Protein AF-0000000078679426 (afdb_homodimer)

pLDDT: mean 83.78, std 19.21, range [17.81, 98.75]

Radius of gyration: 35.58 Å; Cα contacts (8 Å, |Δi|>4): 1447; chains: 2; bounding box: 65×114×82 Å

Foldseek 3Di:
DPCPPPPDVPCPDDDDPPDDPVVVVVVVVLLCLVNDWDQPPPRHDTHGNLLVLVVVLLLLVQLPDPQNCVPPVSVCVNVVCVVVNVVSVVVADDPVQWDFDAWQADDPFWTWTWIAGPVPRDTWIKIKGWLVVCVVPVQEWDVVVQLVLQQPDDDPQAWHFAWWDDDDTITMTTTHDAQLAFQVLVCVVCVVPQALVLLLLQLLSVLVQLVRSVVVQKAQQDDDRNQWTAHQAGHTHGHDSGQIAGADPVQWGDDLGQHDDDPLQFALLNLVVVVDDPPSIDGNLRNLSSSLQRSLCSHVVDGQQDDDDPVRSNVCRNVVVVRRDDDPPPPDDPQSVVLSDQSSDDSVRHDHSVRVCPRPSNVVPDSVCSPVPVPPNPDRGDDPDPSNSPSGDDYDPPDPPPPPPPPPPDPPRHRDCSCVVCSPRTDHPVSVVSSVVVVVVVVVPPDDPPPPPDD/DPCPPPPDVPCPDDDDPPDDVVVVVVVVVLLCLVNDWDQPPPRHDTHGNLLVLVVVLLLLVQLPDPQNCVDPVSVCVNVVCVVVNVVSVVVADDPVQWDFDDWQADDPFWTWTWIAGPVPRDTWIKIKGWLVVCVVPVQEWDVVVQLVLQQPDDDPQAWHFAWWDDDDTITMTITHDAQLAFQVLVCVVCVVPQALVLLLLQLLSVLVQLVRSVVVQKAQQDDDRNQWTAHQAGHTHGHDSGQIAGADPVQWGDDLGQHDDDPLQFALLNLVVVVDDDPSIDGNLRNLSSSLQRSLCSAVVDGQQDDDDPVRSNVCRNVVVPRRDDDPPPPDDPLSVVLSDQSSDDSVRHDHSVRVCPRPSNVVPDSVCSPVPVPDSPDRGDDPDPSNSPSGDDYDPPDPPPPPPPCPPDPPRHRDCSCVVCSPRTDHPVSSVSSVVVVVVVVVPPDDPPPPPDD

InterPro domains:
  IPR000719 Protein kinase domain [PF00069] (100-362)
  IPR000719 Protein kinase domain [PS50011] (98-362)
  IPR000719 Protein kinase domain [SM00220] (98-362)
  IPR000961 AGC-kinase, C-terminal [PS51285] (363-437)
  IPR000961 AGC-kinase, C-terminal [SM00133] (363-429)
  IPR008271 Serine/threonine-protein kinase, active site [PS00108] (218-230)
  IPR011009 Protein kinase-like domain superfamily [SSF56112] (96-417)
  IPR017441 Protein kinase, ATP binding site [PS00107] (104-127)
  IPR037708 Citron Rho-interacting kinase, catalytic domain [cd05601] (96-428)
  IPR050839 Rho-associated Serine/Threonine Kinase [PTHR22988] (22-429)

Organism: Tetraodon nigroviridis (NCBI:txid99883)

Structure (mmCIF, N/CA/C/O backbone):
data_AF-0000000078679426-model_v1
#
loop_
_entity.id
_entity.type
_entity.pdbx_description
1 polymer 'non-specific serine/threonine protein kinase'
#
loop_
_atom_site.group_PDB
_atom_site.id
_atom_site.type_symbol
_atom_site.label_atom_id
_atom_site.label_alt_id
_atom_site.label_comp_id
_atom_site.label_asym_id
_atom_site.label_entity_id
_atom_site.label_seq_id
_atom_site.pdbx_PDB_ins_code
_atom_site.Cartn_x
_atom_site.Cartn_y
_atom_site.Cartn_z
_atom_site.occupancy
_atom_site.B_iso_or_equiv
_atom_site.auth_seq_id
_atom_site.auth_comp_id
_atom_site.auth_asym_id
_atom_site.auth_atom_id
_atom_site.pdbx_PDB_model_num
ATOM 1 N N . MET A 1 1 ? 3.703 -33.906 11.961 1 19.61 1 MET A N 1
ATOM 2 C CA . MET A 1 1 ? 2.865 -33.469 10.852 1 19.61 1 MET A CA 1
ATOM 3 C C . MET A 1 1 ? 2.318 -32.062 11.109 1 19.61 1 MET A C 1
ATOM 5 O O . MET A 1 1 ? 1.383 -31.906 11.898 1 19.61 1 MET A O 1
ATOM 9 N N . LEU A 1 2 ? 3.143 -31.125 11.195 1 20.64 2 LEU A N 1
ATOM 10 C CA . LEU A 1 2 ? 2.838 -29.781 11.664 1 20.64 2 LEU A CA 1
ATOM 11 C C . LEU A 1 2 ? 1.877 -29.078 10.719 1 20.64 2 LEU A C 1
ATOM 13 O O . LEU A 1 2 ? 2.191 -28.891 9.539 1 20.64 2 LEU A O 1
ATOM 17 N N . LYS A 1 3 ? 0.559 -29.438 10.883 1 21.11 3 LYS A N 1
ATOM 18 C CA . LYS A 1 3 ? -0.613 -28.812 10.281 1 21.11 3 LYS A CA 1
ATOM 19 C C . LYS A 1 3 ? -0.475 -27.297 10.258 1 21.11 3 LYS A C 1
ATOM 21 O O . LYS A 1 3 ? -0.462 -26.656 11.305 1 21.11 3 LYS A O 1
ATOM 26 N N . PHE A 1 4 ? 0.412 -26.859 9.469 1 23.17 4 PHE A N 1
ATOM 27 C CA . PHE A 1 4 ? 0.303 -25.422 9.25 1 23.17 4 PHE A CA 1
ATOM 28 C C . PHE A 1 4 ? -1.121 -25.031 8.867 1 23.17 4 PHE A C 1
ATOM 30 O O . PHE A 1 4 ? -1.613 -25.438 7.812 1 23.17 4 PHE A O 1
ATOM 37 N N . LYS A 1 5 ? -1.996 -25.062 9.789 1 26.03 5 LYS A N 1
ATOM 38 C CA . LYS A 1 5 ? -3.359 -24.562 9.641 1 26.03 5 LYS A CA 1
ATOM 39 C C . LYS A 1 5 ? -3.375 -23.203 8.953 1 26.03 5 LYS A C 1
ATOM 41 O O . LYS A 1 5 ? -2.686 -22.281 9.383 1 26.03 5 LYS A O 1
ATOM 46 N N . TYR A 1 6 ? -3.463 -23.281 7.695 1 25.38 6 TYR A N 1
ATOM 47 C CA . TYR A 1 6 ? -3.893 -22.047 7.043 1 25.38 6 TYR A CA 1
ATOM 48 C C . TYR A 1 6 ? -4.926 -21.312 7.887 1 25.38 6 TYR A C 1
ATOM 50 O O . TYR A 1 6 ? -5.957 -21.891 8.25 1 25.38 6 TYR A O 1
ATOM 58 N N . VAL A 1 7 ? -4.496 -20.766 8.93 1 29.17 7 VAL A N 1
ATOM 59 C CA . VAL A 1 7 ? -5.465 -19.906 9.617 1 29.17 7 VAL A CA 1
ATOM 60 C C . VAL A 1 7 ? -6.414 -19.281 8.602 1 29.17 7 VAL A C 1
ATOM 62 O O . VAL A 1 7 ? -5.98 -18.547 7.703 1 29.17 7 VAL A O 1
ATOM 65 N N . SER A 1 8 ? -7.414 -19.984 8.211 1 30.52 8 SER A N 1
ATOM 66 C CA . SER A 1 8 ? -8.625 -19.422 7.629 1 30.52 8 SER A CA 1
ATOM 67 C C . SER A 1 8 ? -8.781 -17.953 7.984 1 30.52 8 SER A C 1
ATOM 69 O O . SER A 1 8 ? -8.289 -17.5 9.023 1 30.52 8 SER A O 1
ATOM 71 N N . GLN A 1 9 ? -8.836 -17.047 7.016 1 36.25 9 GLN A N 1
ATOM 72 C CA . GLN A 1 9 ? -9.289 -15.672 7.195 1 36.25 9 GLN A CA 1
ATOM 73 C C . GLN A 1 9 ? -10.25 -15.562 8.375 1 36.25 9 GLN A C 1
ATOM 75 O O . GLN A 1 9 ? -11.367 -16.078 8.32 1 36.25 9 GLN A O 1
ATOM 80 N N . GLY A 1 10 ? -9.898 -15.844 9.484 1 36.25 10 GLY A N 1
ATOM 81 C CA . GLY A 1 10 ? -10.75 -15.672 10.648 1 36.25 10 GLY A CA 1
ATOM 82 C C . GLY A 1 10 ? -11.836 -14.625 10.453 1 36.25 10 GLY A C 1
ATOM 83 O O . GLY A 1 10 ? -11.703 -13.742 9.602 1 36.25 10 GLY A O 1
ATOM 84 N N . ASN A 1 11 ? -13.086 -14.992 10.797 1 39.34 11 ASN A N 1
ATOM 85 C CA . ASN A 1 11 ? -14.336 -14.242 10.883 1 39.34 11 ASN A CA 1
ATOM 86 C C . ASN A 1 11 ? -14.102 -12.805 11.336 1 39.34 11 ASN A C 1
ATOM 88 O O . ASN A 1 11 ? -14.211 -12.508 12.531 1 39.34 11 ASN A O 1
ATOM 92 N N . GLN A 1 12 ? -13.055 -12.234 10.93 1 47.72 12 GLN A N 1
ATOM 93 C CA . GLN A 1 12 ? -13.18 -10.859 11.398 1 47.72 12 GLN A CA 1
ATOM 94 C C . GLN A 1 12 ? -14.531 -10.266 11.016 1 47.72 12 GLN A C 1
ATOM 96 O O . GLN A 1 12 ? -15 -10.445 9.891 1 47.72 12 GLN A O 1
ATOM 101 N N . PRO A 1 13 ? -15.289 -10.055 11.898 1 51.5 13 PRO A N 1
ATOM 102 C CA . PRO A 1 13 ? -16.609 -9.477 11.633 1 51.5 13 PRO A CA 1
ATOM 103 C C . PRO A 1 13 ? -16.578 -8.438 10.508 1 51.5 13 PRO A C 1
ATOM 105 O O . PRO A 1 13 ? -15.57 -7.766 10.312 1 51.5 13 PRO A O 1
ATOM 108 N N . SER A 1 14 ? -17.375 -8.719 9.484 1 60.03 14 SER A N 1
ATOM 109 C CA . SER A 1 14 ? -17.594 -7.793 8.375 1 60.03 14 SER A CA 1
ATOM 110 C C . SER A 1 14 ? -17.656 -6.348 8.867 1 60.03 14 SER A C 1
ATOM 112 O O . SER A 1 14 ? -18.391 -6.035 9.812 1 60.03 14 SER A O 1
ATOM 114 N N . LEU A 1 15 ? -16.656 -5.625 8.609 1 65 15 LEU A N 1
ATOM 115 C CA . LEU A 1 15 ? -16.594 -4.211 8.969 1 65 15 LEU A CA 1
ATOM 116 C C . LEU A 1 15 ? -17.75 -3.445 8.32 1 65 15 LEU A C 1
ATOM 118 O O . LEU A 1 15 ? -18.141 -3.738 7.184 1 65 15 LEU A O 1
ATOM 122 N N . SER A 1 16 ? -18.531 -2.965 9.188 1 69.81 16 SER A N 1
ATOM 123 C CA . SER A 1 16 ? -19.578 -2.049 8.766 1 69.81 16 SER A CA 1
ATOM 124 C C . SER A 1 16 ? -19.062 -0.624 8.641 1 69.81 16 SER A C 1
ATOM 126 O O . SER A 1 16 ? -18.156 -0.22 9.367 1 69.81 16 SER A O 1
ATOM 128 N N . PRO A 1 17 ? -19.422 -0.02 7.516 1 70.5 17 PRO A N 1
ATOM 129 C CA . PRO A 1 17 ? -19.094 1.403 7.406 1 70.5 17 PRO A CA 1
ATOM 130 C C . PRO A 1 17 ? -19.484 2.197 8.648 1 70.5 17 PRO A C 1
ATOM 132 O O . PRO A 1 17 ? -19.031 3.326 8.836 1 70.5 17 PRO A O 1
ATOM 135 N N . LEU A 1 18 ? -20.078 1.492 9.508 1 80.44 18 LEU A N 1
ATOM 136 C CA . LEU A 1 18 ? -20.562 2.182 10.703 1 80.44 18 LEU A CA 1
ATOM 137 C C . LEU A 1 18 ? -19.625 1.956 11.883 1 80.44 18 LEU A C 1
ATOM 139 O O . LEU A 1 18 ? -19.797 2.555 12.945 1 80.44 18 LEU A O 1
ATOM 143 N N . ASP A 1 19 ? -18.594 1.169 11.609 1 91 19 ASP A N 1
ATOM 144 C CA . ASP A 1 19 ? -17.609 0.943 12.672 1 91 19 ASP A CA 1
ATOM 145 C C . ASP A 1 19 ? -16.797 2.203 12.938 1 91 19 ASP A C 1
ATOM 147 O O . ASP A 1 19 ? -16.609 3.033 12.047 1 91 19 ASP A O 1
ATOM 151 N N . PRO A 1 20 ? -16.359 2.307 14.258 1 95.81 20 PRO A N 1
ATOM 152 C CA . PRO A 1 20 ? -15.492 3.441 14.57 1 95.81 20 PRO A CA 1
ATOM 153 C C . PRO A 1 20 ? -14.289 3.531 13.641 1 95.81 20 PRO A C 1
ATOM 155 O O . PRO A 1 20 ? -13.75 2.504 13.211 1 95.81 20 PRO A O 1
ATOM 158 N N . ILE A 1 21 ? -13.859 4.707 13.32 1 96.25 21 ILE A N 1
ATOM 159 C CA . ILE A 1 21 ? -12.734 4.945 12.422 1 96.25 21 ILE A CA 1
ATOM 160 C C . ILE A 1 21 ? -11.484 4.246 12.961 1 96.25 21 ILE A C 1
ATOM 162 O O . ILE A 1 21 ? -10.672 3.73 12.188 1 96.25 21 ILE A O 1
ATOM 166 N N . THR A 1 22 ? -11.367 4.168 14.312 1 95.44 22 THR A N 1
ATOM 167 C CA . THR A 1 22 ? -10.219 3.529 14.938 1 95.44 22 THR A CA 1
ATOM 168 C C . THR A 1 22 ? -10.164 2.047 14.578 1 95.44 22 THR A C 1
ATOM 170 O O . THR A 1 22 ? -9.086 1.506 14.32 1 95.44 22 THR A O 1
ATOM 173 N N . ILE A 1 23 ? -11.312 1.423 14.531 1 95.19 23 ILE A N 1
ATOM 174 C CA . ILE A 1 23 ? -11.391 0.006 14.188 1 95.19 23 ILE A CA 1
ATOM 175 C C . ILE A 1 23 ? -11.094 -0.186 12.703 1 95.19 23 ILE A C 1
ATOM 177 O O . ILE A 1 23 ? -10.375 -1.115 12.32 1 95.19 23 ILE A O 1
ATOM 181 N N . ARG A 1 24 ? -11.609 0.644 11.906 1 95.12 24 ARG A N 1
ATOM 182 C CA . ARG A 1 24 ? -11.352 0.585 10.469 1 95.12 24 ARG A CA 1
ATOM 183 C C . ARG A 1 24 ? -9.875 0.81 10.172 1 95.12 24 ARG A C 1
ATOM 185 O O . ARG A 1 24 ? -9.312 0.169 9.281 1 95.12 24 ARG A O 1
ATOM 192 N N . SER A 1 25 ? -9.25 1.71 10.953 1 95.38 25 SER A N 1
ATOM 193 C CA . SER A 1 25 ? -7.816 1.942 10.812 1 95.38 25 SER A CA 1
ATOM 194 C C . SER A 1 25 ? -7.016 0.694 11.172 1 95.38 25 SER A C 1
ATOM 196 O O . SER A 1 25 ? -5.992 0.407 10.547 1 95.38 25 SER A O 1
ATOM 198 N N . SER A 1 26 ? -7.496 0.003 12.148 1 94.12 26 SER A N 1
ATOM 199 C CA . SER A 1 26 ? -6.832 -1.237 12.539 1 94.12 26 SER A CA 1
ATOM 200 C C . SER A 1 26 ? -6.902 -2.275 11.422 1 94.12 26 SER A C 1
ATOM 202 O O . SER A 1 26 ? -5.926 -2.98 11.156 1 94.12 26 SER A O 1
ATOM 204 N N . ARG A 1 27 ? -8.023 -2.367 10.789 1 93.38 27 ARG A N 1
ATOM 205 C CA . ARG A 1 27 ? -8.18 -3.281 9.664 1 93.38 27 ARG A CA 1
ATOM 206 C C . ARG A 1 27 ? -7.289 -2.869 8.5 1 93.38 27 ARG A C 1
ATOM 208 O O . ARG A 1 27 ? -6.676 -3.717 7.848 1 93.38 27 ARG A O 1
ATOM 215 N N . LEU A 1 28 ? -7.266 -1.578 8.266 1 95.25 28 LEU A N 1
ATOM 216 C CA . LEU A 1 28 ? -6.402 -1.061 7.211 1 95.25 28 LEU A CA 1
ATOM 217 C C . LEU A 1 28 ? -4.941 -1.39 7.496 1 95.25 28 LEU A C 1
ATOM 219 O O . LEU A 1 28 ? -4.184 -1.717 6.582 1 95.25 28 LEU A O 1
ATOM 223 N N . ASN A 1 29 ? -4.57 -1.284 8.75 1 94.94 29 ASN A N 1
ATOM 224 C CA . ASN A 1 29 ? -3.217 -1.655 9.148 1 94.94 29 ASN A CA 1
ATOM 225 C C . ASN A 1 29 ? -2.918 -3.117 8.828 1 94.94 29 ASN A C 1
ATOM 227 O O . ASN A 1 29 ? -1.808 -3.451 8.406 1 94.94 29 ASN A O 1
ATOM 231 N N . GLN A 1 30 ? -3.883 -3.994 9.023 1 93.19 30 GLN A N 1
ATOM 232 C CA . GLN A 1 30 ? -3.719 -5.41 8.711 1 93.19 30 GLN A CA 1
ATOM 233 C C . GLN A 1 30 ? -3.521 -5.625 7.215 1 93.19 30 GLN A C 1
ATOM 235 O O . GLN A 1 30 ? -2.775 -6.516 6.805 1 93.19 30 GLN A O 1
ATOM 240 N N . VAL A 1 31 ? -4.195 -4.836 6.422 1 94.06 31 VAL A N 1
ATOM 241 C CA . VAL A 1 31 ? -4.008 -4.895 4.977 1 94.06 31 VAL A CA 1
ATOM 242 C C . VAL A 1 31 ? -2.572 -4.52 4.625 1 94.06 31 VAL A C 1
ATOM 244 O O . VAL A 1 31 ? -1.912 -5.219 3.854 1 94.06 31 VAL A O 1
ATOM 247 N N . PHE A 1 32 ? -2.064 -3.453 5.27 1 95.12 32 PHE A N 1
ATOM 248 C CA . PHE A 1 32 ? -0.708 -2.988 5.008 1 95.12 32 PHE A CA 1
ATOM 249 C C . PHE A 1 32 ? 0.315 -4.023 5.457 1 95.12 32 PHE A C 1
ATOM 251 O O . PHE A 1 32 ? 1.382 -4.152 4.852 1 95.12 32 PHE A O 1
ATOM 258 N N . GLN A 1 33 ? -0.059 -4.789 6.438 1 92.56 33 GLN A N 1
ATOM 259 C CA . GLN A 1 33 ? 0.854 -5.785 6.98 1 92.56 33 GLN A CA 1
ATOM 260 C C . GLN A 1 33 ? 0.829 -7.066 6.148 1 92.56 33 GLN A C 1
ATOM 262 O O . GLN A 1 33 ? 1.642 -7.969 6.363 1 92.56 33 GLN A O 1
ATOM 267 N N . GLY A 1 34 ? -0.096 -7.164 5.258 1 91.06 34 GLY A N 1
ATOM 268 C CA . GLY A 1 34 ? -0.21 -8.344 4.418 1 91.06 34 GLY A CA 1
ATOM 269 C C . GLY A 1 34 ? -0.979 -9.477 5.082 1 91.06 34 GLY A C 1
ATOM 270 O O . GLY A 1 34 ? -0.927 -10.617 4.625 1 91.06 34 GLY A O 1
ATOM 271 N N . ARG A 1 35 ? -1.677 -9.148 6.129 1 87.25 35 ARG A N 1
ATOM 272 C CA . ARG A 1 35 ? -2.408 -10.164 6.879 1 87.25 35 ARG A CA 1
ATOM 273 C C . ARG A 1 35 ? -3.807 -10.367 6.305 1 87.25 35 ARG A C 1
ATOM 275 O O . ARG A 1 35 ? -4.395 -11.438 6.453 1 87.25 35 ARG A O 1
ATOM 282 N N . VAL A 1 36 ? -4.289 -9.242 5.703 1 85.5 36 VAL A N 1
ATOM 283 C CA . VAL A 1 36 ? -5.633 -9.289 5.141 1 85.5 36 VAL A CA 1
ATOM 284 C C . VAL A 1 36 ? -5.605 -8.773 3.699 1 85.5 36 VAL A C 1
ATOM 286 O O . VAL A 1 36 ? -4.832 -7.879 3.365 1 85.5 36 VAL A O 1
ATOM 289 N N . SER A 1 37 ? -6.34 -9.492 2.904 1 84.12 37 SER A N 1
ATOM 290 C CA . SER A 1 37 ? -6.57 -9.016 1.547 1 84.12 37 SER A CA 1
ATOM 291 C C . SER A 1 37 ? -8.023 -8.586 1.351 1 84.12 37 SER A C 1
ATOM 293 O O . SER A 1 37 ? -8.914 -9.07 2.053 1 84.12 37 SER A O 1
ATOM 295 N N . LEU A 1 38 ? -8.117 -7.723 0.439 1 85.56 38 LEU A N 1
ATOM 296 C CA . LEU A 1 38 ? -9.445 -7.188 0.139 1 85.56 38 LEU A CA 1
ATOM 297 C C . LEU A 1 38 ? -10.125 -7.996 -0.958 1 85.56 38 LEU A C 1
ATOM 299 O O . LEU A 1 38 ? -9.516 -8.273 -1.996 1 85.56 38 LEU A O 1
ATOM 303 N N . CYS A 1 39 ? -10.953 -8.922 -0.833 1 72.06 39 CYS A N 1
ATOM 304 C CA . CYS A 1 39 ? -11.5 -9.828 -1.838 1 72.06 39 CYS A CA 1
ATOM 305 C C . CYS A 1 39 ? -12.961 -9.508 -2.127 1 72.06 39 CYS A C 1
ATOM 307 O O . CYS A 1 39 ? -13.516 -9.977 -3.119 1 72.06 39 CYS A O 1
ATOM 309 N N . GLY A 1 40 ? -13.539 -8.648 -1.747 1 57.41 40 GLY A N 1
ATOM 310 C CA . GLY A 1 40 ? -14.977 -8.477 -1.882 1 57.41 40 GLY A CA 1
ATOM 311 C C . GLY A 1 40 ? -15.773 -9.641 -1.333 1 57.41 40 GLY A C 1
ATOM 312 O O . GLY A 1 40 ? -15.211 -10.695 -1.018 1 57.41 40 GLY A O 1
ATOM 313 N N . GLN A 1 41 ? -17.031 -9.688 -0.932 1 49.69 41 GLN A N 1
ATOM 314 C CA . GLN A 1 41 ? -17.922 -10.703 -0.373 1 49.69 41 GLN A CA 1
ATOM 315 C C . GLN A 1 41 ? -18 -11.922 -1.279 1 49.69 41 GLN A C 1
ATOM 317 O O . GLN A 1 41 ? -18.219 -13.039 -0.806 1 49.69 41 GLN A O 1
ATOM 322 N N . GLN A 1 42 ? -17.875 -11.758 -2.605 1 46.34 42 GLN A N 1
ATOM 323 C CA . GLN A 1 42 ? -18.266 -12.836 -3.512 1 46.34 42 GLN A CA 1
ATOM 324 C C . GLN A 1 42 ? -17.031 -13.578 -4.035 1 46.34 42 GLN A C 1
ATOM 326 O O . GLN A 1 42 ? -17.109 -14.32 -5.016 1 46.34 42 GLN A O 1
ATOM 331 N N . GLY A 1 43 ? -15.828 -13.5 -3.238 1 50.69 43 GLY A N 1
ATOM 332 C CA . GLY A 1 43 ? -14.734 -14.359 -3.672 1 50.69 43 GLY A CA 1
ATOM 333 C C . GLY A 1 43 ? -13.992 -13.82 -4.879 1 50.69 43 GLY A C 1
ATOM 334 O O . GLY A 1 43 ? -13.406 -14.586 -5.648 1 50.69 43 GLY A O 1
ATOM 335 N N . GLY A 1 44 ? -14.242 -12.609 -5.27 1 56.31 44 GLY A N 1
ATOM 336 C CA . GLY A 1 44 ? -13.602 -12.047 -6.449 1 56.31 44 GLY A CA 1
ATOM 337 C C . GLY A 1 44 ? -12.109 -11.844 -6.281 1 56.31 44 GLY A C 1
ATOM 338 O O . GLY A 1 44 ? -11.477 -12.5 -5.453 1 56.31 44 GLY A O 1
ATOM 339 N N . CYS A 1 45 ? -11.461 -11.109 -7.156 1 68.75 45 CYS A N 1
ATOM 340 C CA . CYS A 1 45 ? -10.039 -10.781 -7.219 1 68.75 45 CYS A CA 1
ATOM 341 C C . CYS A 1 45 ? -9.586 -10.07 -5.949 1 68.75 45 CYS A C 1
ATOM 343 O O . CYS A 1 45 ? -10.328 -9.266 -5.387 1 68.75 45 CYS A O 1
ATOM 345 N N . THR A 1 46 ? -8.547 -10.586 -5.395 1 81.44 46 THR A N 1
ATOM 346 C CA . THR A 1 46 ? -8 -10.094 -4.137 1 81.44 46 THR A CA 1
ATOM 347 C C . THR A 1 46 ? -6.992 -8.977 -4.387 1 81.44 46 THR A C 1
ATOM 349 O O . THR A 1 46 ? -6.297 -8.977 -5.406 1 81.44 46 THR A O 1
ATOM 352 N N . LEU A 1 47 ? -7.145 -7.977 -3.572 1 89.38 47 LEU A N 1
ATOM 353 C CA . LEU A 1 47 ? -6.207 -6.859 -3.611 1 89.38 47 LEU A CA 1
ATOM 354 C C . LEU A 1 47 ? -5.496 -6.695 -2.271 1 89.38 47 LEU A C 1
ATOM 356 O O . LEU A 1 47 ? -6.145 -6.57 -1.231 1 89.38 47 LEU A O 1
ATOM 360 N N . GLY A 1 48 ? -4.199 -6.832 -2.291 1 91.62 48 GLY A N 1
ATOM 361 C CA . GLY A 1 48 ? -3.396 -6.633 -1.095 1 91.62 48 GLY A CA 1
ATOM 362 C C . GLY A 1 48 ? -2.428 -5.469 -1.215 1 91.62 48 GLY A C 1
ATOM 363 O O . GLY A 1 48 ? -2.525 -4.668 -2.145 1 91.62 48 GLY A O 1
ATOM 364 N N . ARG A 1 49 ? -1.555 -5.375 -0.295 1 94.44 49 ARG A N 1
ATOM 365 C CA . ARG A 1 49 ? -0.61 -4.266 -0.239 1 94.44 49 ARG A CA 1
ATOM 366 C C . ARG A 1 49 ? 0.26 -4.223 -1.49 1 94.44 49 ARG A C 1
ATOM 368 O O . ARG A 1 49 ? 0.649 -3.145 -1.945 1 94.44 49 ARG A O 1
ATOM 375 N N . GLU A 1 50 ? 0.538 -5.383 -2.027 1 95.06 50 GLU A N 1
ATOM 376 C CA . GLU A 1 50 ? 1.315 -5.41 -3.264 1 95.06 50 GLU A CA 1
ATOM 377 C C . GLU A 1 50 ? 0.555 -4.75 -4.41 1 95.06 50 GLU A C 1
ATOM 379 O O . GLU A 1 50 ? 1.151 -4.074 -5.25 1 95.06 50 GLU A O 1
ATOM 384 N N . GLY A 1 51 ? -0.724 -5.016 -4.398 1 94.94 51 GLY A N 1
ATOM 385 C CA . GLY A 1 51 ? -1.552 -4.387 -5.414 1 94.94 51 GLY A CA 1
ATOM 386 C C . GLY A 1 51 ? -1.562 -2.871 -5.32 1 94.94 51 GLY A C 1
ATOM 387 O O . GLY A 1 51 ? -1.618 -2.184 -6.344 1 94.94 51 GLY A O 1
ATOM 388 N N . LEU A 1 52 ? -1.538 -2.318 -4.141 1 96.62 52 LEU A N 1
ATOM 389 C CA . LEU A 1 52 ? -1.474 -0.875 -3.938 1 96.62 52 LEU A CA 1
ATOM 390 C C . LEU A 1 52 ? -0.204 -0.295 -4.551 1 96.62 52 LEU A C 1
ATOM 392 O O . LEU A 1 52 ? -0.255 0.719 -5.25 1 96.62 52 LEU A O 1
ATOM 396 N N . LEU A 1 53 ? 0.859 -0.951 -4.289 1 96.69 53 LEU A N 1
ATOM 397 C CA . LEU A 1 53 ? 2.152 -0.551 -4.832 1 96.69 53 LEU A CA 1
ATOM 398 C C . LEU A 1 53 ? 2.129 -0.566 -6.355 1 96.69 53 LEU A C 1
ATOM 400 O O . LEU A 1 53 ? 2.578 0.387 -6.996 1 96.69 53 LEU A O 1
ATOM 404 N N . GLU A 1 54 ? 1.591 -1.612 -6.926 1 96.88 54 GLU A N 1
ATOM 405 C CA . GLU A 1 54 ? 1.539 -1.751 -8.375 1 96.88 54 GLU A CA 1
ATOM 406 C C . GLU A 1 54 ? 0.677 -0.66 -9.008 1 96.88 54 GLU A C 1
ATOM 408 O O . GLU A 1 54 ? 1 -0.147 -10.078 1 96.88 54 GLU A O 1
ATOM 413 N N . ALA A 1 55 ? -0.372 -0.37 -8.336 1 97.19 55 ALA A N 1
ATOM 414 C CA . ALA A 1 55 ? -1.282 0.645 -8.859 1 97.19 55 ALA A CA 1
ATOM 415 C C . ALA A 1 55 ? -0.589 2 -8.969 1 97.19 55 ALA A C 1
ATOM 417 O O . ALA A 1 55 ? -0.766 2.717 -9.961 1 97.19 55 ALA A O 1
ATOM 418 N N . LEU A 1 56 ? 0.172 2.375 -7.961 1 97.5 56 LEU A N 1
ATOM 419 C CA . LEU A 1 56 ? 0.919 3.627 -8.008 1 97.5 56 LEU A CA 1
ATOM 420 C C . LEU A 1 56 ? 1.89 3.635 -9.188 1 97.5 56 LEU A C 1
ATOM 422 O O . LEU A 1 56 ? 1.983 4.629 -9.914 1 97.5 56 LEU A O 1
ATOM 426 N N . LEU A 1 57 ? 2.572 2.551 -9.352 1 97.12 57 LEU A N 1
ATOM 427 C CA . LEU A 1 57 ? 3.566 2.477 -10.414 1 97.12 57 LEU A CA 1
ATOM 428 C C . LEU A 1 57 ? 2.902 2.545 -11.781 1 97.12 57 LEU A C 1
ATOM 430 O O . LEU A 1 57 ? 3.424 3.182 -12.703 1 97.12 57 LEU A O 1
ATOM 434 N N . MET A 1 58 ? 1.765 1.859 -11.898 1 96.5 58 MET A N 1
ATOM 435 C CA . MET A 1 58 ? 1.028 1.901 -13.156 1 96.5 58 MET A CA 1
ATOM 436 C C . MET A 1 58 ? 0.511 3.309 -13.438 1 96.5 58 MET A C 1
ATOM 438 O O . MET A 1 58 ? 0.598 3.791 -14.57 1 96.5 58 MET A O 1
ATOM 442 N N . LEU A 1 59 ? -0.023 3.979 -12.398 1 97.19 59 LEU A N 1
ATOM 443 C CA . LEU A 1 59 ? -0.483 5.355 -12.539 1 97.19 59 LEU A CA 1
ATOM 444 C C . LEU A 1 59 ? 0.661 6.273 -12.961 1 97.19 59 LEU A C 1
ATOM 446 O O . LEU A 1 59 ? 0.507 7.082 -13.875 1 97.19 59 LEU A O 1
ATOM 450 N N . TYR A 1 60 ? 1.769 6.172 -12.305 1 97.06 60 TYR A N 1
ATOM 451 C CA . TYR A 1 60 ? 2.926 7.008 -12.602 1 97.06 60 TYR A CA 1
ATOM 452 C C . TYR A 1 60 ? 3.4 6.793 -14.031 1 97.06 60 TYR A C 1
ATOM 454 O O . TYR A 1 60 ? 3.727 7.75 -14.734 1 97.06 60 TYR A O 1
ATOM 462 N N . ARG A 1 61 ? 3.426 5.512 -14.469 1 95.5 61 ARG A N 1
ATOM 463 C CA . ARG A 1 61 ? 3.863 5.191 -15.82 1 95.5 61 ARG A CA 1
ATOM 464 C C . ARG A 1 61 ? 2.939 5.824 -16.859 1 95.5 61 ARG A C 1
ATOM 466 O O . ARG A 1 61 ? 3.406 6.406 -17.844 1 95.5 61 ARG A O 1
ATOM 473 N N . GLU A 1 62 ? 1.676 5.688 -16.656 1 95.12 62 GLU A N 1
ATOM 474 C CA . GLU A 1 62 ? 0.715 6.312 -17.562 1 95.12 62 GLU A CA 1
ATOM 475 C C . GLU A 1 62 ? 0.893 7.828 -17.594 1 95.12 62 GLU A C 1
ATOM 477 O O . GLU A 1 62 ? 0.893 8.438 -18.656 1 95.12 62 GLU A O 1
ATOM 482 N N . CYS A 1 63 ? 1.044 8.406 -16.406 1 96.44 63 CYS A N 1
ATOM 483 C CA . CYS A 1 63 ? 1.149 9.852 -16.281 1 96.44 63 CYS A CA 1
ATOM 484 C C . CYS A 1 63 ? 2.449 10.367 -16.891 1 96.44 63 CYS A C 1
ATOM 486 O O . CYS A 1 63 ? 2.551 11.539 -17.25 1 96.44 63 CYS A O 1
ATOM 488 N N . SER A 1 64 ? 3.402 9.5 -17.016 1 96 64 SER A N 1
ATOM 489 C CA . SER A 1 64 ? 4.715 9.898 -17.516 1 96 64 SER A CA 1
ATOM 490 C C . SER A 1 64 ? 4.73 9.969 -19.031 1 96 64 SER A C 1
ATOM 492 O O . SER A 1 64 ? 5.754 10.305 -19.641 1 96 64 SER A O 1
ATOM 494 N N . SER A 1 65 ? 3.654 9.648 -19.672 1 93.62 65 SER A N 1
ATOM 495 C CA . SER A 1 65 ? 3.582 9.766 -21.125 1 93.62 65 SER A CA 1
ATOM 496 C C . SER A 1 65 ? 3.625 11.219 -21.562 1 93.62 65 SER A C 1
ATOM 498 O O . SER A 1 65 ? 3.084 12.102 -20.891 1 93.62 65 SER A O 1
ATOM 500 N N . PRO A 1 66 ? 4.195 11.484 -22.703 1 92.62 66 PRO A N 1
ATOM 501 C CA . PRO A 1 66 ? 4.281 12.867 -23.172 1 92.62 66 PRO A CA 1
ATOM 502 C C . PRO A 1 66 ? 2.914 13.523 -23.312 1 92.62 66 PRO A C 1
ATOM 504 O O . PRO A 1 66 ? 2.764 14.711 -23.016 1 92.62 66 PRO A O 1
ATOM 507 N N . ALA A 1 67 ? 1.95 12.812 -23.75 1 91.56 67 ALA A N 1
ATOM 508 C CA . ALA A 1 67 ? 0.612 13.359 -23.953 1 91.56 67 ALA A CA 1
ATOM 509 C C . ALA A 1 67 ? -0.004 13.812 -22.641 1 91.56 67 ALA A C 1
ATOM 511 O O . ALA A 1 67 ? -0.564 14.906 -22.547 1 91.56 67 ALA A O 1
ATOM 512 N N . LEU A 1 68 ? 0.12 13.023 -21.594 1 94.31 68 LEU A N 1
ATOM 513 C CA . LEU A 1 68 ? -0.512 13.344 -20.312 1 94.31 68 LEU A CA 1
ATOM 514 C C . LEU A 1 68 ? 0.301 14.383 -19.547 1 94.31 68 LEU A C 1
ATOM 516 O O . LEU A 1 68 ? -0.256 15.164 -18.781 1 94.31 68 LEU A O 1
ATOM 520 N N . MET A 1 69 ? 1.558 14.453 -19.797 1 95.25 69 MET A N 1
ATOM 521 C CA . MET A 1 69 ? 2.436 15.406 -19.109 1 95.25 69 MET A CA 1
ATOM 522 C C . MET A 1 69 ? 2.129 16.828 -19.547 1 95.25 69 MET A C 1
ATOM 524 O O . MET A 1 69 ? 2.621 17.781 -18.953 1 95.25 69 MET A O 1
ATOM 528 N N . LYS A 1 70 ? 1.31 16.984 -20.578 1 93.94 70 LYS A N 1
ATOM 529 C CA . LYS A 1 70 ? 0.861 18.312 -20.984 1 93.94 70 LYS A CA 1
ATOM 530 C C . LYS A 1 70 ? -0.144 18.891 -19.984 1 93.94 70 LYS A C 1
ATOM 532 O O . LYS A 1 70 ? -0.365 20.094 -19.938 1 93.94 70 LYS A O 1
ATOM 537 N N . ILE A 1 71 ? -0.782 17.969 -19.297 1 92.38 71 ILE A N 1
ATOM 538 C CA . ILE A 1 71 ? -1.697 18.406 -18.25 1 92.38 71 ILE A CA 1
ATOM 539 C C . ILE A 1 71 ? -0.902 18.844 -17.016 1 92.38 71 ILE A C 1
ATOM 541 O O . ILE A 1 71 ? -0.094 18.078 -16.484 1 92.38 71 ILE A O 1
ATOM 545 N N . HIS A 1 72 ? -1.151 20 -16.531 1 91.94 72 HIS A N 1
ATOM 546 C CA . HIS A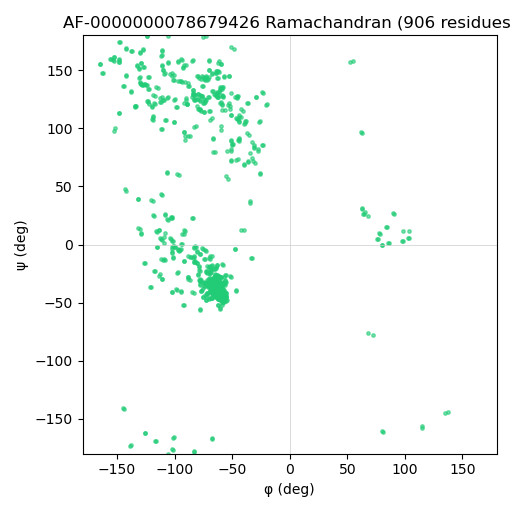 1 72 ? -0.354 20.641 -15.484 1 91.94 72 HIS A CA 1
ATOM 547 C C . HIS A 1 72 ? -0.296 19.766 -14.234 1 91.94 72 HIS A C 1
ATOM 549 O O . HIS A 1 72 ? 0.785 19.516 -13.695 1 91.94 72 HIS A O 1
ATOM 555 N N . ASN A 1 73 ? -1.429 19.312 -13.781 1 91.44 73 ASN A N 1
ATOM 556 C CA . ASN A 1 73 ? -1.491 18.5 -12.57 1 91.44 73 ASN A CA 1
ATOM 557 C C . ASN A 1 73 ? -0.713 17.188 -12.727 1 91.44 73 ASN A C 1
ATOM 559 O O . ASN A 1 73 ? -0.113 16.703 -11.773 1 91.44 73 ASN A O 1
ATOM 563 N N . VAL A 1 74 ? -0.709 16.656 -13.922 1 95.56 74 VAL A N 1
ATOM 564 C CA . VAL A 1 74 ? -0.028 15.391 -14.203 1 95.56 74 VAL A CA 1
ATOM 565 C C . VAL A 1 74 ? 1.483 15.609 -14.195 1 95.56 74 VAL A C 1
ATOM 567 O O . VAL A 1 74 ? 2.225 14.836 -13.578 1 95.56 74 VAL A O 1
ATOM 570 N N . ALA A 1 75 ? 1.848 16.672 -14.828 1 95.81 75 ALA A N 1
ATOM 571 C CA . ALA A 1 75 ? 3.271 17 -14.852 1 95.81 75 ALA A CA 1
ATOM 572 C C . ALA A 1 75 ? 3.805 17.234 -13.438 1 95.81 75 ALA A C 1
ATOM 574 O O . ALA A 1 75 ? 4.887 16.75 -13.094 1 95.81 75 ALA A O 1
ATOM 575 N N . ASN A 1 76 ? 3.078 17.953 -12.648 1 91.75 76 ASN A N 1
ATOM 576 C CA . ASN A 1 76 ? 3.471 18.219 -11.266 1 91.75 76 ASN A CA 1
ATOM 577 C C . ASN A 1 76 ? 3.582 16.938 -10.453 1 91.75 76 ASN A C 1
ATOM 579 O O . ASN A 1 76 ? 4.516 16.766 -9.672 1 91.75 76 ASN A O 1
ATOM 583 N N . PHE A 1 77 ? 2.666 16.109 -10.695 1 94.5 77 PHE A N 1
ATOM 584 C CA . PHE A 1 77 ? 2.658 14.812 -10.008 1 94.5 77 PHE A CA 1
ATOM 585 C C . PHE A 1 77 ? 3.904 14.008 -10.359 1 94.5 77 PHE A C 1
ATOM 587 O O . PHE A 1 77 ? 4.59 13.492 -9.469 1 94.5 77 PHE A O 1
ATOM 594 N N . VAL A 1 78 ? 4.176 13.859 -11.609 1 96 78 VAL A N 1
ATOM 595 C CA . VAL A 1 78 ? 5.301 13.062 -12.086 1 96 78 VAL A CA 1
ATOM 596 C C . VAL A 1 78 ? 6.605 13.641 -11.539 1 96 78 VAL A C 1
ATOM 598 O O . VAL A 1 78 ? 7.453 12.906 -11.031 1 96 78 VAL A O 1
ATOM 601 N N . ASN A 1 79 ? 6.707 14.93 -11.547 1 93.25 79 ASN A N 1
ATOM 602 C CA . ASN A 1 79 ? 7.926 15.578 -11.078 1 93.25 79 ASN A CA 1
ATOM 603 C C . ASN A 1 79 ? 8.07 15.469 -9.562 1 93.25 79 ASN A C 1
ATOM 605 O O . ASN A 1 79 ? 9.156 15.172 -9.055 1 93.25 79 ASN A O 1
ATOM 609 N N . LYS A 1 80 ? 7.02 15.656 -8.906 1 90.31 80 LYS A N 1
ATOM 610 C CA . LYS A 1 80 ? 7.008 15.672 -7.445 1 90.31 80 LYS A CA 1
ATOM 611 C C . LYS A 1 80 ? 7.426 14.32 -6.879 1 90.31 80 LYS A C 1
ATOM 613 O O . LYS A 1 80 ? 8.148 14.258 -5.879 1 90.31 80 LYS A O 1
ATOM 618 N N . PHE A 1 81 ? 7.047 13.25 -7.555 1 93.31 81 PHE A N 1
ATOM 619 C CA . PHE A 1 81 ? 7.234 11.938 -6.938 1 93.31 81 PHE A CA 1
ATOM 620 C C . PHE A 1 81 ? 8.258 11.117 -7.711 1 93.31 81 PHE A C 1
ATOM 622 O O . PHE A 1 81 ? 8.391 9.914 -7.496 1 93.31 81 PHE A O 1
ATOM 629 N N . SER A 1 82 ? 9 11.734 -8.609 1 93.5 82 SER A N 1
ATOM 630 C CA . SER A 1 82 ? 9.945 11.039 -9.477 1 93.5 82 SER A CA 1
ATOM 631 C C . SER A 1 82 ? 10.961 10.25 -8.656 1 93.5 82 SER A C 1
ATOM 633 O O . SER A 1 82 ? 11.203 9.07 -8.922 1 93.5 82 SER A O 1
ATOM 635 N N . GLU A 1 83 ? 11.453 10.828 -7.578 1 91.19 83 GLU A N 1
ATOM 636 C CA . GLU A 1 83 ? 12.484 10.18 -6.777 1 91.19 83 GLU A CA 1
ATOM 637 C C . GLU A 1 83 ? 11.898 9.055 -5.93 1 91.19 83 GLU A C 1
ATOM 639 O O . GLU A 1 83 ? 12.484 7.973 -5.84 1 91.19 83 GLU A O 1
ATOM 644 N N . ALA A 1 84 ? 10.82 9.336 -5.32 1 92.31 84 ALA A N 1
ATOM 645 C CA . ALA A 1 84 ? 10.172 8.328 -4.488 1 92.31 84 ALA A CA 1
ATOM 646 C C . ALA A 1 84 ? 9.781 7.105 -5.316 1 92.31 84 ALA A C 1
ATOM 648 O O . ALA A 1 84 ? 9.953 5.969 -4.875 1 92.31 84 ALA A O 1
ATOM 649 N N . VAL A 1 85 ? 9.273 7.355 -6.551 1 94.19 85 VAL A N 1
ATOM 650 C CA . VAL A 1 85 ? 8.844 6.27 -7.426 1 94.19 85 VAL A CA 1
ATOM 651 C C . VAL A 1 85 ? 10.062 5.477 -7.902 1 94.19 85 VAL A C 1
ATOM 653 O O . VAL A 1 85 ? 10.016 4.246 -7.977 1 94.19 85 VAL A O 1
ATOM 656 N N . ALA A 1 86 ? 11.125 6.203 -8.195 1 92.94 86 ALA A N 1
ATOM 657 C CA . ALA A 1 86 ? 12.359 5.531 -8.594 1 92.94 86 ALA A CA 1
ATOM 658 C C . ALA A 1 86 ? 12.859 4.609 -7.484 1 92.94 86 ALA A C 1
ATOM 660 O O . ALA A 1 86 ? 13.312 3.496 -7.754 1 92.94 86 ALA A O 1
ATOM 661 N N . GLU A 1 87 ? 12.797 5.074 -6.285 1 92.06 87 GLU A N 1
ATOM 662 C CA . GLU A 1 87 ? 13.195 4.262 -5.141 1 92.06 87 GLU A CA 1
ATOM 663 C C . GLU A 1 87 ? 12.297 3.037 -4.988 1 92.06 87 GLU A C 1
ATOM 665 O O . GLU A 1 87 ? 12.781 1.935 -4.727 1 92.06 87 GLU A O 1
ATOM 670 N N . LEU A 1 88 ? 11.062 3.238 -5.129 1 93.94 88 LEU A N 1
ATOM 671 C CA . LEU A 1 88 ? 10.094 2.152 -5.012 1 93.94 88 LEU A CA 1
ATOM 672 C C . LEU A 1 88 ? 10.344 1.087 -6.074 1 93.94 88 LEU A C 1
ATOM 674 O O . LEU A 1 88 ? 10.297 -0.11 -5.785 1 93.94 88 LEU A O 1
ATOM 678 N N . GLN A 1 89 ? 10.586 1.494 -7.277 1 94.12 89 GLN A N 1
ATOM 679 C CA . GLN A 1 89 ? 10.883 0.583 -8.375 1 94.12 89 GLN A CA 1
ATOM 680 C C . GLN A 1 89 ? 12.156 -0.214 -8.102 1 94.12 89 GLN A C 1
ATOM 682 O O . GLN A 1 89 ? 12.227 -1.404 -8.414 1 94.12 89 GLN A O 1
ATOM 687 N N . ALA A 1 90 ? 13.086 0.467 -7.469 1 93.44 90 ALA A N 1
ATOM 688 C CA . ALA A 1 90 ? 14.367 -0.169 -7.191 1 93.44 90 ALA A CA 1
ATOM 689 C C . ALA A 1 90 ? 14.227 -1.25 -6.125 1 93.44 90 ALA A C 1
ATOM 691 O O . ALA A 1 90 ? 15.078 -2.141 -6.02 1 93.44 90 ALA A O 1
ATOM 692 N N . LEU A 1 91 ? 13.18 -1.21 -5.371 1 94.62 91 LEU A N 1
ATOM 693 C CA . LEU A 1 91 ? 12.977 -2.186 -4.309 1 94.62 91 LEU A CA 1
ATOM 694 C C . LEU A 1 91 ? 12.391 -3.48 -4.863 1 94.62 91 LEU A C 1
ATOM 696 O O . LEU A 1 91 ? 12.398 -4.512 -4.188 1 94.62 91 LEU A O 1
ATOM 700 N N . GLN A 1 92 ? 11.891 -3.467 -6.074 1 95.25 92 GLN A N 1
ATOM 701 C CA . GLN A 1 92 ? 11.289 -4.645 -6.695 1 95.25 92 GLN A CA 1
ATOM 702 C C . GLN A 1 92 ? 12.32 -5.418 -7.516 1 95.25 92 GLN A C 1
ATOM 704 O O . GLN A 1 92 ? 13.266 -4.832 -8.039 1 95.25 92 GLN A O 1
ATOM 709 N N . PRO A 1 93 ? 12.078 -6.684 -7.629 1 96.5 93 PRO A N 1
ATOM 710 C CA . PRO A 1 93 ? 12.93 -7.438 -8.555 1 96.5 93 PRO A CA 1
ATOM 711 C C . PRO A 1 93 ? 12.766 -6.996 -10.008 1 96.5 93 PRO A C 1
ATOM 713 O O . PRO A 1 93 ? 11.688 -6.527 -10.391 1 96.5 93 PRO A O 1
ATOM 716 N N . CYS A 1 94 ? 13.844 -7.082 -10.766 1 96.38 94 CYS A N 1
ATOM 717 C CA . CYS A 1 94 ? 13.812 -6.836 -12.203 1 96.38 94 CYS A CA 1
ATOM 718 C C . CYS A 1 94 ? 14.734 -7.805 -12.938 1 96.38 94 CYS A C 1
ATOM 720 O O . CYS A 1 94 ? 15.523 -8.516 -12.312 1 96.38 94 CYS A O 1
ATOM 722 N N . VAL A 1 95 ? 14.609 -7.82 -14.18 1 96.31 95 VAL A N 1
ATOM 723 C CA . VAL A 1 95 ? 15.336 -8.789 -15 1 96.31 95 VAL A CA 1
ATOM 724 C C . VAL A 1 95 ? 16.844 -8.555 -14.859 1 96.31 95 VAL A C 1
ATOM 726 O O . VAL A 1 95 ? 17.625 -9.5 -14.922 1 96.31 95 VAL A O 1
ATOM 729 N N . LYS A 1 96 ? 17.234 -7.336 -14.594 1 95.81 96 LYS A N 1
ATOM 730 C CA . LYS A 1 96 ? 18.641 -6.984 -14.492 1 95.81 96 LYS A CA 1
ATOM 731 C C . LYS A 1 96 ? 19.281 -7.594 -13.242 1 95.81 96 LYS A C 1
ATOM 733 O O . LYS A 1 96 ? 20.5 -7.641 -13.117 1 95.81 96 LYS A O 1
ATOM 738 N N . ASP A 1 97 ? 18.484 -8.07 -12.398 1 97.38 97 ASP A N 1
ATOM 739 C CA . ASP A 1 97 ? 18.984 -8.711 -11.188 1 97.38 97 ASP A CA 1
ATOM 740 C C . ASP A 1 97 ? 19.578 -10.086 -11.492 1 97.38 97 ASP A C 1
ATOM 742 O O . ASP A 1 97 ? 20.25 -10.68 -10.648 1 97.38 97 ASP A O 1
ATOM 746 N N . PHE A 1 98 ? 19.328 -10.602 -12.703 1 97.44 98 PHE A N 1
ATOM 747 C CA . PHE A 1 98 ? 19.641 -11.992 -12.992 1 97.44 98 PHE A CA 1
ATOM 748 C C . PHE A 1 98 ? 20.594 -12.102 -14.18 1 97.44 98 PHE A C 1
ATOM 750 O O . PHE A 1 98 ? 20.5 -11.312 -15.125 1 97.44 98 PHE A O 1
ATOM 757 N N . ASP A 1 99 ? 21.484 -13.07 -14.117 1 97.25 99 ASP A N 1
ATOM 758 C CA . ASP A 1 99 ? 22.266 -13.523 -15.266 1 97.25 99 ASP A CA 1
ATOM 759 C C . ASP A 1 99 ? 21.672 -14.797 -15.867 1 97.25 99 ASP A C 1
ATOM 761 O O . ASP A 1 99 ? 21.516 -15.805 -15.164 1 97.25 99 ASP A O 1
ATOM 765 N N . VAL A 1 100 ? 21.391 -14.742 -17.125 1 96.31 100 VAL A N 1
ATOM 766 C CA . VAL A 1 100 ? 20.859 -15.922 -17.797 1 96.31 100 VAL A CA 1
ATOM 767 C C . VAL A 1 100 ? 21.969 -16.938 -18.047 1 96.31 100 VAL A C 1
ATOM 769 O O . VAL A 1 100 ? 23 -16.594 -18.641 1 96.31 100 VAL A O 1
ATOM 772 N N . ARG A 1 101 ? 21.766 -18.141 -17.641 1 94.38 101 ARG A N 1
ATOM 773 C CA . ARG A 1 101 ? 22.781 -19.188 -17.797 1 94.38 101 ARG A CA 1
ATOM 774 C C . ARG A 1 101 ? 22.438 -20.109 -18.969 1 94.38 101 ARG A C 1
ATOM 776 O O . ARG A 1 101 ? 23.328 -20.562 -19.672 1 94.38 101 ARG A O 1
ATOM 783 N N . ALA A 1 102 ? 21.141 -20.453 -19.094 1 92.56 102 ALA A N 1
ATOM 784 C CA . ALA A 1 102 ? 20.672 -21.359 -20.141 1 92.56 102 ALA A CA 1
ATOM 785 C C . ALA A 1 102 ? 19.156 -21.281 -20.297 1 92.56 102 ALA A C 1
ATOM 787 O O . ALA A 1 102 ? 18.453 -20.844 -19.391 1 92.56 102 ALA A O 1
ATOM 788 N N . VAL A 1 103 ? 18.734 -21.641 -21.484 1 91.81 103 VAL A N 1
ATOM 789 C CA . VAL A 1 103 ? 17.312 -21.875 -21.688 1 91.81 103 VAL A CA 1
ATOM 790 C C . VAL A 1 103 ? 16.984 -23.344 -21.406 1 91.81 103 VAL A C 1
ATOM 792 O O . VAL A 1 103 ? 17.594 -24.25 -21.984 1 91.81 103 VAL A O 1
ATOM 795 N N . VAL A 1 104 ? 16.047 -23.594 -20.547 1 89 104 VAL A N 1
ATOM 796 C CA . VAL A 1 104 ? 15.805 -24.984 -20.125 1 89 104 VAL A CA 1
ATOM 797 C C . VAL A 1 104 ? 14.453 -25.438 -20.672 1 89 104 VAL A C 1
ATOM 799 O O . VAL A 1 104 ? 14.125 -26.625 -20.609 1 89 104 VAL A O 1
ATOM 802 N N . GLY A 1 105 ? 13.656 -24.547 -21.156 1 86.12 105 GLY A N 1
ATOM 803 C CA . GLY A 1 105 ? 12.367 -24.906 -21.703 1 86.12 105 GLY A CA 1
ATOM 804 C C . GLY A 1 105 ? 11.766 -23.812 -22.578 1 86.12 105 GLY A C 1
ATOM 805 O O . GLY A 1 105 ? 11.953 -22.625 -22.312 1 86.12 105 GLY A O 1
ATOM 806 N N . ARG A 1 106 ? 11.023 -24.281 -23.594 1 84.5 106 ARG A N 1
ATOM 807 C CA . ARG A 1 106 ? 10.289 -23.359 -24.453 1 84.5 106 ARG A CA 1
ATOM 808 C C . ARG A 1 106 ? 8.859 -23.844 -24.688 1 84.5 106 ARG A C 1
ATOM 810 O O . ARG A 1 106 ? 8.633 -25.016 -25 1 84.5 106 ARG A O 1
ATOM 817 N N . GLY A 1 107 ? 7.988 -22.984 -24.234 1 72.94 107 GLY A N 1
ATOM 818 C CA . GLY A 1 107 ? 6.59 -23.266 -24.531 1 72.94 107 GLY A CA 1
ATOM 819 C C . GLY A 1 107 ? 6.02 -22.359 -25.609 1 72.94 107 GLY A C 1
ATOM 820 O O . GLY A 1 107 ? 6.742 -21.547 -26.188 1 72.94 107 GLY A O 1
ATOM 821 N N . HIS A 1 108 ? 4.719 -22.594 -25.906 1 68.56 108 HIS A N 1
ATOM 822 C CA . HIS A 1 108 ? 4.043 -21.844 -26.969 1 68.56 108 HIS A CA 1
ATOM 823 C C . HIS A 1 108 ? 4.113 -20.344 -26.688 1 68.56 108 HIS A C 1
ATOM 825 O O . HIS A 1 108 ? 4.293 -19.547 -27.625 1 68.56 108 HIS A O 1
ATOM 831 N N . PHE A 1 109 ? 4.07 -20 -25.406 1 72.56 109 PHE A N 1
ATOM 832 C CA . PHE A 1 109 ? 3.951 -18.578 -25.125 1 72.56 109 PHE A CA 1
ATOM 833 C C . PHE A 1 109 ? 4.984 -18.156 -24.078 1 72.56 109 PHE A C 1
ATOM 835 O O . PHE A 1 109 ? 4.875 -17.078 -23.5 1 72.56 109 PHE A O 1
ATOM 842 N N . SER A 1 110 ? 5.902 -19.031 -23.875 1 86.31 110 SER A N 1
ATOM 843 C CA . SER A 1 110 ? 6.824 -18.703 -22.797 1 86.31 110 SER A CA 1
ATOM 844 C C . SER A 1 110 ? 8.164 -19.406 -22.969 1 86.31 110 SER A C 1
ATOM 846 O O . SER A 1 110 ? 8.305 -20.281 -23.828 1 86.31 110 SER A O 1
ATOM 848 N N . GLU A 1 111 ? 9.039 -18.859 -22.344 1 91.5 111 GLU A N 1
ATOM 849 C CA . GLU A 1 111 ? 10.383 -19.422 -22.234 1 91.5 111 GLU A CA 1
ATOM 850 C C . GLU A 1 111 ? 10.828 -19.531 -20.781 1 91.5 111 GLU A C 1
ATOM 852 O O . GLU A 1 111 ? 10.555 -18.641 -19.984 1 91.5 111 GLU A O 1
ATOM 857 N N . VAL A 1 112 ? 11.461 -20.703 -20.469 1 94.5 112 VAL A N 1
ATOM 858 C CA . VAL A 1 112 ? 11.992 -20.875 -19.125 1 94.5 112 VAL A CA 1
ATOM 859 C C . VAL A 1 112 ? 13.516 -20.844 -19.156 1 94.5 112 VAL A C 1
ATOM 861 O O . VAL A 1 112 ? 14.141 -21.609 -19.891 1 94.5 112 VAL A O 1
ATOM 864 N N . GLN A 1 113 ? 14.094 -19.938 -18.359 1 96.25 113 GLN A N 1
ATOM 865 C CA . GLN A 1 113 ? 15.539 -19.75 -18.312 1 96.25 113 GLN A CA 1
ATOM 866 C C . GLN A 1 113 ? 16.078 -20.109 -16.922 1 96.25 113 GLN A C 1
ATOM 868 O O . GLN A 1 113 ? 15.445 -19.844 -15.906 1 96.25 113 GLN A O 1
ATOM 873 N N . LEU A 1 114 ? 17.203 -20.859 -16.953 1 96.06 114 LEU A N 1
ATOM 874 C CA . LEU A 1 114 ? 18 -20.922 -15.734 1 96.06 114 LEU A CA 1
ATOM 875 C C . LEU A 1 114 ? 18.766 -19.625 -15.516 1 96.06 114 LEU A C 1
ATOM 877 O O . LEU A 1 114 ? 19.547 -19.219 -16.375 1 96.06 114 LEU A O 1
ATOM 881 N N . VAL A 1 115 ? 18.516 -19 -14.383 1 97.5 115 VAL A N 1
ATOM 882 C CA . VAL A 1 115 ? 19.172 -17.719 -14.125 1 97.5 115 VAL A CA 1
ATOM 883 C C . VAL A 1 115 ? 19.844 -17.75 -12.75 1 97.5 115 VAL A C 1
ATOM 885 O O . VAL A 1 115 ? 19.516 -18.594 -11.906 1 97.5 115 VAL A O 1
ATOM 888 N N . ARG A 1 116 ? 20.812 -16.922 -12.602 1 97.06 116 ARG A N 1
ATOM 889 C CA . ARG A 1 116 ? 21.516 -16.719 -11.352 1 97.06 116 ARG A CA 1
ATOM 890 C C . ARG A 1 116 ? 21.344 -15.289 -10.852 1 97.06 116 ARG A C 1
ATOM 892 O O . ARG A 1 116 ? 21.594 -14.328 -11.586 1 97.06 116 ARG A O 1
ATOM 899 N N . GLU A 1 117 ? 20.812 -15.094 -9.656 1 96.69 117 GLU A N 1
ATOM 900 C CA . GLU A 1 117 ? 20.75 -13.75 -9.078 1 96.69 117 GLU A CA 1
ATOM 901 C C . GLU A 1 117 ? 22.156 -13.195 -8.852 1 96.69 117 GLU A C 1
ATOM 903 O O . GLU A 1 117 ? 22.969 -13.805 -8.164 1 96.69 117 GLU A O 1
ATOM 908 N N . LYS A 1 118 ? 22.375 -12.07 -9.344 1 96.69 118 LYS A N 1
ATOM 909 C CA . LYS A 1 118 ? 23.719 -11.492 -9.328 1 96.69 118 LYS A CA 1
ATOM 910 C C . LYS A 1 118 ? 24.203 -11.25 -7.902 1 96.69 118 LYS A C 1
ATOM 912 O O . LYS A 1 118 ? 25.344 -11.539 -7.57 1 96.69 118 LYS A O 1
ATOM 917 N N . ALA A 1 119 ? 23.391 -10.766 -7.078 1 95.44 119 ALA A N 1
ATOM 918 C CA . ALA A 1 119 ? 23.766 -10.336 -5.734 1 95.44 119 ALA A CA 1
ATOM 919 C C . ALA A 1 119 ? 24.094 -11.539 -4.848 1 95.44 119 ALA A C 1
ATOM 921 O O . ALA A 1 119 ? 24.984 -11.477 -4.008 1 95.44 119 ALA A O 1
ATOM 922 N N . THR A 1 120 ? 23.406 -12.68 -4.965 1 95.38 120 THR A N 1
ATOM 923 C CA . THR A 1 120 ? 23.531 -13.789 -4.023 1 95.38 120 THR A CA 1
ATOM 924 C C . THR A 1 120 ? 24.172 -15 -4.688 1 95.38 120 THR A C 1
ATOM 926 O O . THR A 1 120 ? 24.703 -15.883 -4.008 1 95.38 120 THR A O 1
ATOM 929 N N . GLY A 1 121 ? 24.047 -15.109 -5.949 1 95.5 121 GLY A N 1
ATOM 930 C CA . GLY A 1 121 ? 24.531 -16.281 -6.656 1 95.5 121 GLY A CA 1
ATOM 931 C C . GLY A 1 121 ? 23.531 -17.422 -6.684 1 95.5 121 GLY A C 1
ATOM 932 O O . GLY A 1 121 ? 23.781 -18.469 -7.293 1 95.5 121 GLY A O 1
ATOM 933 N N . ASP A 1 122 ? 22.422 -17.203 -6.125 1 95.31 122 ASP A N 1
ATOM 934 C CA . ASP A 1 122 ? 21.406 -18.25 -6.07 1 95.31 122 ASP A CA 1
ATOM 935 C C . ASP A 1 122 ? 20.812 -18.516 -7.453 1 95.31 122 ASP A C 1
ATOM 937 O O . ASP A 1 122 ? 20.594 -17.578 -8.234 1 95.31 122 ASP A O 1
ATOM 941 N N . LEU A 1 123 ? 20.5 -19.828 -7.703 1 95.81 123 LEU A N 1
ATOM 942 C CA . LEU A 1 123 ? 19.938 -20.234 -8.992 1 95.81 123 LEU A CA 1
ATOM 943 C C . LEU A 1 123 ? 18.422 -20.344 -8.906 1 95.81 123 LEU A C 1
ATOM 945 O O . LEU A 1 123 ? 17.891 -20.797 -7.898 1 95.81 123 LEU A O 1
ATOM 949 N N . CYS A 1 124 ? 17.797 -19.891 -9.984 1 96.75 124 CYS A N 1
ATOM 950 C CA . CYS A 1 124 ? 16.344 -20.094 -10.086 1 96.75 124 CYS A CA 1
ATOM 951 C C . CYS A 1 124 ? 15.922 -20.266 -11.531 1 96.75 124 CYS A C 1
ATOM 953 O O . CYS A 1 124 ? 16.703 -20.031 -12.453 1 96.75 124 CYS A O 1
ATOM 955 N N . ALA A 1 125 ? 14.766 -20.859 -11.727 1 97.25 125 ALA A N 1
ATOM 956 C CA . ALA A 1 125 ? 14.133 -20.953 -13.031 1 97.25 125 ALA A CA 1
ATOM 957 C C . ALA A 1 125 ? 13.234 -19.75 -13.305 1 97.25 125 ALA A C 1
ATOM 959 O O . ALA A 1 125 ? 12.312 -19.469 -12.539 1 97.25 125 ALA A O 1
ATOM 960 N N . LEU A 1 126 ? 13.516 -19.016 -14.383 1 98.06 126 LEU A N 1
ATOM 961 C CA . LEU A 1 126 ? 12.773 -17.797 -14.734 1 98.06 126 LEU A CA 1
ATOM 962 C C . LEU A 1 126 ? 11.898 -18.031 -15.961 1 98.06 126 LEU A C 1
ATOM 964 O O . LEU A 1 126 ? 12.406 -18.234 -17.062 1 98.06 126 LEU A O 1
ATOM 968 N N . LYS A 1 127 ? 10.617 -18.109 -15.75 1 96.44 127 LYS A N 1
ATOM 969 C CA . LYS A 1 127 ? 9.68 -18.172 -16.859 1 96.44 127 LYS A CA 1
ATOM 970 C C . LYS A 1 127 ? 9.375 -16.766 -17.391 1 96.44 127 LYS A C 1
ATOM 972 O O . LYS A 1 127 ? 8.977 -15.883 -16.625 1 96.44 127 LYS A O 1
ATOM 977 N N . VAL A 1 128 ? 9.57 -16.547 -18.656 1 96.31 128 VAL A N 1
ATOM 978 C CA . VAL A 1 128 ? 9.391 -15.25 -19.312 1 96.31 128 VAL A CA 1
ATOM 979 C C . VAL A 1 128 ? 8.211 -15.312 -20.281 1 96.31 128 VAL A C 1
ATOM 981 O O . VAL A 1 128 ? 8.18 -16.156 -21.172 1 96.31 128 VAL A O 1
ATOM 984 N N . MET A 1 129 ? 7.258 -14.469 -20.094 1 93 129 MET A N 1
ATOM 985 C CA . MET A 1 129 ? 6.078 -14.422 -20.953 1 93 129 MET A CA 1
ATOM 986 C C . MET A 1 129 ? 5.863 -13.023 -21.5 1 93 129 MET A C 1
ATOM 988 O O . MET A 1 129 ? 5.996 -12.031 -20.781 1 93 129 MET A O 1
ATOM 992 N N . LYS A 1 130 ? 5.52 -12.93 -22.75 1 92 130 LYS A N 1
ATOM 993 C CA . LYS A 1 130 ? 5.27 -11.641 -23.375 1 92 130 LYS A CA 1
ATOM 994 C C . LYS A 1 130 ? 3.848 -11.156 -23.094 1 92 130 LYS A C 1
ATOM 996 O O . LYS A 1 130 ? 2.879 -11.875 -23.344 1 92 130 LYS A O 1
ATOM 1001 N N . LYS A 1 131 ? 3.719 -9.922 -22.609 1 90.69 131 LYS A N 1
ATOM 1002 C CA . LYS A 1 131 ? 2.418 -9.344 -22.297 1 90.69 131 LYS A CA 1
ATOM 1003 C C . LYS A 1 131 ? 1.523 -9.273 -23.531 1 90.69 131 LYS A C 1
ATOM 1005 O O . LYS A 1 131 ? 0.323 -9.547 -23.438 1 90.69 131 LYS A O 1
ATOM 1010 N N . ALA A 1 132 ? 2.049 -8.922 -24.641 1 87.38 132 ALA A N 1
ATOM 1011 C CA . ALA A 1 132 ? 1.291 -8.781 -25.891 1 87.38 132 ALA A CA 1
ATOM 1012 C C . ALA A 1 132 ? 0.616 -10.102 -26.266 1 87.38 132 ALA A C 1
ATOM 1014 O O . ALA A 1 132 ? -0.51 -10.102 -26.766 1 87.38 132 ALA A O 1
ATOM 1015 N N . VAL A 1 133 ? 1.238 -11.18 -25.969 1 84.12 133 VAL A N 1
ATOM 1016 C CA . VAL A 1 133 ? 0.714 -12.5 -26.297 1 84.12 133 VAL A CA 1
ATOM 1017 C C . VAL A 1 133 ? -0.387 -12.875 -25.312 1 84.12 133 VAL A C 1
ATOM 1019 O O . VAL A 1 133 ? -1.429 -13.406 -25.703 1 84.12 133 VAL A O 1
ATOM 1022 N N . LEU A 1 134 ? -0.141 -12.539 -24.109 1 82.88 134 LEU A N 1
ATOM 1023 C CA . LEU A 1 134 ? -1.102 -12.867 -23.062 1 82.88 134 LEU A CA 1
ATOM 1024 C C . LEU A 1 134 ? -2.404 -12.102 -23.266 1 82.88 134 LEU A C 1
ATOM 1026 O O . LEU A 1 134 ? -3.488 -12.633 -23.031 1 82.88 134 LEU A O 1
ATOM 1030 N N . GLY A 1 135 ? -2.316 -10.898 -23.672 1 76.88 135 GLY A N 1
ATOM 1031 C CA . GLY A 1 135 ? -3.494 -10.086 -23.922 1 76.88 135 GLY A CA 1
ATOM 1032 C C . GLY A 1 135 ? -4.324 -10.586 -25.094 1 76.88 135 GLY A C 1
ATOM 1033 O O . GLY A 1 135 ? -5.559 -10.578 -25.031 1 76.88 135 GLY A O 1
ATOM 1034 N N . ALA A 1 136 ? -3.676 -11.109 -26.062 1 73.56 136 ALA A N 1
ATOM 1035 C CA . ALA A 1 136 ? -4.344 -11.578 -27.266 1 73.56 136 ALA A CA 1
ATOM 1036 C C . ALA A 1 136 ? -4.996 -12.938 -27.047 1 73.56 136 ALA A C 1
ATOM 1038 O O . ALA A 1 136 ? -5.957 -13.297 -27.734 1 73.56 136 ALA A O 1
ATOM 1039 N N . LYS A 1 137 ? -4.543 -13.586 -26.031 1 66.62 137 LYS A N 1
ATOM 1040 C CA . LYS A 1 137 ? -5 -14.953 -25.812 1 66.62 137 LYS A CA 1
ATOM 1041 C C . LYS A 1 137 ? -5.695 -15.086 -24.453 1 66.62 137 LYS A C 1
ATOM 1043 O O . LYS A 1 137 ? -5.48 -16.062 -23.734 1 66.62 137 LYS A O 1
ATOM 1048 N N . GLU A 1 138 ? -6.438 -14.109 -24.078 1 63.16 138 GLU A N 1
ATOM 1049 C CA . GLU A 1 138 ? -7.039 -14.031 -22.75 1 63.16 138 GLU A CA 1
ATOM 1050 C C . GLU A 1 138 ? -7.938 -15.234 -22.484 1 63.16 138 GLU A C 1
ATOM 1052 O O . GLU A 1 138 ? -8.109 -15.648 -21.344 1 63.16 138 GLU A O 1
ATOM 1057 N N . LYS A 1 139 ? -8.281 -15.891 -23.484 1 60.22 139 LYS A N 1
ATOM 1058 C CA . LYS A 1 139 ? -9.211 -17 -23.328 1 60.22 139 LYS A CA 1
ATOM 1059 C C . LYS A 1 139 ? -8.461 -18.328 -23.203 1 60.22 139 LYS A C 1
ATOM 1061 O O . LYS A 1 139 ? -9.062 -19.359 -22.875 1 60.22 139 LYS A O 1
ATOM 1066 N N . VAL A 1 140 ? -7.156 -18.234 -23.375 1 55.91 140 VAL A N 1
ATOM 1067 C CA . VAL A 1 140 ? -6.418 -19.484 -23.5 1 55.91 140 VAL A CA 1
ATOM 1068 C C . VAL A 1 140 ? -5.363 -19.578 -22.406 1 55.91 140 VAL A C 1
ATOM 1070 O O . VAL A 1 140 ? -5.125 -20.656 -21.859 1 55.91 140 VAL A O 1
ATOM 1073 N N . VAL A 1 141 ? -4.875 -18.484 -22.172 1 54.78 141 VAL A N 1
ATOM 1074 C CA . VAL A 1 141 ? -3.758 -18.516 -21.234 1 54.78 141 VAL A CA 1
ATOM 1075 C C . VAL A 1 141 ? -4.207 -17.969 -19.891 1 54.78 141 VAL A C 1
ATOM 1077 O O . VAL A 1 141 ? -4.656 -16.812 -19.797 1 54.78 141 VAL A O 1
ATOM 1080 N N . PHE A 1 142 ? -3.932 -18.828 -18.906 1 73.94 142 PHE A N 1
ATOM 1081 C CA . PHE A 1 142 ? -4.367 -18.469 -17.562 1 73.94 142 PHE A CA 1
ATOM 1082 C C . PHE A 1 142 ? -3.178 -18.062 -16.703 1 73.94 142 PHE A C 1
ATOM 1084 O O . PHE A 1 142 ? -2.957 -18.625 -15.633 1 73.94 142 PHE A O 1
ATOM 1091 N N . TYR A 1 143 ? -2.559 -17.016 -17.156 1 82.5 143 TYR A N 1
ATOM 1092 C CA . TYR A 1 143 ? -1.331 -16.609 -16.484 1 82.5 143 TYR A CA 1
ATOM 1093 C C . TYR A 1 143 ? -1.615 -16.156 -15.062 1 82.5 143 TYR A C 1
ATOM 1095 O O . TYR A 1 143 ? -0.801 -16.375 -14.164 1 82.5 143 TYR A O 1
ATOM 1103 N N . GLU A 1 144 ? -2.75 -15.609 -14.875 1 87.25 144 GLU A N 1
ATOM 1104 C CA . GLU A 1 144 ? -3.088 -15.164 -13.531 1 87.25 144 GLU A CA 1
ATOM 1105 C C . GLU A 1 144 ? -3.25 -16.344 -12.578 1 87.25 144 GLU A C 1
ATOM 1107 O O . GLU A 1 144 ? -2.818 -16.281 -11.422 1 87.25 144 GLU A O 1
ATOM 1112 N N . GLU A 1 145 ? -3.912 -17.391 -13.094 1 88.06 145 GLU A N 1
ATOM 1113 C CA . GLU A 1 145 ? -4.113 -18.578 -12.273 1 88.06 145 GLU A CA 1
ATOM 1114 C C . GLU A 1 145 ? -2.785 -19.266 -11.969 1 88.06 145 GLU A C 1
ATOM 1116 O O . GLU A 1 145 ? -2.586 -19.781 -10.867 1 88.06 145 GLU A O 1
ATOM 1121 N N . GLU A 1 146 ? -1.958 -19.297 -13 1 91.19 146 GLU A N 1
ATOM 1122 C CA . GLU A 1 146 ? -0.633 -19.875 -12.781 1 91.19 146 GLU A CA 1
ATOM 1123 C C . GLU A 1 146 ? 0.099 -19.156 -11.648 1 91.19 146 GLU A C 1
ATOM 1125 O O . GLU A 1 146 ? 0.612 -19.797 -10.734 1 91.19 146 GLU A O 1
ATOM 1130 N N . ARG A 1 147 ? 0.089 -17.891 -11.75 1 93 147 ARG A N 1
ATOM 1131 C CA . ARG A 1 147 ? 0.734 -17.094 -10.719 1 93 147 ARG A CA 1
ATOM 1132 C C . ARG A 1 147 ? 0.081 -17.312 -9.359 1 93 147 ARG A C 1
ATOM 1134 O O . ARG A 1 147 ? 0.771 -17.453 -8.344 1 93 147 ARG A O 1
ATOM 1141 N N . ARG A 1 148 ? -1.183 -17.406 -9.32 1 91.12 148 ARG A N 1
ATOM 1142 C CA . ARG A 1 148 ? -1.928 -17.547 -8.078 1 91.12 148 ARG A CA 1
ATOM 1143 C C . ARG A 1 148 ? -1.65 -18.906 -7.43 1 91.12 148 ARG A C 1
ATOM 1145 O O . ARG A 1 148 ? -1.409 -18.984 -6.223 1 91.12 148 ARG A O 1
ATOM 1152 N N . VAL A 1 149 ? -1.688 -19.938 -8.18 1 93.12 149 VAL A N 1
ATOM 1153 C CA . VAL A 1 149 ? -1.438 -21.281 -7.676 1 93.12 149 VAL A CA 1
ATOM 1154 C C . VAL A 1 149 ? -0.041 -21.359 -7.062 1 93.12 149 VAL A C 1
ATOM 1156 O O . VAL A 1 149 ? 0.134 -21.875 -5.965 1 93.12 149 VAL A O 1
ATOM 1159 N N . LEU A 1 150 ? 0.902 -20.797 -7.773 1 95.19 150 LEU A N 1
ATOM 1160 C CA . LEU A 1 150 ? 2.287 -20.844 -7.316 1 95.19 150 LEU A CA 1
ATOM 1161 C C . LEU A 1 150 ? 2.471 -20 -6.055 1 95.19 150 LEU A C 1
ATOM 1163 O O . LEU A 1 150 ? 3.221 -20.391 -5.152 1 95.19 150 LEU A O 1
ATOM 1167 N N . ALA A 1 151 ? 1.806 -18.906 -6.031 1 92.56 151 ALA A N 1
ATOM 1168 C CA . ALA A 1 151 ? 1.932 -18.016 -4.887 1 92.56 151 ALA A CA 1
ATOM 1169 C C . ALA A 1 151 ? 1.3 -18.625 -3.639 1 92.56 151 ALA A C 1
ATOM 1171 O O . ALA A 1 151 ? 1.811 -18.453 -2.529 1 92.56 151 ALA A O 1
ATOM 1172 N N . LEU A 1 152 ? 0.248 -19.312 -3.777 1 87.94 152 LEU A N 1
ATOM 1173 C CA . LEU A 1 152 ? -0.511 -19.875 -2.666 1 87.94 152 LEU A CA 1
ATOM 1174 C C . LEU A 1 152 ? 0.135 -21.172 -2.162 1 87.94 152 LEU A C 1
ATOM 1176 O O . LEU A 1 152 ? -0.13 -21.594 -1.038 1 87.94 152 LEU A O 1
ATOM 1180 N N . ASN A 1 153 ? 0.943 -21.672 -2.91 1 90.62 153 ASN A N 1
ATOM 1181 C CA . ASN A 1 153 ? 1.438 -23.016 -2.654 1 90.62 153 ASN A CA 1
ATOM 1182 C C . ASN A 1 153 ? 2.447 -23.031 -1.512 1 90.62 153 ASN A C 1
ATOM 1184 O O . ASN A 1 153 ? 3.34 -22.188 -1.45 1 90.62 153 ASN A O 1
ATOM 1188 N N . SER A 1 154 ? 2.27 -24.016 -0.672 1 89.62 154 SER A N 1
ATOM 1189 C CA . SER A 1 154 ? 3.266 -24.328 0.349 1 89.62 154 SER A CA 1
ATOM 1190 C C . SER A 1 154 ? 3.629 -25.812 0.34 1 89.62 154 SER A C 1
ATOM 1192 O O . SER A 1 154 ? 4.352 -26.281 1.221 1 89.62 154 SER A O 1
ATOM 1194 N N . SER A 1 155 ? 3.18 -26.531 -0.644 1 94.19 155 SER A N 1
ATOM 1195 C CA . SER A 1 155 ? 3.398 -27.969 -0.741 1 94.19 155 SER A CA 1
ATOM 1196 C C . SER A 1 155 ? 4.793 -28.281 -1.275 1 94.19 155 SER A C 1
ATOM 1198 O O . SER A 1 155 ? 5.293 -27.578 -2.158 1 94.19 155 SER A O 1
ATOM 1200 N N . PRO A 1 156 ? 5.324 -29.375 -0.736 1 95.31 156 PRO A N 1
ATOM 1201 C CA . PRO A 1 156 ? 6.617 -29.797 -1.281 1 95.31 156 PRO A CA 1
ATOM 1202 C C . PRO A 1 156 ? 6.496 -30.406 -2.668 1 95.31 156 PRO A C 1
ATOM 1204 O O . PRO A 1 156 ? 7.508 -30.734 -3.299 1 95.31 156 PRO A O 1
ATOM 1207 N N . TRP A 1 157 ? 5.332 -30.594 -3.164 1 97.38 157 TRP A N 1
ATOM 1208 C CA . TRP A 1 157 ? 5.098 -31.312 -4.418 1 97.38 157 TRP A CA 1
ATOM 1209 C C . TRP A 1 157 ? 4.957 -30.328 -5.578 1 97.38 157 TRP A C 1
ATOM 1211 O O . TRP A 1 157 ? 4.777 -30.75 -6.727 1 97.38 157 TRP A O 1
ATOM 1221 N N . ILE A 1 158 ? 4.969 -29.062 -5.328 1 97.56 158 ILE A N 1
ATOM 1222 C CA . ILE A 1 158 ? 4.887 -28 -6.312 1 97.56 158 ILE A CA 1
ATOM 1223 C C . ILE A 1 158 ? 6.082 -27.062 -6.16 1 97.56 158 ILE A C 1
ATOM 1225 O O . ILE A 1 158 ? 6.496 -26.75 -5.039 1 97.56 158 ILE A O 1
ATOM 1229 N N . PRO A 1 159 ? 6.695 -26.641 -7.297 1 97.19 159 PRO A N 1
ATOM 1230 C CA . PRO A 1 159 ? 7.832 -25.719 -7.18 1 97.19 159 PRO A CA 1
ATOM 1231 C C . PRO A 1 159 ? 7.477 -24.438 -6.438 1 97.19 159 PRO A C 1
ATOM 1233 O O . PRO A 1 159 ? 6.387 -23.891 -6.625 1 97.19 159 PRO A O 1
ATOM 1236 N N . GLN A 1 160 ? 8.422 -23.953 -5.691 1 96.62 160 GLN A N 1
ATOM 1237 C CA . GLN A 1 160 ? 8.203 -22.734 -4.941 1 96.62 160 GLN A CA 1
ATOM 1238 C C . GLN A 1 160 ? 8.352 -21.5 -5.836 1 96.62 160 GLN A C 1
ATOM 1240 O O . GLN A 1 160 ? 9.32 -21.406 -6.598 1 96.62 160 GLN A O 1
ATOM 1245 N N . LEU A 1 161 ? 7.352 -20.656 -5.766 1 97.69 161 LEU A N 1
ATOM 1246 C CA . LEU A 1 161 ? 7.496 -19.344 -6.406 1 97.69 161 LEU A CA 1
ATOM 1247 C C . LEU A 1 161 ? 8.344 -18.406 -5.555 1 97.69 161 LEU A C 1
ATOM 1249 O O . LEU A 1 161 ? 8.062 -18.219 -4.367 1 97.69 161 LEU A O 1
ATOM 1253 N N . LEU A 1 162 ? 9.406 -17.875 -6.094 1 97.75 162 LEU A N 1
ATOM 1254 C CA . LEU A 1 162 ? 10.273 -16.953 -5.371 1 97.75 162 LEU A CA 1
ATOM 1255 C C . LEU A 1 162 ? 9.844 -15.508 -5.602 1 97.75 162 LEU A C 1
ATOM 1257 O O . LEU A 1 162 ? 9.648 -14.75 -4.648 1 97.75 162 LEU A O 1
ATOM 1261 N N . TYR A 1 163 ? 9.719 -15.172 -6.883 1 97.88 163 TYR A N 1
ATOM 1262 C CA . TYR A 1 163 ? 9.328 -13.82 -7.266 1 97.88 163 TYR A CA 1
ATOM 1263 C C . TYR A 1 163 ? 8.406 -13.844 -8.477 1 97.88 163 TYR A C 1
ATOM 1265 O O . TYR A 1 163 ? 8.516 -14.719 -9.336 1 97.88 163 TYR A O 1
ATOM 1273 N N . ALA A 1 164 ? 7.492 -12.969 -8.547 1 97.94 164 ALA A N 1
ATOM 1274 C CA . ALA A 1 164 ? 6.758 -12.578 -9.742 1 97.94 164 ALA A CA 1
ATOM 1275 C C . ALA A 1 164 ? 6.867 -11.078 -9.992 1 97.94 164 ALA A C 1
ATOM 1277 O O . ALA A 1 164 ? 6.641 -10.273 -9.086 1 97.94 164 ALA A O 1
ATOM 1278 N N . PHE A 1 165 ? 7.32 -10.664 -11.094 1 97.94 165 PHE A N 1
ATOM 1279 C CA . PHE A 1 165 ? 7.5 -9.25 -11.414 1 97.94 165 PHE A CA 1
ATOM 1280 C C . PHE A 1 165 ? 7.285 -9.008 -12.906 1 97.94 165 PHE A C 1
ATOM 1282 O O . PHE A 1 165 ? 6.945 -9.93 -13.648 1 97.94 165 PHE A O 1
ATOM 1289 N N . GLN A 1 166 ? 7.305 -7.793 -13.312 1 96.94 166 GLN A N 1
ATOM 1290 C CA . GLN A 1 166 ? 6.98 -7.461 -14.695 1 96.94 166 GLN A CA 1
ATOM 1291 C C . GLN A 1 166 ? 7.758 -6.234 -15.156 1 96.94 166 GLN A C 1
ATOM 1293 O O . GLN A 1 166 ? 8.289 -5.48 -14.344 1 96.94 166 GLN A O 1
ATOM 1298 N N . ASP A 1 167 ? 7.953 -6.043 -16.359 1 95.25 167 ASP A N 1
ATOM 1299 C CA . ASP A 1 167 ? 8.398 -4.809 -17 1 95.25 167 ASP A CA 1
ATOM 1300 C C . ASP A 1 167 ? 7.445 -4.387 -18.109 1 95.25 167 ASP A C 1
ATOM 1302 O O . ASP A 1 167 ? 6.273 -4.762 -18.109 1 95.25 167 ASP A O 1
ATOM 1306 N N . LYS A 1 168 ? 7.844 -3.594 -18.938 1 91.69 168 LYS A N 1
ATOM 1307 C CA . LYS A 1 168 ? 6.953 -3.014 -19.938 1 91.69 168 LYS A CA 1
ATOM 1308 C C . LYS A 1 168 ? 6.441 -4.082 -20.906 1 91.69 168 LYS A C 1
ATOM 1310 O O . LYS A 1 168 ? 5.285 -4.039 -21.328 1 91.69 168 LYS A O 1
ATOM 1315 N N . GLU A 1 169 ? 7.23 -5.109 -21.125 1 93.56 169 GLU A N 1
ATOM 1316 C CA . GLU A 1 169 ? 6.914 -6.016 -22.219 1 93.56 169 GLU A CA 1
ATOM 1317 C C . GLU A 1 169 ? 6.617 -7.422 -21.719 1 93.56 169 GLU A C 1
ATOM 1319 O O . GLU A 1 169 ? 5.98 -8.219 -22.406 1 93.56 169 GLU A O 1
ATOM 1324 N N . HIS A 1 170 ? 7.117 -7.707 -20.547 1 95.06 170 HIS A N 1
ATOM 1325 C CA . HIS A 1 170 ? 7.062 -9.094 -20.109 1 95.06 170 HIS A CA 1
ATOM 1326 C C . HIS A 1 170 ? 6.551 -9.203 -18.672 1 95.06 170 HIS A C 1
ATOM 1328 O O . HIS A 1 170 ? 6.598 -8.227 -17.922 1 95.06 170 HIS A O 1
ATOM 1334 N N . VAL A 1 171 ? 5.988 -10.32 -18.391 1 96 171 VAL A N 1
ATOM 1335 C CA . VAL A 1 171 ? 5.812 -10.758 -17 1 96 171 VAL A CA 1
ATOM 1336 C C . VAL A 1 171 ? 6.738 -11.938 -16.719 1 96 171 VAL A C 1
ATOM 1338 O O . VAL A 1 171 ? 7.082 -12.703 -17.625 1 96 171 VAL A O 1
ATOM 1341 N N . TYR A 1 172 ? 7.156 -12.047 -15.477 1 97.56 172 TYR A N 1
ATOM 1342 C CA . TYR A 1 172 ? 8.156 -13.039 -15.086 1 97.56 172 TYR A CA 1
ATOM 1343 C C . TYR A 1 172 ? 7.695 -13.828 -13.867 1 97.56 172 TYR A C 1
ATOM 1345 O O . TYR A 1 172 ? 7.094 -13.266 -12.945 1 97.56 172 TYR A O 1
ATOM 1353 N N . LEU A 1 173 ? 7.93 -15.102 -13.852 1 97.62 173 LEU A N 1
ATOM 1354 C CA . LEU A 1 173 ? 7.82 -15.977 -12.688 1 97.62 173 LEU A CA 1
ATOM 1355 C C . LEU A 1 173 ? 9.164 -16.625 -12.359 1 97.62 173 LEU A C 1
ATOM 1357 O O . LEU A 1 173 ? 9.656 -17.453 -13.125 1 97.62 173 LEU A O 1
ATOM 1361 N N . ALA A 1 174 ? 9.766 -16.172 -11.305 1 98.19 174 ALA A N 1
ATOM 1362 C CA . ALA A 1 174 ? 10.984 -16.812 -10.812 1 98.19 174 ALA A CA 1
ATOM 1363 C C . ALA A 1 174 ? 10.656 -17.922 -9.812 1 98.19 174 ALA A C 1
ATOM 1365 O O . ALA A 1 174 ? 10.086 -17.656 -8.75 1 98.19 174 ALA A O 1
ATOM 1366 N N . MET A 1 175 ? 11.062 -19.172 -10.062 1 97.44 175 MET A N 1
ATOM 1367 C CA . MET A 1 175 ? 10.742 -20.328 -9.242 1 97.44 175 MET A CA 1
ATOM 1368 C C . MET A 1 175 ? 12 -21.094 -8.852 1 97.44 175 MET A C 1
ATOM 1370 O O . MET A 1 175 ? 13.078 -20.844 -9.406 1 97.44 175 MET A O 1
ATOM 1374 N N . GLU A 1 176 ? 11.82 -21.953 -7.934 1 95.56 176 GLU A N 1
ATOM 1375 C CA . GLU A 1 176 ? 12.906 -22.859 -7.566 1 95.56 176 GLU A CA 1
ATOM 1376 C C . GLU A 1 176 ? 13.375 -23.672 -8.773 1 95.56 176 GLU A C 1
ATOM 1378 O O . GLU A 1 176 ? 12.562 -24.125 -9.578 1 95.56 176 GLU A O 1
ATOM 1383 N N . TYR A 1 177 ? 14.695 -23.766 -8.914 1 95.69 177 TYR A N 1
ATOM 1384 C CA . TYR A 1 177 ? 15.266 -24.562 -9.984 1 95.69 177 TYR A CA 1
ATOM 1385 C C . TYR A 1 177 ? 15.328 -26.031 -9.594 1 95.69 177 TYR A C 1
ATOM 1387 O O . TYR A 1 177 ? 15.789 -26.375 -8.5 1 95.69 177 TYR A O 1
ATOM 1395 N N . LEU A 1 178 ? 14.8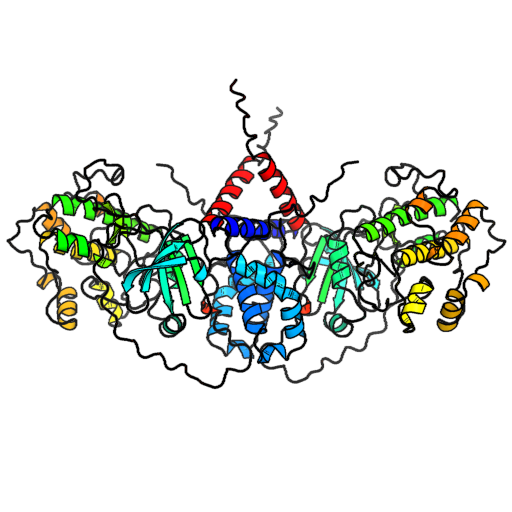52 -26.938 -10.414 1 95.06 178 LEU A N 1
ATOM 1396 C CA . LEU A 1 178 ? 14.875 -28.375 -10.25 1 95.06 178 LEU A CA 1
ATOM 1397 C C . LEU A 1 178 ? 15.805 -29.031 -11.273 1 95.06 178 LEU A C 1
ATOM 1399 O O . LEU A 1 178 ? 15.406 -29.281 -12.406 1 95.06 178 LEU A O 1
ATOM 1403 N N . PRO A 1 179 ? 16.984 -29.344 -10.812 1 92.62 179 PRO A N 1
ATOM 1404 C CA . PRO A 1 179 ? 18.047 -29.703 -11.766 1 92.62 179 PRO A CA 1
ATOM 1405 C C . PRO A 1 179 ? 17.906 -31.125 -12.297 1 92.62 179 PRO A C 1
ATOM 1407 O O . PRO A 1 179 ? 18.609 -31.516 -13.234 1 92.62 179 PRO A O 1
ATOM 1410 N N . GLY A 1 180 ? 17.016 -31.984 -11.797 1 91.56 180 GLY A N 1
ATOM 1411 C CA . GLY A 1 180 ? 16.859 -33.375 -12.211 1 91.56 180 GLY A CA 1
ATOM 1412 C C . GLY A 1 180 ? 16.156 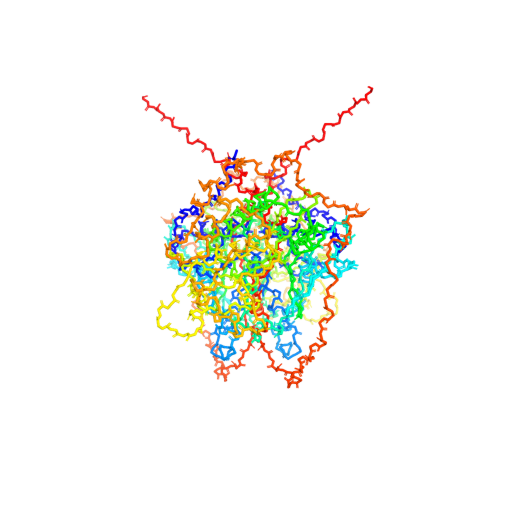-33.531 -13.555 1 91.56 180 GLY A C 1
ATOM 1413 O O . GLY A 1 180 ? 16.031 -34.625 -14.07 1 91.56 180 GLY A O 1
ATOM 1414 N N . GLY A 1 181 ? 15.711 -32.406 -14.133 1 91 181 GLY A N 1
ATOM 1415 C CA . GLY A 1 181 ? 14.977 -32.469 -15.383 1 91 181 GLY A CA 1
ATOM 1416 C C . GLY A 1 181 ? 13.516 -32.844 -15.203 1 91 181 GLY A C 1
ATOM 1417 O O . GLY A 1 181 ? 12.945 -32.625 -14.133 1 91 181 GLY A O 1
ATOM 1418 N N . ASP A 1 182 ? 12.961 -33.312 -16.344 1 93.06 182 ASP A N 1
ATOM 1419 C CA . ASP A 1 182 ? 11.555 -33.719 -16.281 1 93.06 182 ASP A CA 1
ATOM 1420 C C . ASP A 1 182 ? 11.398 -35.219 -16.422 1 93.06 182 ASP A C 1
ATOM 1422 O O . ASP A 1 182 ? 12.367 -35.938 -16.734 1 93.06 182 ASP A O 1
ATOM 1426 N N . LEU A 1 183 ? 10.25 -35.719 -16.125 1 93.94 183 LEU A N 1
ATOM 1427 C CA . LEU A 1 183 ? 9.953 -37.156 -16.125 1 93.94 183 LEU A CA 1
ATOM 1428 C C . LEU A 1 183 ? 10.094 -37.719 -17.547 1 93.94 183 LEU A C 1
ATOM 1430 O O . LEU A 1 183 ? 10.516 -38.875 -17.703 1 93.94 183 LEU A O 1
ATOM 1434 N N . MET A 1 184 ? 9.773 -36.906 -18.578 1 92.38 184 MET A N 1
ATOM 1435 C CA . MET A 1 184 ? 9.93 -37.375 -19.953 1 92.38 184 MET A CA 1
ATOM 1436 C C . MET A 1 184 ? 11.391 -37.719 -20.25 1 92.38 184 MET A C 1
ATOM 1438 O O . MET A 1 184 ? 11.68 -38.781 -20.812 1 92.38 184 MET A O 1
ATOM 1442 N N . SER A 1 185 ? 12.211 -36.844 -19.875 1 89.62 185 SER A N 1
ATOM 1443 C CA . SER A 1 185 ? 13.641 -37.062 -20.062 1 89.62 185 SER A CA 1
ATOM 1444 C C . SER A 1 185 ? 14.117 -38.281 -19.281 1 89.62 185 SER A C 1
ATOM 1446 O O . SER A 1 185 ? 14.945 -39.062 -19.781 1 89.62 185 SER A O 1
ATOM 1448 N N . LEU A 1 186 ? 13.664 -38.438 -18.109 1 88.25 186 LEU A N 1
ATOM 1449 C CA . LEU A 1 186 ? 14.023 -39.562 -17.281 1 88.25 186 LEU A CA 1
ATOM 1450 C C . LEU A 1 186 ? 13.578 -40.875 -17.938 1 88.25 186 LEU A C 1
ATOM 1452 O O . LEU A 1 186 ? 14.344 -41.844 -18 1 88.25 186 LEU A O 1
ATOM 1456 N N . LEU A 1 187 ? 12.344 -40.906 -18.438 1 89.25 187 LEU A N 1
ATOM 1457 C CA . LEU A 1 187 ? 11.797 -42.094 -19.094 1 89.25 187 LEU A CA 1
ATOM 1458 C C . LEU A 1 187 ? 12.602 -42.438 -20.328 1 89.25 187 LEU A C 1
ATOM 1460 O O . LEU A 1 187 ? 12.852 -43.625 -20.609 1 89.25 187 LEU A O 1
ATOM 1464 N N . ASN A 1 188 ? 12.969 -41.438 -21.016 1 88.06 188 ASN A N 1
ATOM 1465 C CA . ASN A 1 188 ? 13.75 -41.656 -22.234 1 88.06 188 ASN A CA 1
ATOM 1466 C C . ASN A 1 188 ? 15.141 -42.188 -21.906 1 88.06 188 ASN A C 1
ATOM 1468 O O . ASN A 1 188 ? 15.672 -43.031 -22.641 1 88.06 188 ASN A O 1
ATOM 1472 N N . ARG A 1 189 ? 15.695 -41.75 -20.906 1 85.19 189 ARG A N 1
ATOM 1473 C CA . ARG A 1 189 ? 17.047 -42.125 -20.516 1 85.19 189 ARG A CA 1
ATOM 1474 C C . ARG A 1 189 ? 17.078 -43.531 -19.938 1 85.19 189 ARG A C 1
ATOM 1476 O O . ARG A 1 189 ? 18.031 -44.281 -20.156 1 85.19 189 ARG A O 1
ATOM 1483 N N . TYR A 1 190 ? 16.016 -43.938 -19.266 1 81.31 190 TYR A N 1
ATOM 1484 C CA . TYR A 1 190 ? 16.031 -45.188 -18.547 1 81.31 190 TYR A CA 1
ATOM 1485 C C . TYR A 1 190 ? 14.961 -46.156 -19.078 1 81.31 190 TYR A C 1
ATOM 1487 O O . TYR A 1 190 ? 14.414 -46.969 -18.328 1 81.31 190 TYR A O 1
ATOM 1495 N N . GLU A 1 191 ? 14.633 -45.969 -20.25 1 77 191 GLU A N 1
ATOM 1496 C CA . GLU A 1 191 ? 13.547 -46.719 -20.891 1 77 191 GLU A CA 1
ATOM 1497 C C . GLU A 1 191 ? 13.664 -48.219 -20.609 1 77 191 GLU A C 1
ATOM 1499 O O . GLU A 1 191 ? 12.68 -48.844 -20.25 1 77 191 GLU A O 1
ATOM 1504 N N . ASP A 1 192 ? 14.82 -48.75 -20.625 1 76.75 192 ASP A N 1
ATOM 1505 C CA . ASP A 1 192 ? 15.016 -50.188 -20.484 1 76.75 192 ASP A CA 1
ATOM 1506 C C . ASP A 1 192 ? 15.039 -50.594 -19 1 76.75 192 ASP A C 1
ATOM 1508 O O . ASP A 1 192 ? 14.828 -51.75 -18.672 1 76.75 192 ASP A O 1
ATOM 1512 N N . GLN A 1 193 ? 15.117 -49.625 -18.141 1 76.75 193 GLN A N 1
ATOM 1513 C CA . GLN A 1 193 ? 15.32 -49.938 -16.719 1 76.75 193 GLN A CA 1
ATOM 1514 C C . GLN A 1 193 ? 14.117 -49.5 -15.891 1 76.75 193 GLN A C 1
ATOM 1516 O O . GLN A 1 193 ? 14.008 -49.875 -14.719 1 76.75 193 GLN A O 1
ATOM 1521 N N . PHE A 1 194 ? 13.227 -48.938 -16.562 1 82.12 194 PHE A N 1
ATOM 1522 C CA . PHE A 1 194 ? 12.086 -48.406 -15.812 1 82.12 194 PHE A CA 1
ATOM 1523 C C . PHE A 1 194 ? 11.086 -49.531 -15.516 1 82.12 194 PHE A C 1
ATOM 1525 O O . PHE A 1 194 ? 10.281 -49.875 -16.375 1 82.12 194 PHE A O 1
ATOM 1532 N N . ASP A 1 195 ? 11.102 -50.031 -14.289 1 87.44 195 ASP A N 1
ATOM 1533 C CA . ASP A 1 195 ? 10.234 -51.125 -13.938 1 87.44 195 ASP A CA 1
ATOM 1534 C C . ASP A 1 195 ? 9.023 -50.656 -13.141 1 87.44 195 ASP A C 1
ATOM 1536 O O . ASP A 1 195 ? 8.828 -49.469 -12.953 1 87.44 195 ASP A O 1
ATOM 1540 N N . GLU A 1 196 ? 8.258 -51.594 -12.734 1 91.25 196 GLU A N 1
ATOM 1541 C CA . GLU A 1 196 ? 7 -51.25 -12.07 1 91.25 196 GLU A CA 1
ATOM 1542 C C . GLU A 1 196 ? 7.242 -50.625 -10.703 1 91.25 196 GLU A C 1
ATOM 1544 O O . GLU A 1 196 ? 6.449 -49.812 -10.234 1 91.25 196 GLU A O 1
ATOM 1549 N N . SER A 1 197 ? 8.352 -51.062 -10.109 1 90.06 197 SER A N 1
ATOM 1550 C CA . SER A 1 197 ? 8.672 -50.5 -8.797 1 90.06 197 SER A CA 1
ATOM 1551 C C . SER A 1 197 ? 8.984 -49 -8.898 1 90.06 197 SER A C 1
ATOM 1553 O O . SER A 1 197 ? 8.547 -48.219 -8.055 1 90.06 197 SER A O 1
ATOM 1555 N N . MET A 1 198 ? 9.719 -48.719 -9.898 1 89.69 198 MET A N 1
ATOM 1556 C CA . MET A 1 198 ? 10.016 -47.312 -10.148 1 89.69 198 MET A CA 1
ATOM 1557 C C . MET A 1 198 ? 8.75 -46.531 -10.516 1 89.69 198 MET A C 1
ATOM 1559 O O . MET A 1 198 ? 8.562 -45.406 -10.078 1 89.69 198 MET A O 1
ATOM 1563 N N . ALA A 1 199 ? 7.977 -47.188 -11.297 1 94 199 ALA A N 1
ATOM 1564 C CA . ALA A 1 199 ? 6.703 -46.562 -11.648 1 94 199 ALA A CA 1
ATOM 1565 C C . ALA A 1 199 ? 5.855 -46.312 -10.406 1 94 199 ALA A C 1
ATOM 1567 O O . ALA A 1 199 ? 5.27 -45.219 -10.273 1 94 199 ALA A O 1
ATOM 1568 N N . GLN A 1 200 ? 5.836 -47.281 -9.547 1 95.56 200 GLN A N 1
ATOM 1569 C CA . GLN A 1 200 ? 5.07 -47.156 -8.312 1 95.56 200 GLN A CA 1
ATOM 1570 C C . GLN A 1 200 ? 5.551 -45.938 -7.5 1 95.56 200 GLN A C 1
ATOM 1572 O O . GLN A 1 200 ? 4.742 -45.188 -6.973 1 95.56 200 GLN A O 1
ATOM 1577 N N . PHE A 1 201 ? 6.797 -45.781 -7.418 1 93.69 201 PHE A N 1
ATOM 1578 C CA . PHE A 1 201 ? 7.406 -44.688 -6.656 1 93.69 201 PHE A CA 1
ATOM 1579 C C . PHE A 1 201 ? 6.973 -43.344 -7.195 1 93.69 201 PHE A C 1
ATOM 1581 O O . PHE A 1 201 ? 6.43 -42.5 -6.453 1 93.69 201 PHE A O 1
ATOM 1588 N N . TYR A 1 202 ? 7.168 -43.125 -8.438 1 95.69 202 TYR A N 1
ATOM 1589 C CA . TYR A 1 202 ? 6.891 -41.812 -9.039 1 95.69 202 TYR A CA 1
ATOM 1590 C C . TYR A 1 202 ? 5.391 -41.562 -9.125 1 95.69 202 TYR A C 1
ATOM 1592 O O . TYR A 1 202 ? 4.934 -40.438 -8.969 1 95.69 202 TYR A O 1
ATOM 1600 N N . LEU A 1 203 ? 4.641 -42.625 -9.375 1 97.62 203 LEU A N 1
ATOM 1601 C CA . LEU A 1 203 ? 3.193 -42.438 -9.422 1 97.62 203 LEU A CA 1
ATOM 1602 C C . LEU A 1 203 ? 2.639 -42.062 -8.055 1 97.62 203 LEU A C 1
ATOM 1604 O O . LEU A 1 203 ? 1.725 -41.25 -7.957 1 97.62 203 LEU A O 1
ATOM 1608 N N . ALA A 1 204 ? 3.164 -42.688 -7.023 1 97.31 204 ALA A N 1
ATOM 1609 C CA . ALA A 1 204 ? 2.734 -42.344 -5.676 1 97.31 204 ALA A CA 1
ATOM 1610 C C . ALA A 1 204 ? 2.99 -40.844 -5.387 1 97.31 204 ALA A C 1
ATOM 1612 O O . ALA A 1 204 ? 2.121 -40.156 -4.852 1 97.31 204 ALA A O 1
ATOM 1613 N N . GLU A 1 205 ? 4.121 -40.375 -5.766 1 97.12 205 GLU A N 1
ATOM 1614 C CA . GLU A 1 205 ? 4.453 -38.969 -5.562 1 97.12 205 GLU A CA 1
ATOM 1615 C C . GLU A 1 205 ? 3.559 -38.062 -6.402 1 97.12 205 GLU A C 1
ATO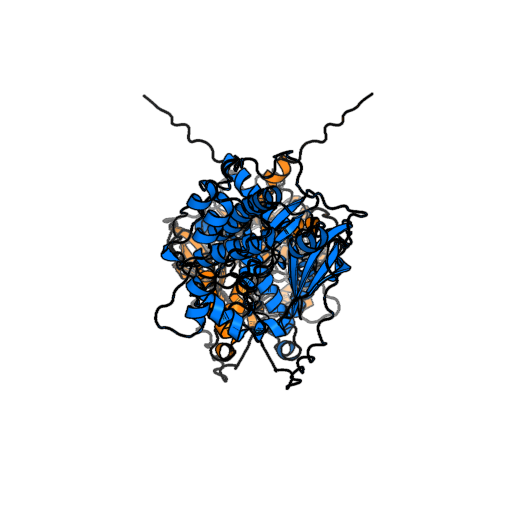M 1617 O O . GLU A 1 205 ? 3.115 -37.031 -5.934 1 97.12 205 GLU A O 1
ATOM 1622 N N . LEU A 1 206 ? 3.307 -38.5 -7.59 1 98.44 206 LEU A N 1
ATOM 1623 C CA . LEU A 1 206 ? 2.471 -37.688 -8.484 1 98.44 206 LEU A CA 1
ATOM 1624 C C . LEU A 1 206 ? 1.044 -37.594 -7.949 1 98.44 206 LEU A C 1
ATOM 1626 O O . LEU A 1 206 ? 0.382 -36.562 -8.117 1 98.44 206 LEU A O 1
ATOM 1630 N N . VAL A 1 207 ? 0.59 -38.688 -7.359 1 98.69 207 VAL A N 1
ATOM 1631 C CA . VAL A 1 207 ? -0.721 -38.656 -6.719 1 98.69 207 VAL A CA 1
ATOM 1632 C C . VAL A 1 207 ? -0.774 -37.562 -5.676 1 98.69 207 VAL A C 1
ATOM 1634 O O . VAL A 1 207 ? -1.729 -36.781 -5.641 1 98.69 207 VAL A O 1
ATOM 1637 N N . GLU A 1 208 ? 0.244 -37.438 -4.887 1 98 208 GLU A N 1
ATOM 1638 C CA . GLU A 1 208 ? 0.311 -36.406 -3.865 1 98 208 GLU A CA 1
ATOM 1639 C C . GLU A 1 208 ? 0.398 -35.031 -4.492 1 98 208 GLU A C 1
ATOM 1641 O O . GLU A 1 208 ? -0.213 -34.062 -4 1 98 208 GLU A O 1
ATOM 1646 N N . ALA A 1 209 ? 1.159 -34.906 -5.516 1 98.44 209 ALA A N 1
ATOM 1647 C CA . ALA A 1 209 ? 1.315 -33.625 -6.195 1 98.44 209 ALA A CA 1
ATOM 1648 C C . ALA A 1 209 ? -0.013 -33.156 -6.773 1 98.44 209 ALA A C 1
ATOM 1650 O O . ALA A 1 209 ? -0.389 -31.984 -6.605 1 98.44 209 ALA A O 1
ATOM 1651 N N . ILE A 1 210 ? -0.729 -34.031 -7.438 1 98.5 210 ILE A N 1
ATOM 1652 C CA . ILE A 1 210 ? -2.018 -33.688 -8.039 1 98.5 210 ILE A CA 1
ATOM 1653 C C . ILE A 1 210 ? -3.01 -33.281 -6.949 1 98.5 210 ILE A C 1
ATOM 1655 O O . ILE A 1 210 ? -3.73 -32.312 -7.086 1 98.5 210 ILE A O 1
ATOM 1659 N N . ASN A 1 211 ? -2.996 -34.062 -5.922 1 97.81 211 ASN A N 1
ATOM 1660 C CA . ASN A 1 211 ? -3.883 -33.75 -4.809 1 97.81 211 ASN A CA 1
ATOM 1661 C C . ASN A 1 211 ? -3.596 -32.375 -4.234 1 97.81 211 ASN A C 1
ATOM 1663 O O . ASN A 1 211 ? -4.516 -31.672 -3.812 1 97.81 211 ASN A O 1
ATOM 1667 N N . SER A 1 212 ? -2.355 -32.062 -4.164 1 97.38 212 SER A N 1
ATOM 1668 C CA . SER A 1 212 ? -1.983 -30.734 -3.662 1 97.38 212 SER A CA 1
ATOM 1669 C C . SER A 1 212 ? -2.613 -29.625 -4.5 1 97.38 212 SER A C 1
ATOM 1671 O O . SER A 1 212 ? -3.062 -28.609 -3.961 1 97.38 212 SER A O 1
ATOM 1673 N N . VAL A 1 213 ? -2.635 -29.766 -5.754 1 96.94 213 VAL A N 1
ATOM 1674 C CA . VAL A 1 213 ? -3.244 -28.797 -6.66 1 96.94 213 VAL A CA 1
ATOM 1675 C C . VAL A 1 213 ? -4.75 -28.719 -6.41 1 96.94 213 VAL A C 1
ATOM 1677 O O . VAL A 1 213 ? -5.324 -27.641 -6.336 1 96.94 213 VAL A O 1
ATOM 1680 N N . HIS A 1 214 ? -5.371 -29.906 -6.273 1 96.25 214 HIS A N 1
ATOM 1681 C CA . HIS A 1 214 ? -6.805 -29.984 -6.023 1 96.25 214 HIS A CA 1
ATOM 1682 C C . HIS A 1 214 ? -7.168 -29.328 -4.695 1 96.25 214 HIS A C 1
ATOM 1684 O O . HIS A 1 214 ? -8.203 -28.672 -4.586 1 96.25 214 HIS A O 1
ATOM 1690 N N . GLN A 1 215 ? -6.309 -29.469 -3.74 1 95.31 215 GLN A N 1
ATOM 1691 C CA . GLN A 1 215 ? -6.551 -28.891 -2.424 1 95.31 215 GLN A CA 1
ATOM 1692 C C . GLN A 1 215 ? -6.48 -27.359 -2.473 1 95.31 215 GLN A C 1
ATOM 1694 O O . GLN A 1 215 ? -7.102 -26.672 -1.656 1 95.31 215 GLN A O 1
ATOM 1699 N N . LEU A 1 216 ? -5.777 -26.859 -3.42 1 93.19 216 LEU A N 1
ATOM 1700 C CA . LEU A 1 216 ? -5.691 -25.422 -3.607 1 93.19 216 LEU A CA 1
ATOM 1701 C C . LEU A 1 216 ? -6.918 -24.891 -4.344 1 93.19 216 LEU A C 1
ATOM 1703 O O . LEU A 1 216 ? -7.055 -23.688 -4.543 1 93.19 216 LEU A O 1
ATOM 1707 N N . GLY A 1 217 ? -7.758 -25.812 -4.781 1 92.44 217 GLY A N 1
ATOM 1708 C CA . GLY A 1 217 ? -8.977 -25.438 -5.469 1 92.44 217 GLY A CA 1
ATOM 1709 C C . GLY A 1 217 ? -8.805 -25.312 -6.969 1 92.44 217 GLY A C 1
ATOM 1710 O O . GLY A 1 217 ? -9.531 -24.562 -7.629 1 92.44 217 GLY A O 1
ATOM 1711 N N . TYR A 1 218 ? -7.84 -26.047 -7.508 1 93.31 218 TYR A N 1
ATOM 1712 C CA . TYR A 1 218 ? -7.578 -25.969 -8.945 1 93.31 218 TYR A CA 1
ATOM 1713 C C . TYR A 1 218 ? -7.488 -27.359 -9.555 1 93.31 218 TYR A C 1
ATOM 1715 O O . TYR A 1 218 ? -7.191 -28.328 -8.859 1 93.31 218 TYR A O 1
ATOM 1723 N N . VAL A 1 219 ? -7.82 -27.438 -10.797 1 94.12 219 VAL A N 1
ATOM 1724 C CA . VAL A 1 219 ? -7.445 -28.562 -11.656 1 94.12 219 VAL A CA 1
ATOM 1725 C C . VAL A 1 219 ? -6.262 -28.156 -12.539 1 94.12 219 VAL A C 1
ATOM 1727 O O . VAL A 1 219 ? -6.191 -27.016 -13.008 1 94.12 219 VAL A O 1
ATOM 1730 N N . HIS A 1 220 ? -5.355 -29.031 -12.766 1 93.88 220 HIS A N 1
ATOM 1731 C CA . HIS A 1 220 ? -4.156 -28.703 -13.531 1 93.88 220 HIS A CA 1
ATOM 1732 C C . HIS A 1 220 ? -4.449 -28.672 -15.031 1 93.88 220 HIS A C 1
ATOM 1734 O O . HIS A 1 220 ? -4.152 -27.672 -15.695 1 93.88 220 HIS A O 1
ATOM 1740 N N . ARG A 1 221 ? -4.996 -29.797 -15.562 1 92 221 ARG A N 1
ATOM 1741 C CA . ARG A 1 221 ? -5.539 -29.953 -16.906 1 92 221 ARG A CA 1
ATOM 1742 C C . ARG A 1 221 ? -4.426 -30.172 -17.922 1 92 221 ARG A C 1
ATOM 1744 O O . ARG A 1 221 ? -4.688 -30.297 -19.125 1 92 221 ARG A O 1
ATOM 1751 N N . ASP A 1 222 ? -3.182 -30.188 -17.5 1 91.88 222 ASP A N 1
ATOM 1752 C CA . ASP A 1 222 ? -2.076 -30.453 -18.422 1 91.88 222 ASP A CA 1
ATOM 1753 C C . ASP A 1 222 ? -0.991 -31.297 -17.75 1 91.88 222 ASP A C 1
ATOM 1755 O O . ASP A 1 222 ? 0.188 -30.938 -17.781 1 91.88 222 ASP A O 1
ATOM 1759 N N . ILE A 1 223 ? -1.423 -32.312 -17.094 1 96 223 ILE A N 1
ATOM 1760 C CA . ILE A 1 223 ? -0.486 -33.219 -16.453 1 96 223 ILE A CA 1
ATOM 1761 C C . ILE A 1 223 ? 0.107 -34.156 -17.5 1 96 223 ILE A C 1
ATOM 1763 O O . ILE A 1 223 ? -0.619 -34.938 -18.141 1 96 223 ILE A O 1
ATOM 1767 N N . LYS A 1 224 ? 1.396 -34.062 -17.703 1 94.81 224 LYS A N 1
ATOM 1768 C CA . LYS A 1 224 ? 2.184 -34.875 -18.625 1 94.81 224 LYS A CA 1
ATOM 1769 C C . LYS A 1 224 ? 3.631 -35 -18.156 1 94.81 224 LYS A C 1
ATOM 1771 O O . LYS A 1 224 ? 4.078 -34.219 -17.312 1 94.81 224 LYS A O 1
ATOM 1776 N N . PRO A 1 225 ? 4.348 -35.969 -18.641 1 95.12 225 PRO A N 1
ATOM 1777 C CA . PRO A 1 225 ? 5.707 -36.188 -18.156 1 95.12 225 PRO A CA 1
ATOM 1778 C C . PRO A 1 225 ? 6.602 -34.969 -18.266 1 95.12 225 PRO A C 1
ATOM 1780 O O . PRO A 1 225 ? 7.473 -34.75 -17.406 1 95.12 225 PRO A O 1
ATOM 1783 N N . GLU A 1 226 ? 6.309 -34.062 -19.219 1 91.81 226 GLU A N 1
ATOM 1784 C CA . GLU A 1 226 ? 7.121 -32.844 -19.422 1 91.81 226 GLU A CA 1
ATOM 1785 C C . GLU A 1 226 ? 6.914 -31.844 -18.297 1 91.81 226 GLU A C 1
ATOM 1787 O O . GLU A 1 226 ? 7.777 -31 -18.031 1 91.81 226 GLU A O 1
ATOM 1792 N N . ASN A 1 227 ? 5.777 -31.984 -17.641 1 93.75 227 ASN A N 1
ATOM 1793 C CA . ASN A 1 227 ? 5.438 -31.031 -16.594 1 93.75 227 ASN A CA 1
ATOM 1794 C C . ASN A 1 227 ? 5.691 -31.609 -15.203 1 93.75 227 ASN A C 1
ATOM 1796 O O . ASN A 1 227 ? 5.332 -31 -14.195 1 93.75 227 ASN A O 1
ATOM 1800 N N . VAL A 1 228 ? 6.207 -32.781 -15.125 1 97.31 228 VAL A N 1
ATOM 1801 C CA . VAL A 1 228 ? 6.641 -33.438 -13.883 1 97.31 228 VAL A CA 1
ATOM 1802 C C . VAL A 1 228 ? 8.156 -33.312 -13.75 1 97.31 228 VAL A C 1
ATOM 1804 O O . VAL A 1 228 ? 8.898 -34.094 -14.367 1 97.31 228 VAL A O 1
ATOM 1807 N N . LEU A 1 229 ? 8.57 -32.469 -12.891 1 96.38 229 LEU A N 1
ATOM 1808 C CA . LEU A 1 229 ? 9.992 -32.188 -12.742 1 96.38 229 LEU A CA 1
ATOM 1809 C C . LEU A 1 229 ? 10.594 -33 -11.594 1 96.38 229 LEU A C 1
ATOM 1811 O O . LEU A 1 229 ? 9.859 -33.469 -10.727 1 96.38 229 LEU A O 1
ATOM 1815 N N . ILE A 1 230 ? 11.922 -33.156 -11.68 1 93.81 230 ILE A N 1
ATOM 1816 C CA . ILE A 1 230 ? 12.648 -33.938 -10.672 1 93.81 230 ILE A CA 1
ATOM 1817 C C . ILE A 1 230 ? 13.648 -33.031 -9.969 1 93.81 230 ILE A C 1
ATOM 1819 O O . ILE A 1 230 ? 14.406 -32.281 -10.617 1 93.81 230 ILE A O 1
ATOM 1823 N N . ASP A 1 231 ? 13.609 -33.031 -8.68 1 92.38 231 ASP A N 1
ATOM 1824 C CA . ASP A 1 231 ? 14.539 -32.188 -7.934 1 92.38 231 ASP A CA 1
ATOM 1825 C C . ASP A 1 231 ? 15.891 -32.875 -7.762 1 92.38 231 ASP A C 1
ATOM 1827 O O . ASP A 1 231 ? 16.109 -33.969 -8.312 1 92.38 231 ASP A O 1
ATOM 1831 N N . ARG A 1 232 ? 16.812 -32.25 -7.07 1 89.19 232 ARG A N 1
ATOM 1832 C CA . ARG A 1 232 ? 18.188 -32.719 -6.93 1 89.19 232 ARG A CA 1
ATOM 1833 C C . ARG A 1 232 ? 18.25 -34.031 -6.16 1 89.19 232 ARG A C 1
ATOM 1835 O O . ARG A 1 232 ? 19.219 -34.781 -6.273 1 89.19 232 ARG A O 1
ATOM 1842 N N . THR A 1 233 ? 17.203 -34.312 -5.391 1 89.38 233 THR A N 1
ATOM 1843 C CA . THR A 1 233 ? 17.203 -35.5 -4.562 1 89.38 233 THR A CA 1
ATOM 1844 C C . THR A 1 233 ? 16.406 -36.625 -5.23 1 89.38 233 THR A C 1
ATOM 1846 O O . THR A 1 233 ? 16.234 -37.688 -4.652 1 89.38 233 THR A O 1
ATOM 1849 N N . GLY A 1 234 ? 15.82 -36.375 -6.383 1 91.06 234 GLY A N 1
ATOM 1850 C CA . GLY A 1 234 ? 15.156 -37.406 -7.156 1 91.06 234 GLY A CA 1
ATOM 1851 C C . GLY A 1 234 ? 13.656 -37.438 -6.953 1 91.06 234 GLY A C 1
ATOM 1852 O O . GLY A 1 234 ? 12.969 -38.312 -7.484 1 91.06 234 GLY A O 1
ATOM 1853 N N . HIS A 1 235 ? 13.133 -36.531 -6.188 1 94.19 235 HIS A N 1
ATOM 1854 C CA . HIS A 1 235 ? 11.695 -36.438 -5.961 1 94.19 235 HIS A CA 1
ATOM 1855 C C . HIS A 1 235 ? 11.023 -35.531 -6.977 1 94.19 235 HIS A C 1
ATOM 1857 O O . HIS A 1 235 ? 11.664 -34.625 -7.5 1 94.19 235 HIS A O 1
ATOM 1863 N N . ILE A 1 236 ? 9.789 -35.75 -7.219 1 95.94 236 ILE A N 1
ATOM 1864 C CA . ILE A 1 236 ? 9.156 -35 -8.305 1 95.94 236 ILE A CA 1
ATOM 1865 C C . ILE A 1 236 ? 8.477 -33.75 -7.742 1 95.94 236 ILE A C 1
ATOM 1867 O O . ILE A 1 236 ? 8.219 -33.656 -6.539 1 95.94 236 ILE A O 1
ATOM 1871 N N . LYS A 1 237 ? 8.242 -32.812 -8.555 1 97.38 237 LYS A N 1
ATOM 1872 C CA . LYS A 1 237 ? 7.355 -31.656 -8.359 1 97.38 237 LYS A CA 1
ATOM 1873 C C . LYS A 1 237 ? 6.543 -31.375 -9.625 1 97.38 237 LYS A C 1
ATOM 1875 O O . LYS A 1 237 ? 7.074 -31.438 -10.734 1 97.38 237 LYS A O 1
ATOM 1880 N N . LEU A 1 238 ? 5.285 -31.203 -9.438 1 98.12 238 LEU A N 1
ATOM 1881 C CA . LEU A 1 238 ? 4.406 -30.891 -10.555 1 98.12 238 LEU A CA 1
ATOM 1882 C C . LEU A 1 238 ? 4.48 -29.406 -10.906 1 98.12 238 LEU A C 1
ATOM 1884 O O . LEU A 1 238 ? 4.312 -28.547 -10.039 1 98.12 238 LEU A O 1
ATOM 1888 N N . ALA A 1 239 ? 4.785 -29.125 -12.18 1 95.12 239 ALA A N 1
ATOM 1889 C CA . ALA A 1 239 ? 5.023 -27.75 -12.602 1 95.12 239 ALA A CA 1
ATOM 1890 C C . ALA A 1 239 ? 4.09 -27.359 -13.75 1 95.12 239 ALA A C 1
ATOM 1892 O O . ALA A 1 239 ? 3.186 -28.125 -14.109 1 95.12 239 ALA A O 1
ATOM 1893 N N . ASP A 1 240 ? 4.195 -26.094 -14.242 1 90.94 240 ASP A N 1
ATOM 1894 C CA . ASP A 1 240 ? 3.49 -25.5 -15.367 1 90.94 240 ASP A CA 1
ATOM 1895 C C . ASP A 1 240 ? 1.985 -25.453 -15.117 1 90.94 240 ASP A C 1
ATOM 1897 O O . ASP A 1 240 ? 1.259 -26.375 -15.508 1 90.94 240 ASP A O 1
ATOM 1901 N N . PHE A 1 241 ? 1.493 -24.453 -14.68 1 91.69 241 PHE A N 1
ATOM 1902 C CA . PHE A 1 241 ? 0.085 -24.25 -14.359 1 91.69 241 PHE A CA 1
ATOM 1903 C C . PHE A 1 241 ? -0.578 -23.312 -15.359 1 91.69 241 PHE A C 1
ATOM 1905 O O . PHE A 1 241 ? -1.561 -22.641 -15.039 1 91.69 241 PHE A O 1
ATOM 1912 N N . GLY A 1 242 ? -0.034 -23.281 -16.531 1 87.31 242 GLY A N 1
ATOM 1913 C CA . GLY A 1 242 ? -0.566 -22.406 -17.562 1 87.31 242 GLY A CA 1
ATOM 1914 C C . GLY A 1 242 ? -1.981 -22.766 -17.969 1 87.31 242 GLY A C 1
ATOM 1915 O O . GLY A 1 242 ? -2.721 -21.922 -18.484 1 87.31 242 GLY A O 1
ATOM 1916 N N . SER A 1 243 ? -2.418 -23.969 -17.703 1 88.31 243 SER A N 1
ATOM 1917 C CA . SER A 1 243 ? -3.75 -24.422 -18.078 1 88.31 243 SER A CA 1
ATOM 1918 C C . SER A 1 243 ? -4.625 -24.641 -16.844 1 88.31 243 SER A C 1
ATOM 1920 O O . SER A 1 243 ? -5.738 -25.172 -16.953 1 88.31 243 SER A O 1
ATOM 1922 N N . ALA A 1 244 ? -4.121 -24.312 -15.727 1 90.75 244 ALA A N 1
ATOM 1923 C CA . ALA A 1 244 ? -4.855 -24.547 -14.484 1 90.75 244 ALA A CA 1
ATOM 1924 C C . ALA A 1 244 ? -6.16 -23.766 -14.453 1 90.75 244 ALA A C 1
ATOM 1926 O O . ALA A 1 244 ? -6.219 -22.625 -14.953 1 90.75 244 ALA A O 1
ATOM 1927 N N . ALA A 1 245 ? -7.148 -24.344 -13.914 1 88.81 245 ALA A N 1
ATOM 1928 C CA . ALA A 1 245 ? -8.453 -23.703 -13.797 1 88.81 245 ALA A CA 1
ATOM 1929 C C . ALA A 1 245 ? -8.992 -23.797 -12.375 1 88.81 245 ALA A C 1
ATOM 1931 O O . ALA A 1 245 ? -8.852 -24.828 -11.719 1 88.81 245 ALA A O 1
ATOM 1932 N N . ARG A 1 246 ? -9.656 -22.75 -12.023 1 88.44 246 ARG A N 1
ATOM 1933 C CA . ARG A 1 246 ? -10.242 -22.719 -10.688 1 88.44 246 ARG A CA 1
ATOM 1934 C C . ARG A 1 246 ? -11.492 -23.578 -10.609 1 88.44 246 ARG A C 1
ATOM 1936 O O . ARG A 1 246 ? -12.289 -23.609 -11.547 1 88.44 246 ARG A O 1
ATOM 1943 N N . LEU A 1 247 ? -11.602 -24.156 -9.445 1 89.62 247 LEU A N 1
ATOM 1944 C CA . LEU A 1 247 ? -12.766 -25 -9.203 1 89.62 247 LEU A CA 1
ATOM 1945 C C . LEU A 1 247 ? -13.883 -24.219 -8.523 1 89.62 247 LEU A C 1
ATOM 1947 O O . LEU A 1 247 ? -13.609 -23.344 -7.691 1 89.62 247 LEU A O 1
ATOM 1951 N N . THR A 1 248 ? -15.047 -24.469 -8.898 1 85.25 248 THR A N 1
ATOM 1952 C CA . THR A 1 248 ? -16.203 -23.938 -8.188 1 85.25 248 THR A CA 1
ATOM 1953 C C . THR A 1 248 ? -16.422 -24.703 -6.875 1 85.25 248 THR A C 1
ATOM 1955 O O . THR A 1 248 ? -15.688 -25.656 -6.578 1 85.25 248 THR A O 1
ATOM 1958 N N . ALA A 1 249 ? -17.422 -24.266 -6.176 1 80.75 249 ALA A N 1
ATOM 1959 C CA . ALA A 1 249 ? -17.781 -24.938 -4.918 1 80.75 249 ALA A CA 1
ATOM 1960 C C . ALA A 1 249 ? -18.156 -26.391 -5.152 1 80.75 249 ALA A C 1
ATOM 1962 O O . ALA A 1 249 ? -17.922 -27.25 -4.293 1 80.75 249 ALA A O 1
ATOM 1963 N N . ASN A 1 250 ? -18.641 -26.656 -6.332 1 79.88 250 ASN A N 1
ATOM 1964 C CA . ASN A 1 250 ? -19.047 -28.016 -6.676 1 79.88 250 ASN A CA 1
ATOM 1965 C C . ASN A 1 250 ? -17.906 -28.797 -7.32 1 79.88 250 ASN A C 1
ATOM 1967 O O . ASN A 1 250 ? -18.125 -29.844 -7.934 1 79.88 250 ASN A O 1
ATOM 1971 N N . LYS A 1 251 ? -16.719 -28.266 -7.238 1 81.12 251 LYS A N 1
ATOM 1972 C CA . LYS A 1 251 ? -15.5 -28.906 -7.715 1 81.12 251 LYS A CA 1
ATOM 1973 C C . LYS A 1 251 ? -15.531 -29.109 -9.227 1 81.12 251 LYS A C 1
ATOM 1975 O O . LYS A 1 251 ? -15.078 -30.125 -9.734 1 81.12 251 LYS A O 1
ATOM 1980 N N . THR A 1 252 ? -16.266 -28.297 -9.875 1 83.19 252 THR A N 1
ATOM 1981 C CA . THR A 1 252 ? -16.234 -28.219 -11.328 1 83.19 252 THR A CA 1
ATOM 1982 C C . THR A 1 252 ? -15.516 -26.969 -11.797 1 83.19 252 THR A C 1
ATOM 1984 O O . THR A 1 252 ? -15.328 -26.031 -11.023 1 83.19 252 THR A O 1
ATOM 1987 N N . VAL A 1 253 ? -15.055 -27.094 -13.016 1 82.06 253 VAL A N 1
ATOM 1988 C CA . VAL A 1 253 ? -14.336 -25.938 -13.539 1 82.06 253 VAL A CA 1
ATOM 1989 C C . VAL A 1 253 ? -15.305 -24.781 -13.734 1 82.06 253 VAL A C 1
ATOM 1991 O O . VAL A 1 253 ? -16.391 -24.938 -14.289 1 82.06 253 VAL A O 1
ATOM 1994 N N . ALA A 1 254 ? -14.945 -23.641 -13.281 1 67 254 ALA A N 1
ATOM 1995 C CA . ALA A 1 254 ? -15.797 -22.453 -13.234 1 67 254 ALA A CA 1
ATOM 1996 C C . ALA A 1 254 ? -16 -21.875 -14.633 1 67 254 ALA A C 1
ATOM 1998 O O . ALA A 1 254 ? -17.125 -21.5 -14.992 1 67 254 ALA A O 1
ATOM 1999 N N . VAL A 1 255 ? -14.938 -21.719 -15.398 1 63.75 255 VAL A N 1
ATOM 2000 C CA . VAL A 1 255 ? -15.039 -21.125 -16.719 1 63.75 255 VAL A CA 1
ATOM 2001 C C . VAL A 1 255 ? -14.477 -22.109 -17.766 1 63.75 255 VAL A C 1
ATOM 2003 O O . VAL A 1 255 ? -13.352 -22.594 -17.625 1 63.75 255 VAL A O 1
ATOM 2006 N N . PRO A 1 256 ? -15.461 -22.359 -18.672 1 58.97 256 PRO A N 1
ATOM 2007 C CA . PRO A 1 256 ? -14.984 -23.312 -19.688 1 58.97 256 PRO A CA 1
ATOM 2008 C C . PRO A 1 256 ? -13.875 -22.734 -20.562 1 58.97 256 PRO A C 1
ATOM 2010 O O . PRO A 1 256 ? -14.07 -21.703 -21.219 1 58.97 256 PRO A O 1
ATOM 2013 N N . THR A 1 257 ? -12.688 -22.938 -20.156 1 64.81 257 THR A N 1
ATOM 2014 C CA . THR A 1 257 ? -11.586 -22.516 -21.016 1 64.81 257 THR A CA 1
ATOM 2015 C C . THR A 1 257 ? -10.875 -23.734 -21.609 1 64.81 257 THR A C 1
ATOM 2017 O O . THR A 1 257 ? -10.961 -24.828 -21.062 1 64.81 257 THR A O 1
ATOM 2020 N N . LEU A 1 258 ? -10.375 -23.516 -22.906 1 62.25 258 LEU A N 1
ATOM 2021 C CA . LEU A 1 258 ? -9.711 -24.594 -23.625 1 62.25 258 LEU A CA 1
ATOM 2022 C C . LEU A 1 258 ? -8.266 -24.75 -23.172 1 62.25 258 LEU A C 1
ATOM 2024 O O . LEU A 1 258 ? -7.512 -23.781 -23.109 1 62.25 258 LEU A O 1
ATOM 2028 N N . PRO A 1 259 ? -8.062 -25.984 -22.641 1 61.81 259 PRO A N 1
ATOM 2029 C CA . PRO A 1 259 ? -6.641 -26.203 -22.359 1 61.81 259 PRO A CA 1
ATOM 2030 C C . PRO A 1 259 ? -5.773 -26.125 -23.609 1 61.81 259 PRO A C 1
ATOM 2032 O O . PRO A 1 259 ? -6.215 -26.5 -24.703 1 61.81 259 PRO A O 1
ATOM 2035 N N . VAL A 1 260 ? -4.656 -25.391 -23.516 1 58.06 260 VAL A N 1
ATOM 2036 C CA . VAL A 1 260 ? -3.688 -25.266 -24.609 1 58.06 260 VAL A CA 1
ATOM 2037 C C . VAL A 1 260 ? -2.719 -26.438 -24.562 1 58.06 260 VAL A C 1
ATOM 2039 O O . VAL A 1 260 ? -2.369 -26.938 -23.5 1 58.06 260 VAL A O 1
ATOM 2042 N N . GLY A 1 261 ? -2.547 -27.188 -25.719 1 62.47 261 GLY A N 1
ATOM 2043 C CA . GLY A 1 261 ? -1.367 -28.047 -25.734 1 62.47 261 GLY A CA 1
ATOM 2044 C C . GLY A 1 261 ? -1.646 -29.453 -26.25 1 62.47 261 GLY A C 1
ATOM 2045 O O . GLY A 1 261 ? -2.498 -29.641 -27.125 1 62.47 261 GLY A O 1
ATOM 2046 N N . THR A 1 262 ? -0.932 -30.297 -25.641 1 68.31 262 THR A N 1
ATOM 2047 C CA . THR A 1 262 ? -0.877 -31.703 -26.031 1 68.31 262 THR A CA 1
ATOM 2048 C C . THR A 1 262 ? -2.195 -32.406 -25.719 1 68.31 262 THR A C 1
ATOM 2050 O O . THR A 1 262 ? -2.686 -32.344 -24.594 1 68.31 262 THR A O 1
ATOM 2053 N N . GLN A 1 263 ? -2.75 -33.031 -26.656 1 80.19 263 GLN A N 1
ATOM 2054 C CA . GLN A 1 263 ? -4.074 -33.656 -26.562 1 80.19 263 GLN A CA 1
ATOM 2055 C C . GLN A 1 263 ? -3.99 -35.062 -26.016 1 80.19 263 GLN A C 1
ATOM 2057 O O . GLN A 1 263 ? -4.977 -35.594 -25.5 1 80.19 263 GLN A O 1
ATOM 2062 N N . ASP A 1 264 ? -2.803 -35.594 -25.922 1 89.88 264 ASP A N 1
ATOM 2063 C CA . ASP A 1 264 ? -2.639 -37.031 -25.609 1 89.88 264 ASP A CA 1
ATOM 2064 C C . ASP A 1 264 ? -3.074 -37.312 -24.188 1 89.88 264 ASP A C 1
ATOM 2066 O O . ASP A 1 264 ? -3.432 -38.469 -23.875 1 89.88 264 ASP A O 1
ATOM 2070 N N . PHE A 1 265 ? -3.057 -36.375 -23.406 1 94.19 265 PHE A N 1
ATOM 2071 C CA . PHE A 1 265 ? -3.287 -36.625 -22 1 94.19 265 PHE A CA 1
ATOM 2072 C C . PHE A 1 265 ? -4.641 -36.094 -21.562 1 94.19 265 PHE A C 1
ATOM 2074 O O . PHE A 1 265 ? -5.027 -36.219 -20.391 1 94.19 265 PHE A O 1
ATOM 2081 N N . LEU A 1 266 ? -5.395 -35.531 -22.5 1 92.75 266 LEU A N 1
ATOM 2082 C CA . LEU A 1 266 ? -6.699 -34.969 -22.188 1 92.75 266 LEU A CA 1
ATOM 2083 C C . LEU A 1 266 ? -7.719 -36.062 -21.922 1 92.75 266 LEU A C 1
ATOM 2085 O O . LEU A 1 266 ? -7.707 -37.094 -22.578 1 92.75 266 LEU A O 1
ATOM 2089 N N . SER A 1 267 ? -8.547 -35.781 -21.031 1 94.62 267 SER A N 1
ATOM 2090 C CA . SER A 1 267 ? -9.594 -36.75 -20.703 1 94.62 267 SER A CA 1
ATOM 2091 C C . SER A 1 267 ? -10.781 -36.625 -21.656 1 94.62 267 SER A C 1
ATOM 2093 O O . SER A 1 267 ? -10.961 -35.594 -22.297 1 94.62 267 SER A O 1
ATOM 2095 N N . PRO A 1 268 ? -11.531 -37.719 -21.703 1 93.56 268 PRO A N 1
ATOM 2096 C CA . PRO A 1 268 ? -12.711 -37.656 -22.578 1 93.56 268 PRO A CA 1
ATOM 2097 C C . PRO A 1 268 ? -13.688 -36.562 -22.188 1 93.56 268 PRO A C 1
ATOM 2099 O O . PRO A 1 268 ? -14.281 -35.906 -23.062 1 93.56 268 PRO A O 1
ATOM 2102 N N . GLU A 1 269 ? -13.867 -36.312 -20.891 1 92.06 269 GLU A N 1
ATOM 2103 C CA . GLU A 1 269 ? -14.844 -35.312 -20.469 1 92.06 269 GLU A CA 1
ATOM 2104 C C . GLU A 1 269 ? -14.383 -33.906 -20.828 1 92.06 269 GLU A C 1
ATOM 2106 O O . GLU A 1 269 ? -15.203 -33.031 -21.094 1 92.06 269 GLU A O 1
ATOM 2111 N N . ILE A 1 270 ? -13.047 -33.656 -20.797 1 90 270 ILE A N 1
ATOM 2112 C CA . ILE A 1 270 ? -12.539 -32.344 -21.25 1 90 270 ILE A CA 1
ATOM 2113 C C . ILE A 1 270 ? -12.797 -32.188 -22.75 1 90 270 ILE A C 1
ATOM 2115 O O . ILE A 1 270 ? -13.258 -31.141 -23.188 1 90 270 ILE A O 1
ATOM 2119 N N . LEU A 1 271 ? -12.539 -33.219 -23.516 1 88.31 271 LEU A N 1
ATOM 2120 C CA . LEU A 1 271 ? -12.711 -33.188 -24.969 1 88.31 271 LEU A CA 1
ATOM 2121 C C . LEU A 1 271 ? -14.18 -33 -25.328 1 88.31 271 LEU A C 1
ATOM 2123 O O . LEU A 1 271 ? -14.5 -32.281 -26.281 1 88.31 271 LEU A O 1
ATOM 2127 N N . THR A 1 272 ? -15.016 -33.625 -24.594 1 87 272 THR A N 1
ATOM 2128 C CA . THR A 1 272 ? -16.453 -33.469 -24.828 1 87 272 THR A CA 1
ATOM 2129 C C . THR A 1 272 ? -16.906 -32.062 -24.516 1 87 272 THR A C 1
ATOM 2131 O O . THR A 1 272 ? -17.734 -31.484 -25.234 1 87 272 THR A O 1
ATOM 2134 N N . ALA A 1 273 ? -16.422 -31.547 -23.438 1 83.31 273 ALA A N 1
ATOM 2135 C CA . ALA A 1 273 ? -16.781 -30.188 -23.047 1 83.31 273 ALA A CA 1
ATOM 2136 C C . ALA A 1 273 ? -16.344 -29.172 -24.109 1 83.31 273 ALA A C 1
ATOM 2138 O O . ALA A 1 273 ? -17.047 -28.172 -24.328 1 83.31 273 ALA A O 1
ATOM 2139 N N . LEU A 1 274 ? -15.273 -29.328 -24.719 1 76.62 274 LEU A N 1
ATOM 2140 C CA . LEU A 1 274 ? -14.758 -28.453 -25.766 1 76.62 274 LEU A CA 1
ATOM 2141 C C . LEU A 1 274 ? -15.648 -28.484 -27 1 76.62 274 LEU A C 1
ATOM 2143 O O . LEU A 1 274 ? -15.75 -27.484 -27.719 1 76.62 274 LEU A O 1
ATOM 2147 N N . ASN A 1 275 ? -16.281 -29.547 -27.297 1 71.25 275 ASN A N 1
ATOM 2148 C CA . ASN A 1 275 ? -17.125 -29.703 -28.484 1 71.25 275 ASN A CA 1
ATOM 2149 C C . ASN A 1 275 ? -18.531 -29.188 -28.266 1 71.25 275 ASN A C 1
ATOM 2151 O O . ASN A 1 275 ? -19.375 -29.219 -29.172 1 71.25 275 ASN A O 1
ATOM 2155 N N . GLY A 1 276 ? -18.781 -28.25 -27.281 1 63.88 276 GLY A N 1
ATOM 2156 C CA . GLY A 1 276 ? -20 -27.469 -27.109 1 63.88 276 GLY A CA 1
ATOM 2157 C C . GLY A 1 276 ? -21.141 -28.25 -26.5 1 63.88 276 GLY A C 1
ATOM 2158 O O . GLY A 1 276 ? -22.312 -27.938 -26.734 1 63.88 276 GLY A O 1
ATOM 2159 N N . GLY A 1 277 ? -21.078 -29.453 -26.078 1 52.09 277 GLY A N 1
ATOM 2160 C CA . GLY A 1 277 ? -22.328 -30.031 -25.609 1 52.09 277 GLY A CA 1
ATOM 2161 C C . GLY A 1 277 ? -22.891 -29.312 -24.391 1 52.09 277 GLY A C 1
ATOM 2162 O O . GLY A 1 277 ? -22.141 -28.672 -23.641 1 52.09 277 GLY A O 1
ATOM 2163 N N . PRO A 1 278 ? -24.141 -28.969 -24.453 1 48.25 278 PRO A N 1
ATOM 2164 C CA . PRO A 1 278 ? -24.875 -28.422 -23.312 1 48.25 278 PRO A CA 1
ATOM 2165 C C . PRO A 1 278 ? -24.609 -29.172 -22 1 48.25 278 PRO A C 1
ATOM 2167 O O . PRO A 1 278 ? -24.547 -30.406 -22 1 48.25 278 PRO A O 1
ATOM 2170 N N . ASN A 1 279 ? -23.922 -28.547 -21 1 55.75 279 ASN A N 1
ATOM 2171 C CA . ASN A 1 279 ? -23.938 -29.109 -19.656 1 55.75 279 ASN A CA 1
ATOM 2172 C C . ASN A 1 279 ? -22.688 -29.938 -19.391 1 55.75 279 ASN A C 1
ATOM 2174 O O . ASN A 1 279 ? -22.672 -30.781 -18.5 1 55.75 279 ASN A O 1
ATOM 2178 N N . CYS A 1 280 ? -21.703 -29.797 -20.328 1 67.88 280 CYS A N 1
ATOM 2179 C CA . CYS A 1 280 ? -20.672 -30.781 -20.016 1 67.88 280 CYS A CA 1
ATOM 2180 C C . CYS A 1 280 ? -19.625 -30.188 -19.078 1 67.88 280 CYS A C 1
ATOM 2182 O O . CYS A 1 280 ? -18.891 -29.266 -19.453 1 67.88 280 CYS A O 1
ATOM 2184 N N . THR A 1 281 ? -19.812 -30.375 -17.844 1 80.44 281 THR A N 1
ATOM 2185 C CA . THR A 1 281 ? -18.938 -29.953 -16.766 1 80.44 281 THR A CA 1
ATOM 2186 C C . THR A 1 281 ? -17.922 -31.047 -16.438 1 80.44 281 THR A C 1
ATOM 2188 O O . THR A 1 281 ? -18.141 -32.219 -16.734 1 80.44 281 THR A O 1
ATOM 2191 N N . TYR A 1 282 ? -16.75 -30.688 -16.188 1 89.69 282 TYR A N 1
ATOM 2192 C CA . TYR A 1 282 ? -15.742 -31.609 -15.688 1 89.69 282 TYR A CA 1
ATOM 2193 C C . TYR A 1 282 ? -15.047 -31.031 -14.461 1 89.69 282 TYR A C 1
ATOM 2195 O O . TYR A 1 282 ? -15.242 -29.859 -14.117 1 89.69 282 TYR A O 1
ATOM 2203 N N . GLY A 1 283 ? -14.344 -31.891 -13.766 1 92.62 283 GLY A N 1
ATOM 2204 C CA . GLY A 1 283 ? -13.68 -31.469 -12.539 1 92.62 283 GLY A CA 1
ATOM 2205 C C . GLY A 1 283 ? -12.344 -32.156 -12.328 1 92.62 283 GLY A C 1
ATOM 2206 O O . GLY A 1 283 ? -11.562 -32.312 -13.273 1 92.62 283 GLY A O 1
ATOM 2207 N N . ILE A 1 284 ? -12.078 -32.5 -11.141 1 95.75 284 ILE A N 1
ATOM 2208 C CA . ILE A 1 284 ? -10.758 -32.969 -10.727 1 95.75 284 ILE A CA 1
ATOM 2209 C C . ILE A 1 284 ? -10.445 -34.312 -11.359 1 95.75 284 ILE A C 1
ATOM 2211 O O . ILE A 1 284 ? -9.281 -34.688 -11.484 1 95.75 284 ILE A O 1
ATOM 2215 N N . GLU A 1 285 ? -11.438 -35.031 -11.836 1 96.88 285 GLU A N 1
ATOM 2216 C CA . GLU A 1 285 ? -11.281 -36.375 -12.391 1 96.88 285 GLU A CA 1
ATOM 2217 C C . GLU A 1 285 ? -10.391 -36.344 -13.633 1 96.88 285 GLU A C 1
ATOM 2219 O O . GLU A 1 285 ? -9.727 -37.344 -13.945 1 96.88 285 GLU A O 1
ATOM 2224 N N . CYS A 1 286 ? -10.383 -35.281 -14.289 1 95.5 286 CYS A N 1
ATOM 2225 C CA . CYS A 1 286 ? -9.625 -35.219 -15.531 1 95.5 286 CYS A CA 1
ATOM 2226 C C . CYS A 1 286 ? -8.133 -35.344 -15.266 1 95.5 286 CYS A C 1
ATOM 2228 O O . CYS A 1 286 ? -7.395 -35.906 -16.078 1 95.5 286 CYS A O 1
ATOM 2230 N N . ASP A 1 287 ? -7.695 -34.812 -14.125 1 97.69 287 ASP A N 1
ATOM 2231 C CA . ASP A 1 287 ? -6.285 -34.938 -13.766 1 97.69 287 ASP A CA 1
ATOM 2232 C C . ASP A 1 287 ? -5.914 -36.375 -13.453 1 97.69 287 ASP A C 1
ATOM 2234 O O . ASP A 1 287 ? -4.801 -36.812 -13.758 1 97.69 287 ASP A O 1
ATOM 2238 N N . TRP A 1 288 ? -6.812 -37.094 -12.914 1 98.62 288 TRP A N 1
ATOM 2239 C CA . TRP A 1 288 ? -6.559 -38.5 -12.609 1 98.62 288 TRP A CA 1
ATOM 2240 C C . TRP A 1 288 ? -6.48 -39.344 -13.883 1 98.62 288 TRP A C 1
ATOM 2242 O O . TRP A 1 288 ? -5.723 -40.312 -13.953 1 98.62 288 TRP A O 1
ATOM 2252 N N . TRP A 1 289 ? -7.262 -38.969 -14.867 1 98.25 289 TRP A N 1
ATOM 2253 C CA . TRP A 1 289 ? -7.113 -39.562 -16.188 1 98.25 289 TRP A CA 1
ATOM 2254 C C . TRP A 1 289 ? -5.688 -39.406 -16.703 1 98.25 289 TRP A C 1
ATOM 2256 O O . TRP A 1 289 ? -5.074 -40.375 -17.156 1 98.25 289 TRP A O 1
ATOM 2266 N N . SER A 1 290 ? -5.195 -38.219 -16.609 1 97.81 290 SER A N 1
ATOM 2267 C CA . SER A 1 290 ? -3.836 -37.938 -17.078 1 97.81 290 SER A CA 1
ATOM 2268 C C . SER A 1 290 ? -2.818 -38.812 -16.312 1 97.81 290 SER A C 1
ATOM 2270 O O . SER A 1 290 ? -1.828 -39.25 -16.891 1 97.81 290 SER A O 1
ATOM 2272 N N . LEU A 1 291 ? -3.051 -38.969 -15.023 1 98.69 291 LEU A N 1
ATOM 2273 C CA . LEU A 1 291 ? -2.209 -39.875 -14.234 1 98.69 291 LEU A CA 1
ATOM 2274 C C . LEU A 1 291 ? -2.186 -41.281 -14.852 1 98.69 291 LEU A C 1
ATOM 2276 O O . LEU A 1 291 ? -1.126 -41.906 -14.938 1 98.69 291 LEU A O 1
ATOM 2280 N N . GLY A 1 292 ? -3.318 -41.781 -15.242 1 98.62 292 GLY A N 1
ATOM 2281 C CA . GLY A 1 292 ? -3.42 -43.062 -15.875 1 98.62 292 GLY A CA 1
ATOM 2282 C C . GLY A 1 292 ? -2.631 -43.188 -17.172 1 98.62 292 GLY A C 1
ATOM 2283 O O . GLY A 1 292 ? -1.965 -44.188 -17.422 1 98.62 292 GLY A O 1
ATOM 2284 N N . VAL A 1 293 ? -2.727 -42.156 -17.953 1 98 293 VAL A N 1
ATOM 2285 C CA . VAL A 1 293 ? -1.999 -42.156 -19.219 1 98 293 VAL A CA 1
ATOM 2286 C C . VAL A 1 293 ? -0.496 -42.188 -18.953 1 98 293 VAL A C 1
ATOM 2288 O O . VAL A 1 293 ? 0.237 -42.938 -19.594 1 98 293 VAL A O 1
ATOM 2291 N N . ILE A 1 294 ? -0.044 -41.406 -18.031 1 97.75 294 ILE A N 1
ATOM 2292 C CA . ILE A 1 294 ? 1.37 -41.375 -17.672 1 97.75 294 ILE A CA 1
ATOM 2293 C C . ILE A 1 294 ? 1.79 -42.781 -17.188 1 97.75 294 ILE A C 1
ATOM 2295 O O . ILE A 1 294 ? 2.846 -43.281 -17.562 1 97.75 294 ILE A O 1
ATOM 2299 N N . ALA A 1 295 ? 0.993 -43.375 -16.297 1 97.75 295 ALA A N 1
ATOM 2300 C CA . ALA A 1 295 ? 1.285 -44.719 -15.797 1 97.75 295 ALA A CA 1
ATOM 2301 C C . ALA A 1 295 ? 1.443 -45.688 -16.938 1 97.75 295 ALA A C 1
ATOM 2303 O O . ALA A 1 295 ? 2.389 -46.5 -16.953 1 97.75 295 ALA A O 1
ATOM 2304 N N . TYR A 1 296 ? 0.537 -45.656 -17.859 1 96.94 296 TYR A N 1
ATOM 2305 C CA . TYR A 1 296 ? 0.584 -46.5 -19.031 1 96.94 296 TYR A CA 1
ATOM 2306 C C . TYR A 1 296 ? 1.897 -46.344 -19.797 1 96.94 296 TYR A C 1
ATOM 2308 O O . TYR A 1 296 ? 2.559 -47.312 -20.141 1 96.94 296 TYR A O 1
ATOM 2316 N N . GLU A 1 297 ? 2.295 -45.125 -19.953 1 94.5 297 GLU A N 1
ATOM 2317 C CA . GLU A 1 297 ? 3.518 -44.812 -20.703 1 94.5 297 GLU A CA 1
ATOM 2318 C C . GLU A 1 297 ? 4.754 -45.312 -19.938 1 94.5 297 GLU A C 1
ATOM 2320 O O . GLU A 1 297 ? 5.742 -45.719 -20.547 1 94.5 297 GLU A O 1
ATOM 2325 N N . MET A 1 298 ? 4.699 -45.219 -18.656 1 94.31 298 MET A N 1
ATOM 2326 C CA . MET A 1 298 ? 5.836 -45.625 -17.828 1 94.31 298 MET A CA 1
ATOM 2327 C C . MET A 1 298 ? 6.152 -47.094 -18.031 1 94.31 298 MET A C 1
ATOM 2329 O O . MET A 1 298 ? 7.32 -47.5 -18.047 1 94.31 298 MET A O 1
ATOM 2333 N N . VAL A 1 299 ? 5.148 -47.844 -18.188 1 93.06 299 VAL A N 1
ATOM 2334 C CA . VAL A 1 299 ? 5.348 -49.281 -18.172 1 93.06 299 VAL A CA 1
ATOM 2335 C C . VAL A 1 299 ? 5.434 -49.812 -19.609 1 93.06 299 VAL A C 1
ATOM 2337 O O . VAL A 1 299 ? 6.277 -50.656 -19.922 1 93.06 299 VAL A O 1
ATOM 2340 N N . TYR A 1 300 ? 4.602 -49.25 -20.484 1 92.25 300 TYR A N 1
ATOM 2341 C CA . TYR A 1 300 ? 4.508 -49.812 -21.828 1 92.25 300 TYR A CA 1
ATOM 2342 C C . TYR A 1 300 ? 5.316 -48.969 -22.828 1 92.25 300 TYR A C 1
ATOM 2344 O O . TYR A 1 300 ? 5.461 -49.375 -23.984 1 92.25 300 TYR A O 1
ATOM 2352 N N . ALA A 1 301 ? 5.789 -47.781 -22.469 1 90.81 301 ALA A N 1
ATOM 2353 C CA . ALA A 1 301 ? 6.664 -46.906 -23.25 1 90.81 301 ALA A CA 1
ATOM 2354 C C . ALA A 1 301 ? 5.957 -46.406 -24.5 1 90.81 301 ALA A C 1
ATOM 2356 O O . ALA A 1 301 ? 6.594 -46.156 -25.531 1 90.81 301 ALA A O 1
ATOM 2357 N N . ARG A 1 302 ? 4.66 -46.312 -24.438 1 90.56 302 ARG A N 1
ATOM 2358 C CA . ARG A 1 302 ? 3.84 -45.75 -25.5 1 90.56 302 ARG A CA 1
ATOM 2359 C C . ARG A 1 302 ? 2.537 -45.188 -24.938 1 90.56 302 ARG A C 1
ATOM 2361 O O . ARG A 1 302 ? 2.084 -45.594 -23.875 1 90.56 302 ARG A O 1
ATOM 2368 N N . SER A 1 303 ? 1.986 -44.344 -25.688 1 93.5 303 SER A N 1
ATOM 2369 C CA . SER A 1 303 ? 0.7 -43.781 -25.266 1 93.5 303 SER A CA 1
ATOM 2370 C C . SER A 1 303 ? -0.438 -44.781 -25.562 1 93.5 303 SER A C 1
ATOM 2372 O O . SER A 1 303 ? -0.428 -45.469 -26.578 1 93.5 303 SER A O 1
ATOM 2374 N N . PRO A 1 304 ? -1.368 -44.812 -24.703 1 96.38 304 PRO A N 1
ATOM 2375 C CA . PRO A 1 304 ? -2.461 -45.781 -24.906 1 96.38 304 PRO A CA 1
ATOM 2376 C C . PRO A 1 304 ? -3.357 -45.406 -26.078 1 96.38 304 PRO A C 1
ATOM 2378 O O . PRO A 1 304 ? -3.992 -46.25 -26.688 1 96.38 304 PRO A O 1
ATOM 2381 N N . PHE A 1 305 ? -3.365 -44.094 -26.391 1 96.5 305 PHE A N 1
ATOM 2382 C CA . PHE A 1 305 ? -4.398 -43.688 -27.344 1 96.5 305 PHE A CA 1
ATOM 2383 C C . PHE A 1 305 ? -3.793 -42.969 -28.531 1 96.5 305 PHE A C 1
ATOM 2385 O O . PHE A 1 305 ? -4.461 -42.75 -29.547 1 96.5 305 PHE A O 1
ATOM 2392 N N . SER A 1 306 ? -2.594 -42.531 -28.438 1 92.88 306 SER A N 1
ATOM 2393 C CA . SER A 1 306 ? -1.98 -41.75 -29.5 1 92.88 306 SER A CA 1
ATOM 2394 C C . SER A 1 306 ? -1.825 -42.562 -30.781 1 92.88 306 SER A C 1
ATOM 2396 O O . SER A 1 306 ? -1.328 -43.688 -30.734 1 92.88 306 SER A O 1
ATOM 2398 N N . GLU A 1 307 ? -2.342 -41.906 -31.891 1 88.88 307 GLU A N 1
ATOM 2399 C CA . GLU A 1 307 ? -2.252 -42.625 -33.156 1 88.88 307 GLU A CA 1
ATOM 2400 C C . GLU A 1 307 ? -2.168 -41.656 -34.344 1 88.88 307 GLU A C 1
ATOM 2402 O O . GLU A 1 307 ? -3.195 -41.219 -34.875 1 88.88 307 GLU A O 1
ATOM 2407 N N . GLY A 1 308 ? -1.077 -41.406 -34.875 1 84.06 308 GLY A N 1
ATOM 2408 C CA . GLY A 1 308 ? -0.859 -40.688 -36.125 1 84.06 308 GLY A CA 1
ATOM 2409 C C . GLY A 1 308 ? -1.211 -39.219 -36.062 1 84.06 308 GLY A C 1
ATOM 2410 O O . GLY A 1 308 ? -0.323 -38.375 -36.031 1 84.06 308 GLY A O 1
ATOM 2411 N N . THR A 1 309 ? -2.584 -38.906 -36.094 1 87.62 309 THR A N 1
ATOM 2412 C CA . THR A 1 309 ? -3.039 -37.531 -36.125 1 87.62 309 THR A CA 1
ATOM 2413 C C . THR A 1 309 ? -3.738 -37.188 -34.812 1 87.62 309 THR A C 1
ATOM 2415 O O . THR A 1 309 ? -4.188 -38.062 -34.062 1 87.62 309 THR A O 1
ATOM 2418 N N . SER A 1 310 ? -3.832 -35.938 -34.625 1 88.44 310 SER A N 1
ATOM 2419 C CA . SER A 1 310 ? -4.543 -35.438 -33.469 1 88.44 310 SER A CA 1
ATOM 2420 C C . SER A 1 310 ? -6.008 -35.875 -33.469 1 88.44 310 SER A C 1
ATOM 2422 O O . SER A 1 310 ? -6.562 -36.219 -32.438 1 88.44 310 SER A O 1
ATOM 2424 N N . ALA A 1 311 ? -6.574 -35.781 -34.594 1 89 311 ALA A N 1
ATOM 2425 C CA . ALA A 1 311 ? -7.98 -36.156 -34.719 1 89 311 ALA A CA 1
ATOM 2426 C C . ALA A 1 311 ? -8.188 -37.625 -34.344 1 89 311 ALA A C 1
ATOM 2428 O O . ALA A 1 311 ? -9.164 -37.969 -33.688 1 89 311 ALA A O 1
ATOM 2429 N N . LYS A 1 312 ? -7.312 -38.469 -34.812 1 93.31 312 LYS A N 1
ATOM 2430 C CA . LYS A 1 312 ? -7.414 -39.875 -34.5 1 93.31 312 LYS A CA 1
ATOM 2431 C C . LYS A 1 312 ? -7.191 -40.156 -33 1 93.31 312 LYS A C 1
ATOM 2433 O O . LYS A 1 312 ? -7.883 -40.969 -32.406 1 93.31 312 LYS A O 1
ATOM 2438 N N . THR A 1 313 ? -6.262 -39.5 -32.5 1 94.12 313 THR A N 1
ATOM 2439 C CA . THR A 1 313 ? -5.98 -39.625 -31.078 1 94.12 313 THR A CA 1
ATOM 2440 C C . THR A 1 313 ? -7.195 -39.219 -30.25 1 94.12 313 THR A C 1
ATOM 2442 O O . THR A 1 313 ? -7.57 -39.906 -29.297 1 94.12 313 THR A O 1
ATOM 2445 N N . ILE A 1 314 ? -7.812 -38.094 -30.625 1 92.44 314 ILE A N 1
ATOM 2446 C CA . ILE A 1 314 ? -9 -37.594 -29.922 1 92.44 314 ILE A CA 1
ATOM 2447 C C . ILE A 1 314 ? -10.109 -38.656 -30.016 1 92.44 314 ILE A C 1
ATOM 2449 O O . ILE A 1 314 ? -10.781 -38.938 -29.016 1 92.44 314 ILE A O 1
ATOM 2453 N N . ASN A 1 315 ? -10.219 -39.125 -31.188 1 94.25 315 ASN A N 1
ATOM 2454 C CA . ASN A 1 315 ? -11.227 -40.156 -31.375 1 94.25 315 ASN A CA 1
ATOM 2455 C C . ASN A 1 315 ? -10.977 -41.375 -30.469 1 94.25 315 ASN A C 1
ATOM 2457 O O . ASN A 1 315 ? -11.906 -41.906 -29.859 1 94.25 315 ASN A O 1
ATOM 2461 N N . ASN A 1 316 ? -9.719 -41.844 -30.422 1 96.62 316 ASN A N 1
ATOM 2462 C CA . ASN A 1 316 ? -9.359 -42.969 -29.578 1 96.62 316 ASN A CA 1
ATOM 2463 C C . ASN A 1 316 ? -9.648 -42.688 -28.109 1 96.62 316 ASN A C 1
ATOM 2465 O O . ASN A 1 316 ? -10.117 -43.562 -27.391 1 96.62 316 ASN A O 1
ATOM 2469 N N . ILE A 1 317 ? -9.438 -41.469 -27.703 1 96.19 317 ILE A N 1
ATOM 2470 C CA . ILE A 1 317 ? -9.664 -41.094 -26.312 1 96.19 317 ILE A CA 1
ATOM 2471 C C . ILE A 1 317 ? -11.164 -41.094 -26.016 1 96.19 317 ILE A C 1
ATOM 2473 O O . ILE A 1 317 ? -11.602 -41.625 -25 1 96.19 317 ILE A O 1
ATOM 2477 N N . LEU A 1 318 ? -11.938 -40.5 -26.922 1 94.56 318 LEU A N 1
ATOM 2478 C CA . LEU A 1 318 ? -13.383 -40.438 -26.734 1 94.56 318 LEU A CA 1
ATOM 2479 C C . LEU A 1 318 ? -13.992 -41.844 -26.703 1 94.56 318 LEU A C 1
ATOM 2481 O O . LEU A 1 318 ? -15.023 -42.062 -26.062 1 94.56 318 LEU A O 1
ATOM 2485 N N . ASN A 1 319 ? -13.297 -42.75 -27.375 1 96.88 319 ASN A N 1
ATOM 2486 C CA . ASN A 1 319 ? -13.727 -44.156 -27.406 1 96.88 319 ASN A CA 1
ATOM 2487 C C . ASN A 1 319 ? -12.758 -45.062 -26.656 1 96.88 319 ASN A C 1
ATOM 2489 O O . ASN A 1 319 ? -12.422 -46.125 -27.125 1 96.88 319 ASN A O 1
ATOM 2493 N N . TYR A 1 320 ? -12.359 -44.625 -25.578 1 97.19 320 TYR A N 1
ATOM 2494 C CA . TYR A 1 320 ? -11.32 -45.281 -24.812 1 97.19 320 TYR A CA 1
ATOM 2495 C C . TYR A 1 320 ? -11.711 -46.75 -24.516 1 97.19 320 TYR A C 1
ATOM 2497 O O . TYR A 1 320 ? -10.844 -47.625 -24.422 1 97.19 320 TYR A O 1
ATOM 2505 N N . GLN A 1 321 ? -12.984 -47.094 -24.328 1 96.75 321 GLN A N 1
ATOM 2506 C CA . GLN A 1 321 ? -13.438 -48.469 -24.047 1 96.75 321 GLN A CA 1
ATOM 2507 C C . GLN A 1 321 ? -13.016 -49.438 -25.141 1 96.75 321 GLN A C 1
ATOM 2509 O O . GLN A 1 321 ? -12.703 -50.594 -24.859 1 96.75 321 GLN A O 1
ATOM 2514 N N . ARG A 1 322 ? -13 -48.875 -26.281 1 96.5 322 ARG A N 1
ATOM 2515 C CA . ARG A 1 322 ? -12.672 -49.719 -27.453 1 96.5 322 ARG A CA 1
ATOM 2516 C C . ARG A 1 322 ? -11.164 -49.75 -27.672 1 96.5 322 ARG A C 1
ATOM 2518 O O . ARG A 1 322 ? -10.625 -50.75 -28.141 1 96.5 322 ARG A O 1
ATOM 2525 N N . PHE A 1 323 ? -10.531 -48.75 -27.328 1 96.56 323 PHE A N 1
ATOM 2526 C CA . PHE A 1 323 ? -9.172 -48.594 -27.828 1 96.56 323 PHE A CA 1
ATOM 2527 C C . PHE A 1 323 ? -8.148 -48.812 -26.734 1 96.56 323 PHE A C 1
ATOM 2529 O O . PHE A 1 323 ? -6.957 -48.969 -27 1 96.56 323 PHE A O 1
ATOM 2536 N N . LEU A 1 324 ? -8.562 -48.844 -25.484 1 97.31 324 LEU A N 1
ATOM 2537 C CA . LEU A 1 324 ? -7.633 -49.156 -24.406 1 97.31 324 LEU A CA 1
ATOM 2538 C C . LEU A 1 324 ? -7.211 -50.625 -24.484 1 97.31 324 LEU A C 1
ATOM 2540 O O . LEU A 1 324 ? -8.055 -51.531 -24.375 1 97.31 324 LEU A O 1
ATOM 2544 N N . LYS A 1 325 ? -5.957 -50.781 -24.734 1 95.62 325 LYS A N 1
ATOM 2545 C CA . LYS A 1 325 ? -5.395 -52.125 -24.812 1 95.62 325 LYS A CA 1
ATOM 2546 C C . LYS A 1 325 ? -4.18 -52.25 -23.906 1 95.62 325 LYS A C 1
ATOM 2548 O O . LYS A 1 325 ? -3.521 -51.281 -23.578 1 95.62 325 LYS A O 1
ATOM 2553 N N . PHE A 1 326 ? -3.967 -53.5 -23.484 1 95.56 326 PHE A N 1
ATOM 2554 C CA . PHE A 1 326 ? -2.811 -53.781 -22.641 1 95.56 326 PHE A CA 1
ATOM 2555 C C . PHE A 1 326 ? -1.881 -54.781 -23.344 1 95.56 326 PHE A C 1
ATOM 2557 O O . PHE A 1 326 ? -2.225 -55.938 -23.5 1 95.56 326 PHE A O 1
ATOM 2564 N N . PRO A 1 327 ? -0.77 -54.25 -23.719 1 92.31 327 PRO A N 1
ATOM 2565 C CA . PRO A 1 327 ? 0.188 -55.156 -24.375 1 92.31 327 PRO A CA 1
ATOM 2566 C C . PRO A 1 327 ? 0.605 -56.312 -23.484 1 92.31 327 PRO A C 1
ATOM 2568 O O . PRO A 1 327 ? 0.607 -56.188 -22.266 1 92.31 327 PRO A O 1
ATOM 2571 N N . GLU A 1 328 ? 1.015 -57.375 -24.156 1 90.25 328 GLU A N 1
ATOM 2572 C CA . GLU A 1 328 ? 1.485 -58.562 -23.438 1 90.25 328 GLU A CA 1
ATOM 2573 C C . GLU A 1 328 ? 2.904 -58.344 -22.922 1 90.25 328 GLU A C 1
ATOM 2575 O O . GLU A 1 328 ? 3.27 -58.875 -21.859 1 90.25 328 GLU A O 1
ATOM 2580 N N . GLU A 1 329 ? 3.664 -57.531 -23.703 1 86.81 329 GLU A N 1
ATOM 2581 C CA . GLU A 1 329 ? 5.027 -57.188 -23.312 1 86.81 329 GLU A CA 1
ATOM 2582 C C . GLU A 1 329 ? 5.203 -55.688 -23.219 1 86.81 329 GLU A C 1
ATOM 2584 O O . GLU A 1 329 ? 4.77 -54.938 -24.109 1 86.81 329 GLU A O 1
ATOM 2589 N N . PRO A 1 330 ? 5.805 -55.25 -22.188 1 87.19 330 PRO A N 1
ATOM 2590 C CA . PRO A 1 330 ? 6.227 -56.031 -21.016 1 87.19 330 PRO A CA 1
ATOM 2591 C C . PRO A 1 330 ? 5.047 -56.5 -20.172 1 87.19 330 PRO A C 1
ATOM 2593 O O . PRO A 1 330 ? 3.955 -55.938 -20.25 1 87.19 330 PRO A O 1
ATOM 2596 N N . ARG A 1 331 ? 5.367 -57.562 -19.391 1 86.69 331 ARG A N 1
ATOM 2597 C CA . ARG A 1 331 ? 4.32 -58.062 -18.516 1 86.69 331 ARG A CA 1
ATOM 2598 C C . ARG A 1 331 ? 4.113 -57.125 -17.328 1 86.69 331 ARG A C 1
ATOM 2600 O O . ARG A 1 331 ? 5.062 -56.812 -16.594 1 86.69 331 ARG A O 1
ATOM 2607 N N . ALA A 1 332 ? 2.945 -56.719 -17.172 1 93.38 332 ALA A N 1
ATOM 2608 C CA . ALA A 1 332 ? 2.557 -55.875 -16.047 1 93.38 332 ALA A CA 1
ATOM 2609 C C . ALA A 1 332 ? 1.801 -56.688 -15 1 93.38 332 ALA A C 1
ATOM 2611 O O . ALA A 1 332 ? 1.168 -57.688 -15.32 1 93.38 332 ALA A O 1
ATOM 2612 N N . SER A 1 333 ? 1.96 -56.344 -13.773 1 95.81 333 SER A N 1
ATOM 2613 C CA . SER A 1 333 ? 1.235 -57 -12.703 1 95.81 333 SER A CA 1
ATOM 2614 C C . SER A 1 333 ? -0.271 -56.812 -12.844 1 95.81 333 SER A C 1
ATOM 2616 O O . SER A 1 333 ? -0.721 -55.875 -13.5 1 95.81 333 SER A O 1
ATOM 2618 N N . LYS A 1 334 ? -0.992 -57.719 -12.25 1 96.69 334 LYS A N 1
ATOM 2619 C CA . LYS A 1 334 ? -2.447 -57.594 -12.25 1 96.69 334 LYS A CA 1
ATOM 2620 C C . LYS A 1 334 ? -2.9 -56.312 -11.547 1 96.69 334 LYS A C 1
ATOM 2622 O O . LYS A 1 334 ? -3.879 -55.688 -11.961 1 96.69 334 LYS A O 1
ATOM 2627 N N . GLN A 1 335 ? -2.154 -56 -10.531 1 97.56 335 GLN A N 1
ATOM 2628 C CA . GLN A 1 335 ? -2.477 -54.812 -9.773 1 97.56 335 GLN A CA 1
ATOM 2629 C C . GLN A 1 335 ? -2.291 -53.562 -10.625 1 97.56 335 GLN A C 1
ATOM 2631 O O . GLN A 1 335 ? -3.088 -52.625 -10.547 1 97.56 335 GLN A O 1
ATOM 2636 N N . PHE A 1 336 ? -1.276 -53.562 -11.43 1 97.62 336 PHE A N 1
ATOM 2637 C CA . PHE A 1 336 ? -1.01 -52.406 -12.289 1 97.62 336 PHE A CA 1
ATOM 2638 C C . PHE A 1 336 ? -2.09 -52.281 -13.359 1 97.62 336 PHE A C 1
ATOM 2640 O O . PHE A 1 336 ? -2.584 -51.188 -13.609 1 97.62 336 PHE A O 1
ATOM 2647 N N . VAL A 1 337 ? -2.408 -53.375 -13.961 1 97.69 337 VAL A N 1
ATOM 2648 C CA . VAL A 1 337 ? -3.441 -53.344 -14.992 1 97.69 337 VAL A CA 1
ATOM 2649 C C . VAL A 1 337 ? -4.766 -52.875 -14.391 1 97.69 337 VAL A C 1
ATOM 2651 O O . VAL A 1 337 ? -5.492 -52.094 -15.008 1 97.69 337 VAL A O 1
ATOM 2654 N N . ASP A 1 338 ? -5.055 -53.344 -13.211 1 98.25 338 ASP A N 1
ATOM 2655 C CA . ASP A 1 338 ? -6.27 -52.938 -12.516 1 98.25 338 ASP A CA 1
ATOM 2656 C C . ASP A 1 338 ? -6.258 -51.406 -12.25 1 98.25 338 ASP A C 1
ATOM 2658 O O . ASP A 1 338 ? -7.285 -50.75 -12.391 1 98.25 338 ASP A O 1
ATOM 2662 N N . LEU A 1 339 ? -5.137 -50.938 -11.836 1 98.5 339 LEU A N 1
ATOM 2663 C CA . LEU A 1 339 ? -4.98 -49.5 -11.625 1 98.5 339 LEU A CA 1
ATOM 2664 C C . LEU A 1 339 ? -5.309 -48.719 -12.898 1 98.5 339 LEU A C 1
ATOM 2666 O O . LEU A 1 339 ? -6.074 -47.75 -12.852 1 98.5 339 LEU A O 1
ATOM 2670 N N . LEU A 1 340 ? -4.801 -49.156 -14.023 1 98.38 340 LEU A N 1
ATOM 2671 C CA . LEU A 1 340 ? -5.012 -48.469 -15.305 1 98.38 340 LEU A CA 1
ATOM 2672 C C . LEU A 1 340 ? -6.484 -48.5 -15.695 1 98.38 340 LEU A C 1
ATOM 2674 O O . LEU A 1 340 ? -7.023 -47.469 -16.156 1 98.38 340 LEU A O 1
ATOM 2678 N N . GLN A 1 341 ? -7.07 -49.625 -15.477 1 98.19 341 GLN A N 1
ATOM 2679 C CA . GLN A 1 341 ? -8.477 -49.75 -15.844 1 98.19 341 GLN A CA 1
ATOM 2680 C C . GLN A 1 341 ? -9.359 -48.812 -15.016 1 98.19 341 GLN A C 1
ATOM 2682 O O . GLN A 1 341 ? -10.391 -48.344 -15.5 1 98.19 341 GLN A O 1
ATOM 2687 N N . LYS A 1 342 ? -8.953 -48.531 -13.852 1 98.56 342 LYS A N 1
ATOM 2688 C CA . LYS A 1 342 ? -9.75 -47.719 -12.953 1 98.56 342 LYS A CA 1
ATOM 2689 C C . LYS A 1 342 ? -9.391 -46.219 -13.094 1 98.56 342 LYS A C 1
ATOM 2691 O O . LYS A 1 342 ? -10.102 -45.375 -12.586 1 98.56 342 LYS A O 1
ATOM 2696 N N . LEU A 1 343 ? -8.305 -45.938 -13.719 1 98.75 343 LEU A N 1
ATOM 2697 C CA . LEU A 1 343 ? -7.93 -44.562 -14.008 1 98.75 343 LEU A CA 1
ATOM 2698 C C . LEU A 1 343 ? -8.391 -44.156 -15.406 1 98.75 343 LEU A C 1
ATOM 2700 O O . LEU A 1 343 ? -8.828 -43.031 -15.609 1 98.75 343 LEU A O 1
ATOM 2704 N N . LEU A 1 344 ? -8.25 -45.062 -16.359 1 98.56 344 LEU A N 1
ATOM 2705 C CA . LEU A 1 344 ? -8.617 -44.812 -17.75 1 98.56 344 LEU A CA 1
ATOM 2706 C C . LEU A 1 344 ? -10.023 -45.344 -18.047 1 98.56 344 LEU A C 1
ATOM 2708 O O . LEU A 1 344 ? -10.195 -46.219 -18.906 1 98.56 344 LEU A O 1
ATOM 2712 N N . CYS A 1 345 ? -10.961 -44.812 -17.328 1 98.25 345 CYS A N 1
ATOM 2713 C CA . CYS A 1 345 ? -12.383 -45.156 -17.422 1 98.25 345 CYS A CA 1
ATOM 2714 C C . CYS A 1 345 ? -13.242 -43.906 -17.344 1 98.25 345 CYS A C 1
ATOM 2716 O O . CYS A 1 345 ? -12.734 -42.781 -17.453 1 98.25 345 CYS A O 1
ATOM 2718 N N . GLY A 1 346 ? -14.5 -44.062 -17.281 1 96.56 346 GLY A N 1
ATOM 2719 C CA . GLY A 1 346 ? -15.398 -42.938 -17.188 1 96.56 346 GLY A CA 1
ATOM 2720 C C . GLY A 1 346 ? -15.18 -42.094 -15.945 1 96.56 346 GLY A C 1
ATOM 2721 O O . GLY A 1 346 ? -14.852 -42.625 -14.883 1 96.56 346 GLY A O 1
ATOM 2722 N N . ALA A 1 347 ? -15.438 -40.812 -16.062 1 95.56 347 ALA A N 1
ATOM 2723 C CA . ALA A 1 347 ? -15.148 -39.844 -15.008 1 95.56 347 ALA A CA 1
ATOM 2724 C C . ALA A 1 347 ? -15.875 -40.219 -13.719 1 95.56 347 ALA A C 1
ATOM 2726 O O . ALA A 1 347 ? -15.32 -40.094 -12.625 1 95.56 347 ALA A O 1
ATOM 2727 N N . LYS A 1 348 ? -17.031 -40.688 -13.781 1 94.56 348 LYS A N 1
ATOM 2728 C CA . LYS A 1 348 ? -17.859 -41 -12.617 1 94.56 348 LYS A CA 1
ATOM 2729 C C . LYS A 1 348 ? -17.328 -42.188 -11.844 1 94.56 348 LYS A C 1
ATOM 2731 O O . LYS A 1 348 ? -17.516 -42.281 -10.633 1 94.56 348 LYS A O 1
ATOM 2736 N N . GLU A 1 349 ? -16.688 -43.062 -12.516 1 96.75 349 GLU A N 1
ATOM 2737 C CA . GLU A 1 349 ? -16.219 -44.312 -11.906 1 96.75 349 GLU A CA 1
ATOM 2738 C C . GLU A 1 349 ? -14.719 -44.219 -11.602 1 96.75 349 GLU A C 1
ATOM 2740 O O . GLU A 1 349 ? -14.164 -45.125 -10.992 1 96.75 349 GLU A O 1
ATOM 2745 N N . ARG A 1 350 ? -14.102 -43.188 -11.953 1 98 350 ARG A N 1
ATOM 2746 C CA . ARG A 1 350 ? -12.648 -43.062 -11.906 1 98 350 ARG A CA 1
ATOM 2747 C C . ARG A 1 350 ? -12.164 -42.938 -10.461 1 98 350 ARG A C 1
ATOM 2749 O O . ARG A 1 350 ? -12.789 -42.281 -9.641 1 98 350 ARG A O 1
ATOM 2756 N N . LEU A 1 351 ? -10.992 -43.594 -10.148 1 97.81 351 LEU A N 1
ATOM 2757 C CA . LEU A 1 351 ? -10.383 -43.5 -8.828 1 97.81 351 LEU A CA 1
ATOM 2758 C C . LEU A 1 351 ? -10.039 -42.062 -8.484 1 97.81 351 LEU A C 1
ATOM 2760 O O . LEU A 1 351 ? -9.555 -41.312 -9.344 1 97.81 351 LEU A O 1
ATOM 2764 N N . GLY A 1 352 ? -10.375 -41.719 -7.297 1 97.25 352 GLY A N 1
ATOM 2765 C CA . GLY A 1 352 ? -9.914 -40.438 -6.734 1 97.25 352 GLY A CA 1
ATOM 2766 C C . GLY A 1 352 ? -8.75 -40.594 -5.781 1 97.25 352 GLY A C 1
ATOM 2767 O O . GLY A 1 352 ? -8.117 -41.656 -5.734 1 97.25 352 GLY A O 1
ATOM 2768 N N . PHE A 1 353 ? -8.508 -39.594 -5.09 1 97.75 353 PHE A N 1
ATOM 2769 C CA . PHE A 1 353 ? -7.352 -39.531 -4.207 1 97.75 353 PHE A CA 1
ATOM 2770 C C . PHE A 1 353 ? -7.395 -40.656 -3.188 1 97.75 353 PHE A C 1
ATOM 2772 O O . PHE A 1 353 ? -6.434 -41.438 -3.059 1 97.75 353 PHE A O 1
ATOM 2779 N N . GLN A 1 354 ? -8.516 -40.781 -2.5 1 97.31 354 GLN A N 1
ATOM 2780 C CA . GLN A 1 354 ? -8.641 -41.812 -1.47 1 97.31 354 GLN A CA 1
ATOM 2781 C C . GLN A 1 354 ? -8.555 -43.219 -2.072 1 97.31 354 GLN A C 1
ATOM 2783 O O . GLN A 1 354 ? -7.91 -44.094 -1.51 1 97.31 354 GLN A O 1
ATOM 2788 N N . GLY A 1 355 ? -9.227 -43.344 -3.158 1 97.94 355 GLY A N 1
ATOM 2789 C CA . GLY A 1 355 ? -9.156 -44.625 -3.844 1 97.94 355 GLY A CA 1
ATOM 2790 C C . GLY A 1 355 ? -7.75 -45 -4.273 1 97.94 355 GLY A C 1
ATOM 2791 O O . GLY A 1 355 ? -7.359 -46.156 -4.184 1 97.94 355 GLY A O 1
ATOM 2792 N N . LEU A 1 356 ? -7.027 -44.031 -4.703 1 98.44 356 LEU A N 1
ATOM 2793 C CA . LEU A 1 356 ? -5.656 -44.281 -5.145 1 98.44 356 LEU A CA 1
ATOM 2794 C C . LEU A 1 356 ? -4.766 -44.656 -3.967 1 98.44 356 LEU A C 1
ATOM 2796 O O . LEU A 1 356 ? -3.955 -45.594 -4.066 1 98.44 356 LEU A O 1
ATOM 2800 N N . ARG A 1 357 ? -4.914 -44.031 -2.867 1 96.81 357 ARG A N 1
ATOM 2801 C CA . ARG A 1 357 ? -4.098 -44.281 -1.688 1 96.81 357 ARG A CA 1
ATOM 2802 C C . ARG A 1 357 ? -4.34 -45.719 -1.166 1 96.81 357 ARG A C 1
ATOM 2804 O O . ARG A 1 357 ? -3.447 -46.312 -0.578 1 96.81 357 ARG A O 1
ATOM 2811 N N . CYS A 1 358 ? -5.52 -46.281 -1.446 1 97.5 358 CYS A N 1
ATOM 2812 C CA . CYS A 1 358 ? -5.891 -47.562 -0.918 1 97.5 358 CYS A CA 1
ATOM 2813 C C . CYS A 1 358 ? -5.742 -48.656 -1.983 1 97.5 358 CYS A C 1
ATOM 2815 O O . CYS A 1 358 ? -5.922 -49.844 -1.7 1 97.5 358 CYS A O 1
ATOM 2817 N N . HIS A 1 359 ? -5.48 -48.312 -3.133 1 98.31 359 HIS A N 1
ATOM 2818 C CA . HIS A 1 359 ? -5.398 -49.281 -4.211 1 98.31 359 HIS A CA 1
ATOM 2819 C C . HIS A 1 359 ? -4.262 -50.281 -3.973 1 98.31 359 HIS A C 1
ATOM 2821 O O . HIS A 1 359 ? -3.186 -49.875 -3.504 1 98.31 359 HIS A O 1
ATOM 2827 N N . SER A 1 360 ? -4.391 -51.469 -4.422 1 97.94 360 SER A N 1
ATOM 2828 C CA . SER A 1 360 ? -3.477 -52.562 -4.141 1 97.94 360 SER A CA 1
ATOM 2829 C C . SER A 1 360 ? -2.117 -52.312 -4.793 1 97.94 360 SER A C 1
ATOM 2831 O O . SER A 1 360 ? -1.094 -52.781 -4.289 1 97.94 360 SER A O 1
ATOM 2833 N N . PHE A 1 361 ? -2.064 -51.688 -5.852 1 97.88 361 PHE A N 1
ATOM 2834 C CA . PHE A 1 361 ? -0.804 -51.375 -6.523 1 97.88 361 PHE A CA 1
ATOM 2835 C C . PHE A 1 361 ? 0.121 -50.594 -5.605 1 97.88 361 PHE A C 1
ATOM 2837 O O . PHE A 1 361 ? 1.345 -50.688 -5.703 1 97.88 361 PHE A O 1
ATOM 2844 N N . PHE A 1 362 ? -0.493 -49.844 -4.68 1 97.56 362 PHE A N 1
ATOM 2845 C CA . PHE A 1 362 ? 0.277 -48.969 -3.799 1 97.56 362 PHE A CA 1
ATOM 2846 C C . PHE A 1 362 ? 0.334 -49.531 -2.387 1 97.56 362 PHE A C 1
ATOM 2848 O O . PHE A 1 362 ? 0.577 -48.812 -1.426 1 97.56 362 PHE A O 1
ATOM 2855 N N . SER A 1 363 ? 0.141 -50.75 -2.25 1 95.12 363 SER A N 1
ATOM 2856 C CA . SER A 1 363 ? 0.033 -51.375 -0.935 1 95.12 363 SER A CA 1
ATOM 2857 C C . SER A 1 363 ? 1.345 -51.25 -0.163 1 95.12 363 SER A C 1
ATOM 2859 O O . SER A 1 363 ? 1.343 -51.188 1.068 1 95.12 363 SER A O 1
ATOM 2861 N N . SER A 1 364 ? 2.439 -51.188 -0.819 1 92.75 364 SER A N 1
ATOM 2862 C CA . SER A 1 364 ? 3.738 -51.156 -0.154 1 92.75 364 SER A CA 1
ATOM 2863 C C . SER A 1 364 ? 4.219 -49.75 0.065 1 92.75 364 SER A C 1
ATOM 2865 O O . SER A 1 364 ? 5.297 -49.531 0.626 1 92.75 364 SER A O 1
ATOM 2867 N N . VAL A 1 365 ? 3.447 -48.812 -0.345 1 93.94 365 VAL A N 1
ATOM 2868 C CA . VAL A 1 365 ? 3.863 -47.406 -0.307 1 93.94 365 VAL A CA 1
ATOM 2869 C C . VAL A 1 365 ? 3.592 -46.812 1.077 1 93.94 365 VAL A C 1
ATOM 2871 O O . VAL A 1 365 ? 2.496 -47 1.62 1 93.94 365 VAL A O 1
ATOM 2874 N N . ASP A 1 366 ? 4.605 -46.188 1.675 1 93.25 366 ASP A N 1
ATOM 2875 C CA . ASP A 1 366 ? 4.434 -45.375 2.885 1 93.25 366 ASP A CA 1
ATOM 2876 C C . ASP A 1 366 ? 4.059 -43.938 2.543 1 93.25 366 ASP A C 1
ATOM 2878 O O . ASP A 1 366 ? 4.934 -43.094 2.443 1 93.25 366 ASP A O 1
ATOM 2882 N N . TRP A 1 367 ? 2.824 -43.688 2.514 1 94.19 367 TRP A N 1
ATOM 2883 C CA . TRP A 1 367 ? 2.289 -42.406 2.037 1 94.19 367 TRP A CA 1
ATOM 2884 C C . TRP A 1 367 ? 2.74 -41.25 2.928 1 94.19 367 TRP A C 1
ATOM 2886 O O . TRP A 1 367 ? 2.844 -40.125 2.473 1 94.19 367 TRP A O 1
ATOM 2896 N N . ASN A 1 368 ? 2.994 -41.469 4.129 1 89.69 368 ASN A N 1
ATOM 2897 C CA . ASN A 1 368 ? 3.324 -40.406 5.082 1 89.69 368 ASN A CA 1
ATOM 2898 C C . ASN A 1 368 ? 4.801 -40.031 5.008 1 89.69 368 ASN A C 1
ATOM 2900 O O . ASN A 1 368 ? 5.203 -39 5.516 1 89.69 368 ASN A O 1
ATOM 2904 N N . ASN A 1 369 ? 5.586 -40.875 4.383 1 91.12 369 ASN A N 1
ATOM 2905 C CA . ASN A 1 369 ? 7.023 -40.625 4.324 1 91.12 369 ASN A CA 1
ATOM 2906 C C . ASN A 1 369 ? 7.559 -40.781 2.904 1 91.12 369 ASN A C 1
ATOM 2908 O O . ASN A 1 369 ? 8.617 -41.375 2.695 1 91.12 369 ASN A O 1
ATOM 2912 N N . LEU A 1 370 ? 6.832 -40.344 1.982 1 91.38 370 LEU A N 1
ATOM 2913 C CA . LEU A 1 370 ? 7.219 -40.5 0.583 1 91.38 370 LEU A CA 1
ATOM 2914 C C . LEU A 1 370 ? 8.523 -39.75 0.298 1 91.38 370 LEU A C 1
ATOM 2916 O O . LEU A 1 370 ? 9.336 -40.219 -0.506 1 91.38 370 LEU A O 1
ATOM 2920 N N . ARG A 1 371 ? 8.734 -38.625 1.056 1 88.25 371 ARG A N 1
ATOM 2921 C CA . ARG A 1 371 ? 9.914 -37.812 0.736 1 88.25 371 ARG A CA 1
ATOM 2922 C C . ARG A 1 371 ? 11.062 -38.156 1.677 1 88.25 371 ARG A C 1
ATOM 2924 O O . ARG A 1 371 ? 12.195 -37.688 1.46 1 88.25 371 ARG A O 1
ATOM 2931 N N . GLN A 1 372 ? 10.766 -38.688 2.906 1 77.38 372 GLN A N 1
ATOM 2932 C CA . GLN A 1 372 ? 11.82 -39.062 3.838 1 77.38 372 GLN A CA 1
ATOM 2933 C C . GLN A 1 372 ? 12.445 -40.406 3.441 1 77.38 372 GLN A C 1
ATOM 2935 O O . GLN A 1 372 ? 13.516 -40.75 3.924 1 77.38 372 GLN A O 1
ATOM 2940 N N . VAL A 1 373 ? 11.633 -41.094 2.916 1 57.28 373 VAL A N 1
ATOM 2941 C CA . VAL A 1 373 ? 12.016 -42.5 2.684 1 57.28 373 VAL A CA 1
ATOM 2942 C C . VAL A 1 373 ? 13.391 -42.531 2.023 1 57.28 373 VAL A C 1
ATOM 2944 O O . VAL A 1 373 ? 13.594 -41.969 0.949 1 57.28 373 VAL A O 1
ATOM 2947 N N . ARG A 1 374 ? 14.398 -42.5 2.945 1 50.81 374 ARG A N 1
ATOM 2948 C CA . ARG A 1 374 ? 15.688 -42.969 2.475 1 50.81 374 ARG A CA 1
ATOM 2949 C C . ARG A 1 374 ? 15.508 -44.094 1.445 1 50.81 374 ARG A C 1
ATOM 2951 O O . ARG A 1 374 ? 16.422 -44.875 1.207 1 50.81 374 ARG A O 1
ATOM 2958 N N . HIS A 1 375 ? 14.359 -44.562 1.357 1 51 375 HIS A N 1
ATOM 2959 C CA . HIS A 1 375 ? 14.43 -45.531 0.26 1 51 375 HIS A CA 1
ATOM 2960 C C . HIS A 1 375 ? 15.008 -44.875 -0.996 1 51 375 HIS A C 1
ATOM 2962 O O . HIS A 1 375 ? 14.852 -43.656 -1.204 1 51 375 HIS A O 1
ATOM 2968 N N . ARG A 1 376 ? 16.047 -45.406 -1.395 1 52.12 376 ARG A N 1
ATOM 2969 C CA . ARG A 1 376 ? 16.828 -45.156 -2.604 1 52.12 376 ARG A CA 1
ATOM 2970 C C . ARG A 1 376 ? 15.953 -44.625 -3.727 1 52.12 376 ARG A C 1
ATOM 2972 O O . ARG A 1 376 ? 15.031 -45.312 -4.188 1 52.12 376 ARG A O 1
ATOM 2979 N N . THR A 1 377 ? 15.688 -43.25 -3.682 1 58.94 377 THR A N 1
ATOM 2980 C CA . THR A 1 377 ? 15.117 -42.812 -4.949 1 58.94 377 THR A CA 1
ATOM 2981 C C . THR A 1 377 ? 15.633 -43.688 -6.102 1 58.94 377 THR A C 1
ATOM 2983 O O . THR A 1 377 ? 16.75 -44.219 -6.043 1 58.94 377 THR A O 1
ATOM 2986 N N . SER A 1 378 ? 14.656 -44.156 -6.781 1 62.06 378 SER A N 1
ATOM 2987 C CA . SER A 1 378 ? 15 -45 -7.918 1 62.06 378 SER A CA 1
ATOM 2988 C C . SER A 1 378 ? 16.031 -44.312 -8.82 1 62.06 378 SER A C 1
ATOM 2990 O O . SER A 1 378 ? 16.906 -44.969 -9.375 1 62.06 378 SER A O 1
ATOM 2992 N N . PHE A 1 379 ? 15.984 -42.906 -8.789 1 75.12 379 PHE A N 1
ATOM 2993 C CA . PHE A 1 379 ? 16.922 -42.188 -9.641 1 75.12 379 PHE A CA 1
ATOM 2994 C C . PHE A 1 379 ? 17.328 -40.844 -9 1 75.12 379 PHE A C 1
ATOM 2996 O O . PHE A 1 379 ? 16.484 -40.062 -8.594 1 75.12 379 PHE A O 1
ATOM 3003 N N . VAL A 1 380 ? 18.594 -40.719 -8.609 1 75.25 380 VAL A N 1
ATOM 3004 C CA . VAL A 1 380 ? 19.172 -39.438 -8.203 1 75.25 380 VAL A CA 1
ATOM 3005 C C . VAL A 1 380 ? 19.938 -38.844 -9.367 1 75.25 380 VAL A C 1
ATOM 3007 O O . VAL A 1 380 ? 20.891 -39.438 -9.875 1 75.25 380 VAL A O 1
ATOM 3010 N N . PRO A 1 381 ? 19.469 -37.688 -9.781 1 78.81 381 PRO A N 1
ATOM 3011 C CA . PRO A 1 381 ? 20.141 -37.062 -10.938 1 78.81 381 PRO A CA 1
ATOM 3012 C C . PRO A 1 381 ? 21.609 -36.781 -10.68 1 78.81 381 PRO A C 1
ATOM 3014 O O . PRO A 1 381 ? 21.984 -36.406 -9.57 1 78.81 381 PRO A O 1
ATOM 3017 N N . GLN A 1 382 ? 22.438 -37.094 -11.594 1 77.69 382 GLN A N 1
ATOM 3018 C CA . GLN A 1 382 ? 23.844 -36.719 -11.539 1 77.69 382 GLN A CA 1
ATOM 3019 C C . GLN A 1 382 ? 24.047 -35.25 -11.922 1 77.69 382 GLN A C 1
ATOM 3021 O O . GLN A 1 382 ? 23.656 -34.844 -13.016 1 77.69 382 GLN A O 1
ATOM 3026 N N . LEU A 1 383 ? 24.531 -34.5 -10.953 1 79.12 383 LEU A N 1
ATOM 3027 C CA . LEU A 1 383 ? 24.75 -33.094 -11.203 1 79.12 383 LEU A CA 1
ATOM 3028 C C . LEU A 1 383 ? 26.25 -32.75 -11.203 1 79.12 383 LEU A C 1
ATOM 3030 O O . LEU A 1 383 ? 26.969 -33.156 -10.297 1 79.12 383 LEU A O 1
ATOM 3034 N N . HIS A 1 384 ? 26.688 -32.156 -12.203 1 81.19 384 HIS A N 1
ATOM 3035 C CA . HIS A 1 384 ? 28.078 -31.766 -12.297 1 81.19 384 HIS A CA 1
ATOM 3036 C C . HIS A 1 384 ? 28.328 -30.438 -11.586 1 81.19 384 HIS A C 1
ATOM 3038 O O . HIS A 1 384 ? 29.375 -30.234 -10.969 1 81.19 384 HIS A O 1
ATOM 3044 N N . THR A 1 385 ? 27.375 -29.484 -11.789 1 79 385 THR A N 1
ATOM 3045 C CA . THR A 1 385 ? 27.391 -28.172 -11.156 1 79 385 THR A CA 1
ATOM 3046 C C . THR A 1 385 ? 26 -27.781 -10.672 1 79 385 THR A C 1
ATOM 3048 O O . THR A 1 385 ? 25.016 -28.469 -10.961 1 79 385 THR A O 1
ATOM 3051 N N . GLU A 1 386 ? 26 -26.781 -9.883 1 78.06 386 GLU A N 1
ATOM 3052 C CA . GLU A 1 386 ? 24.719 -26.312 -9.352 1 78.06 386 GLU A CA 1
ATOM 3053 C C . GLU A 1 386 ? 23.812 -25.812 -10.477 1 78.06 386 GLU A C 1
ATOM 3055 O O . GLU A 1 386 ? 22.594 -25.891 -10.367 1 78.06 386 GLU A O 1
ATOM 3060 N N . ASP A 1 387 ? 24.391 -25.375 -11.555 1 79 387 ASP A N 1
ATOM 3061 C CA . ASP A 1 387 ? 23.625 -24.844 -12.68 1 79 387 ASP A CA 1
ATOM 3062 C C . ASP A 1 387 ? 23.547 -25.875 -13.812 1 79 387 ASP A C 1
ATOM 3064 O O . ASP A 1 387 ? 23.391 -25.5 -14.977 1 79 387 ASP A O 1
ATOM 3068 N N . ASP A 1 388 ? 23.703 -27.125 -13.484 1 82.06 388 ASP A N 1
ATOM 3069 C CA . ASP A 1 388 ? 23.672 -28.203 -14.469 1 82.06 388 ASP A CA 1
ATOM 3070 C C . ASP A 1 388 ? 22.312 -28.297 -15.156 1 82.06 388 ASP A C 1
ATOM 3072 O O . ASP A 1 388 ? 21.266 -28.328 -14.484 1 82.06 388 ASP A O 1
ATOM 3076 N N . THR A 1 389 ? 22.266 -28.281 -16.469 1 81.31 389 THR A N 1
ATOM 3077 C CA . THR A 1 389 ? 21.031 -28.375 -17.266 1 81.31 389 THR A CA 1
ATOM 3078 C C . THR A 1 389 ? 21.031 -29.656 -18.094 1 81.31 389 THR A C 1
ATOM 3080 O O . THR A 1 389 ? 20.203 -29.812 -19 1 81.31 389 THR A O 1
ATOM 3083 N N . SER A 1 390 ? 21.938 -30.531 -17.844 1 80.88 390 SER A N 1
ATOM 3084 C CA . SER A 1 390 ? 22.125 -31.703 -18.688 1 80.88 390 SER A CA 1
ATOM 3085 C C . SER A 1 390 ? 20.953 -32.688 -18.562 1 80.88 390 SER A C 1
ATOM 3087 O O . SER A 1 390 ? 20.781 -33.562 -19.406 1 80.88 390 SER A O 1
ATOM 3089 N N . ASN A 1 391 ? 20.234 -32.562 -17.562 1 80.19 391 ASN A N 1
ATOM 3090 C CA . ASN A 1 391 ? 19.109 -33.469 -17.359 1 80.19 391 ASN A CA 1
ATOM 3091 C C . ASN A 1 391 ? 17.875 -33 -18.141 1 80.19 391 ASN A C 1
ATOM 3093 O O . ASN A 1 391 ? 16.859 -33.688 -18.141 1 80.19 391 ASN A O 1
ATOM 3097 N N . PHE A 1 392 ? 18.016 -31.891 -18.781 1 82.44 392 PHE A N 1
ATOM 3098 C CA . PHE A 1 392 ? 16.938 -31.391 -19.641 1 82.44 392 PHE A CA 1
ATOM 3099 C C . PHE A 1 392 ? 17.219 -31.688 -21.109 1 82.44 392 PHE A C 1
ATOM 3101 O O . PHE A 1 392 ? 18.391 -31.75 -21.516 1 82.44 392 PHE A O 1
ATOM 3108 N N . GLU A 1 393 ? 16.094 -31.953 -21.812 1 76.19 393 GLU A N 1
ATOM 3109 C CA . GLU A 1 393 ? 16.25 -32.031 -23.266 1 76.19 393 GLU A CA 1
ATOM 3110 C C . GLU A 1 393 ? 16.438 -30.641 -23.859 1 76.19 393 GLU A C 1
ATOM 3112 O O . GLU A 1 393 ? 15.891 -29.656 -23.344 1 76.19 393 GLU A O 1
ATOM 3117 N N . GLU A 1 394 ? 17.25 -30.547 -24.859 1 71.75 394 GLU A N 1
ATOM 3118 C CA . GLU A 1 394 ? 17.469 -29.281 -25.531 1 71.75 394 GLU A CA 1
ATOM 3119 C C . GLU A 1 394 ? 16.156 -28.719 -26.094 1 71.75 394 GLU A C 1
ATOM 3121 O O . GLU A 1 394 ? 15.445 -29.406 -26.828 1 71.75 394 GLU A O 1
ATOM 3126 N N . PRO A 1 395 ? 15.852 -27.594 -25.641 1 72 395 PRO A N 1
ATOM 3127 C CA . PRO A 1 395 ? 14.586 -27.031 -26.109 1 72 395 PRO A CA 1
ATOM 3128 C C . PRO A 1 395 ? 14.578 -26.797 -27.625 1 72 395 PRO A C 1
ATOM 3130 O O . PRO A 1 395 ? 15.609 -26.469 -28.203 1 72 395 PRO A O 1
ATOM 3133 N N . GLU A 1 396 ? 13.5 -27.281 -28.266 1 61.59 396 GLU A N 1
ATOM 3134 C CA . GLU A 1 396 ? 13.367 -27.062 -29.703 1 61.59 396 GLU A CA 1
ATOM 3135 C C . GLU A 1 396 ? 13.336 -25.578 -30.047 1 61.59 396 GLU A C 1
ATOM 3137 O O . GLU A 1 396 ? 12.789 -24.781 -29.297 1 61.59 396 GLU A O 1
ATOM 3142 N N . GLN A 1 397 ? 14.266 -25.156 -30.891 1 51.53 397 GLN A N 1
ATOM 3143 C CA . GLN A 1 397 ? 14.297 -23.766 -31.344 1 51.53 397 GLN A CA 1
ATOM 3144 C C . GLN A 1 397 ? 12.938 -23.328 -31.859 1 51.53 397 GLN A C 1
ATOM 3146 O O . GLN A 1 397 ? 12.352 -23.984 -32.719 1 51.53 397 GLN A O 1
ATOM 3151 N N . ALA A 1 398 ? 12.109 -22.812 -31.047 1 50.75 398 ALA A N 1
ATOM 3152 C CA . ALA A 1 398 ? 10.828 -22.297 -31.516 1 50.75 398 ALA A CA 1
ATOM 3153 C C . ALA A 1 398 ? 11.008 -21.453 -32.781 1 50.75 398 ALA A C 1
ATOM 3155 O O . ALA A 1 398 ? 12.008 -20.75 -32.938 1 50.75 398 ALA A O 1
ATOM 3156 N N . ALA A 1 399 ? 10.25 -21.797 -33.844 1 45.84 399 ALA A N 1
ATOM 3157 C CA . ALA A 1 399 ? 10.18 -20.953 -35.031 1 45.84 399 ALA A CA 1
ATOM 3158 C C . ALA A 1 399 ? 9.984 -19.484 -34.656 1 45.84 399 ALA A C 1
ATOM 3160 O O . ALA A 1 399 ? 9.289 -19.188 -33.688 1 45.84 399 ALA A O 1
ATOM 3161 N N . PRO A 1 400 ? 10.836 -18.625 -35.188 1 43.69 400 PRO A N 1
ATOM 3162 C CA . PRO A 1 400 ? 10.68 -17.203 -34.906 1 43.69 400 PRO A CA 1
ATOM 3163 C C . PRO A 1 400 ? 9.234 -16.734 -35 1 43.69 400 PRO A C 1
ATOM 3165 O O . PRO A 1 400 ? 8.555 -17.047 -36 1 43.69 400 PRO A O 1
ATOM 3168 N N . ARG A 1 401 ? 8.539 -16.734 -34 1 44.38 401 ARG A N 1
ATOM 3169 C CA . ARG A 1 401 ? 7.176 -16.25 -34.156 1 44.38 401 ARG A CA 1
ATOM 3170 C C . ARG A 1 401 ? 7.152 -14.883 -34.844 1 44.38 401 ARG A C 1
ATOM 3172 O O . ARG A 1 401 ? 8.062 -14.07 -34.656 1 44.38 401 ARG A O 1
ATOM 3179 N N . PRO A 1 402 ? 6.348 -14.773 -35.844 1 40.66 402 PRO A N 1
ATOM 3180 C CA . PRO A 1 402 ? 6.262 -13.453 -36.469 1 40.66 402 PRO A CA 1
ATOM 3181 C C . PRO A 1 402 ? 6.117 -12.32 -35.469 1 40.66 402 PRO A C 1
ATOM 3183 O O . PRO A 1 402 ? 5.488 -12.5 -34.406 1 40.66 402 PRO A O 1
ATOM 3186 N N . GLY A 1 403 ? 7.133 -11.625 -35.375 1 38.97 403 GLY A N 1
ATOM 3187 C CA . GLY A 1 403 ? 7.047 -10.406 -34.562 1 38.97 403 GLY A CA 1
ATOM 3188 C C . GLY A 1 403 ? 5.672 -9.766 -34.625 1 38.97 403 GLY A C 1
ATOM 3189 O O . GLY A 1 403 ? 5.094 -9.594 -35.688 1 38.97 403 GLY A O 1
ATOM 3190 N N . SER A 1 404 ? 4.879 -10.219 -33.75 1 38.59 404 SER A N 1
ATOM 3191 C CA . SER A 1 404 ? 3.668 -9.406 -33.781 1 38.59 404 SER A CA 1
ATOM 3192 C C . SER A 1 404 ? 3.955 -8 -34.281 1 38.59 404 SER A C 1
ATOM 3194 O O . SER A 1 404 ? 4.922 -7.363 -33.844 1 38.59 404 SER A O 1
ATOM 3196 N N . ALA A 1 405 ? 3.559 -7.789 -35.438 1 33.66 405 ALA A N 1
ATOM 3197 C CA . ALA A 1 405 ? 3.568 -6.422 -35.969 1 33.66 405 ALA A CA 1
ATOM 3198 C C . ALA A 1 405 ? 3.191 -5.422 -34.875 1 33.66 405 ALA A C 1
ATOM 3200 O O . ALA A 1 405 ? 2.133 -5.539 -34.25 1 33.66 405 ALA A O 1
ATOM 3201 N N . ALA A 1 406 ? 4.105 -4.898 -34.312 1 39.03 406 ALA A N 1
ATOM 3202 C CA . ALA A 1 406 ? 3.822 -3.646 -33.625 1 39.03 406 ALA A CA 1
ATOM 3203 C C . ALA A 1 406 ? 2.723 -2.863 -34.344 1 39.03 406 ALA A C 1
ATOM 3205 O O . ALA A 1 406 ? 2.898 -2.424 -35.469 1 39.03 406 ALA A O 1
ATOM 3206 N N . HIS A 1 407 ? 1.522 -3.277 -34.281 1 34.88 407 HIS A N 1
ATOM 3207 C CA . HIS A 1 407 ? 0.646 -2.244 -34.844 1 34.88 407 HIS A CA 1
ATOM 3208 C C . HIS A 1 407 ? 1.177 -0.85 -34.531 1 34.88 407 HIS A C 1
ATOM 3210 O O . HIS A 1 407 ? 1.292 -0.473 -33.344 1 34.88 407 HIS A O 1
ATOM 3216 N N . GLN A 1 408 ? 2.092 -0.488 -35.25 1 38.03 408 GLN A N 1
ATOM 3217 C CA . GLN A 1 408 ? 2.547 0.898 -35.25 1 38.03 408 GLN A CA 1
ATOM 3218 C C . GLN A 1 408 ? 1.366 1.865 -35.219 1 38.03 408 GLN A C 1
ATOM 3220 O O . GLN A 1 408 ? 1.139 2.605 -36.188 1 38.03 408 GLN A O 1
ATOM 3225 N N . GLY A 1 409 ? 0.163 1.351 -34.938 1 36.88 409 GLY A N 1
ATOM 3226 C CA . GLY A 1 409 ? -0.773 2.457 -35.031 1 36.88 409 GLY A CA 1
ATOM 3227 C C . GLY A 1 409 ? -0.339 3.691 -34.281 1 36.88 409 GLY A C 1
ATOM 3228 O O . GLY A 1 409 ? 0.645 3.654 -33.531 1 36.88 409 GLY A O 1
ATOM 3229 N N . ALA A 1 410 ? -1.04 4.727 -34.562 1 41.09 410 ALA A N 1
ATOM 3230 C CA . ALA A 1 410 ? -0.852 6.055 -34 1 41.09 410 ALA A CA 1
ATOM 3231 C C . ALA A 1 410 ? -0.665 5.98 -32.5 1 41.09 410 ALA A C 1
ATOM 3233 O O . ALA A 1 410 ? -1.347 5.211 -31.812 1 41.09 410 ALA A O 1
ATOM 3234 N N . LEU A 1 411 ? 0.496 6.207 -32.031 1 47.12 411 LEU A N 1
ATOM 3235 C CA . LEU A 1 411 ? 0.787 6.355 -30.609 1 47.12 411 LEU A CA 1
ATOM 3236 C C . LEU A 1 411 ? -0.461 6.773 -29.844 1 47.12 411 LEU A C 1
ATOM 3238 O O . LEU A 1 411 ? -1.036 7.828 -30.109 1 47.12 411 LEU A O 1
ATOM 3242 N N . PRO A 1 412 ? -1.277 5.777 -29.438 1 55.28 412 PRO A N 1
ATOM 3243 C CA . PRO A 1 412 ? -2.492 6.219 -28.75 1 55.28 412 PRO A CA 1
ATOM 3244 C C . PRO A 1 412 ? -2.234 7.359 -27.766 1 55.28 412 PRO A C 1
ATOM 3246 O O . PRO A 1 412 ? -1.177 7.406 -27.125 1 55.28 412 PRO A O 1
ATOM 3249 N N . VAL A 1 413 ? -2.857 8.461 -28.109 1 68.38 413 VAL A N 1
ATOM 3250 C CA . VAL A 1 413 ? -2.803 9.711 -27.344 1 68.38 413 VAL A CA 1
ATOM 3251 C C . VAL A 1 413 ? -3.656 9.586 -26.094 1 68.38 413 VAL A C 1
ATOM 3253 O O . VAL A 1 413 ? -4.816 9.172 -26.156 1 68.38 413 VAL A O 1
ATOM 3256 N N . GLY A 1 414 ? -2.949 9.633 -24.938 1 83.12 414 GLY A N 1
ATOM 3257 C CA . GLY A 1 414 ? -3.654 9.75 -23.672 1 83.12 414 GLY A CA 1
ATOM 3258 C C . GLY A 1 414 ? -3.494 8.539 -22.766 1 83.12 414 GLY A C 1
ATOM 3259 O O . GLY A 1 414 ? -2.51 7.805 -22.891 1 83.12 414 GLY A O 1
ATOM 3260 N N . PHE A 1 415 ? -4.371 8.328 -21.906 1 91.81 415 PHE A N 1
ATOM 3261 C CA . PHE A 1 415 ? -4.391 7.207 -20.969 1 91.81 415 PHE A CA 1
ATOM 3262 C C . PHE A 1 415 ? -4.77 5.914 -21.688 1 91.81 415 PHE A C 1
ATOM 3264 O O . PHE A 1 415 ? -5.809 5.848 -22.344 1 91.81 415 PHE A O 1
ATOM 3271 N N . GLN A 1 416 ? -3.949 4.809 -21.625 1 89.69 416 GLN A N 1
ATOM 3272 C CA . GLN A 1 416 ? -4.176 3.578 -22.375 1 89.69 416 GLN A CA 1
ATOM 3273 C C . GLN A 1 416 ? -4.559 2.432 -21.453 1 89.69 416 GLN A C 1
ATOM 3275 O O . GLN A 1 416 ? -5.25 1.495 -21.859 1 89.69 416 GLN A O 1
ATOM 3280 N N . GLY A 1 417 ? -4.094 2.447 -20.25 1 92.31 417 GLY A N 1
ATOM 3281 C CA . GLY A 1 417 ? -4.379 1.391 -19.297 1 92.31 417 GLY A CA 1
ATOM 3282 C C . GLY A 1 417 ? -3.834 0.039 -19.719 1 92.31 417 GLY A C 1
ATOM 3283 O O . GLY A 1 417 ? -4.43 -0.997 -19.422 1 92.31 417 GLY A O 1
ATOM 3284 N N . GLN A 1 418 ? -2.736 -0.072 -20.453 1 89.5 418 GLN A N 1
ATOM 3285 C CA . GLN A 1 418 ? -2.211 -1.291 -21.047 1 89.5 418 GLN A CA 1
ATOM 3286 C C . GLN A 1 418 ? -1.749 -2.279 -19.984 1 89.5 418 GLN A C 1
ATOM 3288 O O . GLN A 1 418 ? -1.817 -3.494 -20.188 1 89.5 418 GLN A O 1
ATOM 3293 N N . ASP A 1 419 ? -1.323 -1.745 -18.859 1 93.19 419 ASP A N 1
ATOM 3294 C CA . ASP A 1 419 ? -0.753 -2.613 -17.844 1 93.19 419 ASP A CA 1
ATOM 3295 C C . ASP A 1 419 ? -1.808 -3.012 -16.812 1 93.19 419 ASP A C 1
ATOM 3297 O O . ASP A 1 419 ? -1.547 -3.842 -15.93 1 93.19 419 ASP A O 1
ATOM 3301 N N . LEU A 1 420 ? -3.025 -2.51 -16.859 1 94.56 420 LEU A N 1
ATOM 3302 C CA . LEU A 1 420 ? -4.062 -2.723 -15.859 1 94.56 420 LEU A CA 1
ATOM 3303 C C . LEU A 1 420 ? -4.398 -4.207 -15.734 1 94.56 420 LEU A C 1
ATOM 3305 O O . LEU A 1 420 ? -4.645 -4.699 -14.633 1 94.56 420 LEU A O 1
ATOM 3309 N N . PRO A 1 421 ? -4.355 -5 -16.844 1 91.94 421 PRO A N 1
ATOM 3310 C CA . PRO A 1 421 ? -4.656 -6.426 -16.719 1 91.94 421 PRO A CA 1
ATOM 3311 C C . PRO A 1 421 ? -3.656 -7.168 -15.828 1 91.94 421 PRO A C 1
ATOM 3313 O O . PRO A 1 421 ? -3.951 -8.258 -15.336 1 91.94 421 PRO A O 1
ATOM 3316 N N . PHE A 1 422 ? -2.564 -6.594 -15.617 1 93.88 422 PHE A N 1
ATOM 3317 C CA . PHE A 1 422 ? -1.495 -7.289 -14.914 1 93.88 422 PHE A CA 1
ATOM 3318 C C . PHE A 1 422 ? -1.392 -6.801 -13.477 1 93.88 422 PHE A C 1
ATOM 3320 O O . PHE A 1 422 ? -0.457 -7.16 -12.758 1 93.88 422 PHE A O 1
ATOM 3327 N N . LEU A 1 423 ? -2.328 -5.918 -13.055 1 94.19 423 LEU A N 1
ATOM 3328 C CA . LEU A 1 423 ? -2.381 -5.543 -11.648 1 94.19 423 LEU A CA 1
ATOM 3329 C C . LEU A 1 423 ? -2.588 -6.77 -10.766 1 94.19 423 LEU A C 1
ATOM 3331 O O . LEU A 1 423 ? -3.484 -7.574 -11.016 1 94.19 423 LEU A O 1
ATOM 3335 N N . GLY A 1 424 ? -1.714 -6.969 -9.742 1 92.56 424 GLY A N 1
ATOM 3336 C CA . GLY A 1 424 ? -1.761 -8.125 -8.859 1 92.56 424 GLY A CA 1
ATOM 3337 C C . GLY A 1 424 ? -0.697 -9.156 -9.18 1 92.56 424 GLY A C 1
ATOM 3338 O O . GLY A 1 424 ? -0.643 -10.219 -8.539 1 92.56 424 GLY A O 1
ATOM 3339 N N . TRP A 1 425 ? 0.173 -8.852 -10.094 1 95.25 425 TRP A N 1
ATOM 3340 C CA . TRP A 1 425 ? 1.182 -9.805 -10.547 1 95.25 425 TRP A CA 1
ATOM 3341 C C . TRP A 1 425 ? 2.322 -9.906 -9.539 1 95.25 425 TRP A C 1
ATOM 3343 O O . TRP A 1 425 ? 2.861 -10.992 -9.312 1 95.25 425 TRP A O 1
ATOM 3353 N N . PHE A 1 426 ? 2.666 -8.812 -8.883 1 96.69 426 PHE A N 1
ATOM 3354 C CA . PHE A 1 426 ? 3.855 -8.742 -8.039 1 96.69 426 PHE A CA 1
ATOM 3355 C C . PHE A 1 426 ? 3.75 -9.703 -6.859 1 96.69 426 PHE A C 1
ATOM 3357 O O . PHE A 1 426 ? 2.719 -9.75 -6.188 1 96.69 426 PHE A O 1
ATOM 3364 N N . PHE A 1 427 ? 4.766 -10.477 -6.695 1 96.5 427 PHE A N 1
ATOM 3365 C CA . PHE A 1 427 ? 4.887 -11.406 -5.574 1 96.5 427 PHE A CA 1
ATOM 3366 C C . PHE A 1 427 ? 6.34 -11.523 -5.129 1 96.5 427 PHE A C 1
ATOM 3368 O O . PHE A 1 427 ? 7.25 -11.547 -5.961 1 96.5 427 PHE A O 1
ATOM 3375 N N . SER A 1 428 ? 6.602 -11.508 -3.912 1 96.69 428 SER A N 1
ATOM 3376 C CA . SER A 1 428 ? 7.898 -11.766 -3.295 1 96.69 428 SER A CA 1
ATOM 3377 C C . SER A 1 428 ? 7.773 -12.711 -2.109 1 96.69 428 SER A C 1
ATOM 3379 O O . SER A 1 428 ? 7.109 -12.398 -1.119 1 96.69 428 SER A O 1
ATOM 3381 N N . ARG A 1 429 ? 8.414 -13.852 -2.174 1 95.62 429 ARG A N 1
ATOM 3382 C CA . ARG A 1 429 ? 8.305 -14.859 -1.12 1 95.62 429 ARG A CA 1
ATOM 3383 C C . ARG A 1 429 ? 8.844 -14.32 0.203 1 95.62 429 ARG A C 1
ATOM 3385 O O . ARG A 1 429 ? 8.234 -14.531 1.255 1 95.62 429 ARG A O 1
ATOM 3392 N N . PRO A 1 430 ? 10.047 -13.648 0.18 1 94.75 430 PRO A N 1
ATOM 3393 C CA . PRO A 1 430 ? 10.508 -13.055 1.441 1 94.75 430 PRO A CA 1
ATOM 3394 C C . PRO A 1 430 ? 9.477 -12.109 2.057 1 94.75 430 PRO A C 1
ATOM 3396 O O . PRO A 1 430 ? 9.312 -12.086 3.279 1 94.75 430 PRO A O 1
ATOM 3399 N N . LEU A 1 431 ? 8.844 -11.305 1.243 1 93.5 431 LEU A N 1
ATOM 3400 C CA . LEU A 1 431 ? 7.824 -10.383 1.735 1 93.5 431 LEU A CA 1
ATOM 3401 C C . LEU A 1 431 ? 6.66 -11.141 2.363 1 93.5 431 LEU A C 1
ATOM 3403 O O . LEU A 1 431 ? 6.156 -10.75 3.418 1 93.5 431 LEU A O 1
ATOM 3407 N N . ALA A 1 432 ? 6.199 -12.172 1.663 1 91.88 432 ALA A N 1
ATOM 3408 C CA . ALA A 1 432 ? 5.109 -13 2.172 1 91.88 432 ALA A CA 1
ATOM 3409 C C . ALA A 1 432 ? 5.488 -13.656 3.494 1 91.88 432 ALA A C 1
ATOM 3411 O O . ALA A 1 432 ? 4.66 -13.773 4.398 1 91.88 432 ALA A O 1
ATOM 3412 N N . THR A 1 433 ? 6.703 -14.109 3.605 1 91.94 433 THR A N 1
ATOM 3413 C CA . THR A 1 433 ? 7.199 -14.75 4.82 1 91.94 433 THR A CA 1
ATOM 3414 C C . THR A 1 433 ? 7.23 -13.758 5.98 1 91.94 433 THR A C 1
ATOM 3416 O O . THR A 1 433 ? 6.875 -14.109 7.109 1 91.94 433 THR A O 1
ATOM 3419 N N . LEU A 1 434 ? 7.641 -12.57 5.715 1 89.69 434 LEU A N 1
ATOM 3420 C CA . LEU A 1 434 ? 7.688 -11.523 6.73 1 89.69 434 LEU A CA 1
ATOM 3421 C C . LEU A 1 434 ? 6.289 -11.188 7.238 1 89.69 434 LEU A C 1
ATOM 3423 O O . LEU A 1 434 ? 6.102 -10.922 8.43 1 89.69 434 LEU A O 1
ATOM 3427 N N . ALA A 1 435 ? 5.359 -11.188 6.34 1 86.44 435 ALA A N 1
ATOM 3428 C CA . ALA A 1 435 ? 3.977 -10.906 6.715 1 86.44 435 ALA A CA 1
ATOM 3429 C C . ALA A 1 435 ? 3.434 -11.977 7.656 1 86.44 435 ALA A C 1
ATOM 3431 O O . ALA A 1 435 ? 2.699 -11.672 8.602 1 86.44 435 ALA A O 1
ATOM 3432 N N . LYS A 1 436 ? 3.785 -13.188 7.48 1 82.75 436 LYS A N 1
ATOM 3433 C CA . LYS A 1 436 ? 3.322 -14.305 8.305 1 82.75 436 LYS A CA 1
ATOM 3434 C C . LYS A 1 436 ? 3.994 -14.297 9.672 1 82.75 436 LYS A C 1
ATOM 3436 O O . LYS A 1 436 ? 3.367 -14.633 10.68 1 82.75 436 LYS A O 1
ATOM 3441 N N . ALA A 1 437 ? 5.203 -13.922 9.766 1 74.75 437 ALA A N 1
ATOM 3442 C CA . ALA A 1 437 ? 5.973 -13.914 11.008 1 74.75 437 ALA A CA 1
ATOM 3443 C C . ALA A 1 437 ? 5.434 -12.867 11.984 1 74.75 437 ALA A C 1
ATOM 3445 O O . ALA A 1 437 ? 5.367 -13.109 13.188 1 74.75 437 ALA A O 1
ATOM 3446 N N . GLU A 1 438 ? 5.055 -11.82 11.562 1 68.31 438 GLU A N 1
ATOM 3447 C CA . GLU A 1 438 ? 4.559 -10.734 12.406 1 68.31 438 GLU A CA 1
ATOM 3448 C C . GLU A 1 438 ? 3.186 -11.07 12.984 1 68.31 438 GLU A C 1
ATOM 3450 O O . GLU A 1 438 ? 2.848 -10.633 14.086 1 68.31 438 GLU A O 1
ATOM 3455 N N . SER A 1 439 ? 2.426 -11.812 12.312 1 62.22 439 SER A N 1
ATOM 3456 C CA . SER A 1 439 ? 1.11 -12.227 12.789 1 62.22 439 SER A CA 1
ATOM 3457 C C . SER A 1 439 ? 1.227 -13.156 13.992 1 62.22 439 SER A C 1
ATOM 3459 O O . SER A 1 439 ? 0.428 -13.07 14.93 1 62.22 439 SER A O 1
ATOM 3461 N N . THR A 1 440 ? 2.238 -13.891 14.031 1 55.75 440 THR A N 1
ATOM 3462 C CA . THR A 1 440 ? 2.451 -14.82 15.133 1 55.75 440 THR A CA 1
ATOM 3463 C C . THR A 1 440 ? 2.955 -14.094 16.375 1 55.75 440 THR A C 1
ATOM 3465 O O . THR A 1 440 ? 2.611 -14.453 17.5 1 55.75 440 THR A O 1
ATOM 3468 N N . SER A 1 441 ? 3.678 -13.023 16.141 1 52.34 441 SER A N 1
ATOM 3469 C CA . SER A 1 441 ? 4.238 -12.297 17.281 1 52.34 441 SER A CA 1
ATOM 3470 C C . SER A 1 441 ? 3.172 -11.477 18 1 52.34 441 SER A C 1
ATOM 3472 O O . SER A 1 441 ? 3.199 -11.352 19.219 1 52.34 441 SER A O 1
ATOM 3474 N N . THR A 1 442 ? 2.275 -10.898 17.312 1 52.62 442 THR A N 1
ATOM 3475 C CA . THR A 1 442 ? 1.242 -10.07 17.922 1 52.62 442 THR A CA 1
ATOM 3476 C C . THR A 1 442 ? 0.204 -10.945 18.625 1 52.62 442 THR A C 1
ATOM 3478 O O . THR A 1 442 ? -0.398 -10.516 19.609 1 52.62 442 THR A O 1
ATOM 3481 N N . GLY A 1 443 ? -0.099 -12.125 18.141 1 44.31 443 GLY A N 1
ATOM 3482 C CA . GLY A 1 443 ? -1.004 -13.031 18.828 1 44.31 443 GLY A CA 1
ATOM 3483 C C . GLY A 1 443 ? -0.516 -13.43 20.203 1 44.31 443 GLY A C 1
ATOM 3484 O O . GLY A 1 443 ? -1.319 -13.742 21.094 1 44.31 443 GLY A O 1
ATOM 3485 N N . LEU A 1 444 ? 0.701 -13.469 20.469 1 41.34 444 LEU A N 1
ATOM 3486 C CA . LEU A 1 444 ? 1.209 -13.906 21.766 1 41.34 444 LEU A CA 1
ATOM 3487 C C . LEU A 1 444 ? 1.066 -12.797 22.797 1 41.34 444 LEU A C 1
ATOM 3489 O O . LEU A 1 444 ? 1.07 -13.07 24 1 41.34 444 LEU A O 1
ATOM 3493 N N . ASN A 1 445 ? 0.988 -11.672 22.406 1 37.25 445 ASN A N 1
ATOM 3494 C CA . ASN A 1 445 ? 0.933 -10.641 23.438 1 37.25 445 ASN A CA 1
ATOM 3495 C C . ASN A 1 445 ? -0.507 -10.305 23.828 1 37.25 445 ASN A C 1
ATOM 3497 O O . ASN A 1 445 ? -0.781 -9.227 24.344 1 37.25 445 ASN A O 1
ATOM 3501 N N . SER A 1 446 ? -1.415 -11.094 23.344 1 35.84 446 SER A N 1
ATOM 3502 C CA . SER A 1 446 ? -2.719 -10.875 23.953 1 35.84 446 SER A CA 1
ATOM 3503 C C . SER A 1 446 ? -2.725 -11.328 25.422 1 35.84 446 SER A C 1
ATOM 3505 O O . SER A 1 446 ? -2.395 -12.477 25.719 1 35.84 446 SER A O 1
ATOM 3507 N N . PRO A 1 447 ? -2.738 -10.422 26.359 1 31.09 447 PRO A N 1
ATOM 3508 C CA . PRO A 1 447 ? -2.828 -10.883 27.75 1 31.09 447 PRO A CA 1
ATOM 3509 C C . PRO A 1 447 ? -3.994 -11.844 27.969 1 31.09 447 PRO A C 1
ATOM 3511 O O . PRO A 1 447 ? -5.082 -11.641 27.438 1 31.09 447 PRO A O 1
ATOM 3514 N N . ALA A 1 448 ? -3.783 -13.07 28.328 1 30.17 448 ALA A N 1
ATOM 3515 C CA . ALA A 1 448 ? -4.773 -13.945 28.953 1 30.17 448 ALA A CA 1
ATOM 3516 C C . ALA A 1 448 ? -5.543 -13.219 30.047 1 30.17 448 ALA A C 1
ATOM 3518 O O . ALA A 1 448 ? -4.945 -12.656 30.969 1 30.17 448 ALA A O 1
ATOM 3519 N N . LYS A 1 449 ? -6.789 -12.852 29.828 1 31.33 449 LYS A N 1
ATOM 3520 C CA . LYS A 1 449 ? -7.73 -12.445 30.875 1 31.33 449 LYS A CA 1
ATOM 3521 C C . LYS A 1 449 ? -7.578 -13.305 32.125 1 31.33 449 LYS A C 1
ATOM 3523 O O . LYS A 1 449 ? -7.723 -14.523 32.062 1 31.33 449 LYS A O 1
ATOM 3528 N N . ALA A 1 450 ? -6.988 -12.875 33.188 1 31.14 450 ALA A N 1
ATOM 3529 C CA . ALA A 1 450 ? -7.117 -13.391 34.531 1 31.14 450 ALA A CA 1
ATOM 3530 C C . ALA A 1 450 ? -8.586 -13.547 34.938 1 31.14 450 ALA A C 1
ATOM 3532 O O . ALA A 1 450 ? -9.344 -12.578 34.938 1 31.14 450 ALA A O 1
ATOM 3533 N N . ASN A 1 451 ? -9.219 -14.617 34.625 1 27.12 451 ASN A N 1
ATOM 3534 C CA . ASN A 1 451 ? -10.445 -15.047 35.281 1 27.12 451 ASN A CA 1
ATOM 3535 C C . ASN A 1 451 ? -10.328 -14.961 36.812 1 27.12 451 ASN A C 1
ATOM 3537 O O . ASN A 1 451 ? -9.523 -15.672 37.406 1 27.12 451 ASN A O 1
ATOM 3541 N N . SER A 1 452 ? -10.336 -13.742 37.438 1 28.72 452 SER A N 1
ATOM 3542 C CA . SER A 1 452 ? -10.641 -13.633 38.844 1 28.72 452 SER A CA 1
ATOM 3543 C C . SER A 1 452 ? -11.938 -14.352 39.188 1 28.72 452 SER A C 1
ATOM 3545 O O . SER A 1 452 ? -13.008 -13.969 38.719 1 28.72 452 SER A O 1
ATOM 3547 N N . MET A 1 453 ? -11.898 -15.648 39.375 1 24.08 453 MET A N 1
ATOM 3548 C CA . MET A 1 453 ? -12.875 -16.406 40.156 1 24.08 453 MET A CA 1
ATOM 3549 C C . MET A 1 453 ? -13 -15.852 41.562 1 24.08 453 MET A C 1
ATOM 3551 O O . MET A 1 453 ? -12.102 -16.031 42.375 1 24.08 453 MET A O 1
ATOM 3555 N N . GLU A 1 454 ? -13.367 -14.578 41.781 1 22.83 454 GLU A N 1
ATOM 3556 C CA . GLU A 1 454 ? -13.984 -14.367 43.094 1 22.83 454 GLU A CA 1
ATOM 3557 C C . GLU A 1 454 ? -15.234 -15.219 43.25 1 22.83 454 GLU A C 1
ATOM 3559 O O . GLU A 1 454 ? -16.172 -15.117 42.469 1 22.83 454 GLU A O 1
ATOM 3564 N N . LYS A 1 455 ? -14.914 -16.266 44 1 17.81 455 LYS A N 1
ATOM 3565 C CA . LYS A 1 455 ? -15.844 -16.703 45.031 1 17.81 455 LYS A CA 1
ATOM 3566 C C . LYS A 1 455 ? -15.883 -15.719 46.188 1 17.81 455 LYS A C 1
ATOM 3568 O O . LYS A 1 455 ? -14.852 -15.172 46.594 1 17.81 455 LYS A O 1
ATOM 3573 N N . MET B 1 1 ? 11.109 13.484 31.609 1 19.69 1 MET B N 1
ATOM 3574 C CA . MET B 1 1 ? 11.164 14.18 30.328 1 19.69 1 MET B CA 1
ATOM 3575 C C . MET B 1 1 ? 11.453 13.203 29.188 1 19.69 1 MET B C 1
ATOM 3577 O O . MET B 1 1 ? 12.594 12.781 29 1 19.69 1 MET B O 1
ATOM 3581 N N . LEU B 1 2 ? 10.602 12.305 28.953 1 20.36 2 LEU B N 1
ATOM 3582 C CA . LEU B 1 2 ? 10.812 11.148 28.094 1 20.36 2 LEU B CA 1
ATOM 3583 C C . LEU B 1 2 ? 10.977 11.578 26.641 1 20.36 2 LEU B C 1
ATOM 3585 O O . LEU B 1 2 ? 10.07 12.188 26.062 1 20.36 2 LEU B O 1
ATOM 3589 N N . LYS B 1 3 ? 12.234 12.055 26.328 1 21.3 3 LYS B N 1
ATOM 3590 C CA . LYS B 1 3 ? 12.766 12.352 25 1 21.3 3 LYS B CA 1
ATOM 3591 C C . LYS B 1 3 ? 12.32 11.305 23.984 1 21.3 3 LYS B C 1
ATOM 3593 O O . LYS B 1 3 ? 12.711 10.141 24.078 1 21.3 3 LYS B O 1
ATOM 3598 N N . PHE B 1 4 ? 11.086 11.352 23.719 1 22.95 4 PHE B N 1
ATOM 3599 C CA . PHE B 1 4 ? 10.742 10.547 22.547 1 22.95 4 PHE B CA 1
ATOM 3600 C C . PHE B 1 4 ? 11.648 10.891 21.375 1 22.95 4 PHE B C 1
ATOM 3602 O O . PHE B 1 4 ? 11.617 12.016 20.875 1 22.95 4 PHE B O 1
ATOM 3609 N N . LYS B 1 5 ? 12.859 10.5 21.453 1 25.75 5 LYS B N 1
ATOM 3610 C CA . LYS B 1 5 ? 13.812 10.586 20.344 1 25.75 5 LYS B CA 1
ATOM 3611 C C . LYS B 1 5 ? 13.172 10.133 19.031 1 25.75 5 LYS B C 1
ATOM 3613 O O . LYS B 1 5 ? 12.617 9.031 18.953 1 25.75 5 LYS B O 1
ATOM 3618 N N . TYR B 1 6 ? 12.602 11.055 18.406 1 25.08 6 TYR B N 1
ATOM 3619 C CA . TYR B 1 6 ? 12.359 10.766 16.984 1 25.08 6 TYR B CA 1
ATOM 3620 C C . TYR B 1 6 ? 13.5 9.953 16.391 1 25.08 6 TYR B C 1
ATOM 3622 O O . TYR B 1 6 ? 14.664 10.352 16.469 1 25.08 6 TYR B O 1
ATOM 3630 N N . VAL B 1 7 ? 13.57 8.75 16.781 1 29.05 7 VAL B N 1
ATOM 3631 C CA . VAL B 1 7 ? 14.562 7.941 16.078 1 29.05 7 VAL B CA 1
ATOM 3632 C C . VAL B 1 7 ? 14.711 8.445 14.648 1 29.05 7 VAL B C 1
ATOM 3634 O O . VAL B 1 7 ? 13.742 8.461 13.883 1 29.05 7 VAL B O 1
ATOM 3637 N N . SER B 1 8 ? 15.508 9.438 14.445 1 30.33 8 SER B N 1
ATOM 3638 C CA . SER B 1 8 ? 16.109 9.734 13.148 1 30.33 8 SER B CA 1
ATOM 3639 C C . SER B 1 8 ? 16.094 8.516 12.234 1 30.33 8 SER B C 1
ATOM 3641 O O . SER B 1 8 ? 16.094 7.379 12.703 1 30.33 8 SER B O 1
ATOM 3643 N N . GLN B 1 9 ? 15.461 8.594 11.047 1 36 9 GLN B N 1
ATOM 3644 C CA . GLN B 1 9 ? 15.617 7.633 9.961 1 36 9 GLN B CA 1
ATOM 3645 C C . GLN B 1 9 ? 16.969 6.934 10.031 1 36 9 GLN B C 1
ATOM 3647 O O . GLN B 1 9 ? 18.016 7.562 9.82 1 36 9 GLN B O 1
ATOM 3652 N N . GLY B 1 10 ? 17.266 6.285 10.977 1 36 10 GLY B N 1
ATOM 3653 C CA . GLY B 1 10 ? 18.516 5.531 11.039 1 36 10 GLY B CA 1
ATOM 3654 C C . GLY B 1 10 ? 19.078 5.207 9.664 1 36 10 GLY B C 1
ATOM 3655 O O . GLY B 1 10 ? 18.328 5.16 8.68 1 36 10 GLY B O 1
ATOM 3656 N N . ASN B 1 11 ? 20.375 5.5 9.469 1 39.16 11 ASN B N 1
ATOM 3657 C CA . ASN B 1 11 ? 21.281 5.219 8.359 1 39.16 11 ASN B CA 1
ATOM 3658 C C . ASN B 1 11 ? 20.969 3.873 7.715 1 39.16 11 ASN B C 1
ATOM 3660 O O . ASN B 1 11 ? 21.562 2.857 8.062 1 39.16 11 ASN B O 1
ATOM 3664 N N . GLN B 1 12 ? 19.75 3.535 7.621 1 47.56 12 GLN B N 1
ATOM 3665 C CA . GLN B 1 12 ? 19.766 2.311 6.832 1 47.56 12 GLN B CA 1
ATOM 3666 C C . GLN B 1 12 ? 20.562 2.49 5.547 1 47.56 12 GLN B C 1
ATOM 3668 O O . GLN B 1 12 ? 20.438 3.516 4.871 1 47.56 12 GLN B O 1
ATOM 3673 N N . PRO B 1 13 ? 21.578 1.896 5.473 1 51.16 13 PRO B N 1
ATOM 3674 C CA . PRO B 1 13 ? 22.422 1.998 4.273 1 51.16 13 PRO B CA 1
ATOM 3675 C C . PRO B 1 13 ? 21.594 2.09 2.988 1 51.16 13 PRO B C 1
ATOM 3677 O O . PRO B 1 13 ? 20.484 1.548 2.914 1 51.16 13 PRO B O 1
ATOM 3680 N N . SER B 1 14 ? 21.828 3.188 2.277 1 59.75 14 SER B N 1
ATOM 3681 C CA . SER B 1 14 ? 21.234 3.41 0.958 1 59.75 14 SER B CA 1
ATOM 3682 C C . SER B 1 14 ? 21.203 2.117 0.149 1 59.75 14 SER B C 1
ATOM 3684 O O . SER B 1 14 ? 22.203 1.415 0.037 1 59.75 14 SER B O 1
ATOM 3686 N N . LEU B 1 15 ? 20.062 1.573 0.016 1 64.81 15 LEU B N 1
ATOM 3687 C CA . LEU B 1 15 ? 19.859 0.369 -0.784 1 64.81 15 LEU B CA 1
ATOM 3688 C C . LEU B 1 15 ? 20.344 0.586 -2.219 1 64.81 15 LEU B C 1
ATOM 3690 O O . LEU B 1 15 ? 20.188 1.679 -2.77 1 64.81 15 LEU B O 1
ATOM 3694 N N . SER B 1 16 ? 21.297 -0.16 -2.498 1 69 16 SER B N 1
ATOM 3695 C CA . SER B 1 16 ? 21.766 -0.228 -3.879 1 69 16 SER B CA 1
ATOM 3696 C C . SER B 1 16 ? 20.938 -1.207 -4.695 1 69 16 SER B C 1
ATOM 3698 O O . SER B 1 16 ? 20.438 -2.203 -4.164 1 69 16 SER B O 1
ATOM 3700 N N . PRO B 1 17 ? 20.547 -0.728 -5.871 1 69.94 17 PRO B N 1
ATOM 3701 C CA . PRO B 1 17 ? 19.891 -1.676 -6.773 1 69.94 17 PRO B CA 1
ATOM 3702 C C . PRO B 1 17 ? 20.641 -2.998 -6.895 1 69.94 17 PRO B C 1
ATOM 3704 O O . PRO B 1 17 ? 20.094 -3.988 -7.375 1 69.94 17 PRO B O 1
ATOM 3707 N N . LEU B 1 18 ? 21.734 -2.986 -6.254 1 80.12 18 LEU B N 1
ATOM 3708 C CA . LEU B 1 18 ? 22.562 -4.176 -6.375 1 80.12 18 LEU B CA 1
ATOM 3709 C C . LEU B 1 18 ? 22.406 -5.074 -5.156 1 80.12 18 LEU B C 1
ATOM 3711 O O . LEU B 1 18 ? 22.938 -6.188 -5.125 1 80.12 18 LEU B O 1
ATOM 3715 N N . ASP B 1 19 ? 21.594 -4.609 -4.23 1 91.25 19 ASP B N 1
ATOM 3716 C CA . ASP B 1 19 ? 21.344 -5.434 -3.049 1 91.25 19 ASP B CA 1
ATOM 3717 C C . ASP B 1 19 ? 20.5 -6.656 -3.398 1 91.25 19 ASP B C 1
ATOM 3719 O O . ASP B 1 19 ? 19.719 -6.625 -4.352 1 91.25 19 ASP B O 1
ATOM 3723 N N . PRO B 1 20 ? 20.766 -7.75 -2.584 1 95.88 20 PRO B N 1
ATOM 3724 C CA . PRO B 1 20 ? 19.938 -8.93 -2.797 1 95.88 20 PRO B CA 1
ATOM 3725 C C . PRO B 1 20 ? 18.438 -8.617 -2.738 1 95.88 20 PRO B C 1
ATOM 3727 O O . PRO B 1 20 ? 18.016 -7.746 -1.97 1 95.88 20 PRO B O 1
ATOM 3730 N N . ILE B 1 21 ? 17.656 -9.281 -3.525 1 96.31 21 ILE B N 1
ATOM 3731 C CA . ILE B 1 21 ? 16.219 -9.062 -3.594 1 96.31 21 ILE B CA 1
ATOM 3732 C C . ILE B 1 21 ? 15.602 -9.266 -2.211 1 96.31 21 ILE B C 1
ATOM 3734 O O . ILE B 1 21 ? 14.656 -8.57 -1.838 1 96.31 21 ILE B O 1
ATOM 3738 N N . THR B 1 22 ? 16.188 -10.188 -1.414 1 95.5 22 THR B N 1
ATOM 3739 C CA . THR B 1 22 ? 15.68 -10.469 -0.075 1 95.5 22 THR B CA 1
ATOM 3740 C C . THR B 1 22 ? 15.797 -9.234 0.817 1 95.5 22 THR B C 1
ATOM 3742 O O . THR B 1 22 ? 14.891 -8.938 1.598 1 95.5 22 THR B O 1
ATOM 3745 N N . ILE B 1 23 ? 16.891 -8.516 0.671 1 95.25 23 ILE B N 1
ATOM 3746 C CA . ILE B 1 23 ? 17.109 -7.309 1.462 1 95.25 23 ILE B CA 1
ATOM 3747 C C . ILE B 1 23 ? 16.172 -6.199 0.991 1 95.25 23 ILE B C 1
ATOM 3749 O O . ILE B 1 23 ? 15.594 -5.48 1.808 1 95.25 23 ILE B O 1
ATOM 3753 N N . ARG B 1 24 ? 16.016 -6.078 -0.262 1 95.19 24 ARG B N 1
ATOM 3754 C CA . ARG B 1 24 ? 15.102 -5.082 -0.825 1 95.19 24 ARG B CA 1
ATOM 3755 C C . ARG B 1 24 ? 13.656 -5.363 -0.409 1 95.19 24 ARG B C 1
ATOM 3757 O O . ARG B 1 24 ? 12.898 -4.434 -0.131 1 95.19 24 ARG B O 1
ATOM 3764 N N . SER B 1 25 ? 13.32 -6.664 -0.339 1 95.44 25 SER B N 1
ATOM 3765 C CA . SER B 1 25 ? 11.992 -7.051 0.13 1 95.44 25 SER B CA 1
ATOM 3766 C C . SER B 1 25 ? 11.789 -6.652 1.589 1 95.44 25 SER B C 1
ATOM 3768 O O . SER B 1 25 ? 10.688 -6.258 1.979 1 95.44 25 SER B O 1
ATOM 3770 N N . SER B 1 26 ? 12.828 -6.777 2.344 1 94.19 26 SER B N 1
ATOM 3771 C CA . SER B 1 26 ? 12.75 -6.379 3.744 1 94.19 26 SER B CA 1
ATOM 3772 C C . SER B 1 26 ? 12.5 -4.879 3.877 1 94.19 26 SER B C 1
ATOM 3774 O O . SER B 1 26 ? 11.711 -4.445 4.723 1 94.19 26 SER B O 1
ATOM 3776 N N . ARG B 1 27 ? 13.148 -4.105 3.062 1 93.44 27 ARG B N 1
ATOM 3777 C CA . ARG B 1 27 ? 12.938 -2.662 3.062 1 93.44 27 ARG B CA 1
ATOM 3778 C C . ARG B 1 27 ? 11.523 -2.318 2.619 1 93.44 27 ARG B C 1
ATOM 3780 O O . ARG B 1 27 ? 10.883 -1.433 3.191 1 93.44 27 ARG B O 1
ATOM 3787 N N . LEU B 1 28 ? 11.078 -3.021 1.597 1 95.25 28 LEU B N 1
ATOM 3788 C CA . LEU B 1 28 ? 9.711 -2.822 1.123 1 95.25 28 LEU B CA 1
ATOM 3789 C C . LEU B 1 28 ? 8.703 -3.141 2.223 1 95.25 28 LEU B C 1
ATOM 3791 O O . LEU B 1 28 ? 7.695 -2.447 2.361 1 95.25 28 LEU B O 1
ATOM 3795 N N . ASN B 1 29 ? 9.008 -4.176 2.971 1 94.94 29 ASN B N 1
ATOM 3796 C CA . ASN B 1 29 ? 8.148 -4.52 4.102 1 94.94 29 ASN B CA 1
ATOM 3797 C C . ASN B 1 29 ? 8.086 -3.385 5.117 1 94.94 29 ASN B C 1
ATOM 3799 O O . ASN B 1 29 ? 7.023 -3.121 5.691 1 94.94 29 ASN B O 1
ATOM 3803 N N . GLN B 1 30 ? 9.188 -2.713 5.355 1 93.19 30 GLN B N 1
ATOM 3804 C CA . GLN B 1 30 ? 9.227 -1.586 6.277 1 93.19 30 GLN B CA 1
ATOM 3805 C C . GLN B 1 30 ? 8.375 -0.428 5.77 1 93.19 30 GLN B C 1
ATOM 3807 O O . GLN B 1 30 ? 7.75 0.284 6.559 1 93.19 30 GLN B O 1
ATOM 3812 N N . VAL B 1 31 ? 8.367 -0.24 4.473 1 94.06 31 VAL B N 1
ATOM 3813 C CA . VAL B 1 31 ? 7.508 0.778 3.873 1 94.06 31 VAL B CA 1
ATOM 3814 C C . VAL B 1 31 ? 6.043 0.444 4.141 1 94.06 31 VAL B C 1
ATOM 3816 O O . VAL B 1 31 ? 5.27 1.305 4.57 1 94.06 31 VAL B O 1
ATOM 3819 N N . PHE B 1 32 ? 5.691 -0.84 3.961 1 95.12 32 PHE B N 1
ATOM 3820 C CA . PHE B 1 32 ? 4.316 -1.28 4.164 1 95.12 32 PHE B CA 1
ATOM 3821 C C . PHE B 1 32 ? 3.92 -1.143 5.629 1 95.12 32 PHE B C 1
ATOM 3823 O O . PHE B 1 32 ? 2.756 -0.875 5.941 1 95.12 32 PHE B O 1
ATOM 3830 N N . GLN B 1 33 ? 4.895 -1.245 6.48 1 92.62 33 GLN B N 1
ATOM 3831 C CA . GLN B 1 33 ? 4.625 -1.17 7.914 1 92.62 33 GLN B CA 1
ATOM 3832 C C . GLN B 1 33 ? 4.531 0.28 8.383 1 92.62 33 GLN B C 1
ATOM 3834 O O . GLN B 1 33 ? 4.16 0.546 9.523 1 92.62 33 GLN B O 1
ATOM 3839 N N . GLY B 1 34 ? 4.895 1.19 7.543 1 91.06 34 GLY B N 1
ATOM 3840 C CA . GLY B 1 34 ? 4.848 2.6 7.895 1 91.06 34 GLY B CA 1
ATOM 3841 C C . GLY B 1 34 ? 6.082 3.068 8.648 1 91.06 34 GLY B C 1
ATOM 3842 O O . GLY B 1 34 ? 6.078 4.145 9.25 1 91.06 34 GLY B O 1
ATOM 3843 N N . ARG B 1 35 ? 7.105 2.277 8.602 1 87.25 35 ARG B N 1
ATOM 3844 C CA . ARG B 1 35 ? 8.32 2.6 9.344 1 87.25 35 ARG B CA 1
ATOM 3845 C C . ARG B 1 35 ? 9.258 3.465 8.5 1 87.25 35 ARG B C 1
ATOM 3847 O O . ARG B 1 35 ? 10.07 4.211 9.047 1 87.25 35 ARG B O 1
ATOM 3854 N N . VAL B 1 36 ? 9.094 3.252 7.172 1 85.5 36 VAL B N 1
ATOM 3855 C CA . VAL B 1 36 ? 9.953 3.99 6.254 1 85.5 36 VAL B CA 1
ATOM 3856 C C . VAL B 1 36 ? 9.102 4.664 5.18 1 85.5 36 VAL B C 1
ATOM 3858 O O . VAL B 1 36 ? 8.078 4.121 4.758 1 85.5 36 VAL B O 1
ATOM 3861 N N . SER B 1 37 ? 9.5 5.871 4.922 1 84.06 37 SER B N 1
ATOM 3862 C CA . SER B 1 37 ? 8.914 6.566 3.779 1 84.06 37 SER B CA 1
ATOM 3863 C C . SER B 1 37 ? 9.938 6.758 2.668 1 84.06 37 SER B C 1
ATOM 3865 O O . SER B 1 37 ? 11.141 6.797 2.926 1 84.06 37 SER B O 1
ATOM 3867 N N . LEU B 1 38 ? 9.375 6.852 1.547 1 85.5 38 LEU B N 1
ATOM 3868 C CA . LEU B 1 38 ? 10.211 7.012 0.364 1 85.5 38 LEU B CA 1
ATOM 3869 C C . LEU B 1 38 ? 10.43 8.484 0.045 1 85.5 38 LEU B C 1
ATOM 3871 O O . LEU B 1 38 ? 9.469 9.266 0.019 1 85.5 38 LEU B O 1
ATOM 3875 N N . CYS B 1 39 ? 11.406 9.195 0.366 1 71.69 39 CYS B N 1
ATOM 3876 C CA . CYS B 1 39 ? 11.57 10.641 0.235 1 71.69 39 CYS B CA 1
ATOM 3877 C C . CYS B 1 39 ? 12.578 10.977 -0.862 1 71.69 39 CYS B C 1
ATOM 3879 O O . CYS B 1 39 ? 12.664 12.125 -1.3 1 71.69 39 CYS B O 1
ATOM 3881 N N . GLY B 1 40 ? 13.031 10.273 -1.604 1 57.12 40 GLY B N 1
ATOM 3882 C CA . GLY B 1 40 ? 14.125 10.594 -2.506 1 57.12 40 GLY B CA 1
ATOM 3883 C C . GLY B 1 40 ? 15.328 11.18 -1.795 1 57.12 40 GLY B C 1
ATOM 3884 O O . GLY B 1 40 ? 15.25 11.539 -0.616 1 57.12 40 GLY B O 1
ATOM 3885 N N . GLN B 1 41 ? 16.609 11.219 -2.172 1 49.56 41 GLN B N 1
ATOM 3886 C CA . GLN B 1 41 ? 17.859 11.719 -1.614 1 49.56 41 GLN B CA 1
ATOM 3887 C C . GLN B 1 41 ? 17.75 13.195 -1.254 1 49.56 41 GLN B C 1
ATOM 3889 O O . GLN B 1 41 ? 18.422 13.672 -0.339 1 49.56 41 GLN B O 1
ATOM 3894 N N . GLN B 1 42 ? 16.953 13.992 -1.994 1 46 42 GLN B N 1
ATOM 3895 C CA . GLN B 1 42 ? 17.078 15.438 -1.89 1 46 42 GLN B CA 1
ATOM 3896 C C . GLN B 1 42 ? 15.961 16.031 -1.036 1 46 42 GLN B C 1
ATOM 3898 O O . GLN B 1 42 ? 15.695 17.234 -1.083 1 46 42 GLN B O 1
ATOM 3903 N N . GLY B 1 43 ? 15.328 15.148 -0.067 1 50.25 43 GLY B N 1
ATOM 3904 C CA . GLY B 1 43 ? 14.398 15.797 0.841 1 50.25 43 GLY B CA 1
ATOM 3905 C C . GLY B 1 43 ? 13.047 16.078 0.208 1 50.25 43 GLY B C 1
ATOM 3906 O O . GLY B 1 43 ? 12.336 17 0.634 1 50.25 43 GLY B O 1
ATOM 3907 N N . GLY B 1 44 ? 12.797 15.586 -0.95 1 56.19 44 GLY B N 1
ATOM 3908 C CA . GLY B 1 44 ? 11.555 15.867 -1.646 1 56.19 44 GLY B CA 1
ATOM 3909 C C . GLY B 1 44 ? 10.336 15.266 -0.967 1 56.19 44 GLY B C 1
ATOM 3910 O O . GLY B 1 44 ? 10.367 14.984 0.232 1 56.19 44 GLY B O 1
ATOM 3911 N N . CYS B 1 45 ? 9.188 15.234 -1.616 1 68.56 45 CYS B N 1
ATOM 3912 C CA . CYS B 1 45 ? 7.895 14.734 -1.173 1 68.56 45 CYS B CA 1
ATOM 3913 C C . CYS B 1 45 ? 7.977 13.258 -0.803 1 68.56 45 CYS B C 1
ATOM 3915 O O . CYS B 1 45 ? 8.688 12.484 -1.457 1 68.56 45 CYS B O 1
ATOM 3917 N N . THR B 1 46 ? 7.512 12.984 0.369 1 81.25 46 THR B N 1
ATOM 3918 C CA . THR B 1 46 ? 7.559 11.641 0.934 1 81.25 46 THR B CA 1
ATOM 3919 C C . THR B 1 46 ? 6.332 10.828 0.519 1 81.25 46 THR B C 1
ATOM 3921 O O . THR B 1 46 ? 5.246 11.391 0.341 1 81.25 46 THR B O 1
ATOM 3924 N N . LEU B 1 47 ? 6.629 9.617 0.157 1 89.25 47 LEU B N 1
ATOM 3925 C CA . LEU B 1 47 ? 5.566 8.68 -0.186 1 89.25 47 LEU B CA 1
ATOM 3926 C C . LEU B 1 47 ? 5.594 7.461 0.735 1 89.25 47 LEU B C 1
ATOM 3928 O O . LEU B 1 47 ? 6.629 6.801 0.863 1 89.25 47 LEU B O 1
ATOM 3932 N N . GLY B 1 48 ? 4.527 7.266 1.453 1 91.56 48 GLY B N 1
ATOM 3933 C CA . GLY B 1 48 ? 4.398 6.102 2.316 1 91.56 48 GLY B CA 1
ATOM 3934 C C . GLY B 1 48 ? 3.26 5.188 1.916 1 91.56 48 GLY B C 1
ATOM 3935 O O . GLY B 1 48 ? 2.695 5.328 0.829 1 91.56 48 GLY B O 1
ATOM 3936 N N . ARG B 1 49 ? 2.957 4.281 2.748 1 94.44 49 ARG B N 1
ATOM 3937 C CA . ARG B 1 49 ? 1.938 3.275 2.457 1 94.44 49 ARG B CA 1
ATOM 3938 C C . ARG B 1 49 ? 0.58 3.926 2.219 1 94.44 49 ARG B C 1
ATOM 3940 O O . ARG B 1 49 ? -0.218 3.434 1.419 1 94.44 49 ARG B O 1
ATOM 3947 N N . GLU B 1 50 ? 0.348 5.016 2.896 1 95.06 50 GLU B N 1
ATOM 3948 C CA . GLU B 1 50 ? -0.908 5.723 2.67 1 95.06 50 GLU B CA 1
ATOM 3949 C C . GLU B 1 50 ? -0.985 6.266 1.245 1 95.06 50 GLU B C 1
ATOM 3951 O O . GLU B 1 50 ? -2.055 6.266 0.633 1 95.06 50 GLU B O 1
ATOM 3956 N N . GLY B 1 51 ? 0.161 6.734 0.811 1 94.94 51 GLY B N 1
ATOM 3957 C CA . GLY B 1 51 ? 0.21 7.219 -0.559 1 94.94 51 GLY B CA 1
ATOM 3958 C C . GLY B 1 51 ? -0.086 6.137 -1.584 1 94.94 51 GLY B C 1
ATOM 3959 O O . GLY B 1 51 ? -0.696 6.41 -2.621 1 94.94 51 GLY B O 1
ATOM 3960 N N . LEU B 1 52 ? 0.337 4.934 -1.373 1 96.69 52 LEU B N 1
ATOM 3961 C CA . LEU B 1 52 ? 0.051 3.809 -2.258 1 96.69 52 LEU B CA 1
ATOM 3962 C C . LEU B 1 52 ? -1.451 3.562 -2.355 1 96.69 52 LEU B C 1
ATOM 3964 O O . LEU B 1 52 ? -1.986 3.389 -3.453 1 96.69 52 LEU B O 1
ATOM 3968 N N . LEU B 1 53 ? -2.062 3.568 -1.221 1 96.69 53 LEU B N 1
ATOM 3969 C CA . LEU B 1 53 ? -3.508 3.385 -1.145 1 96.69 53 LEU B CA 1
ATOM 3970 C C . LEU B 1 53 ? -4.234 4.477 -1.919 1 96.69 53 LEU B C 1
ATOM 3972 O O . LEU B 1 53 ? -5.148 4.191 -2.695 1 96.69 53 LEU B O 1
ATOM 3976 N N . GLU B 1 54 ? -3.818 5.703 -1.729 1 96.81 54 GLU B N 1
ATOM 3977 C CA . GLU B 1 54 ? -4.457 6.832 -2.393 1 96.81 54 GLU B CA 1
ATOM 3978 C C . GLU B 1 54 ? -4.297 6.746 -3.908 1 96.81 54 GLU B C 1
ATOM 3980 O O . GLU B 1 54 ? -5.215 7.09 -4.656 1 96.81 54 GLU B O 1
ATOM 3985 N N . ALA B 1 55 ? -3.156 6.316 -4.293 1 97.19 55 ALA B N 1
ATOM 3986 C CA . ALA B 1 55 ? -2.887 6.219 -5.727 1 97.19 55 ALA B CA 1
ATOM 3987 C C . ALA B 1 55 ? -3.838 5.23 -6.398 1 97.19 55 ALA B C 1
ATOM 3989 O O . ALA B 1 55 ? -4.34 5.488 -7.492 1 97.19 55 ALA B O 1
ATOM 3990 N N . LEU B 1 56 ? -4.066 4.094 -5.781 1 97.56 56 LEU B N 1
ATOM 3991 C CA . LEU B 1 56 ? -5.008 3.119 -6.32 1 97.56 56 LEU B CA 1
ATOM 3992 C C . LEU B 1 56 ? -6.402 3.723 -6.445 1 97.56 56 LEU B C 1
ATOM 3994 O O . LEU B 1 56 ? -7.066 3.553 -7.473 1 97.56 56 LEU B O 1
ATOM 3998 N N . LEU B 1 57 ? -6.797 4.402 -5.422 1 97.12 57 LEU B N 1
ATOM 3999 C CA . LEU B 1 57 ? -8.141 4.977 -5.422 1 97.12 57 LEU B CA 1
ATOM 4000 C C . LEU B 1 57 ? -8.266 6.055 -6.492 1 97.12 57 LEU B C 1
ATOM 4002 O O . LEU B 1 57 ? -9.305 6.156 -7.152 1 97.12 57 LEU B O 1
ATOM 4006 N N . MET B 1 58 ? -7.211 6.855 -6.625 1 96.5 58 MET B N 1
ATOM 4007 C CA . MET B 1 58 ? -7.223 7.887 -7.66 1 96.5 58 MET B CA 1
ATOM 4008 C C . MET B 1 58 ? -7.254 7.262 -9.047 1 96.5 58 MET B C 1
ATOM 4010 O O . MET B 1 58 ? -7.996 7.719 -9.922 1 96.5 58 MET B O 1
ATOM 4014 N N . LEU B 1 59 ? -6.457 6.207 -9.266 1 97.19 59 LEU B N 1
ATOM 4015 C CA . LEU B 1 59 ? -6.457 5.488 -10.539 1 97.19 59 LEU B CA 1
ATOM 4016 C C . LEU B 1 59 ? -7.836 4.906 -10.836 1 97.19 59 LEU B C 1
ATOM 4018 O O . LEU B 1 59 ? -8.344 5.051 -11.945 1 97.19 59 LEU B O 1
ATOM 4022 N N . TYR B 1 60 ? -8.422 4.254 -9.883 1 97 60 TYR B N 1
ATOM 4023 C CA . TYR B 1 60 ? -9.727 3.637 -10.047 1 97 60 TYR B CA 1
ATOM 4024 C C . TYR B 1 60 ? -10.789 4.68 -10.391 1 97 60 TYR B C 1
ATOM 4026 O O . TYR B 1 60 ? -11.625 4.457 -11.266 1 97 60 TYR B O 1
ATOM 4034 N N . ARG B 1 61 ? -10.727 5.836 -9.695 1 95.44 61 ARG B N 1
ATOM 4035 C CA . ARG B 1 61 ? -11.688 6.906 -9.945 1 95.44 61 ARG B CA 1
ATOM 4036 C C . ARG B 1 61 ? -11.57 7.43 -11.375 1 95.44 61 ARG B C 1
ATOM 4038 O O . ARG B 1 61 ? -12.578 7.633 -12.047 1 95.44 61 ARG B O 1
ATOM 4045 N N . GLU B 1 62 ? -10.375 7.676 -11.789 1 95.19 62 GLU B N 1
ATOM 4046 C CA . GLU B 1 62 ? -10.164 8.117 -13.164 1 95.19 62 GLU B CA 1
ATOM 4047 C C . GLU B 1 62 ? -10.672 7.082 -14.164 1 95.19 62 GLU B C 1
ATOM 4049 O O . GLU B 1 62 ? -11.344 7.43 -15.141 1 95.19 62 GLU B O 1
ATOM 4054 N N . CYS B 1 63 ? -10.352 5.824 -13.898 1 96.38 63 CYS B N 1
ATOM 4055 C CA . CYS B 1 63 ? -10.703 4.734 -14.805 1 96.38 63 CYS B CA 1
ATOM 4056 C C . CYS B 1 63 ? -12.211 4.523 -14.828 1 96.38 63 CYS B C 1
ATOM 4058 O O . CYS B 1 63 ? -12.75 3.977 -15.797 1 96.38 63 CYS B O 1
ATOM 4060 N N . SER B 1 64 ? -12.875 4.965 -13.82 1 96 64 SER B N 1
ATOM 4061 C CA . SER B 1 64 ? -14.312 4.742 -13.719 1 96 64 SER B CA 1
ATOM 4062 C C . SER B 1 64 ? -15.094 5.77 -14.531 1 96 64 SER B C 1
ATOM 4064 O O . SER B 1 64 ? -16.328 5.727 -14.578 1 96 64 SER B O 1
ATOM 4066 N N . SER B 1 65 ? -14.445 6.691 -15.156 1 93.62 65 SER B N 1
ATOM 4067 C CA . SER B 1 65 ? -15.125 7.652 -16.016 1 93.62 65 SER B CA 1
ATOM 4068 C C . SER B 1 65 ? -15.711 6.977 -17.25 1 93.62 65 SER B C 1
ATOM 4070 O O . SER B 1 65 ? -15.125 6.035 -17.781 1 93.62 65 SER B O 1
ATOM 4072 N N . PRO B 1 66 ? -16.812 7.469 -17.719 1 92.56 66 PRO B N 1
ATOM 4073 C CA . PRO B 1 66 ? -17.438 6.859 -18.906 1 92.56 66 PRO B CA 1
ATOM 4074 C C . PRO B 1 66 ? -16.5 6.832 -20.109 1 92.56 66 PRO B C 1
ATOM 4076 O O . PRO B 1 66 ? -16.5 5.859 -20.859 1 92.56 66 PRO B O 1
ATOM 4079 N N . ALA B 1 67 ? -15.75 7.84 -20.297 1 91.56 67 ALA B N 1
ATOM 4080 C CA . ALA B 1 67 ? -14.852 7.93 -21.453 1 91.56 67 ALA B CA 1
ATOM 4081 C C . ALA B 1 67 ? -13.781 6.836 -21.391 1 91.56 67 ALA B C 1
ATOM 4083 O O . ALA B 1 67 ? -13.523 6.172 -22.406 1 91.56 67 ALA B O 1
ATOM 4084 N N . LEU B 1 68 ? -13.195 6.594 -20.25 1 94.31 68 LEU B N 1
ATOM 4085 C CA . LEU B 1 68 ? -12.109 5.629 -20.141 1 94.31 68 LEU B CA 1
ATOM 4086 C C . LEU B 1 68 ? -12.656 4.203 -20.094 1 94.31 68 LEU B C 1
ATOM 4088 O O . LEU B 1 68 ? -11.984 3.262 -20.531 1 94.31 68 LEU B O 1
ATOM 4092 N N . MET B 1 69 ? -13.836 4.043 -19.641 1 95.19 69 MET B N 1
ATOM 4093 C CA . MET B 1 69 ? -14.461 2.725 -19.547 1 95.19 69 MET B CA 1
ATOM 4094 C C . MET B 1 69 ? -14.742 2.15 -20.922 1 95.19 69 MET B C 1
ATOM 4096 O O . MET B 1 69 ? -15.078 0.97 -21.062 1 95.19 69 MET B O 1
ATOM 4100 N N . LYS B 1 70 ? -14.594 2.955 -21.953 1 93.88 70 LYS B N 1
ATOM 4101 C CA . LYS B 1 70 ? -14.727 2.461 -23.312 1 93.88 70 LYS B CA 1
ATOM 4102 C C . LYS B 1 70 ? -13.523 1.604 -23.703 1 93.88 70 LYS B C 1
ATOM 4104 O O . LYS B 1 70 ? -13.594 0.815 -24.656 1 93.88 70 LYS B O 1
ATOM 4109 N N . ILE B 1 71 ? -12.445 1.86 -23.016 1 92.38 71 ILE B N 1
ATOM 4110 C CA . ILE B 1 71 ? -11.258 1.042 -23.25 1 92.38 71 ILE B CA 1
ATOM 4111 C C . ILE B 1 71 ? -11.422 -0.306 -22.547 1 92.38 71 ILE B C 1
ATOM 4113 O O . ILE B 1 71 ? -11.664 -0.361 -21.344 1 92.38 71 ILE B O 1
ATOM 4117 N N . HIS B 1 72 ? -11.227 -1.361 -23.234 1 91.94 72 HIS B N 1
ATOM 4118 C CA . HIS B 1 72 ? -11.531 -2.709 -22.766 1 91.94 72 HIS B CA 1
ATOM 4119 C C . HIS B 1 72 ? -10.758 -3.029 -21.484 1 91.94 72 HIS B C 1
ATOM 4121 O O . HIS B 1 72 ? -11.344 -3.486 -20.5 1 91.94 72 HIS B O 1
ATOM 4127 N N . ASN B 1 73 ? -9.484 -2.77 -21.484 1 91.44 73 ASN B N 1
ATOM 4128 C CA . ASN B 1 73 ? -8.648 -3.066 -20.328 1 91.44 73 ASN B CA 1
ATOM 4129 C C . ASN B 1 73 ? -9.078 -2.26 -19.109 1 91.44 73 ASN B C 1
ATOM 4131 O O . ASN B 1 73 ? -8.992 -2.744 -17.984 1 91.44 73 ASN B O 1
ATOM 4135 N N . VAL B 1 74 ? -9.555 -1.062 -19.328 1 95.56 74 VAL B N 1
ATOM 4136 C CA . VAL B 1 74 ? -9.969 -0.178 -18.25 1 95.56 74 VAL B CA 1
ATOM 4137 C C . VAL B 1 74 ? -11.289 -0.678 -17.656 1 95.56 74 VAL B C 1
ATOM 4139 O O . VAL B 1 74 ? -11.43 -0.767 -16.438 1 95.56 74 VAL B O 1
ATOM 4142 N N . ALA B 1 75 ? -12.141 -1.032 -18.547 1 95.81 75 ALA B N 1
ATOM 4143 C CA . ALA B 1 75 ? -13.43 -1.562 -18.094 1 95.81 75 ALA B CA 1
ATOM 4144 C C . ALA B 1 75 ? -13.234 -2.836 -17.266 1 95.81 75 ALA B C 1
ATOM 4146 O O . ALA B 1 75 ? -13.859 -3.006 -16.219 1 95.81 75 ALA B O 1
ATOM 4147 N N . ASN B 1 76 ? -12.398 -3.709 -17.719 1 91.62 76 ASN B N 1
ATOM 4148 C CA . ASN B 1 76 ? -12.109 -4.953 -17.016 1 91.62 76 ASN B CA 1
ATOM 4149 C C . ASN B 1 76 ? -11.5 -4.688 -15.641 1 91.62 76 ASN B C 1
ATOM 4151 O O . ASN B 1 76 ? -11.859 -5.344 -14.664 1 91.62 76 ASN B O 1
ATOM 4155 N N . PHE B 1 77 ? -10.656 -3.756 -15.633 1 94.5 77 PHE B N 1
ATOM 4156 C CA . PHE B 1 77 ? -10.016 -3.373 -14.375 1 94.5 77 PHE B CA 1
ATOM 4157 C C . PHE B 1 77 ? -11.055 -2.873 -13.375 1 94.5 77 PHE B C 1
ATOM 4159 O O . PHE B 1 77 ? -11.07 -3.312 -12.219 1 94.5 77 PHE B O 1
ATOM 4166 N N . VAL B 1 78 ? -11.859 -1.957 -13.773 1 96.06 78 VAL B N 1
ATOM 4167 C CA . VAL B 1 78 ? -12.859 -1.352 -12.898 1 96.06 78 VAL B CA 1
ATOM 4168 C C . VAL B 1 78 ? -13.82 -2.424 -12.391 1 96.06 78 VAL B C 1
ATOM 4170 O O . VAL B 1 78 ? -14.109 -2.484 -11.188 1 96.06 78 VAL B O 1
ATOM 4173 N N . ASN B 1 79 ? -14.195 -3.301 -13.25 1 93.31 79 ASN B N 1
ATOM 4174 C CA . ASN B 1 79 ? -15.141 -4.348 -12.867 1 93.31 79 ASN B CA 1
ATOM 4175 C C . ASN B 1 79 ? -14.484 -5.375 -11.945 1 93.31 79 ASN B C 1
ATOM 4177 O O . ASN B 1 79 ? -15.086 -5.789 -10.953 1 93.31 79 ASN B O 1
ATOM 4181 N N . LYS B 1 80 ? -13.336 -5.719 -12.258 1 90.38 80 LYS B N 1
ATOM 4182 C CA . LYS B 1 80 ? -12.609 -6.754 -11.539 1 90.38 80 LYS B CA 1
ATOM 4183 C C . LYS B 1 80 ? -12.367 -6.348 -10.086 1 90.38 80 LYS B C 1
ATOM 4185 O O . LYS B 1 80 ? -12.469 -7.18 -9.18 1 90.38 80 LYS B O 1
ATOM 4190 N N . PHE B 1 81 ? -12.133 -5.078 -9.859 1 93.38 81 PHE B N 1
ATOM 4191 C CA . PHE B 1 81 ? -11.688 -4.676 -8.531 1 93.38 81 PHE B CA 1
ATOM 4192 C C . PHE B 1 81 ? -12.742 -3.82 -7.84 1 93.38 81 PHE B C 1
ATOM 4194 O O . PHE B 1 81 ? -12.469 -3.193 -6.812 1 93.38 81 PHE B O 1
ATOM 4201 N N . SER B 1 82 ? -13.938 -3.766 -8.375 1 93.56 82 SER B N 1
ATOM 4202 C CA . SER B 1 82 ? -14.992 -2.908 -7.852 1 93.56 82 SER B CA 1
ATOM 4203 C C . SER B 1 82 ? -15.266 -3.195 -6.379 1 93.56 82 SER B C 1
ATOM 4205 O O . SER B 1 82 ? -15.336 -2.271 -5.562 1 93.56 82 SER B O 1
ATOM 4207 N N . GLU B 1 83 ? -15.281 -4.453 -5.996 1 91.31 83 GLU B N 1
ATOM 4208 C CA . GLU B 1 83 ? -15.609 -4.82 -4.621 1 91.31 83 GLU B CA 1
ATOM 4209 C C . GLU B 1 83 ? -14.438 -4.531 -3.684 1 91.31 83 GLU B C 1
ATOM 4211 O O . GLU B 1 83 ? -14.641 -4.008 -2.582 1 91.31 83 GLU B O 1
ATOM 4216 N N . ALA B 1 84 ? -13.305 -4.902 -4.105 1 92.31 84 ALA B N 1
ATOM 4217 C CA . ALA B 1 84 ? -12.117 -4.66 -3.291 1 92.31 84 ALA B CA 1
ATOM 4218 C C . ALA B 1 84 ? -11.914 -3.168 -3.041 1 92.31 84 ALA B C 1
ATOM 4220 O O . ALA B 1 84 ? -11.586 -2.758 -1.924 1 92.31 84 ALA B O 1
ATOM 4221 N N . VAL B 1 85 ? -12.156 -2.344 -4.094 1 94.25 85 VAL B N 1
ATOM 4222 C CA . VAL B 1 85 ? -11.977 -0.9 -3.984 1 94.25 85 VAL B CA 1
ATOM 4223 C C . VAL B 1 85 ? -13.055 -0.316 -3.068 1 94.25 85 VAL B C 1
ATOM 4225 O O . VAL B 1 85 ? -12.773 0.574 -2.262 1 94.25 85 VAL B O 1
ATOM 4228 N N . ALA B 1 86 ? -14.258 -0.842 -3.209 1 92.94 86 ALA B N 1
ATOM 4229 C CA . ALA B 1 86 ? -15.336 -0.399 -2.33 1 92.94 86 ALA B CA 1
ATOM 4230 C C . ALA B 1 86 ? -15 -0.681 -0.867 1 92.94 86 ALA B C 1
ATOM 4232 O O . ALA B 1 86 ? -15.258 0.15 0.006 1 92.94 86 ALA B O 1
ATOM 4233 N N . GLU B 1 87 ? -14.461 -1.817 -0.619 1 92.12 87 GLU B N 1
ATOM 4234 C CA . GLU B 1 87 ? -14.047 -2.176 0.735 1 92.12 87 GLU B CA 1
ATOM 4235 C C . GLU B 1 87 ? -12.938 -1.254 1.236 1 92.12 87 GLU B C 1
ATOM 4237 O O . GLU B 1 87 ? -12.961 -0.813 2.387 1 92.12 87 GLU B O 1
ATOM 4242 N N . LEU B 1 88 ? -12.016 -1.007 0.414 1 93.94 88 LEU B N 1
ATOM 4243 C CA . LEU B 1 88 ? -10.898 -0.133 0.764 1 93.94 88 LEU B CA 1
ATOM 4244 C C . LEU B 1 88 ? -11.391 1.27 1.102 1 93.94 88 LEU B C 1
ATOM 4246 O O . LEU B 1 88 ? -10.938 1.878 2.07 1 93.94 88 LEU B O 1
ATOM 4250 N N . GLN B 1 89 ? -12.289 1.791 0.316 1 94.12 89 GLN B N 1
ATOM 4251 C CA . GLN B 1 89 ? -12.875 3.107 0.546 1 94.12 89 GLN B CA 1
ATOM 4252 C C . GLN B 1 89 ? -13.625 3.152 1.874 1 94.12 89 GLN B C 1
ATOM 4254 O O . GLN B 1 89 ? -13.57 4.156 2.59 1 94.12 89 GLN B O 1
ATOM 4259 N N . ALA B 1 90 ? -14.227 2.037 2.182 1 93.44 90 ALA B N 1
ATOM 4260 C CA . ALA B 1 90 ? -15.023 1.967 3.404 1 93.44 90 ALA B CA 1
ATOM 4261 C C . ALA B 1 90 ? -14.133 1.969 4.641 1 93.44 90 ALA B C 1
ATOM 4263 O O . ALA B 1 90 ? -14.586 2.291 5.742 1 93.44 90 ALA B O 1
ATOM 4264 N N . LEU B 1 91 ? -12.898 1.657 4.48 1 94.62 91 LEU B N 1
ATOM 4265 C CA . LEU B 1 91 ? -11.977 1.607 5.609 1 94.62 91 LEU B CA 1
ATOM 4266 C C . LEU B 1 91 ? -11.461 3.002 5.953 1 94.62 91 LEU B C 1
ATOM 4268 O O . LEU B 1 91 ? -10.891 3.213 7.027 1 94.62 91 LEU B O 1
ATOM 4272 N N . GLN B 1 92 ? -11.633 3.967 5.078 1 95.19 92 GLN B N 1
ATOM 4273 C CA . GLN B 1 92 ? -11.164 5.328 5.297 1 95.19 92 GLN B CA 1
ATOM 4274 C C . GLN B 1 92 ? -12.25 6.195 5.934 1 95.19 92 GLN B C 1
ATOM 4276 O O . GLN B 1 92 ? -13.438 5.957 5.723 1 95.19 92 GLN B O 1
ATOM 4281 N N . PRO B 1 93 ? -11.805 7.168 6.66 1 96.44 93 PRO B N 1
ATOM 4282 C CA . PRO B 1 93 ? -12.797 8.125 7.145 1 96.44 93 PRO B CA 1
ATOM 4283 C C . PRO B 1 93 ? -13.477 8.898 6.012 1 96.44 93 PRO B C 1
ATOM 4285 O O . PRO B 1 93 ? -12.867 9.109 4.957 1 96.44 93 PRO B O 1
ATOM 4288 N N . CYS B 1 94 ? -14.734 9.25 6.203 1 96.38 94 CYS B N 1
ATOM 4289 C CA . CYS B 1 94 ? -15.477 10.109 5.285 1 96.38 94 CYS B CA 1
ATOM 4290 C C . CYS B 1 94 ? -16.391 11.062 6.051 1 96.38 94 CYS B C 1
ATOM 4292 O O . CYS B 1 94 ? -16.562 10.922 7.262 1 96.38 94 CYS B O 1
ATOM 4294 N N . VAL B 1 95 ? -16.891 11.984 5.379 1 96.38 95 VAL B N 1
ATOM 4295 C CA . VAL B 1 95 ? -17.688 13.039 6.004 1 96.38 95 VAL B CA 1
ATOM 4296 C C . VAL B 1 95 ? -18.922 12.438 6.652 1 96.38 95 VAL B C 1
ATOM 4298 O O . VAL B 1 95 ? -19.406 12.93 7.68 1 96.38 95 VAL B O 1
ATOM 4301 N N . LYS B 1 96 ? -19.406 11.336 6.125 1 95.81 96 LYS B N 1
ATOM 4302 C CA . LYS B 1 96 ? -20.625 10.703 6.625 1 95.81 96 LYS B CA 1
ATOM 4303 C C . LYS B 1 96 ? -20.391 10.078 8 1 95.81 96 LYS B C 1
ATOM 4305 O O . LYS B 1 96 ? -21.344 9.742 8.703 1 95.81 96 LYS B O 1
ATOM 4310 N N . ASP B 1 97 ? -19.203 9.992 8.375 1 97.38 97 ASP B N 1
ATOM 4311 C CA . ASP B 1 97 ? -18.891 9.445 9.688 1 97.38 97 ASP B CA 1
ATOM 4312 C C . ASP B 1 97 ? -19.219 10.445 10.797 1 97.38 97 ASP B C 1
ATOM 4314 O O . ASP B 1 97 ? -19.234 10.086 11.977 1 97.38 97 ASP B O 1
ATOM 4318 N N . PHE B 1 98 ? -19.484 11.703 10.422 1 97.44 98 PHE B N 1
ATOM 4319 C CA . PHE B 1 98 ? -19.562 12.766 11.414 1 97.44 98 PHE B CA 1
ATOM 4320 C C . PHE B 1 98 ? -20.922 13.461 11.352 1 97.44 98 PHE B C 1
ATOM 4322 O O . PHE B 1 98 ? -21.5 13.609 10.281 1 97.44 98 PHE B O 1
ATOM 4329 N N . ASP B 1 99 ? -21.406 13.859 12.516 1 97.25 99 ASP B N 1
ATOM 4330 C CA . ASP B 1 99 ? -22.531 14.789 12.641 1 97.25 99 ASP B CA 1
ATOM 4331 C C . ASP B 1 99 ? -22.031 16.203 12.945 1 97.25 99 ASP B C 1
ATOM 4333 O O . ASP B 1 99 ? -21.328 16.422 13.93 1 97.25 99 ASP B O 1
ATOM 4337 N N . VAL B 1 100 ? -22.438 17.141 12.109 1 96.31 100 VAL B N 1
ATOM 4338 C CA . VAL B 1 100 ? -22.047 18.516 12.336 1 96.31 100 VAL B CA 1
ATOM 4339 C C . VAL B 1 100 ? -22.875 19.125 13.477 1 96.31 100 VAL B C 1
ATOM 4341 O O . VAL B 1 100 ? -24.094 19.062 13.445 1 96.31 100 VAL B O 1
ATOM 4344 N N . ARG B 1 101 ? -22.203 19.688 14.438 1 94.31 101 ARG B N 1
ATOM 4345 C CA . ARG B 1 101 ? -22.891 20.266 15.594 1 94.31 101 ARG B CA 1
ATOM 4346 C C . ARG B 1 101 ? -22.969 21.781 15.477 1 94.31 101 ARG B C 1
ATOM 4348 O O . ARG B 1 101 ? -23.953 22.391 15.875 1 94.31 101 ARG B O 1
ATOM 4355 N N . ALA B 1 102 ? -21.875 22.406 15.016 1 92.44 102 ALA B N 1
ATOM 4356 C CA . ALA B 1 102 ? -21.797 23.859 14.898 1 92.44 102 ALA B CA 1
ATOM 4357 C C . ALA B 1 102 ? -20.609 24.281 14.016 1 92.44 102 ALA B C 1
ATOM 4359 O O . ALA B 1 102 ? -19.672 23.5 13.828 1 92.44 102 ALA B O 1
ATOM 4360 N N . VAL B 1 103 ? -20.75 25.438 13.461 1 91.69 103 VAL B N 1
ATOM 4361 C CA . VAL B 1 103 ? -19.609 26.078 12.812 1 91.69 103 VAL B CA 1
ATOM 4362 C C . VAL B 1 103 ? -18.859 26.938 13.82 1 91.69 103 VAL B C 1
ATOM 4364 O O . VAL B 1 103 ? -19.438 27.797 14.469 1 91.69 103 VAL B O 1
ATOM 4367 N N . VAL B 1 104 ? -17.594 26.703 13.984 1 89 104 VAL B N 1
ATOM 4368 C CA . VAL B 1 104 ? -16.859 27.406 15.039 1 89 104 VAL B CA 1
ATOM 4369 C C . VAL B 1 104 ? -15.891 28.406 14.422 1 89 104 VAL B C 1
ATOM 4371 O O . VAL B 1 104 ? -15.32 29.234 15.125 1 89 104 VAL B O 1
ATOM 4374 N N . GLY B 1 105 ? -15.664 28.312 13.156 1 86.06 105 GLY B N 1
ATOM 4375 C CA . GLY B 1 105 ? -14.773 29.25 12.484 1 86.06 105 GLY B CA 1
ATOM 4376 C C . GLY B 1 105 ? -14.953 29.266 10.977 1 86.06 105 GLY B C 1
ATOM 4377 O O . GLY B 1 105 ? -15.258 28.234 10.375 1 86.06 105 GLY B O 1
ATOM 4378 N N . ARG B 1 106 ? -14.727 30.484 10.43 1 84.38 106 ARG B N 1
ATOM 4379 C CA . ARG B 1 106 ? -14.742 30.641 8.977 1 84.38 106 ARG B CA 1
ATOM 4380 C C . ARG B 1 106 ? -13.539 31.453 8.5 1 84.38 106 ARG B C 1
ATOM 4382 O O . ARG B 1 106 ? -13.242 32.5 9.055 1 84.38 106 ARG B O 1
ATOM 4389 N N . GLY B 1 107 ? -12.789 30.766 7.703 1 72.94 107 GLY B N 1
ATOM 4390 C CA . GLY B 1 107 ? -11.703 31.484 7.059 1 72.94 107 GLY B CA 1
ATOM 4391 C C . GLY B 1 107 ? -11.961 31.766 5.594 1 72.94 107 GLY B C 1
ATOM 4392 O O . GLY B 1 107 ? -13.047 31.469 5.078 1 72.94 107 GLY B O 1
ATOM 4393 N N . HIS B 1 108 ? -10.969 32.438 4.961 1 68.56 108 HIS B N 1
ATOM 4394 C CA . HIS B 1 108 ? -11.102 32.812 3.562 1 68.56 108 HIS B CA 1
ATOM 4395 C C . HIS B 1 108 ? -11.375 31.609 2.676 1 68.56 108 HIS B C 1
ATOM 4397 O O . HIS B 1 108 ? -12.164 31.688 1.732 1 68.56 108 HIS B O 1
ATOM 4403 N N . PHE B 1 109 ? -10.773 30.5 3.066 1 72.69 109 PHE B N 1
ATOM 4404 C CA . PHE B 1 109 ? -10.859 29.359 2.15 1 72.69 109 PHE B CA 1
ATOM 4405 C C . PHE B 1 109 ? -11.305 28.109 2.885 1 72.69 109 PHE B C 1
ATOM 4407 O O . PHE B 1 109 ? -11.172 27 2.367 1 72.69 109 PHE B O 1
ATOM 4414 N N . SER B 1 110 ? -11.773 28.328 4.07 1 86.38 110 SER B N 1
ATOM 4415 C CA . SER B 1 110 ? -12.086 27.141 4.84 1 86.38 110 SER B CA 1
ATOM 4416 C C . SER B 1 110 ? -13.141 27.422 5.902 1 86.38 110 SER B C 1
ATOM 4418 O O . SER B 1 110 ? -13.477 28.578 6.156 1 86.38 110 SER B O 1
ATOM 4420 N N . GLU B 1 111 ? -13.688 26.406 6.277 1 91.38 111 GLU B N 1
ATOM 4421 C CA . GLU B 1 111 ? -14.641 26.406 7.387 1 91.38 111 GLU B CA 1
ATOM 4422 C C . GLU B 1 111 ? -14.273 25.344 8.422 1 91.38 111 GLU B C 1
ATOM 4424 O O . GLU B 1 111 ? -13.844 24.25 8.07 1 91.38 111 GLU B O 1
ATOM 4429 N N . VAL B 1 112 ? -14.383 25.766 9.711 1 94.5 112 VAL B N 1
ATOM 4430 C CA . VAL B 1 112 ? -14.117 24.812 10.781 1 94.5 112 VAL B CA 1
ATOM 4431 C C . VAL B 1 112 ? -15.422 24.469 11.5 1 94.5 112 VAL B C 1
ATOM 4433 O O . VAL B 1 112 ? -16.125 25.359 11.984 1 94.5 112 VAL B O 1
ATOM 4436 N N . GLN B 1 113 ? -15.719 23.172 11.547 1 96.25 113 GLN B N 1
ATOM 4437 C CA . GLN B 1 113 ? -16.938 22.656 12.156 1 96.25 113 GLN B CA 1
ATOM 4438 C C . GLN B 1 113 ? -16.641 21.812 13.383 1 96.25 113 GLN B C 1
ATOM 4440 O O . GLN B 1 113 ? -15.664 21.047 13.391 1 96.25 113 GLN B O 1
ATOM 4445 N N . LEU B 1 114 ? -17.422 22.062 14.453 1 96 114 LEU B N 1
ATOM 4446 C CA . LEU B 1 114 ? -17.469 21.062 15.516 1 96 114 LEU B CA 1
ATOM 4447 C C . LEU B 1 114 ? -18.312 19.875 15.086 1 96 114 LEU B C 1
ATOM 4449 O O . LEU B 1 114 ? -19.484 20.016 14.742 1 96 114 LEU B O 1
ATOM 4453 N N . VAL B 1 115 ? -17.672 18.703 15.094 1 97.56 115 VAL B N 1
ATOM 4454 C CA . VAL B 1 115 ? -18.391 17.516 14.641 1 97.56 115 VAL B CA 1
ATOM 4455 C C . VAL B 1 115 ? -18.266 16.406 15.688 1 97.56 115 VAL B C 1
ATOM 4457 O O . VAL B 1 115 ? -17.391 16.453 16.547 1 97.56 115 VAL B O 1
ATOM 4460 N N . ARG B 1 116 ? -19.203 15.523 15.656 1 97.06 116 ARG B N 1
ATOM 4461 C CA . ARG B 1 116 ? -19.234 14.336 16.5 1 97.06 116 ARG B CA 1
ATOM 4462 C C . ARG B 1 116 ? -19.172 13.062 15.664 1 97.06 116 ARG B C 1
ATOM 4464 O O . ARG B 1 116 ? -19.969 12.883 14.742 1 97.06 116 ARG B O 1
ATOM 4471 N N . GLU B 1 117 ? -18.172 12.227 15.875 1 96.69 117 GLU B N 1
ATOM 4472 C CA . GLU B 1 117 ? -18.141 10.93 15.188 1 96.69 117 GLU B CA 1
ATOM 4473 C C . GLU B 1 117 ? -19.344 10.07 15.602 1 96.69 117 GLU B C 1
ATOM 4475 O O . GLU B 1 117 ? -19.547 9.805 16.781 1 96.69 117 GLU B O 1
ATOM 4480 N N . LYS B 1 118 ? -20.031 9.617 14.68 1 96.69 118 LYS B N 1
ATOM 4481 C CA . LYS B 1 118 ? -21.281 8.914 14.93 1 96.69 118 LYS B CA 1
ATOM 4482 C C . LYS B 1 118 ? -21.047 7.629 15.719 1 96.69 118 LYS B C 1
ATOM 4484 O O . LYS B 1 118 ? -21.766 7.324 16.672 1 96.69 118 LYS B O 1
ATOM 4489 N N . ALA B 1 119 ? -20.078 6.902 15.398 1 95.44 119 ALA B N 1
ATOM 4490 C CA . ALA B 1 119 ? -19.828 5.578 15.969 1 95.44 119 ALA B CA 1
ATOM 4491 C C . ALA B 1 119 ? -19.375 5.68 17.422 1 95.44 119 ALA B C 1
ATOM 4493 O O . ALA B 1 119 ? -19.734 4.832 18.25 1 95.44 119 ALA B O 1
ATOM 4494 N N . THR B 1 120 ? -18.609 6.688 17.828 1 95.31 120 THR B N 1
ATOM 4495 C CA . THR B 1 120 ? -17.984 6.738 19.141 1 95.31 120 THR B CA 1
ATOM 4496 C C . THR B 1 120 ? -18.578 7.863 19.984 1 95.31 120 THR B C 1
ATOM 4498 O O . THR B 1 120 ? -18.484 7.852 21.219 1 95.31 120 THR B O 1
ATOM 4501 N N . GLY B 1 121 ? -19.062 8.867 19.359 1 95.5 121 GLY B N 1
ATOM 4502 C CA . GLY B 1 121 ? -19.547 10.039 20.078 1 95.5 121 GLY B CA 1
ATOM 4503 C C . GLY B 1 121 ? -18.453 11.055 20.375 1 95.5 121 GLY B C 1
ATOM 4504 O O . GLY B 1 121 ? -18.719 12.125 20.922 1 95.5 121 GLY B O 1
ATOM 4505 N N . ASP B 1 122 ? -17.281 10.773 19.938 1 95.31 122 ASP B N 1
ATOM 4506 C CA . ASP B 1 122 ? -16.156 11.672 20.203 1 95.31 122 ASP B CA 1
ATOM 4507 C C . ASP B 1 122 ? -16.281 12.961 19.391 1 95.31 122 ASP B C 1
ATOM 4509 O O . ASP B 1 122 ? -16.719 12.938 18.234 1 95.31 122 ASP B O 1
ATOM 4513 N N . LEU B 1 123 ? -15.867 14.086 20.047 1 95.81 123 LEU B N 1
ATOM 4514 C CA . LEU B 1 123 ? -15.93 15.391 19.406 1 95.81 123 LEU B CA 1
ATOM 4515 C C . LEU B 1 123 ? -14.594 15.75 18.766 1 95.81 123 LEU B C 1
ATOM 4517 O O . LEU B 1 123 ? -13.539 15.477 19.344 1 95.81 123 LEU B O 1
ATOM 4521 N N . CYS B 1 124 ? -14.703 16.359 17.594 1 96.75 124 CYS B N 1
AT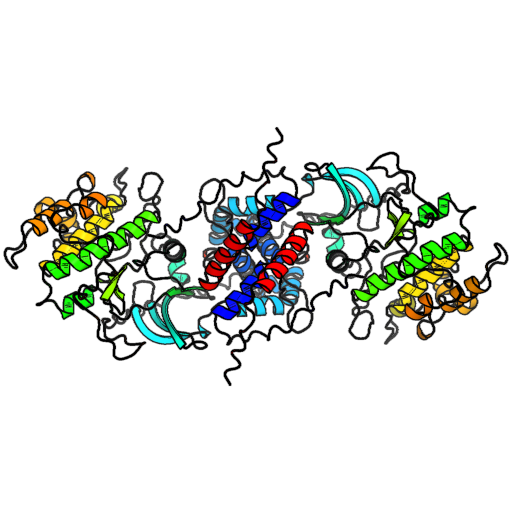OM 4522 C CA . CYS B 1 124 ? -13.492 16.891 16.969 1 96.75 124 CYS B CA 1
ATOM 4523 C C . CYS B 1 124 ? -13.805 18.141 16.141 1 96.75 124 CYS B C 1
ATOM 4525 O O . CYS B 1 124 ? -14.969 18.438 15.898 1 96.75 124 CYS B O 1
ATOM 4527 N N . ALA B 1 125 ? -12.797 18.938 15.898 1 97.31 125 ALA B N 1
ATOM 4528 C CA . ALA B 1 125 ? -12.891 20.078 14.992 1 97.31 125 ALA B CA 1
ATOM 4529 C C . ALA B 1 125 ? -12.547 19.672 13.562 1 97.31 125 ALA B C 1
ATOM 4531 O O . ALA B 1 125 ? -11.461 19.156 13.297 1 97.31 125 ALA B O 1
ATOM 4532 N N . LEU B 1 126 ? -13.484 19.859 12.625 1 98 126 LEU B N 1
ATOM 4533 C CA . LEU B 1 126 ? -13.312 19.469 11.234 1 98 126 LEU B CA 1
ATOM 4534 C C . LEU B 1 126 ? -13.125 20.688 10.344 1 98 126 LEU B C 1
ATOM 4536 O O . LEU B 1 126 ? -14.047 21.5 10.18 1 98 126 LEU B O 1
ATOM 4540 N N . LYS B 1 127 ? -11.93 20.891 9.883 1 96.38 127 LYS B N 1
ATOM 4541 C CA . LYS B 1 127 ? -11.672 21.938 8.891 1 96.38 127 LYS B CA 1
ATOM 4542 C C . LYS B 1 127 ? -12 21.438 7.48 1 96.38 127 LYS B C 1
ATOM 4544 O O . LYS B 1 127 ? -11.492 20.406 7.043 1 96.38 127 LYS B O 1
ATOM 4549 N N . VAL B 1 128 ? -12.852 22.141 6.773 1 96.31 128 VAL B N 1
ATOM 4550 C CA . VAL B 1 128 ? -13.328 21.781 5.441 1 96.31 128 VAL B CA 1
ATOM 4551 C C . VAL B 1 128 ? -12.789 22.766 4.414 1 96.31 128 VAL B C 1
ATOM 4553 O O . VAL B 1 128 ? -13.016 23.984 4.531 1 96.31 128 VAL B O 1
ATOM 4556 N N . MET B 1 129 ? -12.094 22.297 3.441 1 92.94 129 MET B N 1
ATOM 4557 C CA . MET B 1 129 ? -11.539 23.141 2.391 1 92.94 129 MET B CA 1
ATOM 4558 C C . MET B 1 129 ? -11.961 22.641 1.012 1 92.94 129 MET B C 1
ATOM 4560 O O . MET B 1 129 ? -11.938 21.438 0.749 1 92.94 129 MET B O 1
ATOM 4564 N N . LYS B 1 130 ? -12.305 23.547 0.15 1 92 130 LYS B N 1
ATOM 4565 C CA . LYS B 1 130 ? -12.703 23.188 -1.207 1 92 130 LYS B CA 1
ATOM 4566 C C . LYS B 1 130 ? -11.484 22.984 -2.107 1 92 130 LYS B C 1
ATOM 4568 O O . LYS B 1 130 ? -10.633 23.875 -2.207 1 92 130 LYS B O 1
ATOM 4573 N N . LYS B 1 131 ? -11.43 21.844 -2.793 1 90.75 131 LYS B N 1
ATOM 4574 C CA . LYS B 1 131 ? -10.32 21.531 -3.682 1 90.75 131 LYS B CA 1
ATOM 4575 C C . LYS B 1 131 ? -10.188 22.562 -4.797 1 90.75 131 LYS B C 1
ATOM 4577 O O . LYS B 1 131 ? -9.078 22.969 -5.156 1 90.75 131 LYS B O 1
ATOM 4582 N N . ALA B 1 132 ? -11.258 23 -5.359 1 87.56 132 ALA B N 1
ATOM 4583 C CA . ALA B 1 132 ? -11.266 23.953 -6.461 1 87.56 132 ALA B CA 1
ATOM 4584 C C . ALA B 1 132 ? -10.578 25.266 -6.059 1 87.56 132 ALA B C 1
ATOM 4586 O O . ALA B 1 132 ? -9.883 25.875 -6.867 1 87.56 132 ALA B O 1
ATOM 4587 N N . VAL B 1 133 ? -10.711 25.625 -4.832 1 84.31 133 VAL B N 1
ATOM 4588 C CA . VAL B 1 133 ? -10.125 26.859 -4.324 1 84.31 133 VAL B CA 1
ATOM 4589 C C . VAL B 1 133 ? -8.625 26.672 -4.098 1 84.31 133 VAL B C 1
ATOM 4591 O O . VAL B 1 133 ? -7.828 27.547 -4.434 1 84.31 133 VAL B O 1
ATOM 4594 N N . LEU B 1 134 ? -8.32 25.547 -3.611 1 83.25 134 LEU B N 1
ATOM 4595 C CA . LEU B 1 134 ? -6.922 25.25 -3.32 1 83.25 134 LEU B CA 1
ATOM 4596 C C . LEU B 1 134 ? -6.102 25.172 -4.605 1 83.25 134 LEU B C 1
ATOM 4598 O O . LEU B 1 134 ? -4.949 25.609 -4.637 1 83.25 134 LEU B O 1
ATOM 4602 N N . GLY B 1 135 ? -6.652 24.641 -5.621 1 77 135 GLY B N 1
ATOM 4603 C CA . GLY B 1 135 ? -5.98 24.547 -6.906 1 77 135 GLY B CA 1
ATOM 4604 C C . GLY B 1 135 ? -5.738 25.891 -7.551 1 77 135 GLY B C 1
ATOM 4605 O O . GLY B 1 135 ? -4.676 26.125 -8.133 1 77 135 GLY B O 1
ATOM 4606 N N . ALA B 1 136 ? -6.633 26.781 -7.359 1 73.69 136 ALA B N 1
ATOM 4607 C CA . ALA B 1 136 ? -6.562 28.109 -7.973 1 73.69 136 ALA B CA 1
ATOM 4608 C C . ALA B 1 136 ? -5.59 29.016 -7.215 1 73.69 136 ALA B C 1
ATOM 4610 O O . ALA B 1 136 ? -5.035 29.953 -7.785 1 73.69 136 ALA B O 1
ATOM 4611 N N . LYS B 1 137 ? -5.34 28.625 -6.012 1 66.56 137 LYS B N 1
ATOM 4612 C CA . LYS B 1 137 ? -4.535 29.484 -5.152 1 66.56 137 LYS B CA 1
ATOM 4613 C C . LYS B 1 137 ? -3.252 28.781 -4.711 1 66.56 137 LYS B C 1
ATOM 4615 O O . LYS B 1 137 ? -2.854 28.891 -3.549 1 66.56 137 LYS B O 1
ATOM 4620 N N . GLU B 1 138 ? -2.67 28.031 -5.574 1 62.97 138 GLU B N 1
ATOM 4621 C CA . GLU B 1 138 ? -1.525 27.188 -5.25 1 62.97 138 GLU B CA 1
ATOM 4622 C C . GLU B 1 138 ? -0.366 28.016 -4.703 1 62.97 138 GLU B C 1
ATOM 4624 O O . GLU B 1 138 ? 0.435 27.516 -3.908 1 62.97 138 GLU B O 1
ATOM 4629 N N . LYS B 1 139 ? -0.418 29.234 -4.922 1 59.97 139 LYS B N 1
ATOM 4630 C CA . LYS B 1 139 ? 0.7 30.078 -4.5 1 59.97 139 LYS B CA 1
ATOM 4631 C C . LYS B 1 139 ? 0.429 30.719 -3.141 1 59.97 139 LYS B C 1
ATOM 4633 O O . LYS B 1 139 ? 1.325 31.312 -2.539 1 59.97 139 LYS B O 1
ATOM 4638 N N . VAL B 1 140 ? -0.779 30.469 -2.664 1 55.56 140 VAL B N 1
ATOM 4639 C CA . VAL B 1 140 ? -1.181 31.234 -1.489 1 55.56 140 VAL B CA 1
ATOM 4640 C C . VAL B 1 140 ? -1.496 30.281 -0.336 1 55.56 140 VAL B C 1
ATOM 4642 O O . VAL B 1 140 ? -1.186 30.578 0.821 1 55.56 140 VAL B O 1
ATOM 4645 N N . VAL B 1 141 ? -2.025 29.266 -0.749 1 54.59 141 VAL B N 1
ATOM 4646 C CA . VAL B 1 141 ? -2.49 28.359 0.295 1 54.59 141 VAL B CA 1
ATOM 4647 C C . VAL B 1 141 ? -1.568 27.141 0.37 1 54.59 141 VAL B C 1
ATOM 4649 O O . VAL B 1 141 ? -1.398 26.422 -0.617 1 54.59 141 VAL B O 1
ATOM 4652 N N . PHE B 1 142 ? -1.113 26.969 1.603 1 73.88 142 PHE B N 1
ATOM 4653 C CA . PHE B 1 142 ? -0.173 25.875 1.81 1 73.88 142 PHE B CA 1
ATOM 4654 C C . PHE B 1 142 ? -0.843 24.719 2.543 1 73.88 142 PHE B C 1
ATOM 4656 O O . PHE B 1 142 ? -0.373 24.297 3.598 1 73.88 142 PHE B O 1
ATOM 4663 N N . TYR B 1 143 ? -1.827 24.203 1.892 1 82.06 143 TYR B N 1
ATOM 4664 C CA . TYR B 1 143 ? -2.625 23.172 2.543 1 82.06 143 TYR B CA 1
ATOM 4665 C C . TYR B 1 143 ? -1.788 21.922 2.809 1 82.06 143 TYR B C 1
ATOM 4667 O O . TYR B 1 143 ? -1.978 21.25 3.82 1 82.06 143 TYR B O 1
ATOM 4675 N N . GLU B 1 144 ? -0.871 21.688 1.966 1 87.12 144 GLU B N 1
ATOM 4676 C CA . GLU B 1 144 ? -0.028 20.516 2.166 1 87.12 144 GLU B CA 1
ATOM 4677 C C . GLU B 1 144 ? 0.85 20.672 3.404 1 87.12 144 GLU B C 1
ATOM 4679 O O . GLU B 1 144 ? 1.039 19.719 4.16 1 87.12 144 GLU B O 1
ATOM 4684 N N . GLU B 1 145 ? 1.397 21.906 3.541 1 88.06 145 GLU B N 1
ATOM 4685 C CA . GLU B 1 145 ? 2.246 22.156 4.699 1 88.06 145 GLU B CA 1
ATOM 4686 C C . GLU B 1 145 ? 1.443 22.094 5.996 1 88.06 145 GLU B C 1
ATOM 4688 O O . GLU B 1 145 ? 1.938 21.609 7.016 1 88.06 145 GLU B O 1
ATOM 4693 N N . GLU B 1 146 ? 0.241 22.641 5.906 1 91.12 146 GLU B N 1
ATOM 4694 C CA . GLU B 1 146 ? -0.631 22.578 7.074 1 91.12 146 GLU B CA 1
ATOM 4695 C C . GLU B 1 146 ? -0.851 21.125 7.508 1 91.12 146 GLU B C 1
ATOM 4697 O O . GLU B 1 146 ? -0.684 20.797 8.68 1 91.12 146 GLU B O 1
ATOM 4702 N N . ARG B 1 147 ? -1.18 20.344 6.559 1 93 147 ARG B N 1
ATOM 4703 C CA . ARG B 1 147 ? -1.397 18.938 6.828 1 93 147 ARG B CA 1
ATOM 4704 C C . ARG B 1 147 ? -0.127 18.266 7.355 1 93 147 ARG B C 1
ATOM 4706 O O . ARG B 1 147 ? -0.174 17.484 8.305 1 93 147 ARG B O 1
ATOM 4713 N N . ARG B 1 148 ? 0.969 18.594 6.809 1 91.12 148 ARG B N 1
ATOM 4714 C CA . ARG B 1 148 ? 2.242 17.984 7.18 1 91.12 148 ARG B CA 1
ATOM 4715 C C . ARG B 1 148 ? 2.641 18.375 8.602 1 91.12 148 ARG B C 1
ATOM 4717 O O . ARG B 1 148 ? 3.061 17.516 9.383 1 91.12 148 ARG B O 1
ATOM 4724 N N . VAL B 1 149 ? 2.535 19.625 8.938 1 93.06 149 VAL B N 1
ATOM 4725 C CA . VAL B 1 149 ? 2.887 20.109 10.266 1 93.06 149 VAL B CA 1
ATOM 4726 C C . VAL B 1 149 ? 2.033 19.406 11.312 1 93.06 149 VAL B C 1
ATOM 4728 O O . VAL B 1 149 ? 2.551 18.938 12.336 1 93.06 149 VAL B O 1
ATOM 4731 N N . LEU B 1 150 ? 0.764 19.312 11.039 1 95.12 150 LEU B N 1
ATOM 4732 C CA . LEU B 1 150 ? -0.16 18.703 11.984 1 95.12 150 LEU B CA 1
ATOM 4733 C C . LEU B 1 150 ? 0.115 17.203 12.125 1 95.12 150 LEU B C 1
ATOM 4735 O O . LEU B 1 150 ? 0.021 16.656 13.227 1 95.12 150 LEU B O 1
ATOM 4739 N N . ALA B 1 151 ? 0.437 16.609 11.039 1 92.56 151 ALA B N 1
ATOM 4740 C CA . ALA B 1 151 ? 0.691 15.164 11.047 1 92.56 151 ALA B CA 1
ATOM 4741 C C . ALA B 1 151 ? 1.979 14.844 11.805 1 92.56 151 ALA B C 1
ATOM 4743 O O . ALA B 1 151 ? 2.062 13.828 12.492 1 92.56 151 ALA B O 1
ATOM 4744 N N . LEU B 1 152 ? 2.955 15.648 11.703 1 87.81 152 LEU B N 1
ATOM 4745 C CA . LEU B 1 152 ? 4.27 15.422 12.289 1 87.81 152 LEU B CA 1
ATOM 4746 C C . LEU B 1 152 ? 4.273 15.781 13.773 1 87.81 152 LEU B C 1
ATOM 4748 O O . LEU B 1 152 ? 5.148 15.336 14.523 1 87.81 152 LEU B O 1
ATOM 4752 N N . ASN B 1 153 ? 3.332 16.453 14.148 1 90.5 153 ASN B N 1
ATOM 4753 C CA . ASN B 1 153 ? 3.352 17.062 15.469 1 90.5 153 ASN B CA 1
ATOM 4754 C C . ASN B 1 153 ? 3.08 16.031 16.562 1 90.5 153 ASN B C 1
ATOM 4756 O O . ASN B 1 153 ? 2.172 15.211 16.438 1 90.5 153 ASN B O 1
ATOM 4760 N N . SER B 1 154 ? 3.877 16.141 17.594 1 89.5 154 SER B N 1
ATOM 4761 C CA . SER B 1 154 ? 3.625 15.398 18.812 1 89.5 154 SER B CA 1
ATOM 4762 C C . SER B 1 154 ? 3.66 16.312 20.031 1 89.5 154 SER B C 1
ATOM 4764 O O . SER B 1 154 ? 3.605 15.836 21.172 1 89.5 154 SER B O 1
ATOM 4766 N N . SER B 1 155 ? 3.707 17.594 19.828 1 94 155 SER B N 1
ATOM 4767 C CA . SER B 1 155 ? 3.809 18.578 20.906 1 94 155 SER B CA 1
ATOM 4768 C C . SER B 1 155 ? 2.449 18.844 21.547 1 94 155 SER B C 1
ATOM 4770 O O . SER B 1 155 ? 1.43 18.875 20.844 1 94 155 SER B O 1
ATOM 4772 N N . PRO B 1 156 ? 2.514 19.078 22.844 1 95.25 156 PRO B N 1
ATOM 4773 C CA . PRO B 1 156 ? 1.257 19.438 23.5 1 95.25 156 PRO B CA 1
ATOM 4774 C C . PRO B 1 156 ? 0.815 20.859 23.172 1 95.25 156 PRO B C 1
ATOM 4776 O O . PRO B 1 156 ? -0.276 21.281 23.562 1 95.25 156 PRO B O 1
ATOM 4779 N N . TRP B 1 157 ? 1.587 21.609 22.469 1 97.38 157 TRP B N 1
ATOM 4780 C CA . TRP B 1 157 ? 1.329 23.016 22.219 1 97.38 157 TRP B CA 1
ATOM 4781 C C . TRP B 1 157 ? 0.648 23.219 20.875 1 97.38 157 TRP B C 1
ATOM 4783 O O . TRP B 1 157 ? 0.332 24.344 20.484 1 97.38 157 TRP B O 1
ATOM 4793 N N . ILE B 1 158 ? 0.463 22.188 20.109 1 97.56 158 ILE B N 1
ATOM 4794 C CA . ILE B 1 158 ? -0.198 22.188 18.812 1 97.56 158 ILE B CA 1
ATOM 4795 C C . ILE B 1 158 ? -1.343 21.172 18.828 1 97.56 158 ILE B C 1
ATOM 4797 O O . ILE B 1 158 ? -1.208 20.078 19.375 1 97.56 158 ILE B O 1
ATOM 4801 N N . PRO B 1 159 ? -2.51 21.547 18.25 1 97.12 159 PRO B N 1
ATOM 4802 C CA . PRO B 1 159 ? -3.613 20.594 18.219 1 97.12 159 PRO B CA 1
ATOM 4803 C C . PRO B 1 159 ? -3.244 19.281 17.516 1 97.12 159 PRO B C 1
ATOM 4805 O O . PRO B 1 159 ? -2.547 19.297 16.5 1 97.12 159 PRO B O 1
ATOM 4808 N N . GLN B 1 160 ? -3.789 18.219 18.016 1 96.69 160 GLN B N 1
ATOM 4809 C CA . GLN B 1 160 ? -3.518 16.922 17.422 1 96.69 160 GLN B CA 1
ATOM 4810 C C . GLN B 1 160 ? -4.367 16.688 16.172 1 96.69 160 GLN B C 1
ATOM 4812 O O . GLN B 1 160 ? -5.578 16.938 16.188 1 96.69 160 GLN B O 1
ATOM 4817 N N . LEU B 1 161 ? -3.688 16.297 15.125 1 97.62 161 LEU B N 1
ATOM 4818 C CA . LEU B 1 161 ? -4.422 15.836 13.953 1 97.62 161 LEU B CA 1
ATOM 4819 C C . LEU B 1 161 ? -4.93 14.414 14.148 1 97.62 161 LEU B C 1
ATOM 4821 O O . LEU B 1 161 ? -4.156 13.516 14.477 1 97.62 161 LEU B O 1
ATOM 4825 N N . LEU B 1 162 ? -6.215 14.195 14.008 1 97.75 162 LEU B N 1
ATOM 4826 C CA . LEU B 1 162 ? -6.797 12.867 14.156 1 97.75 162 LEU B CA 1
ATOM 4827 C C . LEU B 1 162 ? -6.887 12.156 12.805 1 97.75 162 LEU B C 1
ATOM 4829 O O . LEU B 1 162 ? -6.43 11.023 12.664 1 97.75 162 LEU B O 1
ATOM 4833 N N . TYR B 1 163 ? -7.492 12.867 11.859 1 97.88 163 TYR B N 1
ATOM 4834 C CA . TYR B 1 163 ? -7.668 12.32 10.516 1 97.88 163 TYR B CA 1
ATOM 4835 C C . TYR B 1 163 ? -7.488 13.398 9.461 1 97.88 163 TYR B C 1
ATOM 4837 O O . TYR B 1 163 ? -7.797 14.57 9.703 1 97.88 163 TYR B O 1
ATOM 4845 N N . ALA B 1 164 ? -6.949 13.086 8.367 1 97.94 164 ALA B N 1
ATOM 4846 C CA . ALA B 1 164 ? -7.016 13.836 7.117 1 97.94 164 ALA B CA 1
ATOM 4847 C C . ALA B 1 164 ? -7.582 12.984 5.988 1 97.94 164 ALA B C 1
ATOM 4849 O O . ALA B 1 164 ? -7.129 11.859 5.77 1 97.94 164 ALA B O 1
ATOM 4850 N N . PHE B 1 165 ? -8.594 13.375 5.363 1 97.94 165 PHE B N 1
ATOM 4851 C CA . PHE B 1 165 ? -9.234 12.617 4.293 1 97.94 165 PHE B CA 1
ATOM 4852 C C . PHE B 1 165 ? -9.844 13.547 3.254 1 97.94 165 PHE B C 1
ATOM 4854 O O . PHE B 1 165 ? -9.711 14.773 3.357 1 97.94 165 PHE B O 1
ATOM 4861 N N . GLN B 1 166 ? -10.336 13.016 2.205 1 96.94 166 GLN B N 1
ATOM 4862 C CA . GLN B 1 166 ? -10.82 13.852 1.109 1 96.94 166 GLN B CA 1
ATOM 4863 C C . GLN B 1 166 ? -11.984 13.18 0.384 1 96.94 166 GLN B C 1
ATOM 4865 O O . GLN B 1 166 ? -12.203 11.977 0.528 1 96.94 166 GLN B O 1
ATOM 4870 N N . ASP B 1 167 ? -12.781 13.859 -0.25 1 95.19 167 ASP B N 1
ATOM 4871 C CA . ASP B 1 167 ? -13.758 13.375 -1.226 1 95.19 167 ASP B CA 1
ATOM 4872 C C . ASP B 1 167 ? -13.602 14.102 -2.561 1 95.19 167 ASP B C 1
ATOM 4874 O O . ASP B 1 167 ? -12.523 14.625 -2.869 1 95.19 167 ASP B O 1
ATOM 4878 N N . LYS B 1 168 ? -14.539 14.062 -3.355 1 91.62 168 LYS B N 1
ATOM 4879 C CA . LYS B 1 168 ? -14.414 14.586 -4.715 1 91.62 168 LYS B CA 1
ATOM 4880 C C . LYS B 1 168 ? -14.219 16.094 -4.707 1 91.62 168 LYS B C 1
ATOM 4882 O O . LYS B 1 168 ? -13.469 16.641 -5.523 1 91.62 168 LYS B O 1
ATOM 4887 N N . GLU B 1 169 ? -14.734 16.75 -3.699 1 93.62 169 GLU B N 1
ATOM 4888 C CA . GLU B 1 169 ? -14.805 18.219 -3.775 1 93.62 169 GLU B CA 1
ATOM 4889 C C . GLU B 1 169 ? -13.984 18.859 -2.668 1 93.62 169 GLU B C 1
ATOM 4891 O O . GLU B 1 169 ? -13.609 20.031 -2.773 1 93.62 169 GLU B O 1
ATOM 4896 N N . HIS B 1 170 ? -13.766 18.125 -1.626 1 95.06 170 HIS B N 1
ATOM 4897 C CA . HIS B 1 170 ? -13.188 18.766 -0.447 1 95.06 170 HIS B CA 1
ATOM 4898 C C . HIS B 1 170 ? -12.023 17.938 0.101 1 95.06 170 HIS B C 1
ATOM 4900 O O . HIS B 1 170 ? -11.914 16.734 -0.183 1 95.06 170 HIS B O 1
ATOM 4906 N N . VAL B 1 171 ? -11.156 18.609 0.758 1 95.94 171 VAL B N 1
ATOM 4907 C CA . VAL B 1 171 ? -10.227 17.969 1.683 1 95.94 171 VAL B CA 1
ATOM 4908 C C . VAL B 1 171 ? -10.586 18.344 3.119 1 95.94 171 VAL B C 1
ATOM 4910 O O . VAL B 1 171 ? -11.148 19.406 3.369 1 95.94 171 VAL B O 1
ATOM 4913 N N . TYR B 1 172 ? -10.297 17.453 4.027 1 97.56 172 TYR B N 1
ATOM 4914 C CA . TYR B 1 172 ? -10.711 17.594 5.418 1 97.56 172 TYR B CA 1
ATOM 4915 C C . TYR B 1 172 ? -9.539 17.375 6.367 1 97.56 172 TYR B C 1
ATOM 4917 O O . TYR B 1 172 ? -8.719 16.484 6.141 1 97.56 172 TYR B O 1
ATOM 4925 N N . LEU B 1 173 ? -9.438 18.156 7.383 1 97.56 173 LEU B N 1
ATOM 4926 C CA . LEU B 1 173 ? -8.57 17.953 8.539 1 97.56 173 LEU B CA 1
ATOM 4927 C C . LEU B 1 173 ? -9.391 17.844 9.82 1 97.56 173 LEU B C 1
ATOM 4929 O O . LEU B 1 173 ? -9.992 18.828 10.266 1 97.56 173 LEU B O 1
ATOM 4933 N N . ALA B 1 174 ? -9.469 16.656 10.344 1 98.19 174 ALA B N 1
ATOM 4934 C CA . ALA B 1 174 ? -10.102 16.469 11.641 1 98.19 174 ALA B CA 1
ATOM 4935 C C . ALA B 1 174 ? -9.086 16.562 12.773 1 98.19 174 ALA B C 1
ATOM 4937 O O . ALA B 1 174 ? -8.141 15.773 12.836 1 98.19 174 ALA B O 1
ATOM 4938 N N . MET B 1 175 ? -9.266 17.484 13.727 1 97.44 175 MET B N 1
ATOM 4939 C CA . MET B 1 175 ? -8.32 17.75 14.805 1 97.44 175 MET B CA 1
ATOM 4940 C C . MET B 1 175 ? -9.008 17.703 16.156 1 97.44 175 MET B C 1
ATOM 4942 O O . MET B 1 175 ? -10.242 17.672 16.234 1 97.44 175 MET B O 1
ATOM 4946 N N . GLU B 1 176 ? -8.195 17.688 17.156 1 95.56 176 GLU B N 1
ATOM 4947 C CA . GLU B 1 176 ? -8.719 17.781 18.516 1 95.56 176 GLU B CA 1
ATOM 4948 C C . GLU B 1 176 ? -9.516 19.062 18.703 1 95.56 176 GLU B C 1
ATOM 4950 O O . GLU B 1 176 ? -9.133 20.125 18.203 1 95.56 176 GLU B O 1
ATOM 4955 N N . TYR B 1 177 ? -10.672 18.906 19.359 1 95.62 177 TYR B N 1
ATOM 4956 C CA . TYR B 1 177 ? -11.5 20.078 19.656 1 95.62 177 TYR B CA 1
ATOM 4957 C C . TYR B 1 177 ? -11.023 20.766 20.922 1 95.62 177 TYR B C 1
ATOM 4959 O O . TYR B 1 177 ? -10.789 20.109 21.953 1 95.62 177 TYR B O 1
ATOM 4967 N N . LEU B 1 178 ? -10.812 22.062 20.906 1 95.06 178 LEU B N 1
ATOM 4968 C CA . LEU B 1 178 ? -10.422 22.906 22.016 1 95.06 178 LEU B CA 1
ATOM 4969 C C . LEU B 1 178 ? -11.555 23.844 22.422 1 95.06 178 LEU B C 1
ATOM 4971 O O . LEU B 1 178 ? -11.719 24.906 21.812 1 95.06 178 LEU B O 1
ATOM 4975 N N . PRO B 1 179 ? -12.25 23.469 23.453 1 92.56 179 PRO B N 1
ATOM 4976 C CA . PRO B 1 179 ? -13.523 24.141 23.75 1 92.56 179 PRO B CA 1
ATOM 4977 C C . PRO B 1 179 ? -13.344 25.5 24.406 1 92.56 179 PRO B C 1
ATOM 4979 O O . PRO B 1 179 ? -14.312 26.25 24.547 1 92.56 179 PRO B O 1
ATOM 4982 N N . GLY B 1 180 ? -12.141 25.938 24.828 1 91.56 180 GLY B N 1
ATOM 4983 C CA . GLY B 1 180 ? -11.906 27.203 25.516 1 91.56 180 GLY B CA 1
ATOM 4984 C C . GLY B 1 180 ? -11.945 28.406 24.594 1 91.56 180 GLY B C 1
ATOM 4985 O O . GLY B 1 180 ? -11.844 29.547 25.047 1 91.56 180 GLY B O 1
ATOM 4986 N N . GLY B 1 181 ? -12.117 28.172 23.281 1 90.94 181 GLY B N 1
ATOM 4987 C CA . GLY B 1 181 ? -12.109 29.266 22.344 1 90.94 181 GLY B CA 1
ATOM 4988 C C . GLY B 1 181 ? -10.703 29.719 21.969 1 90.94 181 GLY B C 1
ATOM 4989 O O . GLY B 1 181 ? -9.75 28.938 22.062 1 90.94 181 GLY B O 1
ATOM 4990 N N . ASP B 1 182 ? -10.688 30.969 21.438 1 93 182 ASP B N 1
ATOM 4991 C CA . ASP B 1 182 ? -9.391 31.5 21.062 1 93 182 ASP B CA 1
ATOM 4992 C C . ASP B 1 182 ? -8.984 32.656 21.984 1 93 182 ASP B C 1
ATOM 4994 O O . ASP B 1 182 ? -9.781 33.125 22.797 1 93 182 ASP B O 1
ATOM 4998 N N . LEU B 1 183 ? -7.746 33.062 21.922 1 93.94 183 LEU B N 1
ATOM 4999 C CA . LEU B 1 183 ? -7.18 34.094 22.781 1 93.94 183 LEU B CA 1
ATOM 5000 C C . LEU B 1 183 ? -7.863 35.438 22.531 1 93.94 183 LEU B C 1
ATOM 5002 O O . LEU B 1 183 ? -8.031 36.219 23.469 1 93.94 183 LEU B O 1
ATOM 5006 N N . MET B 1 184 ? -8.289 35.688 21.281 1 92.38 184 MET B N 1
ATOM 5007 C CA . MET B 1 184 ? -9 36.938 20.969 1 92.38 184 MET B CA 1
ATOM 5008 C C . MET B 1 184 ? -10.281 37.031 21.781 1 92.38 184 MET B C 1
ATOM 5010 O O . MET B 1 184 ? -10.562 38.062 22.391 1 92.38 184 MET B O 1
ATOM 5014 N N . SER B 1 185 ? -10.992 35.969 21.766 1 89.69 185 SER B N 1
ATOM 5015 C CA . SER B 1 185 ? -12.234 35.938 22.531 1 89.69 185 SER B CA 1
ATOM 5016 C C . SER B 1 185 ? -11.969 36.094 24.016 1 89.69 185 SER B C 1
ATOM 5018 O O . SER B 1 185 ? -12.734 36.781 24.719 1 89.69 185 SER B O 1
ATOM 5020 N N . LEU B 1 186 ? -10.977 35.469 24.5 1 88.25 186 LEU B N 1
ATOM 5021 C CA . LEU B 1 186 ? -10.609 35.594 25.906 1 88.25 186 LEU B CA 1
ATOM 5022 C C . LEU B 1 186 ? -10.25 37.031 26.266 1 88.25 186 LEU B C 1
ATOM 5024 O O . LEU B 1 186 ? -10.695 37.531 27.297 1 88.25 186 LEU B O 1
ATOM 5028 N N . LEU B 1 187 ? -9.461 37.688 25.438 1 89.31 187 LEU B N 1
ATOM 5029 C CA . LEU B 1 187 ? -9.047 39.062 25.672 1 89.31 187 LEU B CA 1
ATOM 5030 C C . LEU B 1 187 ? -10.258 40 25.672 1 89.31 187 LEU B C 1
ATOM 5032 O O . LEU B 1 187 ? -10.328 40.906 26.484 1 89.31 187 LEU B O 1
ATOM 5036 N N . ASN B 1 188 ? -11.141 39.719 24.812 1 88.06 188 ASN B N 1
ATOM 5037 C CA . ASN B 1 188 ? -12.344 40.531 24.719 1 88.06 188 ASN B CA 1
ATOM 5038 C C . ASN B 1 188 ? -13.234 40.344 25.953 1 88.06 188 ASN B C 1
ATOM 5040 O O . ASN B 1 188 ? -13.844 41.281 26.438 1 88.06 188 ASN B O 1
ATOM 5044 N N . ARG B 1 189 ? -13.297 39.188 26.406 1 85.06 189 ARG B N 1
ATOM 5045 C CA . ARG B 1 189 ? -14.164 38.875 27.547 1 85.06 189 ARG B CA 1
ATOM 5046 C C . ARG B 1 189 ? -13.578 39.406 28.844 1 85.06 189 ARG B C 1
ATOM 5048 O O . ARG B 1 189 ? -14.32 39.812 29.734 1 85.06 189 ARG B O 1
ATOM 5055 N N . TYR B 1 190 ? -12.258 39.438 28.953 1 81.38 190 TYR B N 1
ATOM 5056 C CA . TYR B 1 190 ? -11.625 39.75 30.219 1 81.38 190 TYR B CA 1
ATOM 5057 C C . TYR B 1 190 ? -10.781 41.031 30.094 1 81.38 190 TYR B C 1
ATOM 5059 O O . TYR B 1 190 ? -9.758 41.156 30.766 1 81.38 190 TYR B O 1
ATOM 5067 N N . GLU B 1 191 ? -11.125 41.812 29.203 1 77.25 191 GLU B N 1
ATOM 5068 C CA . GLU B 1 191 ? -10.359 43 28.875 1 77.25 191 GLU B CA 1
ATOM 5069 C C . GLU B 1 191 ? -9.969 43.781 30.125 1 77.25 191 GLU B C 1
ATOM 5071 O O . GLU B 1 191 ? -8.82 44.188 30.281 1 77.25 191 GLU B O 1
ATOM 5076 N N . ASP B 1 192 ? -10.812 43.875 31.078 1 76.94 192 ASP B N 1
ATOM 5077 C CA . ASP B 1 192 ? -10.578 44.719 32.281 1 76.94 192 ASP B CA 1
ATOM 5078 C C . ASP B 1 192 ? -9.781 43.938 33.312 1 76.94 192 ASP B C 1
ATOM 5080 O O . ASP B 1 192 ? -9.172 44.531 34.219 1 76.94 192 ASP B O 1
ATOM 5084 N N . GLN B 1 193 ? -9.641 42.656 33.094 1 76.81 193 GLN B N 1
ATOM 5085 C CA . GLN B 1 193 ? -9.039 41.812 34.125 1 76.81 193 GLN B CA 1
ATOM 5086 C C . GLN B 1 193 ? -7.715 41.219 33.656 1 76.81 193 GLN B C 1
ATOM 5088 O O . GLN B 1 193 ? -6.953 40.688 34.469 1 76.81 193 GLN B O 1
ATOM 5093 N N . PHE B 1 194 ? -7.434 41.531 32.5 1 82.12 194 PHE B N 1
ATOM 5094 C CA . PHE B 1 194 ? -6.23 40.906 31.938 1 82.12 194 PHE B CA 1
ATOM 5095 C C . PHE B 1 194 ? -4.988 41.688 32.375 1 82.12 194 PHE B C 1
ATOM 5097 O O . PHE B 1 194 ? -4.66 42.719 31.797 1 82.12 194 PHE B O 1
ATOM 5104 N N . ASP B 1 195 ? -4.281 41.156 33.375 1 87.38 195 ASP B N 1
ATOM 5105 C CA . ASP B 1 195 ? -3.119 41.844 33.906 1 87.38 195 ASP B CA 1
ATOM 5106 C C . ASP B 1 195 ? -1.821 41.25 33.375 1 87.38 195 ASP B C 1
ATOM 5108 O O . ASP B 1 195 ? -1.847 40.344 32.5 1 87.38 195 ASP B O 1
ATOM 5112 N N . GLU B 1 196 ? -0.757 41.75 33.844 1 91.25 196 GLU B N 1
ATOM 5113 C CA . GLU B 1 196 ? 0.549 41.344 33.312 1 91.25 196 GLU B CA 1
ATOM 5114 C C . GLU B 1 196 ? 0.877 39.906 33.719 1 91.25 196 GLU B C 1
ATOM 5116 O O . GLU B 1 196 ? 1.585 39.219 32.969 1 91.25 196 GLU B O 1
ATOM 5121 N N . SER B 1 197 ? 0.324 39.531 34.875 1 90 197 SER B N 1
ATOM 5122 C CA . SER B 1 197 ? 0.566 38.156 35.281 1 90 197 SER B CA 1
ATOM 5123 C C . SER B 1 197 ? -0.085 37.156 34.344 1 90 197 SER B C 1
ATOM 5125 O O . SER B 1 197 ? 0.517 36.125 34 1 90 197 SER B O 1
ATOM 5127 N N . MET B 1 198 ? -1.264 37.469 34 1 89.69 198 MET B N 1
ATOM 5128 C CA . MET B 1 198 ? -1.958 36.656 33 1 89.69 198 MET B CA 1
ATOM 5129 C C . MET B 1 198 ? -1.25 36.688 31.672 1 89.69 198 MET B C 1
ATOM 5131 O O . MET B 1 198 ? -1.146 35.656 30.984 1 89.69 198 MET B O 1
ATOM 5135 N N . ALA B 1 199 ? -0.83 37.844 31.344 1 94 199 ALA B N 1
ATOM 5136 C CA . ALA B 1 199 ? -0.078 37.969 30.094 1 94 199 ALA B CA 1
ATOM 5137 C C . ALA B 1 199 ? 1.181 37.125 30.125 1 94 199 ALA B C 1
ATOM 5139 O O . ALA B 1 199 ? 1.497 36.438 29.141 1 94 199 ALA B O 1
ATOM 5140 N N . GLN B 1 200 ? 1.85 37.188 31.25 1 95.56 200 GLN B N 1
ATOM 5141 C CA . GLN B 1 200 ? 3.07 36.406 31.391 1 95.56 200 GLN B CA 1
ATOM 5142 C C . GLN B 1 200 ? 2.791 34.906 31.203 1 95.56 200 GLN B C 1
ATOM 5144 O O . GLN B 1 200 ? 3.559 34.219 30.547 1 95.56 200 GLN B O 1
ATOM 5149 N N . PHE B 1 201 ? 1.738 34.438 31.75 1 93.62 201 PHE B N 1
ATOM 5150 C CA . PHE B 1 201 ? 1.354 33.031 31.672 1 93.62 201 PHE B CA 1
ATOM 5151 C C . PHE B 1 201 ? 1.139 32.625 30.234 1 93.62 201 PHE B C 1
ATOM 5153 O O . PHE B 1 201 ? 1.767 31.656 29.75 1 93.62 201 PHE B O 1
ATOM 5160 N N . TYR B 1 202 ? 0.325 33.281 29.531 1 95.62 202 TYR B N 1
ATOM 5161 C CA . TYR B 1 202 ? -0.037 32.906 28.172 1 95.62 202 TYR B CA 1
ATOM 5162 C C . TYR B 1 202 ? 1.118 33.156 27.219 1 95.62 202 TYR B C 1
ATOM 5164 O O . TYR B 1 202 ? 1.313 32.375 26.266 1 95.62 202 TYR B O 1
ATOM 5172 N N . LEU B 1 203 ? 1.858 34.188 27.453 1 97.62 203 LEU B N 1
ATOM 5173 C CA . LEU B 1 203 ? 3.006 34.469 26.594 1 97.62 203 LEU B CA 1
ATOM 5174 C C . LEU B 1 203 ? 4.062 33.375 26.75 1 97.62 203 LEU B C 1
ATOM 5176 O O . LEU B 1 203 ? 4.691 32.969 25.766 1 97.62 203 LEU B O 1
ATOM 5180 N N . ALA B 1 204 ? 4.281 32.938 27.969 1 97.31 204 ALA B N 1
ATOM 5181 C CA . ALA B 1 204 ? 5.227 31.844 28.188 1 97.31 204 ALA B CA 1
ATOM 5182 C C . ALA B 1 204 ? 4.816 30.594 27.422 1 97.31 204 ALA B C 1
ATOM 5184 O O . ALA B 1 204 ? 5.648 29.953 26.781 1 97.31 204 ALA B O 1
ATOM 5185 N N . GLU B 1 205 ? 3.566 30.281 27.453 1 97.12 205 GLU B N 1
ATOM 5186 C CA . GLU B 1 205 ? 3.064 29.125 26.734 1 97.12 205 GLU B CA 1
ATOM 5187 C C . GLU B 1 205 ? 3.193 29.312 25.219 1 97.12 205 GLU B C 1
ATOM 5189 O O . GLU B 1 205 ? 3.549 28.375 24.5 1 97.12 205 GLU B O 1
ATOM 5194 N N . LEU B 1 206 ? 2.918 30.484 24.797 1 98.44 206 LEU B N 1
ATOM 5195 C CA . LEU B 1 206 ? 2.996 30.766 23.359 1 98.44 206 LEU B CA 1
ATOM 5196 C C . LEU B 1 206 ? 4.434 30.656 22.859 1 98.44 206 LEU B C 1
ATOM 5198 O O . LEU B 1 206 ? 4.668 30.234 21.734 1 98.44 206 LEU B O 1
ATOM 5202 N N . VAL B 1 207 ? 5.352 31.078 23.703 1 98.69 207 VAL B N 1
ATOM 5203 C CA . VAL B 1 207 ? 6.766 30.922 23.375 1 98.69 207 VAL B CA 1
ATOM 5204 C C . VAL B 1 207 ? 7.066 29.453 23.094 1 98.69 207 VAL B C 1
ATOM 5206 O O . VAL B 1 207 ? 7.707 29.125 22.094 1 98.69 207 VAL B O 1
ATOM 5209 N N . GLU B 1 208 ? 6.574 28.594 23.922 1 98 208 GLU B N 1
ATOM 5210 C CA . GLU B 1 208 ? 6.785 27.156 23.734 1 98 208 GLU B CA 1
ATOM 5211 C C . GLU B 1 208 ? 6.082 26.656 22.484 1 98 208 GLU B C 1
ATOM 5213 O O . GLU B 1 208 ? 6.613 25.812 21.766 1 98 208 GLU B O 1
ATOM 5218 N N . ALA B 1 209 ? 4.918 27.109 22.266 1 98.38 209 ALA B N 1
ATOM 5219 C CA . ALA B 1 209 ? 4.152 26.703 21.078 1 98.38 209 ALA B CA 1
ATOM 5220 C C . ALA B 1 209 ? 4.871 27.094 19.797 1 98.38 209 ALA B C 1
ATOM 5222 O O . ALA B 1 209 ? 5 26.281 18.875 1 98.38 209 ALA B O 1
ATOM 5223 N N . ILE B 1 210 ? 5.344 28.312 19.719 1 98.5 210 ILE B N 1
ATOM 5224 C CA . ILE B 1 210 ? 6.051 28.812 18.547 1 98.5 210 ILE B CA 1
ATOM 5225 C C . ILE B 1 210 ? 7.332 28.016 18.344 1 98.5 210 ILE B C 1
ATOM 5227 O O . ILE B 1 210 ? 7.645 27.625 17.219 1 98.5 210 ILE B O 1
ATOM 5231 N N . ASN B 1 211 ? 8.016 27.812 19.422 1 97.81 211 ASN B N 1
ATOM 5232 C CA . ASN B 1 211 ? 9.234 27.016 19.328 1 97.81 211 ASN B CA 1
ATOM 5233 C C . ASN B 1 211 ? 8.961 25.625 18.781 1 97.81 211 ASN B C 1
ATOM 5235 O O . ASN B 1 211 ? 9.773 25.062 18.047 1 97.81 211 ASN B O 1
ATOM 5239 N N . SER B 1 212 ? 7.879 25.062 19.203 1 97.38 212 SER B N 1
ATOM 5240 C CA . SER B 1 212 ? 7.512 23.734 18.719 1 97.38 212 SER B CA 1
ATOM 5241 C C . SER B 1 212 ? 7.371 23.734 17.188 1 97.38 212 SER B C 1
ATOM 5243 O O . SER B 1 212 ? 7.781 22.781 16.531 1 97.38 212 SER B O 1
ATOM 5245 N N . VAL B 1 213 ? 6.797 24.703 16.641 1 96.94 213 VAL B N 1
ATOM 5246 C CA . VAL B 1 213 ? 6.637 24.844 15.188 1 96.94 213 VAL B CA 1
ATOM 5247 C C . VAL B 1 213 ? 8.008 24.969 14.531 1 96.94 213 VAL B C 1
ATOM 5249 O O . VAL B 1 213 ? 8.273 24.328 13.516 1 96.94 213 VAL B O 1
ATOM 5252 N N . HIS B 1 214 ? 8.867 25.812 15.133 1 96.19 214 HIS B N 1
ATOM 5253 C CA . HIS B 1 214 ? 10.211 26.016 14.602 1 96.19 214 HIS B CA 1
ATOM 5254 C C . HIS B 1 214 ? 11.023 24.734 14.641 1 96.19 214 HIS B C 1
ATOM 5256 O O . HIS B 1 214 ? 11.797 24.453 13.719 1 96.19 214 HIS B O 1
ATOM 5262 N N . GLN B 1 215 ? 10.805 23.938 15.641 1 95.25 215 GLN B N 1
ATOM 5263 C CA . GLN B 1 215 ? 11.523 22.688 15.781 1 95.25 215 GLN B CA 1
ATOM 5264 C C . GLN B 1 215 ? 11.094 21.672 14.719 1 95.25 215 GLN B C 1
ATOM 5266 O O . GLN B 1 215 ? 11.859 20.797 14.344 1 95.25 215 GLN B O 1
ATOM 5271 N N . LEU B 1 216 ? 9.922 21.844 14.234 1 93.06 216 LEU B N 1
ATOM 5272 C CA . LEU B 1 216 ? 9.422 20.984 13.164 1 93.06 216 LEU B CA 1
ATOM 5273 C C . LEU B 1 216 ? 9.961 21.438 11.812 1 93.06 216 LEU B C 1
ATOM 5275 O O . LEU B 1 216 ? 9.711 20.797 10.789 1 93.06 216 LEU B O 1
ATOM 5279 N N . GLY B 1 217 ? 10.664 22.578 11.828 1 92.44 217 GLY B N 1
ATOM 5280 C CA . GLY B 1 217 ? 11.258 23.094 10.602 1 92.44 217 GLY B CA 1
ATOM 5281 C C . GLY B 1 217 ? 10.344 24.031 9.844 1 92.44 217 GLY B C 1
ATOM 5282 O O . GLY B 1 217 ? 10.445 24.156 8.617 1 92.44 217 GLY B O 1
ATOM 5283 N N . TYR B 1 218 ? 9.438 24.672 10.555 1 93.25 218 TYR B N 1
ATOM 5284 C CA . TYR B 1 218 ? 8.484 25.562 9.898 1 93.25 218 TYR B CA 1
ATOM 5285 C C . TYR B 1 218 ? 8.43 26.906 10.609 1 93.25 218 TYR B C 1
ATOM 5287 O O . TYR B 1 218 ? 8.75 27.016 11.797 1 93.25 218 TYR B O 1
ATOM 5295 N N . VAL B 1 219 ? 8.125 27.922 9.875 1 94.06 219 VAL B N 1
ATOM 5296 C CA . VAL B 1 219 ? 7.645 29.188 10.406 1 94.06 219 VAL B CA 1
ATOM 5297 C C . VAL B 1 219 ? 6.129 29.266 10.25 1 94.06 219 VAL B C 1
ATOM 5299 O O . VAL B 1 219 ? 5.574 28.812 9.242 1 94.06 219 VAL B O 1
ATOM 5302 N N . HIS B 1 220 ? 5.453 29.797 11.203 1 93.81 220 HIS B N 1
ATOM 5303 C CA . HIS B 1 220 ? 3.996 29.844 11.172 1 93.81 220 HIS B CA 1
ATOM 5304 C C . HIS B 1 220 ? 3.496 30.953 10.242 1 93.81 220 HIS B C 1
ATOM 5306 O O . HIS B 1 220 ? 2.688 30.68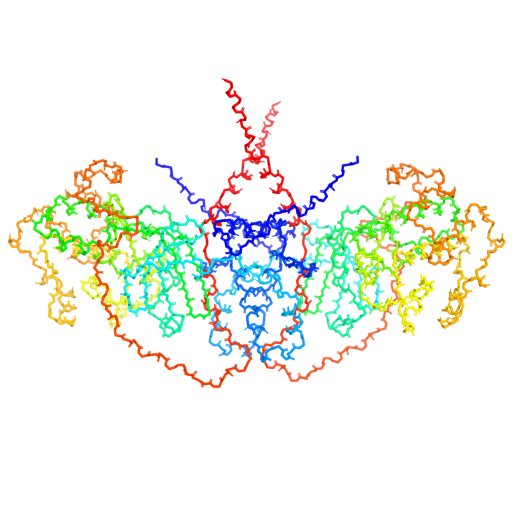8 9.344 1 93.81 220 HIS B O 1
ATOM 5312 N N . ARG B 1 221 ? 3.947 32.219 10.5 1 91.94 221 ARG B N 1
ATOM 5313 C CA . ARG B 1 221 ? 3.773 33.406 9.656 1 91.94 221 ARG B CA 1
ATOM 5314 C C . ARG B 1 221 ? 2.387 34 9.844 1 91.94 221 ARG B C 1
ATOM 5316 O O . ARG B 1 221 ? 2.043 35 9.195 1 91.94 221 ARG B O 1
ATOM 5323 N N . ASP B 1 222 ? 1.559 33.406 10.688 1 91.81 222 ASP B N 1
ATOM 5324 C CA . ASP B 1 222 ? 0.239 34 10.953 1 91.81 222 ASP B CA 1
ATOM 5325 C C . ASP B 1 222 ? -0.145 33.812 12.422 1 91.81 222 ASP B C 1
ATOM 5327 O O . ASP B 1 222 ? -1.233 33.344 12.734 1 91.81 222 ASP B O 1
ATOM 5331 N N . ILE B 1 223 ? 0.766 34.125 13.258 1 95.94 223 ILE B N 1
ATOM 5332 C CA . ILE B 1 223 ? 0.506 34.094 14.688 1 95.94 223 ILE B CA 1
ATOM 5333 C C . ILE B 1 223 ? -0.291 35.312 15.117 1 95.94 223 ILE B C 1
ATOM 5335 O O . ILE B 1 223 ? 0.177 36.438 14.969 1 95.94 223 ILE B O 1
ATOM 5339 N N . LYS B 1 224 ? -1.493 35.094 15.578 1 94.81 224 LYS B N 1
ATOM 5340 C CA . LYS B 1 224 ? -2.424 36.125 16.062 1 94.81 224 LYS B CA 1
ATOM 5341 C C . LYS B 1 224 ? -3.377 35.531 17.109 1 94.81 224 LYS B C 1
ATOM 5343 O O . LYS B 1 224 ? -3.51 34.312 17.203 1 94.81 224 LYS B O 1
ATOM 5348 N N . PRO B 1 225 ? -4.004 36.344 17.891 1 95.06 225 PRO B N 1
ATOM 5349 C CA . PRO B 1 225 ? -4.84 35.844 18.984 1 95.06 225 PRO B CA 1
ATOM 5350 C C . PRO B 1 225 ? -5.93 34.875 18.5 1 95.06 225 PRO B C 1
ATOM 5352 O O . PRO B 1 225 ? -6.293 33.938 19.203 1 95.06 225 PRO B O 1
ATOM 5355 N N . GLU B 1 226 ? -6.359 35 17.219 1 91.75 226 GLU B N 1
ATOM 5356 C CA . GLU B 1 226 ? -7.418 34.156 16.672 1 91.75 226 GLU B CA 1
ATOM 5357 C C . GLU B 1 226 ? -6.922 32.75 16.438 1 91.75 226 GLU B C 1
ATOM 5359 O O . GLU B 1 226 ? -7.711 31.797 16.406 1 91.75 226 GLU B O 1
ATOM 5364 N N . ASN B 1 227 ? -5.621 32.625 16.297 1 93.75 227 ASN B N 1
ATOM 5365 C CA . ASN B 1 227 ? -5.039 31.328 15.992 1 93.75 227 ASN B CA 1
ATOM 5366 C C . ASN B 1 227 ? -4.434 30.688 17.234 1 93.75 227 ASN B C 1
ATOM 5368 O O . ASN B 1 227 ? -3.783 29.641 17.141 1 93.75 227 ASN B O 1
ATOM 5372 N N . VAL B 1 228 ? -4.547 31.312 18.375 1 97.31 228 VAL B N 1
ATOM 5373 C CA . VAL B 1 228 ? -4.152 30.766 19.656 1 97.31 228 VAL B CA 1
ATOM 5374 C C . VAL B 1 228 ? -5.383 30.25 20.406 1 97.31 228 VAL B C 1
ATOM 5376 O O . VAL B 1 228 ? -6.125 31.031 21 1 97.31 228 VAL B O 1
ATOM 5379 N N . LEU B 1 229 ? -5.492 28.969 20.438 1 96.38 229 LEU B N 1
ATOM 5380 C CA . LEU B 1 229 ? -6.68 28.344 21.016 1 96.38 229 LEU B CA 1
ATOM 5381 C C . LEU B 1 229 ? -6.43 27.938 22.469 1 96.38 229 LEU B C 1
ATOM 5383 O O . LEU B 1 229 ? -5.277 27.812 22.891 1 96.38 229 LEU B O 1
ATOM 5387 N N . ILE B 1 230 ? -7.547 27.812 23.203 1 93.75 230 ILE B N 1
ATOM 5388 C CA . ILE B 1 230 ? -7.484 27.438 24.609 1 93.75 230 ILE B CA 1
ATOM 5389 C C . ILE B 1 230 ? -8.188 26.109 24.828 1 93.75 230 ILE B C 1
ATOM 5391 O O . ILE B 1 230 ? -9.312 25.906 24.359 1 93.75 230 ILE B O 1
ATOM 5395 N N . ASP B 1 231 ? -7.512 25.219 25.453 1 92.38 231 ASP B N 1
ATOM 5396 C CA . ASP B 1 231 ? -8.117 23.906 25.703 1 92.38 231 ASP B CA 1
ATOM 5397 C C . ASP B 1 231 ? -9 23.938 26.938 1 92.38 231 ASP B C 1
ATOM 5399 O O . ASP B 1 231 ? -9.219 25 27.531 1 92.38 231 ASP B O 1
ATOM 5403 N N . ARG B 1 232 ? -9.586 22.812 27.312 1 89.19 232 ARG B N 1
ATOM 5404 C CA . ARG B 1 232 ? -10.562 22.703 28.391 1 89.19 232 ARG B CA 1
ATOM 5405 C C . ARG B 1 232 ? -9.93 23.031 29.734 1 89.19 232 ARG B C 1
ATOM 5407 O O . ARG B 1 232 ? -10.633 23.391 30.688 1 89.19 232 ARG B O 1
ATOM 5414 N N . THR B 1 233 ? -8.617 22.922 29.797 1 89.44 233 THR B N 1
ATOM 5415 C CA . THR B 1 233 ? -7.934 23.141 31.062 1 89.44 233 THR B CA 1
ATOM 5416 C C . THR B 1 233 ? -7.344 24.547 31.125 1 89.44 233 THR B C 1
ATOM 5418 O O . THR B 1 233 ? -6.656 24.891 32.094 1 89.44 233 THR B O 1
ATOM 5421 N N . GLY B 1 234 ? -7.48 25.328 30.078 1 91.06 234 GLY B N 1
ATOM 5422 C CA . GLY B 1 234 ? -7.062 26.719 30.094 1 91.06 234 GLY B CA 1
ATOM 5423 C C . GLY B 1 234 ? -5.695 26.938 29.469 1 91.06 234 GLY B C 1
ATOM 5424 O O . GLY B 1 234 ? -5.18 28.062 29.469 1 91.06 234 GLY B O 1
ATOM 5425 N N . HIS B 1 235 ? -5.082 25.906 28.953 1 94.12 235 HIS B N 1
ATOM 5426 C CA . HIS B 1 235 ? -3.781 26.031 28.312 1 94.12 235 HIS B CA 1
ATOM 5427 C C . HIS B 1 235 ? -3.934 26.281 26.812 1 94.12 235 HIS B C 1
ATOM 5429 O O . HIS B 1 235 ? -4.938 25.891 26.203 1 94.12 235 HIS B O 1
ATOM 5435 N N . ILE B 1 236 ? -2.969 26.891 26.234 1 95.88 236 ILE B N 1
ATOM 5436 C CA . ILE B 1 236 ? -3.143 27.297 24.844 1 95.88 236 ILE B CA 1
ATOM 5437 C C . ILE B 1 236 ? -2.582 26.219 23.922 1 95.88 236 ILE B C 1
ATOM 5439 O O . ILE B 1 236 ? -1.785 25.375 24.344 1 95.88 236 ILE B O 1
ATOM 5443 N N . LYS B 1 237 ? -3 26.203 22.719 1 97.38 237 LYS B N 1
ATOM 5444 C CA . LYS B 1 237 ? -2.426 25.516 21.578 1 97.38 237 LYS B CA 1
ATOM 5445 C C . LYS B 1 237 ? -2.436 26.391 20.328 1 97.38 237 LYS B C 1
ATOM 5447 O O . LYS B 1 237 ? -3.416 27.094 20.062 1 97.38 237 LYS B O 1
ATOM 5452 N N . LEU B 1 238 ? -1.327 26.453 19.688 1 98.06 238 LEU B N 1
ATOM 5453 C CA . LEU B 1 238 ? -1.215 27.234 18.453 1 98.06 238 LEU B CA 1
ATOM 5454 C C . LEU B 1 238 ? -1.792 26.469 17.266 1 98.06 238 LEU B C 1
ATOM 5456 O O . LEU B 1 238 ? -1.42 25.312 17.031 1 98.06 238 LEU B O 1
ATOM 5460 N N . ALA B 1 239 ? -2.738 27.109 16.578 1 95.06 239 ALA B N 1
ATOM 5461 C CA . ALA B 1 239 ? -3.465 26.422 15.508 1 95.06 239 ALA B CA 1
ATOM 5462 C C . ALA B 1 239 ? -3.338 27.188 14.195 1 95.06 239 ALA B C 1
ATOM 5464 O O . ALA B 1 239 ? -2.59 28.156 14.094 1 95.06 239 ALA B O 1
ATOM 5465 N N . ASP B 1 240 ? -3.961 26.656 13.102 1 90.88 240 ASP B N 1
ATOM 5466 C CA . ASP B 1 240 ? -4.07 27.203 11.758 1 90.88 240 ASP B CA 1
ATOM 5467 C C . ASP B 1 240 ? -2.695 27.359 11.109 1 90.88 240 ASP B C 1
ATOM 5469 O O . ASP B 1 240 ? -2.066 28.406 11.203 1 90.88 240 ASP B O 1
ATOM 5473 N N . PHE B 1 241 ? -2.295 26.484 10.367 1 91.62 241 PHE B N 1
ATOM 5474 C CA . PHE B 1 241 ? -0.999 26.453 9.703 1 91.62 241 PHE B CA 1
ATOM 5475 C C . PHE B 1 241 ? -1.155 26.703 8.203 1 91.62 241 PHE B C 1
ATOM 5477 O O . PHE B 1 241 ? -0.329 26.25 7.406 1 91.62 241 PHE B O 1
ATOM 5484 N N . GLY B 1 242 ? -2.191 27.375 7.859 1 87.25 242 GLY B N 1
ATOM 5485 C CA . GLY B 1 242 ? -2.459 27.641 6.457 1 87.25 242 GLY B CA 1
ATOM 5486 C C . GLY B 1 242 ? -1.391 28.5 5.805 1 87.25 242 GLY B C 1
ATOM 5487 O O . GLY B 1 242 ? -1.218 28.469 4.582 1 87.25 242 GLY B O 1
ATOM 5488 N N . SER B 1 243 ? -0.605 29.203 6.574 1 88.25 243 SER B N 1
ATOM 5489 C CA . SER B 1 243 ? 0.433 30.078 6.051 1 88.25 243 SER B CA 1
ATOM 5490 C C . SER B 1 243 ? 1.824 29.562 6.402 1 88.25 243 SER B C 1
ATOM 5492 O O . SER B 1 243 ? 2.822 30.25 6.168 1 88.25 243 SER B O 1
ATOM 5494 N N . ALA B 1 244 ? 1.877 28.438 6.98 1 90.62 244 ALA B N 1
ATOM 5495 C CA . ALA B 1 244 ? 3.158 27.891 7.422 1 90.62 244 ALA B CA 1
ATOM 5496 C C . ALA B 1 244 ? 4.082 27.641 6.234 1 90.62 244 ALA B C 1
ATOM 5498 O O . ALA B 1 244 ? 3.631 27.25 5.16 1 90.62 244 ALA B O 1
ATOM 5499 N N . ALA B 1 245 ? 5.316 27.875 6.434 1 88.81 245 ALA B N 1
ATOM 5500 C CA . ALA B 1 245 ? 6.316 27.672 5.391 1 88.81 245 ALA B CA 1
ATOM 5501 C C . ALA B 1 245 ? 7.496 26.859 5.918 1 88.81 245 ALA B C 1
ATOM 5503 O O . ALA B 1 245 ? 7.934 27.047 7.055 1 88.81 245 ALA B O 1
ATOM 5504 N N . ARG B 1 246 ? 7.98 26.047 5.035 1 88.38 246 ARG B N 1
ATOM 5505 C CA . ARG B 1 246 ? 9.117 25.219 5.395 1 88.38 246 ARG B CA 1
ATOM 5506 C C . ARG B 1 246 ? 10.406 26.031 5.434 1 88.38 246 ARG B C 1
ATOM 5508 O O . ARG B 1 246 ? 10.625 26.906 4.582 1 88.38 246 ARG B O 1
ATOM 5515 N N . LEU B 1 247 ? 11.211 25.641 6.367 1 89.56 247 LEU B N 1
ATOM 5516 C CA . LEU B 1 247 ? 12.492 26.297 6.52 1 89.56 247 LEU B CA 1
ATOM 5517 C C . LEU B 1 247 ? 13.586 25.562 5.766 1 89.56 247 LEU B C 1
ATOM 5519 O O . LEU B 1 247 ? 13.57 24.328 5.699 1 89.56 247 LEU B O 1
ATOM 5523 N N . THR B 1 248 ? 14.422 26.266 5.16 1 85.12 248 THR B N 1
ATOM 5524 C CA . THR B 1 248 ? 15.633 25.672 4.586 1 85.12 248 THR B CA 1
ATOM 5525 C C . THR B 1 248 ? 16.625 25.297 5.684 1 85.12 248 THR B C 1
ATOM 5527 O O . THR B 1 248 ? 16.391 25.562 6.863 1 85.12 248 THR B O 1
ATOM 5530 N N . ALA B 1 249 ? 17.719 24.75 5.25 1 80.56 249 ALA B N 1
ATOM 5531 C CA . ALA B 1 249 ? 18.781 24.391 6.18 1 80.56 249 ALA B CA 1
ATOM 5532 C C . ALA B 1 249 ? 19.328 25.609 6.91 1 80.56 249 ALA B C 1
ATOM 5534 O O . ALA B 1 249 ? 19.75 25.531 8.062 1 80.56 249 ALA B O 1
ATOM 5535 N N . ASN B 1 250 ? 19.219 26.75 6.254 1 79.62 250 ASN B N 1
ATOM 5536 C CA . ASN B 1 250 ? 19.688 28 6.84 1 79.62 250 ASN B CA 1
ATOM 5537 C C . ASN B 1 250 ? 18.594 28.703 7.629 1 79.62 250 ASN B C 1
ATOM 5539 O O . ASN B 1 250 ? 18.719 29.891 7.953 1 79.62 250 ASN B O 1
ATOM 5543 N N . LYS B 1 251 ? 17.516 28.016 7.867 1 81 251 LYS B N 1
ATOM 5544 C CA . LYS B 1 251 ? 16.391 28.5 8.68 1 81 251 LYS B CA 1
ATOM 5545 C C . LYS B 1 251 ? 15.727 29.703 8.039 1 81 251 LYS B C 1
ATOM 5547 O O . LYS B 1 251 ? 15.328 30.641 8.734 1 81 251 LYS B O 1
ATOM 5552 N N . THR B 1 252 ? 15.836 29.797 6.777 1 82.69 252 THR B N 1
ATOM 5553 C CA . THR B 1 252 ? 15.078 30.766 6.004 1 82.69 252 THR B CA 1
ATOM 5554 C C . THR B 1 252 ? 13.953 30.094 5.23 1 82.69 252 THR B C 1
ATOM 5556 O O . THR B 1 252 ? 13.969 28.875 5.043 1 82.69 252 THR B O 1
ATOM 5559 N N . VAL B 1 253 ? 12.984 30.922 4.938 1 81.75 253 VAL B N 1
ATOM 5560 C CA . VAL B 1 253 ? 11.859 30.359 4.203 1 81.75 253 VAL B CA 1
ATOM 5561 C C . VAL B 1 253 ? 12.312 29.938 2.805 1 81.75 253 VAL B C 1
ATOM 5563 O O . VAL B 1 253 ? 12.984 30.703 2.107 1 81.75 253 VAL B O 1
ATOM 5566 N N . ALA B 1 254 ? 11.977 28.797 2.4 1 67.19 254 ALA B N 1
ATOM 5567 C CA . ALA B 1 254 ? 12.438 28.172 1.163 1 67.19 254 ALA B CA 1
ATOM 5568 C C . ALA B 1 254 ? 11.789 28.828 -0.055 1 67.19 254 ALA B C 1
ATOM 5570 O O . ALA B 1 254 ? 12.461 29.094 -1.051 1 67.19 254 ALA B O 1
ATOM 5571 N N . VAL B 1 255 ? 10.484 29 -0.006 1 63.97 255 VAL B N 1
ATOM 5572 C CA . VAL B 1 255 ? 9.766 29.562 -1.142 1 63.97 255 VAL B CA 1
ATOM 5573 C C . VAL B 1 255 ? 9.016 30.812 -0.7 1 63.97 255 VAL B C 1
ATOM 5575 O O . VAL B 1 255 ? 8.242 30.781 0.263 1 63.97 255 VAL B O 1
ATOM 5578 N N . PRO B 1 256 ? 9.445 31.859 -1.444 1 58.88 256 PRO B N 1
ATOM 5579 C CA . PRO B 1 256 ? 8.766 33.094 -1.044 1 58.88 256 PRO B CA 1
ATOM 5580 C C . PRO B 1 256 ? 7.273 33.094 -1.366 1 58.88 256 PRO B C 1
ATOM 5582 O O . PRO B 1 256 ? 6.891 32.938 -2.529 1 58.88 256 PRO B O 1
ATOM 5585 N N . THR B 1 257 ? 6.516 32.656 -0.461 1 64.5 257 THR B N 1
ATOM 5586 C CA . THR B 1 257 ? 5.074 32.75 -0.66 1 64.5 257 THR B CA 1
ATOM 5587 C C . THR B 1 257 ? 4.461 33.812 0.252 1 64.5 257 THR B C 1
ATOM 5589 O O . THR B 1 257 ? 5.051 34.188 1.271 1 64.5 257 THR B O 1
ATOM 5592 N N . LEU B 1 258 ? 3.352 34.469 -0.289 1 62.09 258 LEU B N 1
ATOM 5593 C CA . LEU B 1 258 ? 2.678 35.531 0.43 1 62.09 258 LEU B CA 1
ATOM 5594 C C . LEU B 1 258 ? 1.73 35 1.485 1 62.09 258 LEU B C 1
ATOM 5596 O O . LEU B 1 258 ? 0.901 34.125 1.187 1 62.09 258 LEU B O 1
ATOM 5600 N N . PRO B 1 259 ? 2.109 35.375 2.725 1 61.62 259 PRO B N 1
ATOM 5601 C CA . PRO B 1 259 ? 1.102 34.969 3.715 1 61.62 259 PRO B CA 1
ATOM 5602 C C . PRO B 1 259 ? -0.263 35.625 3.445 1 61.62 259 PRO B C 1
ATOM 5604 O O . PRO B 1 259 ? -0.339 36.75 2.947 1 61.62 259 PRO B O 1
ATOM 5607 N N . VAL B 1 260 ? -1.319 34.781 3.498 1 58.09 260 VAL B N 1
ATOM 5608 C CA . VAL B 1 260 ? -2.695 35.25 3.332 1 58.09 260 VAL B CA 1
ATOM 5609 C C . VAL B 1 260 ? -3.227 35.781 4.66 1 58.09 260 VAL B C 1
ATOM 5611 O O . VAL B 1 260 ? -2.893 35.25 5.727 1 58.09 260 VAL B O 1
ATOM 5614 N N . GLY B 1 261 ? -3.727 37.094 4.695 1 62.12 261 GLY B N 1
ATOM 5615 C CA . GLY B 1 261 ? -4.527 37.406 5.871 1 62.12 261 GLY B CA 1
ATOM 5616 C C . GLY B 1 261 ? -4.227 38.75 6.461 1 62.12 261 GLY B C 1
ATOM 5617 O O . GLY B 1 261 ? -3.902 39.688 5.734 1 62.12 261 GLY B O 1
ATOM 5618 N N . THR B 1 262 ? -4.312 38.719 7.719 1 68.19 262 THR B N 1
ATOM 5619 C CA . THR B 1 262 ? -4.234 39.906 8.539 1 68.19 262 THR B CA 1
ATOM 5620 C C . THR B 1 262 ? -2.814 40.469 8.547 1 68.19 262 THR B C 1
ATOM 5622 O O . THR B 1 262 ? -1.86 39.75 8.852 1 68.19 262 THR B O 1
ATOM 5625 N N . GLN B 1 263 ? -2.678 41.688 8.242 1 80.19 263 GLN B N 1
ATOM 5626 C CA . GLN B 1 263 ? -1.387 42.344 8.07 1 80.19 263 GLN B CA 1
ATOM 5627 C C . GLN B 1 263 ? -0.86 42.906 9.398 1 80.19 263 GLN B C 1
ATOM 5629 O O . GLN B 1 263 ? 0.343 43.125 9.547 1 80.19 263 GLN B O 1
ATOM 5634 N N . ASP B 1 264 ? -1.688 42.906 10.398 1 89.88 264 ASP B N 1
ATOM 5635 C CA . ASP B 1 264 ? -1.354 43.594 11.641 1 89.88 264 ASP B CA 1
ATOM 5636 C C . ASP B 1 264 ? -0.214 42.875 12.375 1 89.88 264 ASP B C 1
ATOM 5638 O O . ASP B 1 264 ? 0.5 43.5 13.164 1 89.88 264 ASP B O 1
ATOM 5642 N N . PHE B 1 265 ? -0.06 41.688 12.102 1 94.12 265 PHE B N 1
ATOM 5643 C CA . PHE B 1 265 ? 0.894 40.938 12.891 1 94.12 265 PHE B CA 1
ATOM 5644 C C . PHE B 1 265 ? 2.119 40.562 12.062 1 94.12 265 PHE B C 1
ATOM 5646 O O . PHE B 1 265 ? 3.045 39.938 12.562 1 94.12 265 PHE B O 1
ATOM 5653 N N . LEU B 1 266 ? 2.15 41.031 10.812 1 92.62 266 LEU B N 1
ATOM 5654 C CA . LEU B 1 266 ? 3.275 40.719 9.93 1 92.62 266 LEU B CA 1
ATOM 5655 C C . LEU B 1 266 ? 4.516 41.5 10.344 1 92.62 266 LEU B C 1
ATOM 5657 O O . LEU B 1 266 ? 4.414 42.688 10.75 1 92.62 266 LEU B O 1
ATOM 5661 N N . SER B 1 267 ? 5.586 40.906 10.195 1 94.56 267 SER B N 1
ATOM 5662 C CA . SER B 1 267 ? 6.852 41.562 10.523 1 94.56 267 SER B CA 1
ATOM 5663 C C . SER B 1 267 ? 7.344 42.406 9.367 1 94.56 267 SER B C 1
ATOM 5665 O O . SER B 1 267 ? 6.945 42.219 8.219 1 94.56 267 SER B O 1
ATOM 5667 N N . PRO B 1 268 ? 8.203 43.375 9.734 1 93.56 268 PRO B N 1
ATOM 5668 C CA . PRO B 1 268 ? 8.742 44.219 8.672 1 93.56 268 PRO B CA 1
ATOM 5669 C C . PRO B 1 268 ? 9.5 43.438 7.609 1 93.56 268 PRO B C 1
ATOM 5671 O O . PRO B 1 268 ? 9.414 43.75 6.418 1 93.56 268 PRO B O 1
ATOM 5674 N N . GLU B 1 269 ? 10.234 42.375 8.008 1 92 269 GLU B N 1
ATOM 5675 C CA . GLU B 1 269 ? 11.023 41.656 7.039 1 92 269 GLU B CA 1
ATOM 5676 C C . GLU B 1 269 ? 10.133 40.844 6.09 1 92 269 GLU B C 1
ATOM 5678 O O . GLU B 1 269 ? 10.484 40.656 4.926 1 92 269 GLU B O 1
ATOM 5683 N N . ILE B 1 270 ? 8.977 40.344 6.57 1 89.88 270 ILE B N 1
ATOM 5684 C CA . ILE B 1 270 ? 8.031 39.656 5.68 1 89.88 270 ILE B CA 1
ATOM 5685 C C . ILE B 1 270 ? 7.473 40.688 4.676 1 89.88 270 ILE B C 1
ATOM 5687 O O . ILE B 1 270 ? 7.391 40.375 3.479 1 89.88 270 ILE B O 1
ATOM 5691 N N . LEU B 1 271 ? 7.109 41.875 5.152 1 88.25 271 LEU B N 1
ATOM 5692 C CA . LEU B 1 271 ? 6.531 42.906 4.309 1 88.25 271 LEU B CA 1
ATOM 5693 C C . LEU B 1 271 ? 7.535 43.375 3.26 1 88.25 271 LEU B C 1
ATOM 5695 O O . LEU B 1 271 ? 7.164 43.656 2.115 1 88.25 271 LEU B O 1
ATOM 5699 N N . THR B 1 272 ? 8.742 43.469 3.648 1 86.88 272 THR B N 1
ATOM 5700 C CA . THR B 1 272 ? 9.797 43.844 2.723 1 86.88 272 THR B CA 1
ATOM 5701 C C . THR B 1 272 ? 10.008 42.781 1.655 1 86.88 272 THR B C 1
ATOM 5703 O O . THR B 1 272 ? 10.227 43.094 0.484 1 86.88 272 THR B O 1
ATOM 5706 N N . ALA B 1 273 ? 10.008 41.562 2.076 1 83.19 273 ALA B N 1
ATOM 5707 C CA . ALA B 1 273 ? 10.195 40.469 1.145 1 83.19 273 ALA B CA 1
ATOM 5708 C C . ALA B 1 273 ? 9.086 40.438 0.102 1 83.19 273 ALA B C 1
ATOM 5710 O O . ALA B 1 273 ? 9.312 40.062 -1.054 1 83.19 273 ALA B O 1
ATOM 5711 N N . LEU B 1 274 ? 7.918 40.75 0.426 1 76.31 274 LEU B N 1
ATOM 5712 C CA . LEU B 1 274 ? 6.77 40.75 -0.474 1 76.31 274 LEU B CA 1
ATOM 5713 C C . LEU B 1 274 ? 6.918 41.844 -1.522 1 76.31 274 LEU B C 1
ATOM 5715 O O . LEU B 1 274 ? 6.414 41.719 -2.639 1 76.31 274 LEU B O 1
ATOM 5719 N N . ASN B 1 275 ? 7.535 42.938 -1.255 1 71.06 275 ASN B N 1
ATOM 5720 C CA . ASN B 1 275 ? 7.688 44.062 -2.156 1 71.06 275 ASN B CA 1
ATOM 5721 C C . ASN B 1 275 ? 8.867 43.875 -3.107 1 71.06 275 ASN B C 1
ATOM 5723 O O . ASN B 1 275 ? 9.125 44.719 -3.961 1 71.06 275 ASN B O 1
ATOM 5727 N N . GLY B 1 276 ? 9.344 42.594 -3.395 1 63.78 276 GLY B N 1
ATOM 5728 C CA . GLY B 1 276 ? 10.266 42.219 -4.461 1 63.78 276 GLY B CA 1
ATOM 5729 C C . GLY B 1 276 ? 11.703 42.594 -4.164 1 63.78 276 GLY B C 1
ATOM 5730 O O . GLY B 1 276 ? 12.5 42.812 -5.082 1 63.78 276 GLY B O 1
ATOM 5731 N N . GLY B 1 277 ? 12.133 43.094 -3.082 1 51.66 277 GLY B N 1
ATOM 5732 C CA . GLY B 1 277 ? 13.547 43.438 -3.053 1 51.66 277 GLY B CA 1
ATOM 5733 C C . GLY B 1 277 ? 14.453 42.219 -3.217 1 51.66 277 GLY B C 1
ATOM 5734 O O . GLY B 1 277 ? 14.062 41.094 -2.91 1 51.66 277 GLY B O 1
ATOM 5735 N N . PRO B 1 278 ? 15.383 42.344 -4.09 1 47.72 278 PRO B N 1
ATOM 5736 C CA . PRO B 1 278 ? 16.469 41.375 -4.273 1 47.72 278 PRO B CA 1
ATOM 5737 C C . PRO B 1 278 ? 17.078 40.906 -2.953 1 47.72 278 PRO B C 1
ATOM 5739 O O . PRO B 1 278 ? 17.312 41.719 -2.057 1 47.72 278 PRO B O 1
ATOM 5742 N N . ASN B 1 279 ? 16.797 39.656 -2.471 1 55.47 279 ASN B N 1
ATOM 5743 C CA . ASN B 1 279 ? 17.609 39.094 -1.393 1 55.47 279 ASN B CA 1
ATOM 5744 C C . ASN B 1 279 ? 16.859 39.156 -0.057 1 55.47 279 ASN B C 1
ATOM 5746 O O . ASN B 1 279 ? 17.484 39.094 1.004 1 55.47 279 ASN B O 1
ATOM 5750 N N . CYS B 1 280 ? 15.555 39.469 -0.155 1 67.38 280 CYS B N 1
ATOM 5751 C CA . CYS B 1 280 ? 15.055 39.656 1.199 1 67.38 280 CYS B CA 1
ATOM 5752 C C . CYS B 1 280 ? 14.516 38.375 1.779 1 67.38 280 CYS B C 1
ATOM 5754 O O . CYS B 1 280 ? 13.5 37.844 1.32 1 67.38 280 CYS B O 1
ATOM 5756 N N . THR B 1 281 ? 15.352 37.625 2.434 1 80.31 281 THR B N 1
ATOM 5757 C CA . THR B 1 281 ? 15.062 36.375 3.123 1 80.31 281 THR B CA 1
ATOM 5758 C C . THR B 1 281 ? 14.625 36.656 4.562 1 80.31 281 THR B C 1
ATOM 5760 O O . THR B 1 281 ? 14.945 37.688 5.133 1 80.31 281 THR B O 1
ATOM 5763 N N . TYR B 1 282 ? 13.68 35.969 4.996 1 89.5 282 TYR B N 1
ATOM 5764 C CA . TYR B 1 282 ? 13.289 36 6.402 1 89.5 282 TYR B CA 1
ATOM 5765 C C . TYR B 1 282 ? 13.172 34.594 6.961 1 89.5 282 TYR B C 1
ATOM 5767 O O . TYR B 1 282 ? 13.234 33.625 6.215 1 89.5 282 TYR B O 1
ATOM 5775 N N . GLY B 1 283 ? 13.133 34.5 8.273 1 92.5 283 GLY B N 1
ATOM 5776 C CA . GLY B 1 283 ? 13.086 33.219 8.93 1 92.5 283 GLY B CA 1
ATOM 5777 C C . GLY B 1 283 ? 12.227 33.219 10.18 1 92.5 283 GLY B C 1
ATOM 5778 O O . GLY B 1 283 ? 11.141 33.812 10.195 1 92.5 283 GLY B O 1
ATOM 5779 N N . ILE B 1 284 ? 12.672 32.531 11.164 1 95.69 284 ILE B N 1
ATOM 5780 C CA . ILE B 1 284 ? 11.867 32.25 12.344 1 95.69 284 ILE B CA 1
ATOM 5781 C C . ILE B 1 284 ? 11.609 33.531 13.133 1 95.69 284 ILE B C 1
ATOM 5783 O O . ILE B 1 284 ? 10.664 33.594 13.922 1 95.69 284 ILE B O 1
ATOM 5787 N N . GLU B 1 285 ? 12.375 34.562 12.898 1 96.81 285 GLU B N 1
ATOM 5788 C CA . GLU B 1 285 ? 12.273 35.812 13.641 1 96.81 285 GLU B CA 1
ATOM 5789 C C . GLU B 1 285 ? 10.914 36.5 13.438 1 96.81 285 GLU B C 1
ATOM 5791 O O . GLU B 1 285 ? 10.438 37.219 14.305 1 96.81 285 GLU B O 1
ATOM 5796 N N . CYS B 1 286 ? 10.344 36.25 12.352 1 95.44 286 CYS B N 1
ATOM 5797 C CA . CYS B 1 286 ? 9.07 36.875 12.055 1 95.44 286 CYS B CA 1
ATOM 5798 C C . CYS B 1 286 ? 7.984 36.438 13.023 1 95.44 286 CYS B C 1
ATOM 5800 O O . CYS B 1 286 ? 7.098 37.219 13.367 1 95.44 286 CYS B O 1
ATOM 5802 N N . ASP B 1 287 ? 8.062 35.188 13.43 1 97.62 287 ASP B N 1
ATOM 5803 C CA . ASP B 1 287 ? 7.09 34.688 14.398 1 97.62 287 ASP B CA 1
ATOM 5804 C C . ASP B 1 287 ? 7.266 35.344 15.758 1 97.62 287 ASP B C 1
ATOM 5806 O O . ASP B 1 287 ? 6.285 35.594 16.469 1 97.62 287 ASP B O 1
ATOM 5810 N N . TRP B 1 288 ? 8.453 35.656 16.109 1 98.62 288 TRP B N 1
ATOM 5811 C CA . TRP B 1 288 ? 8.711 36.312 17.375 1 98.62 288 TRP B CA 1
ATOM 5812 C C . TRP B 1 288 ? 8.211 37.75 17.359 1 98.62 288 TRP B C 1
ATOM 5814 O O . TRP B 1 288 ? 7.766 38.281 18.375 1 98.62 288 TRP B O 1
ATOM 5824 N N . TRP B 1 289 ? 8.281 38.375 16.203 1 98.25 289 TRP B N 1
ATOM 5825 C CA . TRP B 1 289 ? 7.652 39.688 16.047 1 98.25 289 TRP B CA 1
ATOM 5826 C C . TRP B 1 289 ? 6.164 39.625 16.375 1 98.25 289 TRP B C 1
ATOM 5828 O O . TRP B 1 289 ? 5.645 40.469 17.125 1 98.25 289 TRP B O 1
ATOM 5838 N N . SER B 1 290 ? 5.52 38.625 15.805 1 97.81 290 SER B N 1
ATOM 5839 C CA . SER B 1 290 ? 4.094 38.469 16.062 1 97.81 290 SER B CA 1
ATOM 5840 C C . SER B 1 290 ? 3.807 38.281 17.547 1 97.81 290 SER B C 1
ATOM 5842 O O . SER B 1 290 ? 2.793 38.75 18.047 1 97.81 290 SER B O 1
ATOM 5844 N N . LEU B 1 291 ? 4.684 37.531 18.203 1 98.69 291 LEU B N 1
ATOM 5845 C CA . LEU B 1 291 ? 4.57 37.375 19.656 1 98.69 291 LEU B CA 1
ATOM 5846 C C . LEU B 1 291 ? 4.566 38.75 20.344 1 98.69 291 LEU B C 1
ATOM 5848 O O . LEU B 1 291 ? 3.781 38.969 21.266 1 98.69 291 LEU B O 1
ATOM 5852 N N . GLY B 1 292 ? 5.449 39.625 19.938 1 98.62 292 GLY B N 1
ATOM 5853 C CA . GLY B 1 292 ? 5.52 40.969 20.484 1 98.62 292 GLY B CA 1
ATOM 5854 C C . GLY B 1 292 ? 4.242 41.75 20.281 1 98.62 292 GLY B C 1
ATOM 5855 O O . GLY B 1 292 ? 3.789 42.469 21.203 1 98.62 292 GLY B O 1
ATOM 5856 N N . VAL B 1 293 ? 3.693 41.656 19.125 1 98 293 VAL B N 1
ATOM 5857 C CA . VAL B 1 293 ? 2.457 42.375 18.828 1 98 293 VAL B CA 1
ATOM 5858 C C . VAL B 1 293 ? 1.337 41.844 19.734 1 98 293 VAL B C 1
ATOM 5860 O O . VAL B 1 293 ? 0.568 42.656 20.281 1 98 293 VAL B O 1
ATOM 5863 N N . ILE B 1 294 ? 1.236 40.594 19.875 1 97.75 294 ILE B N 1
ATOM 5864 C CA . ILE B 1 294 ? 0.226 40 20.75 1 97.75 294 ILE B CA 1
ATOM 5865 C C . ILE B 1 294 ? 0.437 40.469 22.172 1 97.75 294 ILE B C 1
ATOM 5867 O O . ILE B 1 294 ? -0.521 40.844 22.859 1 97.75 294 ILE B O 1
ATOM 5871 N N . ALA B 1 295 ? 1.676 40.438 22.656 1 97.75 295 ALA B N 1
ATOM 5872 C CA . ALA B 1 295 ? 1.99 40.906 24 1 97.75 295 ALA B CA 1
ATOM 5873 C C . ALA B 1 295 ? 1.52 42.344 24.188 1 97.75 295 ALA B C 1
ATOM 5875 O O . ALA B 1 295 ? 0.908 42.688 25.219 1 97.75 295 ALA B O 1
ATOM 5876 N N . TYR B 1 296 ? 1.811 43.156 23.234 1 96.94 296 TYR B N 1
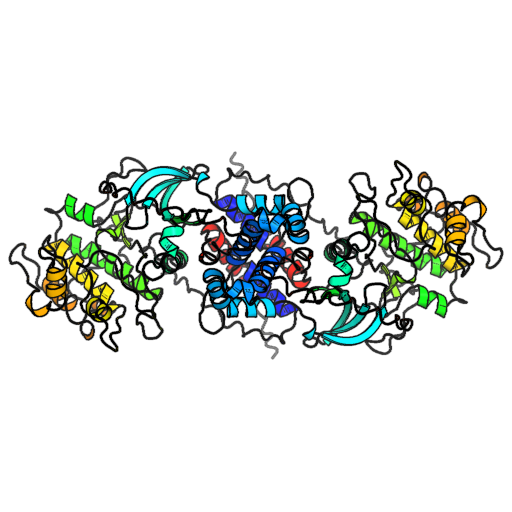ATOM 5877 C CA . TYR B 1 296 ? 1.388 44.562 23.266 1 96.94 296 TYR B CA 1
ATOM 5878 C C . TYR B 1 296 ? -0.126 44.688 23.406 1 96.94 296 TYR B C 1
ATOM 5880 O O . TYR B 1 296 ? -0.626 45.438 24.25 1 96.94 296 TYR B O 1
ATOM 5888 N N . GLU B 1 297 ? -0.816 43.906 22.688 1 94.5 297 GLU B N 1
ATOM 5889 C CA . GLU B 1 297 ? -2.275 43.938 22.703 1 94.5 297 GLU B CA 1
ATOM 5890 C C . GLU B 1 297 ? -2.828 43.406 24.031 1 94.5 297 GLU B C 1
ATOM 5892 O O . GLU B 1 297 ? -3.859 43.906 24.5 1 94.5 297 GLU B O 1
ATOM 5897 N N . MET B 1 298 ? -2.162 42.469 24.594 1 94.44 298 MET B N 1
ATOM 5898 C CA . MET B 1 298 ? -2.619 41.906 25.859 1 94.44 298 MET B CA 1
ATOM 5899 C C . MET B 1 298 ? -2.641 42.969 26.969 1 94.44 298 MET B C 1
ATOM 5901 O O . MET B 1 298 ? -3.533 42.969 27.812 1 94.44 298 MET B O 1
ATOM 5905 N N . VAL B 1 299 ? -1.72 43.812 26.906 1 93.06 299 VAL B N 1
ATOM 5906 C CA . VAL B 1 299 ? -1.553 44.719 28.031 1 93.06 299 VAL B CA 1
ATOM 5907 C C . VAL B 1 299 ? -2.213 46.062 27.703 1 93.06 299 VAL B C 1
ATOM 5909 O O . VAL B 1 299 ? -2.881 46.656 28.562 1 93.06 299 VAL B O 1
ATOM 5912 N N . TYR B 1 300 ? -2.084 46.5 26.438 1 92.25 300 TYR B N 1
ATOM 5913 C CA . TYR B 1 300 ? -2.541 47.844 26.109 1 92.25 300 TYR B CA 1
ATOM 5914 C C . TYR B 1 300 ? -3.9 47.812 25.422 1 92.25 300 TYR B C 1
ATOM 5916 O O . TYR B 1 300 ? -4.508 48.844 25.172 1 92.25 300 TYR B O 1
ATOM 5924 N N . ALA B 1 301 ? -4.387 46.625 24.984 1 90.81 301 ALA B N 1
ATOM 5925 C CA . ALA B 1 301 ? -5.707 46.406 24.422 1 90.81 301 ALA B CA 1
ATOM 5926 C C . ALA B 1 301 ? -5.852 47.094 23.062 1 90.81 301 ALA B C 1
ATOM 5928 O O . ALA B 1 301 ? -6.945 47.531 22.703 1 90.81 301 ALA B O 1
ATOM 5929 N N . ARG B 1 302 ? -4.75 47.312 22.406 1 90.5 302 ARG B N 1
ATOM 5930 C CA . ARG B 1 302 ? -4.723 47.875 21.047 1 90.5 302 ARG B CA 1
ATOM 5931 C C . ARG B 1 302 ? -3.482 47.406 20.297 1 90.5 302 ARG B C 1
ATOM 5933 O O . ARG B 1 302 ? -2.479 47.031 20.906 1 90.5 302 ARG B O 1
ATOM 5940 N N . SER B 1 303 ? -3.582 47.469 19.047 1 93.5 303 SER B N 1
ATOM 5941 C CA . SER B 1 303 ? -2.428 47.125 18.234 1 93.5 303 SER B CA 1
ATOM 5942 C C . SER B 1 303 ? -1.393 48.25 18.219 1 93.5 303 SER B C 1
ATOM 5944 O O . SER B 1 303 ? -1.747 49.406 18.188 1 93.5 303 SER B O 1
ATOM 5946 N N . PRO B 1 304 ? -0.17 47.875 18.234 1 96.38 304 PRO B N 1
ATOM 5947 C CA . PRO B 1 304 ? 0.863 48.906 18.266 1 96.38 304 PRO B CA 1
ATOM 5948 C C . PRO B 1 304 ? 0.947 49.688 16.953 1 96.38 304 PRO B C 1
ATOM 5950 O O . PRO B 1 304 ? 1.382 50.844 16.953 1 96.38 304 PRO B O 1
ATOM 5953 N N . PHE B 1 305 ? 0.497 49.062 15.875 1 96.5 305 PHE B N 1
ATOM 5954 C CA . PHE B 1 305 ? 0.807 49.688 14.602 1 96.5 305 PHE B CA 1
ATOM 5955 C C . PHE B 1 305 ? -0.458 49.906 13.781 1 96.5 305 PHE B C 1
ATOM 5957 O O . PHE B 1 305 ? -0.445 50.656 12.789 1 96.5 305 PHE B O 1
ATOM 5964 N N . SER B 1 306 ? -1.51 49.281 14.125 1 92.88 306 SER B N 1
ATOM 5965 C CA . SER B 1 306 ? -2.73 49.344 13.328 1 92.88 306 SER B CA 1
ATOM 5966 C C . SER B 1 306 ? -3.303 50.781 13.336 1 92.88 306 SER B C 1
ATOM 5968 O O . SER B 1 306 ? -3.439 51.375 14.391 1 92.88 306 SER B O 1
ATOM 5970 N N . GLU B 1 307 ? -3.586 51.25 12.039 1 88.88 307 GLU B N 1
ATOM 5971 C CA . GLU B 1 307 ? -4.121 52.594 11.953 1 88.88 307 GLU B CA 1
ATOM 5972 C C . GLU B 1 307 ? -4.996 52.781 10.711 1 88.88 307 GLU B C 1
ATOM 5974 O O . GLU B 1 307 ? -4.496 53.125 9.641 1 88.88 307 GLU B O 1
ATOM 5979 N N . GLY B 1 308 ? -6.238 52.688 10.797 1 83.94 308 GLY B N 1
ATOM 5980 C CA . GLY B 1 308 ? -7.199 53.062 9.773 1 83.94 308 GLY B CA 1
ATOM 5981 C C . GLY B 1 308 ? -7.207 52.094 8.586 1 83.94 308 GLY B C 1
ATOM 5982 O O . GLY B 1 308 ? -8.141 51.312 8.43 1 83.94 308 GLY B O 1
ATOM 5983 N N . THR B 1 309 ? -6.148 52.25 7.676 1 87.69 309 THR B N 1
ATOM 5984 C CA . THR B 1 309 ? -6.094 51.438 6.461 1 87.69 309 THR B CA 1
ATOM 5985 C C . THR B 1 309 ? -4.945 50.438 6.527 1 87.69 309 THR B C 1
ATOM 5987 O O . THR B 1 309 ? -3.998 50.625 7.297 1 87.69 309 THR B O 1
ATOM 5990 N N . SER B 1 310 ? -5.055 49.5 5.68 1 88.38 310 SER B N 1
ATOM 5991 C CA . SER B 1 310 ? -3.992 48.5 5.574 1 88.38 310 SER B CA 1
ATOM 5992 C C . SER B 1 310 ? -2.674 49.156 5.148 1 88.38 310 SER B C 1
ATOM 5994 O O . SER B 1 310 ? -1.61 48.781 5.652 1 88.38 310 SER B O 1
ATOM 5996 N N . ALA B 1 311 ? -2.775 50.031 4.242 1 89.06 311 ALA B N 1
ATOM 5997 C CA . ALA B 1 311 ? -1.577 50.688 3.752 1 89.06 311 ALA B CA 1
ATOM 5998 C C . ALA B 1 311 ? -0.88 51.469 4.871 1 89.06 311 ALA B C 1
ATOM 6000 O O . ALA B 1 311 ? 0.349 51.438 4.973 1 89.06 311 ALA B O 1
ATOM 6001 N N . LYS B 1 312 ? -1.64 52.125 5.676 1 93.31 312 LYS B N 1
ATOM 6002 C CA . LYS B 1 312 ? -1.075 52.875 6.789 1 93.31 312 LYS B CA 1
ATOM 6003 C C . LYS B 1 312 ? -0.464 51.938 7.832 1 93.31 312 LYS B C 1
ATOM 6005 O O . LYS B 1 312 ? 0.6 52.25 8.383 1 93.31 312 LYS B O 1
ATOM 6010 N N . THR B 1 313 ? -1.152 50.938 8.086 1 94.12 313 THR B N 1
ATOM 6011 C CA . THR B 1 313 ? -0.653 49.969 9.047 1 94.12 313 THR B CA 1
ATOM 6012 C C . THR B 1 313 ? 0.68 49.375 8.578 1 94.12 313 THR B C 1
ATOM 6014 O O . THR B 1 313 ? 1.622 49.25 9.367 1 94.12 313 THR B O 1
ATOM 6017 N N . ILE B 1 314 ? 0.756 49.031 7.289 1 92.44 314 ILE B N 1
ATOM 6018 C CA . ILE B 1 314 ? 1.981 48.5 6.711 1 92.44 314 ILE B CA 1
ATOM 6019 C C . ILE B 1 314 ? 3.111 49.531 6.852 1 92.44 314 ILE B C 1
ATOM 6021 O O . ILE B 1 314 ? 4.23 49.156 7.227 1 92.44 314 ILE B O 1
ATOM 6025 N N . ASN B 1 315 ? 2.732 50.688 6.551 1 94.25 315 ASN B N 1
ATOM 6026 C CA . ASN B 1 315 ? 3.719 51.781 6.688 1 94.25 315 ASN B CA 1
ATOM 6027 C C . ASN B 1 315 ? 4.23 51.875 8.125 1 94.25 315 ASN B C 1
ATOM 6029 O O . ASN B 1 315 ? 5.434 52.031 8.344 1 94.25 315 ASN B O 1
ATOM 6033 N N . ASN B 1 316 ? 3.309 51.844 9.094 1 96.62 316 ASN B N 1
ATOM 6034 C CA . ASN B 1 316 ? 3.682 51.938 10.508 1 96.62 316 ASN B CA 1
ATOM 6035 C C . ASN B 1 316 ? 4.59 50.781 10.914 1 96.62 316 ASN B C 1
ATOM 6037 O O . ASN B 1 316 ? 5.535 50.969 11.68 1 96.62 316 ASN B O 1
ATOM 6041 N N . ILE B 1 317 ? 4.34 49.625 10.359 1 96.19 317 ILE B N 1
ATOM 6042 C CA . ILE B 1 317 ? 5.129 48.438 10.688 1 96.19 317 ILE B CA 1
ATOM 6043 C C . ILE B 1 317 ? 6.531 48.594 10.102 1 96.19 317 ILE B C 1
ATOM 6045 O O . ILE B 1 317 ? 7.527 48.312 10.781 1 96.19 317 ILE B O 1
ATOM 6049 N N . LEU B 1 318 ? 6.594 49 8.844 1 94.56 318 LEU B N 1
ATOM 6050 C CA . LEU B 1 318 ? 7.883 49.156 8.18 1 94.56 318 LEU B CA 1
ATOM 6051 C C . LEU B 1 318 ? 8.727 50.219 8.883 1 94.56 318 LEU B C 1
ATOM 6053 O O . LEU B 1 318 ? 9.961 50.156 8.859 1 94.56 318 LEU B O 1
ATOM 6057 N N . ASN B 1 319 ? 8.023 51.156 9.523 1 96.88 319 ASN B N 1
ATOM 6058 C CA . ASN B 1 319 ? 8.688 52.219 10.281 1 96.88 319 ASN B CA 1
ATOM 6059 C C . ASN B 1 319 ? 8.461 52.062 11.781 1 96.88 319 ASN B C 1
ATOM 6061 O O . ASN B 1 319 ? 8.18 53.031 12.469 1 96.88 319 ASN B O 1
ATOM 6065 N N . TYR B 1 320 ? 8.562 50.906 12.219 1 97.12 320 TYR B N 1
ATOM 6066 C CA . TYR B 1 320 ? 8.227 50.594 13.602 1 97.12 320 TYR B CA 1
ATOM 6067 C C . TYR B 1 320 ? 9.031 51.438 14.57 1 97.12 320 TYR B C 1
ATOM 6069 O O . TYR B 1 320 ? 8.555 51.75 15.664 1 97.12 320 TYR B O 1
ATOM 6077 N N . GLN B 1 321 ? 10.273 51.875 14.289 1 96.75 321 GLN B N 1
ATOM 6078 C CA . GLN B 1 321 ? 11.109 52.656 15.172 1 96.75 321 GLN B CA 1
ATOM 6079 C C . GLN B 1 321 ? 10.438 54 15.508 1 96.75 321 GLN B C 1
ATOM 6081 O O . GLN B 1 321 ? 10.586 54.5 16.625 1 96.75 321 GLN B O 1
ATOM 6086 N N . ARG B 1 322 ? 9.734 54.438 14.547 1 96.5 322 ARG B N 1
ATOM 6087 C CA . ARG B 1 322 ? 9.062 55.719 14.695 1 96.5 322 ARG B CA 1
ATOM 6088 C C . ARG B 1 322 ? 7.695 55.562 15.352 1 96.5 322 ARG B C 1
ATOM 6090 O O . ARG B 1 322 ? 7.242 56.438 16.078 1 96.5 322 ARG B O 1
ATOM 6097 N N . PHE B 1 323 ? 7.105 54.5 15.148 1 96.5 323 PHE B N 1
ATOM 6098 C CA . PHE B 1 323 ? 5.68 54.438 15.445 1 96.5 323 PHE B CA 1
ATOM 6099 C C . PHE B 1 323 ? 5.418 53.562 16.672 1 96.5 323 PHE B C 1
ATOM 6101 O O . PHE B 1 323 ? 4.32 53.594 17.234 1 96.5 323 PHE B O 1
ATOM 6108 N N . LEU B 1 324 ? 6.387 52.812 17.125 1 97.31 324 LEU B N 1
ATOM 6109 C CA . LEU B 1 324 ? 6.207 52.031 18.359 1 97.31 324 LEU B CA 1
ATOM 6110 C C . LEU B 1 324 ? 6.156 52.969 19.562 1 97.31 324 LEU B C 1
ATOM 6112 O O . LEU B 1 324 ? 7.117 53.719 19.828 1 97.31 324 LEU B O 1
ATOM 6116 N N . LYS B 1 325 ? 5.012 52.969 20.156 1 95.69 325 LYS B N 1
ATOM 6117 C CA . LYS B 1 325 ? 4.812 53.812 21.344 1 95.69 325 LYS B CA 1
ATOM 6118 C C . LYS B 1 325 ? 4.281 52.969 22.5 1 95.69 325 LYS B C 1
ATOM 6120 O O . LYS B 1 325 ? 3.664 51.906 22.297 1 95.69 325 LYS B O 1
ATOM 6125 N N . PHE B 1 326 ? 4.586 53.438 23.688 1 95.56 326 PHE B N 1
ATOM 6126 C CA . PHE B 1 326 ? 4.102 52.781 24.891 1 95.56 326 PHE B CA 1
ATOM 6127 C C . PHE B 1 326 ? 3.209 53.719 25.703 1 95.56 326 PHE B C 1
ATOM 6129 O O . PHE B 1 326 ? 3.688 54.688 26.281 1 95.56 326 PHE B O 1
ATOM 6136 N N . PRO B 1 327 ? 1.979 53.375 25.688 1 92.31 327 PRO B N 1
ATOM 6137 C CA . PRO B 1 327 ? 1.057 54.219 26.453 1 92.31 327 PRO B CA 1
ATOM 6138 C C . PRO B 1 327 ? 1.413 54.281 27.938 1 92.31 327 PRO B C 1
ATOM 6140 O O . PRO B 1 327 ? 1.989 53.312 28.484 1 92.31 327 PRO B O 1
ATOM 6143 N N . GLU B 1 328 ? 0.971 55.375 28.547 1 90.19 328 GLU B N 1
ATOM 6144 C CA . GLU B 1 328 ? 1.205 55.531 29.984 1 90.19 328 GLU B CA 1
ATOM 6145 C C . GLU B 1 328 ? 0.223 54.719 30.797 1 90.19 328 GLU B C 1
ATOM 6147 O O . GLU B 1 328 ? 0.558 54.25 31.891 1 90.19 328 GLU B O 1
ATOM 6152 N N . GLU B 1 329 ? -0.982 54.562 30.203 1 86.62 329 GLU B N 1
ATOM 6153 C CA . GLU B 1 329 ? -2.01 53.719 30.828 1 86.62 329 GLU B CA 1
ATOM 6154 C C . GLU B 1 329 ? -2.459 52.594 29.891 1 86.62 329 GLU B C 1
ATOM 6156 O O . GLU B 1 329 ? -2.697 52.844 28.703 1 86.62 329 GLU B O 1
ATOM 6161 N N . PRO B 1 330 ? -2.537 51.438 30.406 1 87.19 330 PRO B N 1
ATOM 6162 C CA . PRO B 1 330 ? -2.131 51.031 31.766 1 87.19 330 PRO B CA 1
ATOM 6163 C C . PRO B 1 330 ? -0.616 51.031 31.953 1 87.19 330 PRO B C 1
ATOM 6165 O O . PRO B 1 330 ? 0.129 50.969 30.969 1 87.19 330 PRO B O 1
ATOM 6168 N N . ARG B 1 331 ? -0.255 51.125 33.219 1 86.25 331 ARG B N 1
ATOM 6169 C CA . ARG B 1 331 ? 1.175 51.094 33.531 1 86.25 331 ARG B CA 1
ATOM 6170 C C . ARG B 1 331 ? 1.728 49.656 33.375 1 86.25 331 ARG B C 1
ATOM 6172 O O . ARG B 1 331 ? 1.223 48.719 34 1 86.25 331 ARG B O 1
ATOM 6179 N N . ALA B 1 332 ? 2.666 49.562 32.562 1 93.56 332 ALA B N 1
ATOM 6180 C CA . ALA B 1 332 ? 3.361 48.281 32.375 1 93.56 332 ALA B CA 1
ATOM 6181 C C . ALA B 1 332 ? 4.699 48.281 33.094 1 93.56 332 ALA B C 1
ATOM 6183 O O . ALA B 1 332 ? 5.301 49.312 33.344 1 93.56 332 ALA B O 1
ATOM 6184 N N . SER B 1 333 ? 5.09 47.125 33.562 1 95.81 333 SER B N 1
ATOM 6185 C CA . SER B 1 333 ? 6.383 47 34.219 1 95.81 333 SER B CA 1
ATOM 6186 C C . SER B 1 333 ? 7.531 47.344 33.25 1 95.81 333 SER B C 1
ATOM 6188 O O . SER B 1 333 ? 7.367 47.25 32.031 1 95.81 333 SER B O 1
ATOM 6190 N N . LYS B 1 334 ? 8.641 47.688 33.844 1 96.69 334 LYS B N 1
ATOM 6191 C CA . LYS B 1 334 ? 9.836 47.938 33.031 1 96.69 334 LYS B CA 1
ATOM 6192 C C . LYS B 1 334 ? 10.266 46.688 32.281 1 96.69 334 LYS B C 1
ATOM 6194 O O . LYS B 1 334 ? 10.75 46.781 31.141 1 96.69 334 LYS B O 1
ATOM 6199 N N . GLN B 1 335 ? 10.07 45.594 32.938 1 97.56 335 GLN B N 1
ATOM 6200 C CA . GLN B 1 335 ? 10.438 44.312 32.312 1 97.56 335 GLN B CA 1
ATOM 6201 C C . GLN B 1 335 ? 9.57 44.031 31.094 1 97.56 335 GLN B C 1
ATOM 6203 O O . GLN B 1 335 ? 10.062 43.531 30.078 1 97.56 335 GLN B O 1
ATOM 6208 N N . PHE B 1 336 ? 8.328 44.375 31.203 1 97.62 336 PHE B N 1
ATOM 6209 C CA . PHE B 1 336 ? 7.41 44.156 30.078 1 97.62 336 PHE B CA 1
ATOM 6210 C C . PHE B 1 336 ? 7.758 45.062 28.906 1 97.62 336 PHE B C 1
ATOM 6212 O O . PHE B 1 336 ? 7.793 44.625 27.766 1 97.62 336 PHE B O 1
ATOM 6219 N N . VAL B 1 337 ? 7.977 46.281 29.203 1 97.69 337 VAL B N 1
ATOM 6220 C CA . VAL B 1 337 ? 8.328 47.25 28.156 1 97.69 337 VAL B CA 1
ATOM 6221 C C . VAL B 1 337 ? 9.625 46.812 27.484 1 97.69 337 VAL B C 1
ATOM 6223 O O . VAL B 1 337 ? 9.75 46.906 26.25 1 97.69 337 VAL B O 1
ATOM 6226 N N . ASP B 1 338 ? 10.57 46.344 28.281 1 98.25 338 ASP B N 1
ATOM 6227 C CA . ASP B 1 338 ? 11.836 45.844 27.734 1 98.25 338 ASP B CA 1
ATOM 6228 C C . ASP B 1 338 ? 11.602 44.656 26.812 1 98.25 338 ASP B C 1
ATOM 6230 O O . ASP B 1 338 ? 12.242 44.531 25.766 1 98.25 338 ASP B O 1
ATOM 6234 N N . LEU B 1 339 ? 10.758 43.781 27.234 1 98.5 339 LEU B N 1
ATOM 6235 C CA . LEU B 1 339 ? 10.398 42.625 26.406 1 98.5 339 LEU B CA 1
ATOM 6236 C C . LEU B 1 339 ? 9.867 43.094 25.047 1 98.5 339 LEU B C 1
ATOM 6238 O O . LEU B 1 339 ? 10.305 42.594 24.016 1 98.5 339 LEU B O 1
ATOM 6242 N N . LEU B 1 340 ? 8.984 44.062 25.016 1 98.38 340 LEU B N 1
ATOM 6243 C CA . LEU B 1 340 ? 8.375 44.531 23.781 1 98.38 340 LEU B CA 1
ATOM 6244 C C . LEU B 1 340 ? 9.422 45.188 22.875 1 98.38 340 LEU B C 1
ATOM 6246 O O . LEU B 1 340 ? 9.406 44.969 21.656 1 98.38 340 LEU B O 1
ATOM 6250 N N . GLN B 1 341 ? 10.273 45.906 23.484 1 98.19 341 GLN B N 1
ATOM 6251 C CA . GLN B 1 341 ? 11.305 46.594 22.703 1 98.19 341 GLN B CA 1
ATOM 6252 C C . GLN B 1 341 ? 12.234 45.594 22.031 1 98.19 341 GLN B C 1
ATOM 6254 O O . GLN B 1 341 ? 12.758 45.844 20.953 1 98.19 341 GLN B O 1
ATOM 6259 N N . LYS B 1 342 ? 12.406 44.469 22.625 1 98.56 342 LYS B N 1
ATOM 6260 C CA . LYS B 1 342 ? 13.336 43.469 22.109 1 98.56 342 LYS B CA 1
ATOM 6261 C C . LYS B 1 342 ? 12.625 42.5 21.172 1 98.56 3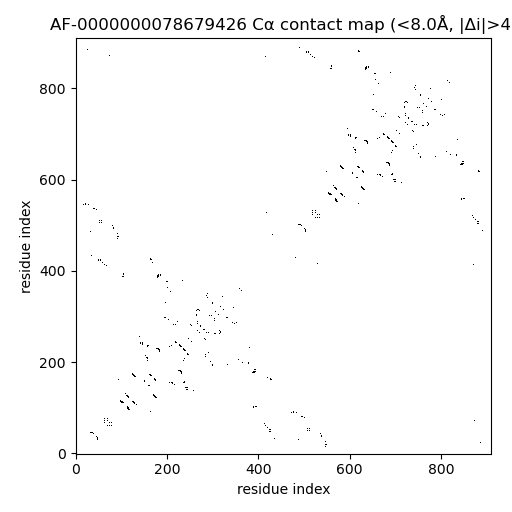42 LYS B C 1
ATOM 6263 O O . LYS B 1 342 ? 13.273 41.75 20.453 1 98.56 342 LYS B O 1
ATOM 6268 N N . LEU B 1 343 ? 11.336 42.5 21.188 1 98.75 343 LEU B N 1
ATOM 6269 C CA . LEU B 1 343 ? 10.562 41.688 20.25 1 98.75 343 LEU B CA 1
ATOM 6270 C C . LEU B 1 343 ? 10.164 42.5 19.031 1 98.75 343 LEU B C 1
ATOM 6272 O O . LEU B 1 343 ? 10.156 42 17.906 1 98.75 343 LEU B O 1
ATOM 6276 N N . LEU B 1 344 ? 9.781 43.781 19.25 1 98.56 344 LEU B N 1
ATOM 6277 C CA . LEU B 1 344 ? 9.352 44.656 18.188 1 98.56 344 LEU B CA 1
ATOM 6278 C C . LEU B 1 344 ? 10.5 45.562 17.719 1 98.56 344 LEU B C 1
ATOM 6280 O O . LEU B 1 344 ? 10.414 46.781 17.812 1 98.56 344 LEU B O 1
ATOM 6284 N N . CYS B 1 345 ? 11.516 44.906 17.25 1 98.25 345 CYS B N 1
ATOM 6285 C CA . CYS B 1 345 ? 12.734 45.531 16.734 1 98.25 345 CYS B CA 1
ATOM 6286 C C . CYS B 1 345 ? 13.211 44.844 15.469 1 98.25 345 CYS B C 1
ATOM 6288 O O . CYS B 1 345 ? 12.477 44.031 14.875 1 98.25 345 CYS B O 1
ATOM 6290 N N . GLY B 1 346 ? 14.328 45.188 15.008 1 96.56 346 GLY B N 1
ATOM 6291 C CA . GLY B 1 346 ? 14.867 44.562 13.805 1 96.56 346 GLY B CA 1
ATOM 6292 C C . GLY B 1 346 ? 15.102 43.094 13.969 1 96.56 346 GLY B C 1
ATOM 6293 O O . GLY B 1 346 ? 15.469 42.625 15.047 1 96.56 346 GLY B O 1
ATOM 6294 N N . ALA B 1 347 ? 14.961 42.375 12.859 1 95.56 347 ALA B N 1
ATOM 6295 C CA . ALA B 1 347 ? 15.023 40.906 12.867 1 95.56 347 ALA B CA 1
ATOM 6296 C C . ALA B 1 347 ? 16.359 40.406 13.422 1 95.56 347 ALA B C 1
ATOM 6298 O O . ALA B 1 347 ? 16.406 39.406 14.148 1 95.56 347 ALA B O 1
ATOM 6299 N N . LYS B 1 348 ? 17.391 41.031 13.156 1 94.5 348 LYS B N 1
ATOM 6300 C CA . LYS B 1 348 ? 18.734 40.625 13.539 1 94.5 348 LYS B CA 1
ATOM 6301 C C . LYS B 1 348 ? 18.938 40.75 15.047 1 94.5 348 LYS B C 1
ATOM 6303 O O . LYS B 1 348 ? 19.734 40 15.641 1 94.5 348 LYS B O 1
ATOM 6308 N N . GLU B 1 349 ? 18.281 41.656 15.633 1 96.75 349 GLU B N 1
ATOM 6309 C CA . GLU B 1 349 ? 18.469 41.938 17.047 1 96.75 349 GLU B CA 1
ATOM 6310 C C . GLU B 1 349 ? 17.344 41.344 17.891 1 96.75 349 GLU B C 1
ATOM 6312 O O . GLU B 1 349 ? 17.391 41.375 19.125 1 96.75 349 GLU B O 1
ATOM 6317 N N . ARG B 1 350 ? 16.422 40.75 17.281 1 98 350 ARG B N 1
ATOM 6318 C CA . ARG B 1 350 ? 15.203 40.312 17.953 1 98 350 ARG B CA 1
ATOM 6319 C C . ARG B 1 350 ? 15.477 39.094 18.828 1 98 350 ARG B C 1
ATOM 6321 O O . ARG B 1 350 ? 16.25 38.219 18.469 1 98 350 ARG B O 1
ATOM 6328 N N . LEU B 1 351 ? 14.812 39.031 20.047 1 97.81 351 LEU B N 1
ATOM 6329 C CA . LEU B 1 351 ? 14.93 37.906 20.953 1 97.81 351 LEU B CA 1
ATOM 6330 C C . LEU B 1 351 ? 14.477 36.594 20.266 1 97.81 351 LEU B C 1
ATOM 6332 O O . LEU B 1 351 ? 13.477 36.594 19.547 1 97.81 351 LEU B O 1
ATOM 6336 N N . GLY B 1 352 ? 15.258 35.594 20.438 1 97.25 352 GLY B N 1
ATOM 6337 C CA . GLY B 1 352 ? 14.859 34.25 20.062 1 97.25 352 GLY B CA 1
ATOM 6338 C C . GLY B 1 352 ? 14.398 33.406 21.234 1 97.25 352 GLY B C 1
ATOM 6339 O O . GLY B 1 352 ? 14.148 33.938 22.328 1 97.25 352 GLY B O 1
ATOM 6340 N N . PHE B 1 353 ? 14.32 32.188 20.969 1 97.81 353 PHE B N 1
ATOM 6341 C CA . PHE B 1 353 ? 13.773 31.266 21.953 1 97.81 353 PHE B CA 1
ATOM 6342 C C . PHE B 1 353 ? 14.578 31.312 23.25 1 97.81 353 PHE B C 1
ATOM 6344 O O . PHE B 1 353 ? 14.016 31.516 24.328 1 97.81 353 PHE B O 1
ATOM 6351 N N . GLN B 1 354 ? 15.875 31.188 23.141 1 97.31 354 GLN B N 1
ATOM 6352 C CA . GLN B 1 354 ? 16.719 31.172 24.328 1 97.31 354 GLN B CA 1
ATOM 6353 C C . GLN B 1 354 ? 16.672 32.531 25.047 1 97.31 354 GLN B C 1
ATOM 6355 O O . GLN B 1 354 ? 16.625 32.562 26.281 1 97.31 354 GLN B O 1
ATOM 6360 N N . GLY B 1 355 ? 16.734 33.531 24.266 1 97.94 355 GLY B N 1
ATOM 6361 C CA . GLY B 1 355 ? 16.625 34.844 24.859 1 97.94 355 GLY B CA 1
ATOM 6362 C C . GLY B 1 355 ? 15.328 35.094 25.594 1 97.94 355 GLY B C 1
ATOM 6363 O O . GLY B 1 355 ? 15.312 35.719 26.656 1 97.94 355 GLY B O 1
ATOM 6364 N N . LEU B 1 356 ? 14.273 34.562 25.062 1 98.44 356 LEU B N 1
ATOM 6365 C CA . LEU B 1 356 ? 12.961 34.719 25.688 1 98.44 356 LEU B CA 1
ATOM 6366 C C . LEU B 1 356 ? 12.891 33.938 26.984 1 98.44 356 LEU B C 1
ATOM 6368 O O . LEU B 1 356 ? 12.367 34.438 27.984 1 98.44 356 LEU B O 1
ATOM 6372 N N . ARG B 1 357 ? 13.422 32.781 27.031 1 96.81 357 ARG B N 1
ATOM 6373 C CA . ARG B 1 357 ? 13.383 31.938 28.234 1 96.81 357 ARG B CA 1
ATOM 6374 C C . ARG B 1 357 ? 14.172 32.594 29.375 1 96.81 357 ARG B C 1
ATOM 6376 O O . ARG B 1 357 ? 13.852 32.375 30.547 1 96.81 357 ARG B O 1
ATOM 6383 N N . CYS B 1 358 ? 15.148 33.438 29.047 1 97.44 358 CYS B N 1
ATOM 6384 C CA . CYS B 1 358 ? 16.016 34.031 30.047 1 97.44 358 CYS B CA 1
ATOM 6385 C C . CYS B 1 358 ? 15.617 35.469 30.344 1 97.44 358 CYS B C 1
ATOM 6387 O O . CYS B 1 358 ? 16.172 36.094 31.234 1 97.44 358 CYS B O 1
ATOM 6389 N N . HIS B 1 359 ? 14.734 35.969 29.641 1 98.25 359 HIS B N 1
ATOM 6390 C CA . HIS B 1 359 ? 14.352 37.375 29.812 1 98.25 359 HIS B CA 1
ATOM 6391 C C . HIS B 1 359 ? 13.75 37.594 31.203 1 98.25 359 HIS B C 1
ATOM 6393 O O . HIS B 1 359 ? 12.992 36.75 31.703 1 98.25 359 HIS B O 1
ATOM 6399 N N . SER B 1 360 ? 13.922 38.75 31.734 1 97.94 360 SER B N 1
ATOM 6400 C CA . SER B 1 360 ? 13.547 39.094 33.125 1 97.94 360 SER B CA 1
ATOM 6401 C C . SER B 1 360 ? 12.031 39.062 33.281 1 97.94 360 SER B C 1
ATOM 6403 O O . SER B 1 360 ? 11.531 38.781 34.375 1 97.94 360 SER B O 1
ATOM 6405 N N . PHE B 1 361 ? 11.305 39.344 32.312 1 97.88 361 PHE B N 1
ATOM 6406 C CA . PHE B 1 361 ? 9.844 39.344 32.375 1 97.88 361 PHE B CA 1
ATOM 6407 C C . PHE B 1 361 ? 9.344 37.938 32.75 1 97.88 361 PHE B C 1
ATOM 6409 O O . PHE B 1 361 ? 8.289 37.812 33.375 1 97.88 361 PHE B O 1
ATOM 6416 N N . PHE B 1 362 ? 10.148 36.938 32.375 1 97.56 362 PHE B N 1
ATOM 6417 C CA . PHE B 1 362 ? 9.742 35.531 32.594 1 97.56 362 PHE B CA 1
ATOM 6418 C C . PHE B 1 362 ? 10.523 34.938 33.75 1 97.56 362 PHE B C 1
ATOM 6420 O O . PHE B 1 362 ? 10.625 33.688 33.844 1 97.56 362 PHE B O 1
ATOM 6427 N N . SER B 1 363 ? 11.023 35.688 34.562 1 95.06 363 SER B N 1
ATOM 6428 C CA . SER B 1 363 ? 11.906 35.188 35.625 1 95.06 363 SER B CA 1
ATOM 6429 C C . SER B 1 363 ? 11.164 34.281 36.594 1 95.06 363 SER B C 1
ATOM 6431 O O . SER B 1 363 ? 11.766 33.375 37.188 1 95.06 363 SER B O 1
ATOM 6433 N N . SER B 1 364 ? 9.914 34.438 36.75 1 92.62 364 SER B N 1
ATOM 6434 C CA . SER B 1 364 ? 9.148 33.656 37.719 1 92.62 364 SER B CA 1
ATOM 6435 C C . SER B 1 364 ? 8.523 32.438 37.062 1 92.62 364 SER B C 1
ATOM 6437 O O . SER B 1 364 ? 7.852 31.641 37.719 1 92.62 364 SER B O 1
ATOM 6439 N N . VAL B 1 365 ? 8.75 32.281 35.812 1 93.88 365 VAL B N 1
ATOM 6440 C CA . VAL B 1 365 ? 8.094 31.203 35.062 1 93.88 365 VAL B CA 1
ATOM 6441 C C . VAL B 1 365 ? 8.875 29.906 35.219 1 93.88 365 VAL B C 1
ATOM 6443 O O . VAL B 1 365 ? 10.094 29.875 35.062 1 93.88 365 VAL B O 1
ATOM 6446 N N . ASP B 1 366 ? 8.164 28.828 35.562 1 93.19 366 ASP B N 1
ATOM 6447 C CA . ASP B 1 366 ? 8.719 27.469 35.531 1 93.19 366 ASP B CA 1
ATOM 6448 C C . ASP B 1 366 ? 8.531 26.828 34.156 1 93.19 366 ASP B C 1
ATOM 6450 O O . ASP B 1 366 ? 7.566 26.109 33.938 1 93.19 366 ASP B O 1
ATOM 6454 N N . TRP B 1 367 ? 9.5 26.953 33.344 1 94.12 367 TRP B N 1
ATOM 6455 C CA . TRP B 1 367 ? 9.43 26.562 31.938 1 94.12 367 TRP B CA 1
ATOM 6456 C C . TRP B 1 367 ? 9.219 25.062 31.812 1 94.12 367 TRP B C 1
ATOM 6458 O O . TRP B 1 367 ? 8.648 24.594 30.828 1 94.12 367 TRP B O 1
ATOM 6468 N N . ASN B 1 368 ? 9.648 24.297 32.688 1 89.69 368 ASN B N 1
ATOM 6469 C CA . ASN B 1 368 ? 9.602 22.844 32.594 1 89.69 368 ASN B CA 1
ATOM 6470 C C . ASN B 1 368 ? 8.242 22.297 33.031 1 89.69 368 ASN B C 1
ATOM 6472 O O . ASN B 1 368 ? 7.91 21.141 32.719 1 89.69 368 ASN B O 1
ATOM 6476 N N . ASN B 1 369 ? 7.457 23.125 33.688 1 91.06 369 ASN B N 1
ATOM 6477 C CA . ASN B 1 369 ? 6.168 22.672 34.188 1 91.06 369 ASN B CA 1
ATOM 6478 C C . ASN B 1 369 ? 5.051 23.641 33.844 1 91.06 369 ASN B C 1
ATOM 6480 O O . ASN B 1 369 ? 4.199 23.953 34.656 1 91.06 369 ASN B O 1
ATOM 6484 N N . LEU B 1 370 ? 5.117 24.172 32.688 1 91.38 370 LEU B N 1
ATOM 6485 C CA . LEU B 1 370 ? 4.137 25.172 32.281 1 91.38 370 LEU B CA 1
ATOM 6486 C C . LEU B 1 370 ? 2.73 24.578 32.281 1 91.38 370 LEU B C 1
ATOM 6488 O O . LEU B 1 370 ? 1.762 25.281 32.594 1 91.38 370 LEU B O 1
ATOM 6492 N N . ARG B 1 371 ? 2.664 23.234 31.953 1 88.12 371 ARG B N 1
ATOM 6493 C CA . ARG B 1 371 ? 1.332 22.656 31.812 1 88.12 371 ARG B CA 1
ATOM 6494 C C . ARG B 1 371 ? 0.902 21.938 33.094 1 88.12 371 ARG B C 1
ATOM 6496 O O . ARG B 1 371 ? -0.253 21.531 33.219 1 88.12 371 ARG B O 1
ATOM 6503 N N . GLN B 1 372 ? 1.881 21.5 33.938 1 77.38 372 GLN B N 1
ATOM 6504 C CA . GLN B 1 372 ? 1.549 20.844 35.188 1 77.38 372 GLN B CA 1
ATOM 6505 C C . GLN B 1 372 ? 1.125 21.875 36.25 1 77.38 372 GLN B C 1
ATOM 6507 O O . GLN B 1 372 ? 0.523 21.516 37.25 1 77.38 372 GLN B O 1
ATOM 6512 N N . VAL B 1 373 ? 1.692 22.906 36.094 1 57.19 373 VAL B N 1
ATOM 6513 C CA . VAL B 1 373 ? 1.562 23.906 37.156 1 57.19 373 VAL B CA 1
ATOM 6514 C C . VAL B 1 373 ? 0.088 24.078 37.5 1 57.19 373 VAL B C 1
ATOM 6516 O O . VAL B 1 373 ? -0.73 24.422 36.656 1 57.19 373 VAL B O 1
ATOM 6519 N N . ARG B 1 374 ? -0.331 23.172 38.438 1 50.56 374 ARG B N 1
ATOM 6520 C CA . ARG B 1 374 ? -1.538 23.531 39.156 1 50.56 374 ARG B CA 1
ATOM 6521 C C . ARG B 1 374 ? -1.643 25.047 39.344 1 50.56 374 ARG B C 1
ATOM 6523 O O . ARG B 1 374 ? -2.355 25.516 40.219 1 50.56 374 ARG B O 1
ATOM 6530 N N . HIS B 1 375 ? -0.595 25.688 39.062 1 50.59 375 HIS B N 1
ATOM 6531 C CA . HIS B 1 375 ? -0.974 27.094 39.219 1 50.59 375 HIS B CA 1
ATOM 6532 C C . HIS B 1 375 ? -2.221 27.406 38.406 1 50.59 375 HIS B C 1
ATOM 6534 O O . HIS B 1 375 ? -2.482 26.781 37.375 1 50.59 375 HIS B O 1
ATOM 6540 N N . ARG B 1 376 ? -3.164 27.844 39.094 1 52.06 376 ARG B N 1
ATOM 6541 C CA . ARG B 1 376 ? -4.461 28.375 38.688 1 52.06 376 ARG B CA 1
ATOM 6542 C C . ARG B 1 376 ? -4.395 29 37.281 1 52.06 376 ARG B C 1
ATOM 6544 O O . ARG B 1 376 ? -3.682 29.969 37.062 1 52.06 376 ARG B O 1
ATOM 6551 N N . THR B 1 377 ? -4.457 28.078 36.25 1 59.22 377 THR B N 1
ATOM 6552 C CA . THR B 1 377 ? -4.707 28.812 35 1 59.22 377 THR B CA 1
ATOM 6553 C C . THR B 1 377 ? -5.5 30.094 35.281 1 59.22 377 THR B C 1
ATOM 6555 O O . THR B 1 377 ? -6.281 30.141 36.219 1 59.22 377 THR B O 1
ATOM 6558 N N . SER B 1 378 ? -4.914 31.094 34.781 1 62.09 378 SER B N 1
ATOM 6559 C CA . SER B 1 378 ? -5.566 32.375 34.969 1 62.09 378 SER B CA 1
ATOM 6560 C C . SER B 1 378 ? -7.031 32.344 34.531 1 62.09 378 SER B C 1
ATOM 6562 O O . SER B 1 378 ? -7.887 32.969 35.156 1 62.09 378 SER B O 1
ATOM 6564 N N . PHE B 1 379 ? -7.312 31.375 33.531 1 74.75 379 PHE B N 1
ATOM 6565 C CA . PHE B 1 379 ? -8.688 31.281 33.062 1 74.75 379 PHE B CA 1
ATOM 6566 C C . PHE B 1 379 ? -9.016 29.844 32.656 1 74.75 379 PHE B C 1
ATOM 6568 O O . PHE B 1 379 ? -8.281 29.219 31.891 1 74.75 379 PHE B O 1
ATOM 6575 N N . VAL B 1 380 ? -9.906 29.188 33.375 1 75.38 380 VAL B N 1
ATOM 6576 C CA . VAL B 1 380 ? -10.484 27.906 32.969 1 75.38 380 VAL B CA 1
ATOM 6577 C C . VAL B 1 380 ? -11.844 28.141 32.344 1 75.38 380 VAL B C 1
ATOM 6579 O O . VAL B 1 380 ? -12.75 28.688 32.969 1 75.38 380 VAL B O 1
ATOM 6582 N N . PRO B 1 381 ? -11.914 27.75 31.078 1 78.94 381 PRO B N 1
ATOM 6583 C CA . PRO B 1 381 ? -13.188 28.016 30.391 1 78.94 381 PRO B CA 1
ATOM 6584 C C . PRO B 1 381 ? -14.367 27.312 31.062 1 78.94 381 PRO B C 1
ATOM 6586 O O . PRO B 1 381 ? -14.219 26.188 31.531 1 78.94 381 PRO B O 1
ATOM 6589 N N . GLN B 1 382 ? -15.43 27.984 31.219 1 77.62 382 GLN B N 1
ATOM 6590 C CA . GLN B 1 382 ? -16.672 27.375 31.672 1 77.62 382 GLN B CA 1
ATOM 6591 C C . GLN B 1 382 ? -17.375 26.625 30.547 1 77.62 382 GLN B C 1
ATOM 6593 O O . GLN B 1 382 ? -17.688 27.203 29.5 1 77.62 382 GLN B O 1
ATOM 6598 N N . LEU B 1 383 ? -17.469 25.297 30.734 1 79.25 383 LEU B N 1
ATOM 6599 C CA . LEU B 1 383 ? -18.109 24.469 29.719 1 79.25 383 LEU B CA 1
ATOM 6600 C C . LEU B 1 383 ? -19.438 23.906 30.219 1 79.25 383 LEU B C 1
ATOM 6602 O O . LEU B 1 383 ? -19.5 23.375 31.328 1 79.25 383 LEU B O 1
ATOM 6606 N N . HIS B 1 384 ? -20.422 24.109 29.5 1 81.38 384 HIS B N 1
ATOM 6607 C CA . HIS B 1 384 ? -21.734 23.594 29.875 1 81.38 384 HIS B CA 1
ATOM 6608 C C . HIS B 1 384 ? -21.891 22.141 29.406 1 81.38 384 HIS B C 1
ATOM 6610 O O . HIS B 1 384 ? -22.531 21.344 30.094 1 81.38 384 HIS B O 1
ATOM 6616 N N . THR B 1 385 ? -21.406 21.859 28.172 1 79.06 385 THR B N 1
ATOM 6617 C CA . THR B 1 385 ? -21.422 20.531 27.578 1 79.06 385 THR B CA 1
ATOM 6618 C C . THR B 1 385 ? -20.109 20.25 26.859 1 79.06 385 THR B C 1
ATOM 6620 O O . THR B 1 385 ? -19.266 21.141 26.719 1 79.06 385 THR B O 1
ATOM 6623 N N . GLU B 1 386 ? -19.953 19.016 26.547 1 77.94 386 GLU B N 1
ATOM 6624 C CA . GLU B 1 386 ? -18.734 18.625 25.859 1 77.94 386 GLU B CA 1
ATOM 6625 C C . GLU B 1 386 ? -18.625 19.297 24.484 1 77.94 386 GLU B C 1
ATOM 6627 O O . GLU B 1 386 ? -17.531 19.547 24 1 77.94 386 GLU B O 1
ATOM 6632 N N . ASP B 1 387 ? -19.734 19.641 23.922 1 78.94 387 ASP B N 1
ATOM 6633 C CA . ASP B 1 387 ? -19.781 20.25 22.609 1 78.94 387 ASP B CA 1
ATOM 6634 C C . ASP B 1 387 ? -20.031 21.75 22.703 1 78.94 387 ASP B C 1
ATOM 6636 O O . ASP B 1 387 ? -20.562 22.359 21.781 1 78.94 387 ASP B O 1
ATOM 6640 N N . ASP B 1 388 ? -19.719 22.328 23.828 1 82.06 388 ASP B N 1
ATOM 6641 C CA . ASP B 1 388 ? -19.922 23.75 24.078 1 82.06 388 ASP B CA 1
ATOM 6642 C C . ASP B 1 388 ? -19.094 24.609 23.109 1 82.06 388 ASP B C 1
ATOM 6644 O O . ASP B 1 388 ? -17.891 24.406 22.969 1 82.06 388 ASP B O 1
ATOM 6648 N N . THR B 1 389 ? -19.719 25.547 22.406 1 81.06 389 THR B N 1
ATOM 6649 C CA . THR B 1 389 ? -19.047 26.453 21.469 1 81.06 389 THR B CA 1
ATOM 6650 C C . THR B 1 389 ? -19.156 27.891 21.938 1 81.06 389 THR B C 1
ATOM 6652 O O . THR B 1 389 ? -18.891 28.828 21.188 1 81.06 389 THR B O 1
ATOM 6655 N N . SER B 1 390 ? -19.578 28.094 23.141 1 80.94 390 SER B N 1
ATOM 6656 C CA . SER B 1 390 ? -19.891 29.438 23.625 1 80.94 390 SER B CA 1
ATOM 6657 C C . SER B 1 390 ? -18.625 30.266 23.797 1 80.94 390 SER B C 1
ATOM 6659 O O . SER B 1 390 ? -18.703 31.5 23.906 1 80.94 390 SER B O 1
ATOM 6661 N N . ASN B 1 391 ? -17.562 29.656 23.875 1 80.25 391 ASN B N 1
ATOM 6662 C CA . ASN B 1 391 ? -16.312 30.375 24.062 1 80.25 391 ASN B CA 1
ATOM 6663 C C . ASN B 1 391 ? -15.766 30.891 22.734 1 80.25 391 ASN B C 1
ATOM 6665 O O . ASN B 1 391 ? -14.742 31.594 22.703 1 80.25 391 ASN B O 1
ATOM 6669 N N . PHE B 1 392 ? -16.469 30.578 21.688 1 82.44 392 PHE B N 1
ATOM 6670 C CA . PHE B 1 392 ? -16.094 31.078 20.375 1 82.44 392 PHE B CA 1
ATOM 6671 C C . PHE B 1 392 ? -16.984 32.25 19.969 1 82.44 392 PHE B C 1
ATOM 6673 O O . PHE B 1 392 ? -18.156 32.312 20.359 1 82.44 392 PHE B O 1
ATOM 6680 N N . GLU B 1 393 ? -16.328 33.188 19.25 1 76.12 393 GLU B N 1
ATOM 6681 C CA . GLU B 1 393 ? -17.156 34.219 18.641 1 76.12 393 GLU B CA 1
ATOM 6682 C C . GLU B 1 393 ? -17.922 33.688 17.438 1 76.12 393 GLU B C 1
ATOM 6684 O O . GLU B 1 393 ? -17.453 32.781 16.734 1 76.12 393 GLU B O 1
ATOM 6689 N N . GLU B 1 394 ? -19.125 34.125 17.266 1 71.75 394 GLU B N 1
ATOM 6690 C CA . GLU B 1 394 ? -19.938 33.688 16.141 1 71.75 394 GLU B CA 1
ATOM 6691 C C . GLU B 1 394 ? -19.25 34.031 14.812 1 71.75 394 GLU B C 1
ATOM 6693 O O . GLU B 1 394 ? -18.859 35.156 14.578 1 71.75 394 GLU B O 1
ATOM 6698 N N . PRO B 1 395 ? -19.016 33.031 14.109 1 72.19 395 PRO B N 1
ATOM 6699 C CA . PRO B 1 395 ? -18.328 33.281 12.844 1 72.19 395 PRO B CA 1
ATOM 6700 C C . PRO B 1 395 ? -19.125 34.188 11.906 1 72.19 395 PRO B C 1
ATOM 6702 O O . PRO B 1 395 ? -20.359 34.156 11.891 1 72.19 395 PRO B O 1
ATOM 6705 N N . GLU B 1 396 ? -18.422 35.219 11.375 1 61.69 396 GLU B N 1
ATOM 6706 C CA . GLU B 1 396 ? -19.078 36.125 10.438 1 61.69 396 GLU B CA 1
ATOM 6707 C C . GLU B 1 396 ? -19.562 35.375 9.195 1 61.69 396 GLU B C 1
ATOM 6709 O O . GLU B 1 396 ? -18.906 34.438 8.742 1 61.69 396 GLU B O 1
ATOM 6714 N N . GLN B 1 397 ? -20.844 35.438 8.922 1 51.5 397 GLN B N 1
ATOM 6715 C CA . GLN B 1 397 ? -21.406 34.812 7.73 1 51.5 397 GLN B CA 1
ATOM 6716 C C . GLN B 1 397 ? -20.625 35.219 6.48 1 51.5 397 GLN B C 1
ATOM 6718 O O . GLN B 1 397 ? -20.438 36.406 6.215 1 51.5 397 GLN B O 1
ATOM 6723 N N . ALA B 1 398 ? -19.625 34.531 6.117 1 50.72 398 ALA B N 1
ATOM 6724 C CA . ALA B 1 398 ? -18.922 34.844 4.879 1 50.72 398 ALA B CA 1
ATOM 6725 C C . ALA B 1 398 ? -19.891 35.094 3.74 1 50.72 398 ALA B C 1
ATOM 6727 O O . ALA B 1 398 ? -20.953 34.469 3.66 1 50.72 398 ALA B O 1
ATOM 6728 N N . ALA B 1 399 ? -19.734 36.25 3.057 1 45.75 399 ALA B N 1
ATOM 6729 C CA . ALA B 1 399 ? -20.469 36.531 1.823 1 45.75 399 ALA B CA 1
ATOM 6730 C C . ALA B 1 399 ? -20.438 35.344 0.885 1 45.75 399 ALA B C 1
ATOM 6732 O O . ALA B 1 399 ? -19.422 34.625 0.812 1 45.75 399 ALA B O 1
ATOM 6733 N N . PRO B 1 400 ? -21.625 34.906 0.432 1 43.5 400 PRO B N 1
ATOM 6734 C CA . PRO B 1 400 ? -21.656 33.781 -0.513 1 43.5 400 PRO B CA 1
ATOM 6735 C C . PRO B 1 400 ? -20.609 33.906 -1.615 1 43.5 400 PRO B C 1
ATOM 6737 O O . PRO B 1 400 ? -20.469 34.969 -2.23 1 43.5 400 PRO B O 1
ATOM 6740 N N . ARG B 1 401 ? -19.516 33.406 -1.434 1 44.56 401 ARG B N 1
ATOM 6741 C CA . ARG B 1 401 ? -18.547 33.469 -2.521 1 44.56 401 ARG B CA 1
ATOM 6742 C C . ARG B 1 401 ? -19.156 33.062 -3.848 1 44.56 401 ARG B C 1
ATOM 6744 O O . ARG B 1 401 ? -20.016 32.156 -3.883 1 44.56 401 ARG B O 1
ATOM 6751 N N . PRO B 1 402 ? -19.016 33.906 -4.867 1 40.69 402 PRO B N 1
ATOM 6752 C CA . PRO B 1 402 ? -19.547 33.469 -6.164 1 40.69 402 PRO B CA 1
ATOM 6753 C C . PRO B 1 402 ? -19.188 32.031 -6.52 1 40.69 402 PRO B C 1
ATOM 6755 O O . PRO B 1 402 ? -18.109 31.562 -6.152 1 40.69 402 PRO B O 1
ATOM 6758 N N . GLY B 1 403 ? -20.156 31.25 -6.457 1 38.78 403 GLY B N 1
ATOM 6759 C CA . GLY B 1 403 ? -19.969 29.906 -6.957 1 38.78 403 GLY B CA 1
ATOM 6760 C C . GLY B 1 403 ? -18.969 29.812 -8.102 1 38.78 403 GLY B C 1
ATOM 6761 O O . GLY B 1 403 ? -19.062 30.594 -9.055 1 38.78 403 GLY B O 1
ATOM 6762 N N . SER B 1 404 ? -17.75 29.703 -7.715 1 38.66 404 SER B N 1
ATOM 6763 C CA . SER B 1 404 ? -16.922 29.469 -8.891 1 38.66 404 SER B CA 1
ATOM 6764 C C . SER B 1 404 ? -17.734 28.812 -10.008 1 38.66 404 SER B C 1
ATOM 6766 O O . SER B 1 404 ? -18.5 27.875 -9.758 1 38.66 404 SER B O 1
ATOM 6768 N N . ALA B 1 405 ? -18.031 29.578 -10.977 1 33.34 405 ALA B N 1
ATOM 6769 C CA . ALA B 1 405 ? -18.594 29.016 -12.203 1 33.34 405 ALA B CA 1
ATOM 6770 C C . ALA B 1 405 ? -17.984 27.641 -12.508 1 33.34 405 ALA B C 1
ATOM 6772 O O . ALA B 1 405 ? -16.766 27.5 -12.586 1 33.34 405 ALA B O 1
ATOM 6773 N N . ALA B 1 406 ? -18.609 26.688 -12.102 1 38.72 406 ALA B N 1
ATOM 6774 C CA . ALA B 1 406 ? -18.328 25.406 -12.75 1 38.72 406 ALA B CA 1
ATOM 6775 C C . ALA B 1 406 ? -17.922 25.609 -14.203 1 38.72 406 ALA B C 1
ATOM 6777 O O . ALA B 1 406 ? -18.734 26.078 -15.016 1 38.72 406 ALA B O 1
ATOM 6778 N N . HIS B 1 407 ? -16.797 26.141 -14.492 1 35.16 407 HIS B N 1
ATOM 6779 C CA . HIS B 1 407 ? -16.547 26.016 -15.93 1 35.16 407 HIS B CA 1
ATOM 6780 C C . HIS B 1 407 ? -17.156 24.734 -16.484 1 35.16 407 HIS B C 1
ATOM 6782 O O . HIS B 1 407 ? -16.766 23.641 -16.094 1 35.16 407 HIS B O 1
ATOM 6788 N N . GLN B 1 408 ? -18.391 24.766 -16.609 1 38.31 408 GLN B N 1
ATOM 6789 C CA . GLN B 1 408 ? -19.109 23.75 -17.375 1 38.31 408 GLN B CA 1
ATOM 6790 C C . GLN B 1 408 ? -18.344 23.375 -18.641 1 38.31 408 GLN B C 1
ATOM 6792 O O . GLN B 1 408 ? -18.812 23.625 -19.75 1 38.31 408 GLN B O 1
ATOM 6797 N N . GLY B 1 409 ? -17.078 23.797 -18.719 1 37.06 409 GLY B N 1
ATOM 6798 C CA . GLY B 1 409 ? -16.625 23.375 -20.031 1 37.06 409 GLY B CA 1
ATOM 6799 C C . GLY B 1 409 ? -16.891 21.906 -20.312 1 37.06 409 GLY B C 1
ATOM 6800 O O . GLY B 1 409 ? -17.344 21.172 -19.422 1 37.06 409 GLY B O 1
ATOM 6801 N N . ALA B 1 410 ? -16.688 21.578 -21.547 1 41.25 410 ALA B N 1
ATOM 6802 C CA . ALA B 1 410 ? -16.875 20.234 -22.109 1 41.25 410 ALA B CA 1
ATOM 6803 C C . ALA B 1 410 ? -16.281 19.172 -21.188 1 41.25 410 ALA B C 1
ATOM 6805 O O . ALA B 1 410 ? -15.211 19.359 -20.609 1 41.25 410 ALA B O 1
ATOM 6806 N N . LEU B 1 411 ? -17.094 18.406 -20.578 1 46.97 411 LEU B N 1
ATOM 6807 C CA . LEU B 1 411 ? -16.688 17.219 -19.812 1 46.97 411 LEU B CA 1
ATOM 6808 C C . LEU B 1 411 ? -15.352 16.688 -20.312 1 46.97 411 LEU B C 1
ATOM 6810 O O . LEU B 1 411 ? -15.219 16.328 -21.484 1 46.97 411 LEU B O 1
ATOM 6814 N N . PRO B 1 412 ? -14.258 17.266 -19.766 1 55.16 412 PRO B N 1
ATOM 6815 C CA . PRO B 1 412 ? -12.984 16.781 -20.297 1 55.16 412 PRO B CA 1
ATOM 6816 C C . PRO B 1 412 ? -12.969 15.273 -20.516 1 55.16 412 PRO B C 1
ATOM 6818 O O . PRO B 1 412 ? -13.539 14.531 -19.719 1 55.16 412 PRO B O 1
ATOM 6821 N N . VAL B 1 413 ? -12.852 14.938 -21.797 1 68.06 413 VAL B N 1
ATOM 6822 C CA . VAL B 1 413 ? -12.789 13.57 -22.281 1 68.06 413 VAL B CA 1
ATOM 6823 C C . VAL B 1 413 ? -11.422 12.961 -21.969 1 68.06 413 VAL B C 1
ATOM 6825 O O . VAL B 1 413 ? -10.391 13.57 -22.25 1 68.06 413 VAL B O 1
ATOM 6828 N N . GLY B 1 414 ? -11.461 11.945 -21.078 1 82.94 414 GLY B N 1
ATOM 6829 C CA . GLY B 1 414 ? -10.273 11.141 -20.875 1 82.94 414 GLY B CA 1
ATOM 6830 C C . GLY B 1 414 ? -9.688 11.281 -19.469 1 82.94 414 GLY B C 1
ATOM 6831 O O . GLY B 1 414 ? -10.398 11.625 -18.531 1 82.94 414 GLY B O 1
ATOM 6832 N N . PHE B 1 415 ? -8.484 10.992 -19.312 1 91.75 415 PHE B N 1
ATOM 6833 C CA . PHE B 1 415 ? -7.75 11.086 -18.047 1 91.75 415 PHE B CA 1
ATOM 6834 C C . PHE B 1 415 ? -7.484 12.547 -17.688 1 91.75 415 PHE B C 1
ATOM 6836 O O . PHE B 1 415 ? -6.926 13.297 -18.5 1 91.75 415 PHE B O 1
ATOM 6843 N N . GLN B 1 416 ? -7.887 13.07 -16.469 1 89.69 416 GLN B N 1
ATOM 6844 C CA . GLN B 1 416 ? -7.781 14.477 -16.094 1 89.69 416 GLN B CA 1
ATOM 6845 C C . GLN B 1 416 ? -6.738 14.672 -15.008 1 89.69 416 GLN B C 1
ATOM 6847 O O . GLN B 1 416 ? -6.145 15.75 -14.891 1 89.69 416 GLN B O 1
ATOM 6852 N N . GLY B 1 417 ? -6.539 13.703 -14.18 1 92.31 417 GLY B N 1
ATOM 6853 C CA . GLY B 1 417 ? -5.59 13.797 -13.086 1 92.31 417 GLY B CA 1
ATOM 6854 C C . GLY B 1 417 ? -5.941 14.875 -12.086 1 92.31 417 GLY B C 1
ATOM 6855 O O . GLY B 1 417 ? -5.055 15.492 -11.492 1 92.31 417 GLY B O 1
ATOM 6856 N N . GLN B 1 418 ? -7.188 15.211 -11.82 1 89.56 418 GLN B N 1
ATOM 6857 C CA . GLN B 1 418 ? -7.645 16.328 -11.008 1 89.56 418 GLN B CA 1
ATOM 6858 C C . GLN B 1 418 ? -7.281 16.125 -9.539 1 89.56 418 GLN B C 1
ATOM 6860 O O . GLN B 1 418 ? -7.043 17.094 -8.82 1 89.56 418 GLN B O 1
ATOM 6865 N N . ASP B 1 419 ? -7.219 14.883 -9.141 1 93.12 419 ASP B N 1
ATOM 6866 C CA . ASP B 1 419 ? -6.988 14.609 -7.727 1 93.12 419 ASP B CA 1
ATOM 6867 C C . ASP B 1 419 ? -5.504 14.391 -7.438 1 93.12 419 ASP B C 1
ATOM 6869 O O . ASP B 1 419 ? -5.102 14.266 -6.281 1 93.12 419 ASP B O 1
ATOM 6873 N N . LEU B 1 420 ? -4.625 14.383 -8.438 1 94.56 420 LEU B N 1
ATOM 6874 C CA . LEU B 1 420 ? -3.213 14.055 -8.281 1 94.56 420 LEU B CA 1
ATOM 6875 C C . LEU B 1 420 ? -2.527 15.039 -7.34 1 94.56 420 LEU B C 1
ATOM 6877 O O . LEU B 1 420 ? -1.66 14.648 -6.555 1 94.56 420 LEU B O 1
ATOM 6881 N N . PRO B 1 421 ? -2.928 16.344 -7.32 1 92 421 PRO B N 1
ATOM 6882 C CA . PRO B 1 421 ? -2.289 17.281 -6.398 1 92 421 PRO B CA 1
ATOM 6883 C C . PRO B 1 421 ? -2.521 16.922 -4.934 1 92 421 PRO B C 1
ATOM 6885 O O . PRO B 1 421 ? -1.78 17.375 -4.059 1 92 421 PRO B O 1
ATOM 6888 N N . PHE B 1 422 ? -3.463 16.125 -4.695 1 93.88 422 PHE B N 1
ATOM 6889 C CA . PHE B 1 422 ? -3.852 15.852 -3.318 1 93.88 422 PHE B CA 1
ATOM 6890 C C . PHE B 1 422 ? -3.342 14.484 -2.879 1 93.88 422 PHE B C 1
ATOM 6892 O O . PHE B 1 422 ? -3.686 14.008 -1.796 1 93.88 422 PHE B O 1
ATOM 6899 N N . LEU B 1 423 ? -2.555 13.82 -3.744 1 94.19 423 LEU B N 1
ATOM 6900 C CA . LEU B 1 423 ? -1.902 12.586 -3.32 1 94.19 423 LEU B CA 1
ATOM 6901 C C . LEU B 1 423 ? -1.016 12.836 -2.104 1 94.19 423 LEU B C 1
ATOM 6903 O O . LEU B 1 423 ? -0.204 13.766 -2.1 1 94.19 423 LEU B O 1
ATOM 6907 N N . GLY B 1 424 ? -1.192 12.031 -1.02 1 92.5 424 GLY B N 1
ATOM 6908 C CA . GLY B 1 424 ? -0.455 12.195 0.223 1 92.5 424 GLY B CA 1
ATOM 6909 C C . GLY B 1 424 ? -1.266 12.867 1.314 1 92.5 424 GLY B C 1
ATOM 6910 O O . GLY B 1 424 ? -0.758 13.109 2.41 1 92.5 424 GLY B O 1
ATOM 6911 N N . TRP B 1 425 ? -2.52 13.102 1.059 1 95.19 425 TRP B N 1
ATOM 6912 C CA . TRP B 1 425 ? -3.371 13.828 1.996 1 95.19 425 TRP B CA 1
ATOM 6913 C C . TRP B 1 425 ? -3.807 12.922 3.146 1 95.19 425 TRP B C 1
ATOM 6915 O O . TRP B 1 425 ? -3.893 13.367 4.293 1 95.19 425 TRP B O 1
ATOM 6925 N N . PHE B 1 426 ? -4.008 11.656 2.891 1 96.69 426 PHE B N 1
ATOM 6926 C CA . PHE B 1 426 ? -4.609 10.742 3.85 1 96.69 426 PHE B CA 1
ATOM 6927 C C . PHE B 1 426 ? -3.721 10.57 5.074 1 96.69 426 PHE B C 1
ATOM 6929 O O . PHE B 1 426 ? -2.514 10.359 4.949 1 96.69 426 PHE B O 1
ATOM 6936 N N . PHE B 1 427 ? -4.324 10.75 6.195 1 96.44 427 PHE B N 1
ATOM 6937 C CA . PHE B 1 427 ? -3.662 10.547 7.48 1 96.44 427 PHE B CA 1
ATOM 6938 C C . PHE B 1 427 ? -4.633 9.969 8.508 1 96.44 427 PHE B C 1
ATOM 6940 O O . PHE B 1 427 ? -5.801 10.367 8.547 1 96.44 427 PHE B O 1
ATOM 6947 N N . SER B 1 428 ? -4.246 9.047 9.25 1 96.62 428 SER B N 1
ATOM 6948 C CA . SER B 1 428 ? -4.973 8.477 10.383 1 96.62 428 SER B CA 1
ATOM 6949 C C . SER B 1 428 ? -4.062 8.305 11.594 1 96.62 428 SER B C 1
ATOM 6951 O O . SER B 1 428 ? -3.09 7.547 11.539 1 96.62 428 SER B O 1
ATOM 6953 N N . ARG B 1 429 ? -4.379 8.961 12.68 1 95.56 429 ARG B N 1
ATOM 6954 C CA . ARG B 1 429 ? -3.533 8.914 13.875 1 95.56 429 ARG B CA 1
ATOM 6955 C C . ARG B 1 429 ? -3.455 7.496 14.43 1 95.56 429 ARG B C 1
ATOM 6957 O O . ARG B 1 429 ? -2.381 7.031 14.82 1 95.56 429 ARG B O 1
ATOM 6964 N N . PRO B 1 430 ? -4.633 6.785 14.539 1 94.81 430 PRO B N 1
ATOM 6965 C CA . PRO B 1 430 ? -4.531 5.395 14.984 1 94.81 430 PRO B CA 1
ATOM 6966 C C . PRO B 1 430 ? -3.584 4.562 14.125 1 94.81 430 PRO B C 1
ATOM 6968 O O . PRO B 1 430 ? -2.844 3.727 14.648 1 94.81 430 PRO B O 1
ATOM 6971 N N . LEU B 1 431 ? -3.637 4.742 12.828 1 93.5 431 LEU B N 1
ATOM 6972 C CA . LEU B 1 431 ? -2.752 4.016 11.93 1 93.5 431 LEU B CA 1
ATOM 6973 C C . LEU B 1 431 ? -1.291 4.348 12.211 1 93.5 431 LEU B C 1
ATOM 6975 O O . LEU B 1 431 ? -0.437 3.461 12.219 1 93.5 431 LEU B O 1
ATOM 6979 N N . ALA B 1 432 ? -1.009 5.645 12.352 1 91.81 432 ALA B N 1
ATOM 6980 C CA . ALA B 1 432 ? 0.347 6.094 12.656 1 91.81 432 ALA B CA 1
ATOM 6981 C C . ALA B 1 432 ? 0.833 5.508 13.977 1 91.81 432 ALA B C 1
ATOM 6983 O O . ALA B 1 432 ? 2.004 5.145 14.109 1 91.81 432 ALA B O 1
ATOM 6984 N N . THR B 1 433 ? -0.023 5.449 14.953 1 91.94 433 THR B N 1
ATOM 6985 C CA . THR B 1 433 ? 0.308 4.906 16.266 1 91.94 433 THR B CA 1
ATOM 6986 C C . THR B 1 433 ? 0.627 3.416 16.172 1 91.94 433 THR B C 1
ATOM 6988 O O . THR B 1 433 ? 1.561 2.932 16.812 1 91.94 433 THR B O 1
ATOM 6991 N N . LEU B 1 434 ? -0.126 2.709 15.398 1 89.75 434 LEU B N 1
ATOM 6992 C CA . LEU B 1 434 ? 0.093 1.281 15.195 1 89.75 434 LEU B CA 1
ATOM 6993 C C . LEU B 1 434 ? 1.44 1.026 14.531 1 89.75 434 LEU B C 1
ATOM 6995 O O . LEU B 1 434 ? 2.123 0.051 14.852 1 89.75 434 LEU B O 1
ATOM 6999 N N . ALA B 1 435 ? 1.779 1.863 13.617 1 86.5 435 ALA B N 1
ATOM 7000 C CA . ALA B 1 435 ? 3.059 1.73 12.922 1 86.5 435 ALA B CA 1
ATOM 7001 C C . ALA B 1 435 ? 4.227 1.907 13.891 1 86.5 435 ALA B C 1
ATOM 7003 O O . ALA B 1 435 ? 5.238 1.208 13.789 1 86.5 435 ALA B O 1
ATOM 7004 N N . LYS B 1 436 ? 4.121 2.766 14.828 1 82.94 436 LYS B N 1
ATOM 7005 C CA . LYS B 1 436 ? 5.172 3.039 15.805 1 82.94 436 LYS B CA 1
ATOM 7006 C C . LYS B 1 436 ? 5.285 1.909 16.812 1 82.94 436 LYS B C 1
ATOM 7008 O O . LYS B 1 436 ? 6.383 1.567 17.266 1 82.94 436 LYS B O 1
ATOM 7013 N N . ALA B 1 437 ? 4.238 1.299 17.188 1 75.38 437 ALA B N 1
ATOM 7014 C CA . ALA B 1 437 ? 4.203 0.236 18.188 1 75.38 437 ALA B CA 1
ATOM 7015 C C . ALA B 1 437 ? 4.891 -1.024 17.672 1 75.38 437 ALA B C 1
ATOM 7017 O O . ALA B 1 437 ? 5.598 -1.704 18.422 1 75.38 437 ALA B O 1
ATOM 7018 N N . GLU B 1 438 ? 4.754 -1.343 16.547 1 68.25 438 GLU B N 1
ATOM 7019 C CA . GLU B 1 438 ? 5.336 -2.547 15.953 1 68.25 438 GLU B CA 1
ATOM 7020 C C . GLU B 1 438 ? 6.848 -2.418 15.812 1 68.25 438 GLU B C 1
ATOM 7022 O O . GLU B 1 438 ? 7.57 -3.412 15.883 1 68.25 438 GLU B O 1
ATOM 7027 N N . SER B 1 439 ? 7.332 -1.268 15.617 1 62.69 439 SER B N 1
ATOM 7028 C CA . SER B 1 439 ? 8.766 -1.029 15.508 1 62.69 439 SER B CA 1
ATOM 7029 C C . SER B 1 439 ? 9.477 -1.297 16.828 1 62.69 439 SER B C 1
ATOM 7031 O O . SER B 1 439 ? 10.594 -1.818 16.859 1 62.69 439 SER B O 1
ATOM 7033 N N . THR B 1 440 ? 8.812 -1.072 17.875 1 56.16 440 THR B N 1
ATOM 7034 C CA . THR B 1 440 ? 9.398 -1.284 19.188 1 56.16 440 THR B CA 1
ATOM 7035 C C . THR B 1 440 ? 9.414 -2.77 19.547 1 56.16 440 THR B C 1
ATOM 7037 O O . THR B 1 440 ? 10.336 -3.246 20.203 1 56.16 440 THR B O 1
ATOM 7040 N N . SER B 1 441 ? 8.477 -3.49 19.031 1 52.5 441 SER B N 1
ATOM 7041 C CA . SER B 1 441 ? 8.391 -4.91 19.359 1 52.5 441 SER B CA 1
ATOM 7042 C C . SER B 1 441 ? 9.453 -5.711 18.609 1 52.5 441 SER B C 1
ATOM 7044 O O . SER B 1 441 ? 10 -6.68 19.141 1 52.5 441 SER B O 1
ATOM 7046 N N . THR B 1 442 ? 9.727 -5.402 17.391 1 52.53 442 THR B N 1
ATOM 7047 C CA . THR B 1 442 ? 10.703 -6.145 16.609 1 52.53 442 THR B CA 1
ATOM 7048 C C . THR B 1 442 ? 12.125 -5.836 17.062 1 52.53 442 THR B C 1
ATOM 7050 O O . THR B 1 442 ? 13.016 -6.68 16.953 1 52.53 442 THR B O 1
ATOM 7053 N N . GLY B 1 443 ? 12.422 -4.637 17.516 1 44.19 443 GLY B N 1
ATOM 7054 C CA . GLY B 1 443 ? 13.734 -4.324 18.062 1 44.19 443 GLY B CA 1
ATOM 7055 C C . GLY B 1 443 ? 14.094 -5.172 19.266 1 44.19 443 GLY B C 1
ATOM 7056 O O . GLY B 1 443 ? 15.273 -5.395 19.547 1 44.19 443 GLY B O 1
ATOM 7057 N N . LEU B 1 444 ? 13.227 -5.633 20 1 41.31 444 LEU B N 1
ATOM 7058 C CA . LEU B 1 444 ? 13.531 -6.402 21.203 1 41.31 444 LEU B CA 1
ATOM 7059 C C . LEU B 1 444 ? 13.906 -7.84 20.859 1 41.31 444 LEU B C 1
ATOM 7061 O O . LEU B 1 444 ? 14.547 -8.531 21.641 1 41.31 444 LEU B O 1
ATOM 7065 N N . ASN B 1 445 ? 13.523 -8.273 19.797 1 37.62 445 ASN B N 1
ATOM 7066 C CA . ASN B 1 445 ? 13.828 -9.672 19.516 1 37.62 445 ASN B CA 1
ATOM 7067 C C . ASN B 1 445 ? 15.133 -9.82 18.734 1 37.62 445 ASN B C 1
ATOM 7069 O O . ASN B 1 445 ? 15.344 -10.828 18.062 1 37.62 445 ASN B O 1
ATOM 7073 N N . SER B 1 446 ? 15.867 -8.727 18.594 1 35.22 446 SER B N 1
ATOM 7074 C CA . SER B 1 446 ? 17.188 -9.023 18.078 1 35.22 446 SER B CA 1
ATOM 7075 C C . SER B 1 446 ? 18.016 -9.805 19.094 1 35.22 446 SER B C 1
ATOM 7077 O O . SER B 1 446 ? 18.172 -9.375 20.25 1 35.22 446 SER B O 1
ATOM 7079 N N . PRO B 1 447 ? 18.281 -11.078 18.875 1 32.25 447 PRO B N 1
ATOM 7080 C CA . PRO B 1 447 ? 19.141 -11.773 19.828 1 32.25 447 PRO B CA 1
ATOM 7081 C C . PRO B 1 447 ? 20.453 -11.031 20.094 1 32.25 447 PRO B C 1
ATOM 7083 O O . PRO B 1 447 ? 21.047 -10.484 19.172 1 32.25 447 PRO B O 1
ATOM 7086 N N . ALA B 1 448 ? 20.766 -10.609 21.281 1 33.12 448 ALA B N 1
ATOM 7087 C CA . ALA B 1 448 ? 22.078 -10.242 21.781 1 33.12 448 ALA B CA 1
ATOM 7088 C C . ALA B 1 448 ? 23.141 -11.242 21.312 1 33.12 448 ALA B C 1
ATOM 7090 O O . ALA B 1 448 ? 22.984 -12.445 21.5 1 33.12 448 ALA B O 1
ATOM 7091 N N . LYS B 1 449 ? 24.016 -10.828 20.422 1 31.98 449 LYS B N 1
ATOM 7092 C CA . LYS B 1 449 ? 25.25 -11.562 20.141 1 31.98 449 LYS B CA 1
ATOM 7093 C C . LYS B 1 449 ? 25.859 -12.102 21.438 1 31.98 449 LYS B C 1
ATOM 7095 O O . LYS B 1 449 ? 26.203 -11.336 22.344 1 31.98 449 LYS B O 1
ATOM 7100 N N . ALA B 1 450 ? 25.75 -13.383 21.766 1 29.91 450 ALA B N 1
ATOM 7101 C CA . ALA B 1 450 ? 26.609 -14.109 22.703 1 29.91 450 ALA B CA 1
ATOM 7102 C C . ALA B 1 450 ? 28.078 -13.977 22.312 1 29.91 450 ALA B C 1
ATOM 7104 O O . ALA B 1 450 ? 28.484 -14.414 21.219 1 29.91 450 ALA B O 1
ATOM 7105 N N . ASN B 1 451 ? 28.719 -12.891 22.641 1 27 451 ASN B N 1
ATOM 7106 C CA . ASN B 1 451 ? 30.188 -12.828 22.688 1 27 451 ASN B CA 1
ATOM 7107 C C . ASN B 1 451 ? 30.766 -14.039 23.391 1 27 451 ASN B C 1
ATOM 7109 O O . ASN B 1 451 ? 30.547 -14.234 24.594 1 27 451 ASN B O 1
ATOM 7113 N N . SER B 1 452 ? 30.781 -15.258 22.797 1 27.89 452 SER B N 1
ATOM 7114 C CA . SER B 1 452 ? 31.703 -16.312 23.234 1 27.89 452 SER B CA 1
ATOM 7115 C C . SER B 1 452 ? 33.125 -15.805 23.297 1 27.89 452 SER B C 1
ATOM 7117 O O . SER B 1 452 ? 33.719 -15.453 22.266 1 27.89 452 SER B O 1
ATOM 7119 N N . MET B 1 453 ? 33.531 -15.102 24.328 1 24.17 453 MET B N 1
ATOM 7120 C CA . MET B 1 453 ? 34.906 -14.969 24.781 1 24.17 453 MET B CA 1
ATOM 7121 C C . MET B 1 453 ? 35.562 -16.344 25 1 24.17 453 MET B C 1
ATOM 7123 O O . MET B 1 453 ? 35.25 -17.016 25.969 1 24.17 453 MET B O 1
ATOM 7127 N N . GLU B 1 454 ? 35.625 -17.25 24.031 1 22.83 454 GLU B N 1
ATOM 7128 C CA . GLU B 1 454 ? 36.719 -18.203 24.219 1 22.83 454 GLU B CA 1
ATOM 7129 C C . GLU B 1 454 ? 38.062 -17.516 24.25 1 22.83 454 GLU B C 1
ATOM 7131 O O . GLU B 1 454 ? 38.438 -16.828 23.281 1 22.83 454 GLU B O 1
ATOM 7136 N N . LYS B 1 455 ? 38.438 -17.344 25.469 1 18.06 455 LYS B N 1
ATOM 7137 C CA . LYS B 1 455 ? 39.844 -17.641 25.797 1 18.06 455 LYS B CA 1
ATOM 7138 C C . LYS B 1 455 ? 40.156 -19.125 25.672 1 18.06 455 LYS B C 1
ATOM 7140 O O . LYS B 1 455 ? 39.312 -19.969 26.016 1 18.06 455 LYS B O 1
#

Solvent-accessible surface area (backbone atoms only — not comparable to full-atom values): 50605 Å² total; per-residue (Å²): 131,84,73,74,65,72,72,63,84,65,83,61,72,80,80,47,82,65,52,39,61,64,57,29,28,51,53,49,46,34,22,37,44,58,73,37,64,34,28,38,95,83,71,52,55,66,43,39,46,58,31,22,50,47,34,32,52,52,48,50,56,51,36,63,33,75,65,37,38,69,39,66,48,28,35,50,41,49,62,54,40,44,49,23,50,51,52,55,56,52,39,47,74,56,72,84,48,44,44,82,77,44,72,60,37,63,55,100,68,34,38,30,26,38,28,27,32,66,60,77,60,50,67,28,29,35,36,42,29,47,44,73,56,48,66,75,32,61,68,45,50,27,60,67,47,27,52,47,55,34,65,71,53,82,52,85,30,37,60,48,47,47,35,24,40,64,60,96,58,34,40,37,44,32,24,58,59,48,52,30,16,25,42,44,48,49,46,66,74,34,58,92,68,48,44,68,67,50,44,46,53,55,49,55,52,46,52,53,25,53,48,53,42,45,72,74,40,31,34,51,71,60,60,46,46,76,30,29,28,20,27,70,74,36,49,61,24,48,48,78,35,48,41,28,40,52,40,38,95,82,49,26,54,65,65,96,56,58,66,75,76,78,66,82,40,55,27,47,58,60,56,46,32,72,71,62,50,87,83,50,72,46,42,60,53,42,47,39,27,12,51,23,47,50,52,43,25,56,64,61,72,43,63,67,42,66,47,100,44,70,70,50,19,50,50,30,41,68,40,36,88,76,47,62,69,79,66,76,70,59,78,68,54,71,47,51,52,51,51,37,55,36,22,65,50,56,69,90,71,32,54,49,73,70,50,52,68,67,31,71,65,40,65,84,59,57,82,90,40,69,85,66,45,76,59,71,50,86,51,62,51,87,69,90,48,95,82,38,60,80,41,39,64,80,50,71,80,70,72,81,65,75,68,70,70,66,74,73,55,74,76,78,80,53,77,74,49,82,63,46,79,54,65,64,55,61,44,46,39,64,41,54,50,52,26,55,53,53,55,58,58,58,63,65,68,54,77,76,78,77,77,76,76,78,126,131,84,73,74,65,72,72,62,82,65,83,62,71,81,80,48,81,65,50,40,62,64,58,29,27,52,52,49,47,34,23,38,44,57,73,37,64,32,28,38,95,83,72,52,54,66,42,38,48,60,31,23,51,48,33,34,53,52,47,50,55,52,34,63,33,74,65,37,37,70,40,66,45,28,34,50,41,50,62,55,39,45,48,23,50,51,51,56,58,53,38,46,74,56,74,85,47,43,43,81,74,44,72,59,36,64,54,98,67,34,36,30,27,36,27,27,34,66,61,75,61,50,67,28,28,36,36,43,31,48,45,72,57,49,66,76,32,60,69,45,50,27,58,66,49,26,50,46,54,33,67,71,53,82,52,86,30,38,59,48,48,46,35,23,39,65,62,96,55,33,39,37,42,32,24,58,59,49,53,30,17,25,44,45,47,49,48,66,74,35,58,92,68,48,43,68,69,51,44,46,55,54,49,54,51,46,52,54,25,53,48,52,42,46,73,72,40,30,35,51,71,62,58,46,46,76,32,29,29,18,25,70,73,36,48,60,25,48,48,78,36,49,43,28,38,53,41,39,95,83,47,26,56,67,66,96,55,57,68,75,76,78,67,82,39,54,28,47,57,58,57,47,32,71,73,63,49,88,83,52,73,46,41,60,53,41,47,39,26,14,50,24,45,51,54,44,26,57,64,61,73,44,64,67,42,66,49,100,44,70,69,49,18,49,51,30,43,66,38,35,87,77,47,62,70,79,67,74,71,60,78,69,54,71,46,51,53,51,50,38,55,36,24,64,50,58,70,89,72,31,55,47,73,70,51,51,68,66,31,73,65,41,66,85,60,57,81,91,40,69,84,68,45,75,60,72,52,86,50,59,51,87,68,90,48,97,82,38,60,80,40,38,64,80,49,69,81,70,73,82,65,75,67,71,71,66,74,74,56,75,76,76,80,53,76,74,47,81,62,46,79,55,65,62,54,60,43,46,41,64,42,56,51,52,27,54,52,53,56,59,59,58,63,66,68,57,78,75,80,77,78,75,77,75,126

Secondary structure (DSSP, 8-state):
----------------TTS-HHHHHHHHHHHHTTS--B-TTTT---B-HHHHHHHHHHHHHHHTSTTGGGSHHHHHHHHHTHHHHHHHHHTS--GGGEEEEEEEEE-SSEEEEEEEETTT--EEEEEEEEHHHHHHTTTT--HHHHHHHHHH---TTSPPEEEEEE-SSEEEEEEE--TT-BHHHHHHHTTTT--HHHHHHHHHHHHHHHHHHHHTTEE-S---GGGEEE-TTS-EEE---TT-EEB-TTSBBSS--PPPS-STT--HHHHHHHTT-TT---BTHHHHHHHHHHHHHHHHSS-SS--SSHHHHHHHHHTHHHH----SSSPPPHHHHHHHHHHSS-GGG---HHHHHHSGGGTT--GGGTTT--S--S-PPP-SSTT--TTSPPPP-----------------S---TTGGGTT--EEHHHHHHHHHHHHHHHHTS---------/----------------TTS-HHHHHHHHHHHHTTS--B-TTTT---B-HHHHHHHHHHHHHHHTSTTGGGSHHHHHHHHHTHHHHHHHHHTS--GGGEEEEEEEEE-SSEEEEEEEETTT--EEEEEEEEHHHHHHTTTT--HHHHHHHHHH---TTSPPEEEEEE-SSEEEEEEE--TT-BHHHHHHHTTTT--HHHHHHHHHHHHHHHHHHHHTTEE-S---GGGEEE-TTS-EEE---TT-EEB-TTSBBSS--PPPS-STT--HHHHHHHTT-TT---BTHHHHHHHHHHHHHHHHSS-SS--SSHHHHHHHHHTHHHH----SSSPPPHHHHHHHHHHSS-TTTS--HHHHHHSGGGTT--GGGTTT--S--S-----SSTT--TTSPPPP-----------------S---TTGGGTT--EEHHHHHHHHHHHHHHHHTS---------

Nearest PDB structures (foldseek):
  5ote-assembly1_A-2  TM=9.200E-01  e=4.570E-38  Homo sapiens
  4ual-assembly1_A-2  TM=9.256E-01  e=1.741E-37  Homo sapiens
  4aw2-assembly1_A-2  TM=9.293E-01  e=2.275E-37  Rattus norvegicus
  3tku-assembly1_B  TM=9.147E-01  e=9.621E-36  Homo sapiens
  2vd5-assembly1_A-2  TM=8.779E-01  e=3.293E-35  Homo sapiens

Sequence (910 aa):
MLKFKYVSQGNQPSLSPLDPITIRSSRLNQVFQGRVSLCGQQGGCTLGREGLLEALLMLYRECSSPALMKIHNVANFVNKFSEAVAELQALQPCVKDFDVRAVVGRGHFSEVQLVREKATGDLCALKVMKKAVLGAKEKVVFYEEERRVLALNSSPWIPQLLYAFQDKEHVYLAMEYLPGGDLMSLLNRYEDQFDESMAQFYLAELVEAINSVHQLGYVHRDIKPENVLIDRTGHIKLADFGSAARLTANKTVAVPTLPVGTQDFLSPEILTALNGGPNCTYGIECDWWSLGVIAYEMVYARSPFSEGTSAKTINNILNYQRFLKFPEEPRASKQFVDLLQKLLCGAKERLGFQGLRCHSFFSSVDWNNLRQVRHRTSFVPQLHTEDDTSNFEEPEQAAPRPGSAAHQGALPVGFQGQDLPFLGWFFSRPLATLAKAESTSTGLNSPAKANSMEKMLKFKYVSQGNQPSLSPLDPITIRSSRLNQVFQGRVSLCGQQGGCTLGREGLLEALLMLYRECSSPALMKIHNVANFVNKFSEAVAELQALQPCVKDFDVRAVVGRGHFSEVQLVREKATGDLCALKVMKKAVLGAKEKVVFYEEERRVLALNSSPWIPQLLYAFQDKEHVYLAMEYLPGGDLMSLLNRYEDQFDESMAQFYLAELVEAINSVHQLGYVHRDIKPENVLIDRTGHIKLADFGSAARLTANKTVAVPTLPVGTQDFLSPEILTALNGGPNCTYGIECDWWSLGVIAYEMVYARSPFSEGTSAKTINNILNYQRFLKFPEEPRASKQFVDLLQKLLCGAKERLGFQGLRCHSFFSSVDWNNLRQVRHRTSFVPQLHTEDDTSNFEEPEQAAPRPGSAAHQGALPVGFQGQDLPFLGWFFSRPLATLAKAESTSTGLNSPAKANSMEK